Protein AF-0000000071471216 (afdb_homodimer)

Organism: Pichia kudriavzevii (NCBI:txid4909)

Nearest PDB structures (foldseek):
  6pwy-assembly1_D  TM=2.253E-01  e=2.260E+00  Caenorhabditis elegans
  6on1-assembly3_E  TM=2.630E-01  e=2.925E+00  Streptomyces sclerotialus
  6on1-assembly3_E  TM=2.630E-01  e=2.996E+00  Streptomyces sclerotialus

InterPro domains:
  IPR013943 Mitochondrial protein Pet127 [PF08634] (141-480)
  IPR013943 Mitochondrial protein Pet127 [PTHR31014] (69-656)

Radius of gyration: 37.35 Å; Cα contacts (8 Å, |Δi|>4): 2336; chains: 2; bounding box: 82×127×77 Å

Structure (mmCIF, N/CA/C/O backbone):
data_AF-0000000071471216-model_v1
#
loop_
_entity.id
_entity.type
_entity.pdbx_description
1 polymer 'Uncharacterized protein'
#
loop_
_atom_site.group_PDB
_atom_site.id
_atom_site.type_symbol
_atom_site.label_atom_id
_atom_site.label_alt_id
_atom_site.label_comp_id
_atom_site.label_asym_id
_atom_site.label_entity_id
_atom_site.label_seq_id
_atom_site.pdbx_PDB_ins_code
_atom_site.Cartn_x
_atom_site.Cartn_y
_atom_site.Cartn_z
_atom_site.occupancy
_atom_site.B_iso_or_equiv
_atom_site.auth_seq_id
_atom_site.auth_comp_id
_atom_site.auth_asym_id
_atom_site.auth_atom_id
_atom_site.pdbx_PDB_model_num
ATOM 1 N N . MET A 1 1 ? 30.922 65.312 15.117 1 24.11 1 MET A N 1
ATOM 2 C CA . MET A 1 1 ? 31.625 64.688 13.977 1 24.11 1 MET A CA 1
ATOM 3 C C . MET A 1 1 ? 31.75 63.188 14.141 1 24.11 1 MET A C 1
ATOM 5 O O . MET A 1 1 ? 31.688 62.438 13.164 1 24.11 1 MET A O 1
ATOM 9 N N . LEU A 1 2 ? 32.062 62.719 15.438 1 26.58 2 LEU A N 1
ATOM 10 C CA . LEU A 1 2 ? 32.219 61.312 15.781 1 26.58 2 LEU A CA 1
ATOM 11 C C . LEU A 1 2 ? 30.906 60.562 15.672 1 26.58 2 LEU A C 1
ATOM 13 O O . LEU A 1 2 ? 30.875 59.406 15.281 1 26.58 2 LEU A O 1
ATOM 17 N N . ALA A 1 3 ? 29.734 61.125 16.172 1 30.94 3 ALA A N 1
ATOM 18 C CA . ALA A 1 3 ? 28.406 60.531 16.125 1 30.94 3 ALA A CA 1
ATOM 19 C C . ALA A 1 3 ? 27.953 60.312 14.695 1 30.94 3 ALA A C 1
ATOM 21 O O . ALA A 1 3 ? 27.266 59.312 14.398 1 30.94 3 ALA A O 1
ATOM 22 N N . ILE A 1 4 ? 28.25 61.25 13.781 1 33.34 4 ILE A N 1
ATOM 23 C CA . ILE A 1 4 ? 27.859 61.156 12.383 1 33.34 4 ILE A CA 1
ATOM 24 C C . ILE A 1 4 ? 28.609 60 11.727 1 33.34 4 ILE A C 1
ATOM 26 O O . ILE A 1 4 ? 28.078 59.312 10.844 1 33.34 4 ILE A O 1
ATOM 30 N N . HIS A 1 5 ? 29.922 59.781 12.094 1 30.05 5 HIS A N 1
ATOM 31 C CA . HIS A 1 5 ? 30.719 58.719 11.492 1 30.05 5 HIS A CA 1
ATOM 32 C C . HIS A 1 5 ? 30.219 57.344 11.914 1 30.05 5 HIS A C 1
ATOM 34 O O . HIS A 1 5 ? 30.438 56.344 11.211 1 30.05 5 HIS A O 1
ATOM 40 N N . LYS A 1 6 ? 29.688 57.156 13.18 1 32.84 6 LYS A N 1
ATOM 41 C CA . LYS A 1 6 ? 29.172 55.875 13.664 1 32.84 6 LYS A CA 1
ATOM 42 C C . LYS A 1 6 ? 27.906 55.5 12.922 1 32.84 6 LYS A C 1
ATOM 44 O O . LYS A 1 6 ? 27.656 54.312 12.688 1 32.84 6 LYS A O 1
ATOM 49 N N . ARG A 1 7 ? 27.062 56.469 12.547 1 35.72 7 ARG A N 1
ATOM 50 C CA . ARG A 1 7 ? 25.828 56.188 11.82 1 35.72 7 ARG A CA 1
ATOM 51 C C . ARG A 1 7 ? 26.141 55.719 10.398 1 35.72 7 ARG A C 1
ATOM 53 O O . ARG A 1 7 ? 25.438 54.844 9.875 1 35.72 7 ARG A O 1
ATOM 60 N N . ARG A 1 8 ? 27.219 56.281 9.82 1 35.5 8 ARG A N 1
ATOM 61 C CA . ARG A 1 8 ? 27.547 55.875 8.445 1 35.5 8 ARG A CA 1
ATOM 62 C C . ARG A 1 8 ? 28.094 54.469 8.391 1 35.5 8 ARG A C 1
ATOM 64 O O . ARG A 1 8 ? 27.828 53.75 7.43 1 35.5 8 ARG A O 1
ATOM 71 N N . THR A 1 9 ? 28.875 54.125 9.414 1 33.41 9 THR A N 1
ATOM 72 C CA . THR A 1 9 ? 29.453 52.781 9.422 1 33.41 9 THR A CA 1
ATOM 73 C C . THR A 1 9 ? 28.391 51.719 9.688 1 33.41 9 THR A C 1
ATOM 75 O O . THR A 1 9 ? 28.422 50.625 9.117 1 33.41 9 THR A O 1
ATOM 78 N N . LEU A 1 10 ? 27.453 52.062 10.594 1 31.95 10 LEU A N 1
ATOM 79 C CA . LEU A 1 10 ? 26.375 51.125 10.836 1 31.95 10 LEU A CA 1
ATOM 80 C C . LEU A 1 10 ? 25.469 51 9.617 1 31.95 10 LEU A C 1
ATOM 82 O O . LEU A 1 10 ? 25 49.906 9.281 1 31.95 10 LEU A O 1
ATOM 86 N N . ASP A 1 11 ? 25.234 52.156 8.938 1 34.19 11 ASP A N 1
ATOM 87 C CA . ASP A 1 11 ? 24.469 52.094 7.699 1 34.19 11 ASP A CA 1
ATOM 88 C C . ASP A 1 11 ? 25.188 51.281 6.633 1 34.19 11 ASP A C 1
ATOM 90 O O . ASP A 1 11 ? 24.547 50.531 5.887 1 34.19 11 ASP A O 1
ATOM 94 N N . PHE A 1 12 ? 26.531 51.438 6.523 1 36.16 12 PHE A N 1
ATOM 95 C CA . PHE A 1 12 ? 27.312 50.656 5.555 1 36.16 12 PHE A CA 1
ATOM 96 C C . PHE A 1 12 ? 27.297 49.188 5.918 1 36.16 12 PHE A C 1
ATOM 98 O O . PHE A 1 12 ? 27.219 48.312 5.039 1 36.16 12 PHE A O 1
ATOM 105 N N . TYR A 1 13 ? 27.328 48.844 7.211 1 36.16 13 TYR A N 1
ATOM 106 C CA . TYR A 1 13 ? 27.281 47.469 7.66 1 36.16 13 TYR A CA 1
ATOM 107 C C . TYR A 1 13 ? 25.969 46.812 7.27 1 36.16 13 TYR A C 1
ATOM 109 O O . TYR A 1 13 ? 25.953 45.688 6.754 1 36.16 13 TYR A O 1
ATOM 117 N N . TYR A 1 14 ? 24.953 47.438 7.59 1 35.12 14 TYR A N 1
ATOM 118 C CA . TYR A 1 14 ? 23.641 46.875 7.316 1 35.12 14 TYR A CA 1
ATOM 119 C C . TYR A 1 14 ? 23.359 46.844 5.82 1 35.12 14 TYR A C 1
ATOM 121 O O . TYR A 1 14 ? 22.797 45.875 5.305 1 35.12 14 TYR A O 1
ATOM 129 N N . LYS A 1 15 ? 23.891 47.875 5.145 1 39.41 15 LYS A N 1
ATOM 130 C CA . LYS A 1 15 ? 23.719 47.844 3.697 1 39.41 15 LYS A CA 1
ATOM 131 C C . LYS A 1 15 ? 24.578 46.781 3.059 1 39.41 15 LYS A C 1
ATOM 133 O O . LYS A 1 15 ? 24.156 46.094 2.109 1 39.41 15 LYS A O 1
ATOM 138 N N . SER A 1 16 ? 25.719 46.562 3.615 1 39.12 16 SER A N 1
ATOM 139 C CA . SER A 1 16 ? 26.609 45.562 3.057 1 39.12 16 SER A CA 1
ATOM 140 C C . SER A 1 16 ? 26.109 44.156 3.365 1 39.12 16 SER A C 1
ATOM 142 O O . SER A 1 16 ? 26.172 43.25 2.514 1 39.12 16 SER A O 1
ATOM 144 N N . ARG A 1 17 ? 25.625 43.906 4.57 1 39.09 17 ARG A N 1
ATOM 145 C CA . ARG A 1 17 ? 25.031 42.625 4.852 1 39.09 17 ARG A CA 1
ATOM 146 C C . ARG A 1 17 ? 23.797 42.375 3.994 1 39.09 17 ARG A C 1
ATOM 148 O O . ARG A 1 17 ? 23.578 41.25 3.514 1 39.09 17 ARG A O 1
ATOM 155 N N . TYR A 1 18 ? 23 43.375 3.766 1 38.22 18 TYR A N 1
ATOM 156 C CA . TYR A 1 18 ? 21.859 43.281 2.855 1 38.22 18 TYR A CA 1
ATOM 157 C C . TYR A 1 18 ? 22.328 43 1.432 1 38.22 18 TYR A C 1
ATOM 159 O O . TYR A 1 18 ? 21.734 42.188 0.732 1 38.22 18 TYR A O 1
ATOM 167 N N . VAL A 1 19 ? 23.422 43.719 0.993 1 42.16 19 VAL A N 1
ATOM 168 C CA . VAL A 1 19 ? 23.922 43.5 -0.355 1 42.16 19 VAL A CA 1
ATOM 169 C C . VAL A 1 19 ? 24.516 42.094 -0.448 1 42.16 19 VAL A C 1
ATOM 171 O O . VAL A 1 19 ? 24.297 41.375 -1.436 1 42.16 19 VAL A O 1
ATOM 174 N N . ILE A 1 20 ? 25.094 41.594 0.606 1 42.56 20 ILE A N 1
ATOM 175 C CA . ILE A 1 20 ? 25.656 40.25 0.588 1 42.56 20 ILE A CA 1
ATOM 176 C C . ILE A 1 20 ? 24.516 39.219 0.557 1 42.56 20 ILE A C 1
ATOM 178 O O . ILE A 1 20 ? 24.547 38.281 -0.232 1 42.56 20 ILE A O 1
ATOM 182 N N . GLU A 1 21 ? 23.609 39.406 1.407 1 41.25 21 GLU A N 1
ATOM 183 C CA . GLU A 1 21 ? 22.484 38.5 1.414 1 41.25 21 GLU A CA 1
ATOM 184 C C . GLU A 1 21 ? 21.656 38.625 0.143 1 41.25 21 GLU A C 1
ATOM 186 O O . GLU A 1 21 ? 21.188 37.625 -0.408 1 41.25 21 GLU A O 1
ATOM 191 N N . TYR A 1 22 ? 21.469 39.844 -0.326 1 40.66 22 TYR A N 1
ATOM 192 C CA . TYR A 1 22 ? 20.828 40.062 -1.614 1 40.66 22 TYR A CA 1
ATOM 193 C C . TYR A 1 22 ? 21.641 39.469 -2.746 1 40.66 22 TYR A C 1
ATOM 195 O O . TYR A 1 22 ? 21.078 38.781 -3.625 1 40.66 22 TYR A O 1
ATOM 203 N N . VAL A 1 23 ? 22.938 39.688 -2.787 1 43.25 23 VAL A N 1
ATOM 204 C CA . VAL A 1 23 ? 23.797 39.094 -3.814 1 43.25 23 VAL A CA 1
ATOM 205 C C . VAL A 1 23 ? 23.844 37.562 -3.639 1 43.25 23 VAL A C 1
ATOM 207 O O . VAL A 1 23 ? 23.812 36.844 -4.621 1 43.25 23 VAL A O 1
ATOM 210 N N . ARG A 1 24 ? 23.828 37.156 -2.404 1 41.66 24 ARG A N 1
ATOM 211 C CA . ARG A 1 24 ? 23.75 35.719 -2.168 1 41.66 24 ARG A CA 1
ATOM 212 C C . ARG A 1 24 ? 22.406 35.156 -2.656 1 41.66 24 ARG A C 1
ATOM 214 O O . ARG A 1 24 ? 22.359 34.094 -3.248 1 41.66 24 ARG A O 1
ATOM 221 N N . PHE A 1 25 ? 21.359 35.844 -2.316 1 38.31 25 PHE A N 1
ATOM 222 C CA . PHE A 1 25 ? 20.047 35.438 -2.799 1 38.31 25 PHE A CA 1
ATOM 223 C C . PHE A 1 25 ? 19.969 35.562 -4.316 1 38.31 25 PHE A C 1
ATOM 225 O O . PHE A 1 25 ? 19.422 34.688 -4.984 1 38.31 25 PHE A O 1
ATOM 232 N N . GLN A 1 26 ? 20.5 36.656 -4.918 1 37.69 26 GLN A N 1
ATOM 233 C CA . GLN A 1 26 ? 20.547 36.781 -6.371 1 37.69 26 GLN A CA 1
ATOM 234 C C . GLN A 1 26 ? 21.484 35.719 -6.973 1 37.69 26 GLN A C 1
ATOM 236 O O . GLN A 1 26 ? 21.312 35.344 -8.125 1 37.69 26 GLN A O 1
ATOM 241 N N . SER A 1 27 ? 22.531 35.5 -6.305 1 37.75 27 SER A N 1
ATOM 242 C CA . SER A 1 27 ? 23.484 34.531 -6.828 1 37.75 27 SER A CA 1
ATOM 243 C C . SER A 1 27 ? 22.891 33.125 -6.836 1 37.75 27 SER A C 1
ATOM 245 O O . SER A 1 27 ? 23.359 32.25 -7.555 1 37.75 27 SER A O 1
ATOM 247 N N . THR A 1 28 ? 22.031 32.906 -5.918 1 36.06 28 THR A N 1
ATOM 248 C CA . THR A 1 28 ? 21.422 31.578 -6.023 1 36.06 28 THR A CA 1
ATOM 249 C C . THR A 1 28 ? 20.594 31.469 -7.293 1 36.06 28 THR A C 1
ATOM 251 O O . THR A 1 28 ? 20.312 30.359 -7.77 1 36.06 28 THR A O 1
ATOM 254 N N . GLU A 1 29 ? 20.062 32.562 -7.77 1 34.09 29 GLU A N 1
ATOM 255 C CA . GLU A 1 29 ? 19.297 32.5 -9.016 1 34.09 29 GLU A CA 1
ATOM 256 C C . GLU A 1 29 ? 20.203 32.75 -10.219 1 34.09 29 GLU A C 1
ATOM 258 O O . GLU A 1 29 ? 19.75 32.656 -11.367 1 34.09 29 GLU A O 1
ATOM 263 N N . CYS A 1 30 ? 21.391 33.469 -10.031 1 32.12 30 CYS A N 1
ATOM 264 C CA . CYS A 1 30 ? 22.141 33.875 -11.219 1 32.12 30 CYS A CA 1
ATOM 265 C C . CYS A 1 30 ? 23.062 32.75 -11.68 1 32.12 30 CYS A C 1
ATOM 267 O O . CYS A 1 30 ? 23.844 32.219 -10.883 1 32.12 30 CYS A O 1
ATOM 269 N N . SER A 1 31 ? 22.703 32.031 -12.742 1 35.16 31 SER A N 1
ATOM 270 C CA . SER A 1 31 ? 23.531 31.078 -13.461 1 35.16 31 SER A CA 1
ATOM 271 C C . SER A 1 31 ? 24.875 31.703 -13.844 1 35.16 31 SER A C 1
ATOM 273 O O . SER A 1 31 ? 25.75 31 -14.375 1 35.16 31 SER A O 1
ATOM 275 N N . ASP A 1 32 ? 25.047 33.062 -13.969 1 32.47 32 ASP A N 1
ATOM 276 C CA . ASP A 1 32 ? 26.281 33.562 -14.539 1 32.47 32 ASP A CA 1
ATOM 277 C C . ASP A 1 32 ? 27.422 33.531 -13.508 1 32.47 32 ASP A C 1
ATOM 279 O O . ASP A 1 32 ? 27.281 34.094 -12.422 1 32.47 32 ASP A O 1
ATOM 283 N N . THR A 1 33 ? 28.422 32.625 -13.648 1 39.44 33 THR A N 1
ATOM 284 C CA . THR A 1 33 ? 29.641 32.375 -12.891 1 39.44 33 THR A CA 1
ATOM 285 C C . THR A 1 33 ? 30.344 33.656 -12.555 1 39.44 33 THR A C 1
ATOM 287 O O . THR A 1 33 ? 30.891 33.812 -11.461 1 39.44 33 THR A O 1
ATOM 290 N N . ALA A 1 34 ? 30.438 34.594 -13.57 1 42.12 34 ALA A N 1
ATOM 291 C CA . ALA A 1 34 ? 31.203 35.812 -13.375 1 42.12 34 ALA A CA 1
ATOM 292 C C . ALA A 1 34 ? 30.547 36.719 -12.305 1 42.12 34 ALA A C 1
ATOM 294 O O . ALA A 1 34 ? 31.25 37.312 -11.484 1 42.12 34 ALA A O 1
ATOM 295 N N . GLN A 1 35 ? 29.25 36.781 -12.359 1 41 35 GLN A N 1
ATOM 296 C CA . GLN A 1 35 ? 28.547 37.562 -11.359 1 41 35 GLN A CA 1
ATOM 297 C C . GLN A 1 35 ? 28.578 36.875 -9.992 1 41 35 GLN A C 1
ATOM 299 O O . GLN A 1 35 ? 28.625 37.562 -8.961 1 41 35 GLN A O 1
ATOM 304 N N . LEU A 1 36 ? 28.703 35.594 -9.93 1 42.41 36 LEU A N 1
ATOM 305 C CA . LEU A 1 36 ? 28.875 34.844 -8.688 1 42.41 36 LEU A CA 1
ATOM 306 C C . LEU A 1 36 ? 30.234 35.125 -8.07 1 42.41 36 LEU A C 1
ATOM 308 O O . LEU A 1 36 ? 30.344 35.312 -6.852 1 42.41 36 LEU A O 1
ATOM 312 N N . ASP A 1 37 ? 31.266 35.125 -8.891 1 47.28 37 ASP A N 1
ATOM 313 C CA . ASP A 1 37 ? 32.625 35.438 -8.445 1 47.28 37 ASP A CA 1
ATOM 314 C C . ASP A 1 37 ? 32.688 36.875 -7.941 1 47.28 37 ASP A C 1
ATOM 316 O O . ASP A 1 37 ? 33.312 37.156 -6.914 1 47.28 37 ASP A O 1
ATOM 320 N N . ALA A 1 38 ? 32.094 37.75 -8.688 1 47.62 38 ALA A N 1
ATOM 321 C CA . ALA A 1 38 ? 32.125 39.156 -8.273 1 47.62 38 ALA A CA 1
ATOM 322 C C . ALA A 1 38 ? 31.312 39.375 -6.988 1 47.62 38 ALA A C 1
ATOM 324 O O . ALA A 1 38 ? 31.719 40.125 -6.105 1 47.62 38 ALA A O 1
ATOM 325 N N . ASN A 1 39 ? 30.219 38.594 -6.949 1 45.06 39 ASN A N 1
ATOM 326 C CA . ASN A 1 39 ? 29.438 38.625 -5.723 1 45.06 39 ASN A CA 1
ATOM 327 C C . ASN A 1 39 ? 30.172 37.969 -4.562 1 45.06 39 ASN A C 1
ATOM 329 O O . ASN A 1 39 ? 30.094 38.438 -3.422 1 45.06 39 ASN A O 1
ATOM 333 N N . GLY A 1 40 ? 30.938 36.938 -4.82 1 47.81 40 GLY A N 1
ATOM 334 C CA . GLY A 1 40 ? 31.797 36.344 -3.816 1 47.81 40 GLY A CA 1
ATOM 335 C C . GLY A 1 40 ? 32.844 37.281 -3.287 1 47.81 40 GLY A C 1
ATOM 336 O O . GLY A 1 40 ? 33.094 37.344 -2.082 1 47.81 40 GLY A O 1
ATOM 337 N N . ALA A 1 41 ? 33.531 37.938 -4.188 1 50.62 41 ALA A N 1
ATOM 338 C CA . ALA A 1 41 ? 34.594 38.875 -3.795 1 50.62 41 ALA A CA 1
ATOM 339 C C . ALA A 1 41 ? 34 40 -2.941 1 50.62 41 ALA A C 1
ATOM 341 O O . ALA A 1 41 ? 34.625 40.438 -1.967 1 50.62 41 ALA A O 1
ATOM 342 N N . VAL A 1 42 ? 32.812 40.469 -3.301 1 46.03 42 VAL A N 1
ATOM 343 C CA . VAL A 1 42 ? 32.156 41.5 -2.51 1 46.03 42 VAL A CA 1
ATOM 344 C C . VAL A 1 42 ? 31.719 40.938 -1.162 1 46.03 42 VAL A C 1
ATOM 346 O O . VAL A 1 42 ? 31.906 41.562 -0.122 1 46.03 42 VAL A O 1
ATOM 349 N N . ILE A 1 43 ? 31.297 39.656 -1.132 1 46.69 43 ILE A N 1
ATOM 350 C CA . ILE A 1 43 ? 30.938 38.969 0.113 1 46.69 43 ILE A CA 1
ATOM 351 C C . ILE A 1 43 ? 32.188 38.781 0.978 1 46.69 43 ILE A C 1
ATOM 353 O O . ILE A 1 43 ? 32.156 39.031 2.182 1 46.69 43 ILE A O 1
ATOM 357 N N . SER A 1 44 ? 33.219 38.281 0.378 1 49.38 44 SER A N 1
ATOM 358 C CA . SER A 1 44 ? 34.469 38.094 1.122 1 49.38 44 SER A CA 1
ATOM 359 C C . SER A 1 44 ? 35 39.438 1.633 1 49.38 44 SER A C 1
ATOM 361 O O . SER A 1 44 ? 35.469 39.531 2.771 1 49.38 44 SER A O 1
ATOM 363 N N . HIS A 1 45 ? 35 40.469 0.861 1 46.69 45 HIS A N 1
ATOM 364 C CA . HIS A 1 45 ? 35.469 41.781 1.266 1 46.69 45 HIS A CA 1
ATOM 365 C C . HIS A 1 45 ? 34.562 42.375 2.352 1 46.69 45 HIS A C 1
ATOM 367 O O . HIS A 1 45 ? 35.062 42.969 3.311 1 46.69 45 HIS A O 1
ATOM 373 N N . LEU A 1 46 ? 33.281 42.125 2.166 1 42.81 46 LEU A N 1
ATOM 374 C CA . LEU A 1 46 ? 32.344 42.625 3.184 1 42.81 46 LEU A CA 1
ATOM 375 C C . LEU A 1 46 ? 32.438 41.812 4.457 1 42.81 46 LEU A C 1
ATOM 377 O O . LEU A 1 46 ? 32.406 42.344 5.562 1 42.81 46 LEU A O 1
ATOM 381 N N . ALA A 1 47 ? 32.656 40.531 4.367 1 43.72 47 ALA A N 1
ATOM 382 C CA . ALA A 1 47 ? 32.906 39.656 5.527 1 43.72 47 ALA A CA 1
ATOM 383 C C . ALA A 1 47 ? 34.188 40.062 6.254 1 43.72 47 ALA A C 1
ATOM 385 O O . ALA A 1 47 ? 34.219 40.094 7.484 1 43.72 47 ALA A O 1
ATOM 386 N N . GLU A 1 48 ? 35.25 40.312 5.605 1 45.59 48 GLU A N 1
ATOM 387 C CA . GLU A 1 48 ? 36.5 40.75 6.207 1 45.59 48 GLU A CA 1
ATOM 388 C C . GLU A 1 48 ? 36.344 42.094 6.918 1 45.59 48 GLU A C 1
ATOM 390 O O . GLU A 1 48 ? 36.875 42.312 8.008 1 45.59 48 GLU A O 1
ATOM 395 N N . LYS A 1 49 ? 35.625 43.031 6.34 1 42.38 49 LYS A N 1
ATOM 396 C CA . LYS A 1 49 ? 35.406 44.312 6.977 1 42.38 49 LYS A CA 1
ATOM 397 C C . LYS A 1 49 ? 34.5 44.188 8.195 1 42.38 49 LYS A C 1
ATOM 399 O O . LYS A 1 49 ? 34.656 44.906 9.188 1 42.38 49 LYS A O 1
ATOM 404 N N . LEU A 1 50 ? 33.469 43.25 8.125 1 39.19 50 LEU A N 1
ATOM 405 C CA . LEU A 1 50 ? 32.625 42.969 9.281 1 39.19 50 LEU A CA 1
ATOM 406 C C . LEU A 1 50 ? 33.469 42.406 10.422 1 39.19 50 LEU A C 1
ATOM 408 O O . LEU A 1 50 ? 33.219 42.719 11.586 1 39.19 50 LEU A O 1
ATOM 412 N N . ASN A 1 51 ? 34.375 41.531 10.203 1 39.72 51 ASN A N 1
ATOM 413 C CA . ASN A 1 51 ? 35.25 41 11.25 1 39.72 51 ASN A CA 1
ATOM 414 C C . ASN A 1 51 ? 36.031 42.125 11.938 1 39.72 51 ASN A C 1
ATOM 416 O O . ASN A 1 51 ? 36.375 42 13.117 1 39.72 51 ASN A O 1
ATOM 420 N N . ASN A 1 52 ? 36.562 43 11.219 1 36.28 52 ASN A N 1
ATOM 421 C CA . ASN A 1 52 ? 37.406 44 11.875 1 36.28 52 ASN A CA 1
ATOM 422 C C . ASN A 1 52 ? 36.594 44.875 12.805 1 36.28 52 ASN A C 1
ATOM 424 O O . ASN A 1 52 ? 37.125 45.562 13.68 1 36.28 52 ASN A O 1
ATOM 428 N N . GLU A 1 53 ? 35.438 45.375 12.367 1 33.97 53 GLU A N 1
ATOM 429 C CA . GLU A 1 53 ? 34.75 46.344 13.227 1 33.97 53 GLU A CA 1
ATOM 430 C C . GLU A 1 53 ? 34.062 45.656 14.391 1 33.97 53 GLU A C 1
ATOM 432 O O . GLU A 1 53 ? 33.281 46.281 15.133 1 33.97 53 GLU A O 1
ATOM 437 N N . THR A 1 54 ? 34.031 44.406 14.57 1 34.97 54 THR A N 1
ATOM 438 C CA . THR A 1 54 ? 33.375 43.75 15.703 1 34.97 54 THR A CA 1
ATOM 439 C C . THR A 1 54 ? 34.031 44.219 17.016 1 34.97 54 THR A C 1
ATOM 441 O O . THR A 1 54 ? 33.719 43.656 18.078 1 34.97 54 THR A O 1
ATOM 444 N N . THR A 1 55 ? 35 44.938 17 1 30.88 55 THR A N 1
ATOM 445 C CA . THR A 1 55 ? 35.531 45.156 18.344 1 30.88 55 THR A CA 1
ATOM 446 C C . THR A 1 55 ? 34.5 45.812 19.25 1 30.88 55 THR A C 1
ATOM 448 O O . THR A 1 55 ? 34.75 46.031 20.438 1 30.88 55 THR A O 1
ATOM 451 N N . GLU A 1 56 ? 33.719 46.844 18.766 1 33.53 56 GLU A N 1
ATOM 452 C CA . GLU A 1 56 ? 33.281 47.781 19.766 1 33.53 56 GLU A CA 1
ATOM 453 C C . GLU A 1 56 ? 32.281 47.125 20.734 1 33.53 56 GLU A C 1
ATOM 455 O O . GLU A 1 56 ? 32.531 47.062 21.938 1 33.53 56 GLU A O 1
ATOM 460 N N . ARG A 1 57 ? 30.922 47.906 21.109 1 38.06 57 ARG A N 1
ATOM 461 C CA . ARG A 1 57 ? 30.109 48 22.328 1 38.06 57 ARG A CA 1
ATOM 462 C C . ARG A 1 57 ? 29.344 46.688 22.547 1 38.06 57 ARG A C 1
ATOM 464 O O . ARG A 1 57 ? 28.781 46.125 21.609 1 38.06 57 ARG A O 1
ATOM 471 N N . ALA A 1 58 ? 29.438 45.938 23.656 1 41.47 58 ALA A N 1
ATOM 472 C CA . ALA A 1 58 ? 29 44.75 24.359 1 41.47 58 ALA A CA 1
ATOM 473 C C . ALA A 1 58 ? 27.469 44.719 24.484 1 41.47 58 ALA A C 1
ATOM 475 O O . ALA A 1 58 ? 26.922 45.031 25.547 1 41.47 58 ALA A O 1
ATOM 476 N N . ILE A 1 59 ? 26.578 45.469 23.859 1 40.69 59 ILE A N 1
ATOM 477 C CA . ILE A 1 59 ? 25.156 45.312 24.156 1 40.69 59 ILE A CA 1
ATOM 478 C C . ILE A 1 59 ? 24.734 43.875 23.938 1 40.69 59 ILE A C 1
ATOM 480 O O . ILE A 1 59 ? 25.078 43.25 22.922 1 40.69 59 ILE A O 1
ATOM 484 N N . ASN A 1 60 ? 24.297 43.312 24.984 1 60.5 60 ASN A N 1
ATOM 485 C CA . ASN A 1 60 ? 23.703 41.969 24.875 1 60.5 60 ASN A CA 1
ATOM 486 C C . ASN A 1 60 ? 22.688 41.906 23.734 1 60.5 60 ASN A C 1
ATOM 488 O O . ASN A 1 60 ? 21.75 42.719 23.688 1 60.5 60 ASN A O 1
ATOM 492 N N . PRO A 1 61 ? 22.844 41.125 22.797 1 78.81 61 PRO A N 1
ATOM 493 C CA . PRO A 1 61 ? 22.016 41.094 21.594 1 78.81 61 PRO A CA 1
ATOM 494 C C . PRO A 1 61 ? 20.531 40.844 21.906 1 78.81 61 PRO A C 1
ATOM 496 O O . PRO A 1 61 ? 19.656 41.344 21.188 1 78.81 61 PRO A O 1
ATOM 499 N N . VAL A 1 62 ? 20.266 40.219 23.141 1 86.31 62 VAL A N 1
ATOM 500 C CA . VAL A 1 62 ? 18.891 39.938 23.484 1 86.31 62 VAL A CA 1
ATOM 501 C C . VAL A 1 62 ? 18.688 40.125 24.984 1 86.31 62 VAL A C 1
ATOM 503 O O . VAL A 1 62 ? 19.641 40.031 25.766 1 86.31 62 VAL A O 1
ATOM 506 N N . THR A 1 63 ? 17.562 40.469 25.453 1 92.06 63 THR A N 1
ATOM 507 C CA . THR A 1 63 ? 17.172 40.625 26.844 1 92.06 63 THR A CA 1
ATOM 508 C C . THR A 1 63 ? 15.984 39.688 27.172 1 92.06 63 THR A C 1
ATOM 510 O O . THR A 1 63 ? 14.93 39.812 26.547 1 92.06 63 THR A O 1
ATOM 513 N N . PRO A 1 64 ? 16.203 38.781 28.125 1 94.25 64 PRO A N 1
ATOM 514 C CA . PRO A 1 64 ? 15.078 37.938 28.516 1 94.25 64 PRO A CA 1
ATOM 515 C C . PRO A 1 64 ? 13.922 38.75 29.125 1 94.25 64 PRO A C 1
ATOM 517 O O . PRO A 1 64 ? 14.141 39.594 29.984 1 94.25 64 PRO A O 1
ATOM 520 N N . VAL A 1 65 ? 12.836 38.531 28.656 1 96 65 VAL A N 1
ATOM 521 C CA . VAL A 1 65 ? 11.68 39.281 29.125 1 96 65 VAL A CA 1
ATOM 522 C C . VAL A 1 65 ? 10.664 38.344 29.766 1 96 65 VAL A C 1
ATOM 524 O O . VAL A 1 65 ? 9.836 38.75 30.562 1 96 65 VAL A O 1
ATOM 527 N N . SER A 1 66 ? 10.625 37.062 29.438 1 95.5 66 SER A N 1
ATOM 528 C CA . SER A 1 66 ? 9.773 36.031 30.031 1 95.5 66 SER A CA 1
ATOM 529 C C . SER A 1 66 ? 10.492 34.688 30.062 1 95.5 66 SER A C 1
ATOM 531 O O . SER A 1 66 ? 11.039 34.25 29.062 1 95.5 66 SER A O 1
ATOM 533 N N . THR A 1 67 ? 10.57 34.156 31.203 1 95.5 67 THR A N 1
ATOM 534 C CA . THR A 1 67 ? 11.164 32.844 31.391 1 95.5 67 THR A CA 1
ATOM 535 C C . THR A 1 67 ? 10.289 31.953 32.281 1 95.5 67 THR A C 1
ATOM 537 O O . THR A 1 67 ? 9.531 32.469 33.094 1 95.5 67 THR A O 1
ATOM 540 N N . GLY A 1 68 ? 10.32 30.672 32.031 1 95.25 68 GLY A N 1
ATOM 541 C CA . GLY A 1 68 ? 9.547 29.781 32.875 1 95.25 68 GLY A CA 1
ATOM 542 C C . GLY A 1 68 ? 9.57 28.344 32.375 1 95.25 68 GLY A C 1
ATOM 543 O O . GLY A 1 68 ? 10.414 27.969 31.562 1 95.25 68 GLY A O 1
ATOM 544 N N . VAL A 1 69 ? 8.797 27.594 33.125 1 96.06 69 VAL A N 1
ATOM 545 C CA . VAL A 1 69 ? 8.617 26.188 32.781 1 96.06 69 VAL A CA 1
ATOM 546 C C . VAL A 1 69 ? 7.156 25.906 32.438 1 96.06 69 VAL A C 1
ATOM 548 O O . VAL A 1 69 ? 6.266 26.203 33.25 1 96.06 69 VAL A O 1
ATOM 551 N N . VAL A 1 70 ? 6.957 25.484 31.234 1 96.62 70 VAL A N 1
ATOM 552 C CA . VAL A 1 70 ? 5.637 24.984 30.875 1 96.62 70 VAL A CA 1
ATOM 553 C C . VAL A 1 70 ? 5.523 23.516 31.266 1 96.62 70 VAL A C 1
ATOM 555 O O . VAL A 1 70 ? 6.109 22.641 30.609 1 96.62 70 VAL A O 1
ATOM 558 N N . ARG A 1 71 ? 4.703 23.266 32.25 1 95.31 71 ARG A N 1
ATOM 559 C CA . ARG A 1 71 ? 4.578 21.906 32.781 1 95.31 71 ARG A CA 1
ATOM 560 C C . ARG A 1 71 ? 3.535 21.109 31.984 1 95.31 71 ARG A C 1
ATOM 562 O O . ARG A 1 71 ? 2.412 21.578 31.797 1 95.31 71 ARG A O 1
ATOM 569 N N . GLY A 1 72 ? 3.916 19.922 31.625 1 94.12 72 GLY A N 1
ATOM 570 C CA . GLY A 1 72 ? 3.025 19.062 30.875 1 94.12 72 GLY A CA 1
ATOM 571 C C . GLY A 1 72 ? 1.794 18.641 31.656 1 94.12 72 GLY A C 1
ATOM 572 O O . GLY A 1 72 ? 0.742 18.375 31.062 1 94.12 72 GLY A O 1
ATOM 573 N N . SER A 1 73 ? 1.827 18.656 32.969 1 91.25 73 SER A N 1
ATOM 574 C CA . SER A 1 73 ? 0.747 18.188 33.812 1 91.25 73 SER A CA 1
ATOM 575 C C . SER A 1 73 ? -0.337 19.25 33.969 1 91.25 73 SER A C 1
ATOM 577 O O . SER A 1 73 ? -1.468 18.938 34.344 1 91.25 73 SER A O 1
ATOM 579 N N . ILE A 1 74 ? -0.011 20.5 33.656 1 92.62 74 ILE A N 1
ATOM 580 C CA . ILE A 1 74 ? -0.99 21.562 33.875 1 92.62 74 ILE A CA 1
ATOM 581 C C . ILE A 1 74 ? -1.167 22.359 32.594 1 92.62 74 ILE A C 1
ATOM 583 O O . ILE A 1 74 ? -1.379 23.578 32.625 1 92.62 74 ILE A O 1
ATOM 587 N N . LEU A 1 75 ? -1.067 21.75 31.5 1 93.69 75 LEU A N 1
ATOM 588 C CA . LEU A 1 75 ? -1.295 22.422 30.219 1 93.69 75 LEU A CA 1
ATOM 589 C C . LEU A 1 75 ? -2.768 22.781 30.047 1 93.69 75 LEU A C 1
ATOM 591 O O . LEU A 1 75 ? -3.643 22.094 30.609 1 93.69 75 LEU A O 1
ATOM 595 N N . PRO A 1 76 ? -2.967 23.922 29.297 1 93.94 76 PRO A N 1
ATOM 596 C CA . PRO A 1 76 ? -4.367 24.172 28.953 1 93.94 76 PRO A CA 1
ATOM 597 C C . PRO A 1 76 ? -5.023 23.016 28.219 1 93.94 76 PRO A C 1
ATOM 599 O O . PRO A 1 76 ? -4.418 22.438 27.312 1 93.94 76 PRO A O 1
ATOM 602 N N . GLN A 1 77 ? -6.188 22.688 28.594 1 93.75 77 GLN A N 1
ATOM 603 C CA . GLN A 1 77 ? -6.902 21.578 27.969 1 93.75 77 GLN A CA 1
ATOM 604 C C . GLN A 1 77 ? -7.68 22.047 26.75 1 93.75 77 GLN A C 1
ATOM 606 O O . GLN A 1 77 ? -8.062 23.203 26.656 1 93.75 77 GLN A O 1
ATOM 611 N N . TYR A 1 78 ? -7.805 21.156 25.828 1 94.81 78 TYR A N 1
ATOM 612 C CA . TYR A 1 78 ? -8.734 21.359 24.734 1 94.81 78 TYR A CA 1
ATOM 613 C C . TYR A 1 78 ? -10.172 21.156 25.188 1 94.81 78 TYR A C 1
ATOM 615 O O . TYR A 1 78 ? -10.547 20.078 25.641 1 94.81 78 TYR A O 1
ATOM 623 N N . VAL A 1 79 ? -10.992 22.172 25.078 1 95.25 79 VAL A N 1
ATOM 624 C CA . VAL A 1 79 ? -12.375 22.094 25.531 1 95.25 79 VAL A CA 1
ATOM 625 C C . VAL A 1 79 ? -13.32 22.375 24.359 1 95.25 79 VAL A C 1
ATOM 627 O O . VAL A 1 79 ? -13.336 23.484 23.828 1 95.25 79 VAL A O 1
ATOM 630 N N . SER A 1 80 ? -14.031 21.406 23.953 1 94.81 80 SER A N 1
ATOM 631 C CA . SER A 1 80 ? -15.109 21.609 23 1 94.81 80 SER A CA 1
ATOM 632 C C . SER A 1 80 ? -16.281 22.375 23.641 1 94.81 80 SER A C 1
ATOM 634 O O . SER A 1 80 ? -16.828 21.938 24.656 1 94.81 80 SER A O 1
ATOM 636 N N . LEU A 1 81 ? -16.688 23.484 23.078 1 94.75 81 LEU A N 1
ATOM 637 C CA . LEU A 1 81 ? -17.781 24.266 23.609 1 94.75 81 LEU A CA 1
ATOM 638 C C . LEU A 1 81 ? -19.109 23.828 23.016 1 94.75 81 LEU A C 1
ATOM 640 O O . LEU A 1 81 ? -19.688 24.531 22.188 1 94.75 81 LEU A O 1
ATOM 644 N N . LYS A 1 82 ? -19.609 22.781 23.516 1 93.44 82 LYS A N 1
ATOM 645 C CA . LYS A 1 82 ? -20.766 22.078 22.984 1 93.44 82 LYS A CA 1
ATOM 646 C C . LYS A 1 82 ? -21.969 23 22.875 1 93.44 82 LYS A C 1
ATOM 648 O O . LYS A 1 82 ? -22.766 22.891 21.938 1 93.44 82 LYS A O 1
ATOM 653 N N . LYS A 1 83 ? -22.062 23.922 23.812 1 92.56 83 LYS A N 1
ATOM 654 C CA . LYS A 1 83 ? -23.203 24.828 23.875 1 92.56 83 LYS A CA 1
ATOM 655 C C . LYS A 1 83 ? -23.297 25.703 22.625 1 92.56 83 LYS A C 1
ATOM 657 O O . LYS A 1 83 ? -24.375 26.078 22.203 1 92.56 83 LYS A O 1
ATOM 662 N N . TYR A 1 84 ? -22.172 25.969 22.062 1 94.31 84 TYR A N 1
ATOM 663 C CA . TYR A 1 84 ? -22.141 26.953 20.984 1 94.31 84 TYR A CA 1
ATOM 664 C C . TYR A 1 84 ? -22.031 26.266 19.625 1 94.31 84 TYR A C 1
ATOM 666 O O . TYR A 1 84 ? -22.203 26.906 18.594 1 94.31 84 TYR A O 1
ATOM 674 N N . ASN A 1 85 ? -21.797 24.953 19.594 1 93.38 85 ASN A N 1
ATOM 675 C CA . ASN A 1 85 ? -21.609 24.219 18.344 1 93.38 85 ASN A CA 1
ATOM 676 C C . ASN A 1 85 ? -22.906 24.125 17.547 1 93.38 85 ASN A C 1
ATOM 678 O O . ASN A 1 85 ? -23.984 24 18.141 1 93.38 85 ASN A O 1
ATOM 682 N N . ASP A 1 86 ? -22.734 24.172 16.297 1 91.62 86 ASP A N 1
ATOM 683 C CA . ASP A 1 86 ? -23.906 23.969 15.438 1 91.62 86 ASP A CA 1
ATOM 684 C C . ASP A 1 86 ? -24.359 22.516 15.469 1 91.62 86 ASP A C 1
ATOM 686 O O . ASP A 1 86 ? -23.578 21.609 15.742 1 91.62 86 ASP A O 1
ATOM 690 N N . SER A 1 87 ? -25.656 22.344 15.148 1 90.56 87 SER A N 1
ATOM 691 C CA . SER A 1 87 ? -26.25 21.016 15.18 1 90.56 87 SER A CA 1
ATOM 692 C C . SER A 1 87 ? -25.656 20.125 14.094 1 90.56 87 SER A C 1
ATOM 694 O O . SER A 1 87 ? -25.312 20.594 13.008 1 90.56 87 SER A O 1
ATOM 696 N N . GLN A 1 88 ? -25.641 18.859 14.359 1 90.75 88 GLN A N 1
ATOM 697 C CA . GLN A 1 88 ? -25.125 17.875 13.43 1 90.75 88 GLN A CA 1
ATOM 698 C C . GLN A 1 88 ? -25.953 17.828 12.156 1 90.75 88 GLN A C 1
ATOM 700 O O . GLN A 1 88 ? -25.453 17.484 11.086 1 90.75 88 GLN A O 1
ATOM 705 N N . ASP A 1 89 ? -27.156 18.156 12.234 1 91.5 89 ASP A N 1
ATOM 706 C CA . ASP A 1 89 ? -28.078 18.109 11.102 1 91.5 89 ASP A CA 1
ATOM 707 C C . ASP A 1 89 ? -27.688 19.141 10.039 1 91.5 89 ASP A C 1
ATOM 709 O O . ASP A 1 89 ? -28.078 19.016 8.875 1 91.5 89 ASP A O 1
ATOM 713 N N . LEU A 1 90 ? -26.938 20.125 10.477 1 92.44 90 LEU A N 1
ATOM 714 C CA . LEU A 1 90 ? -26.531 21.188 9.555 1 92.44 90 LEU A CA 1
ATOM 715 C C . LEU A 1 90 ? -25.25 20.812 8.836 1 92.44 90 LEU A C 1
ATOM 717 O O . LEU A 1 90 ? -24.859 21.469 7.855 1 92.44 90 LEU A O 1
ATOM 721 N N . ILE A 1 91 ? -24.609 19.797 9.266 1 95.19 91 ILE A N 1
ATOM 722 C CA . ILE A 1 91 ? -23.344 19.391 8.68 1 95.19 91 ILE A CA 1
ATOM 723 C C . ILE A 1 91 ? -23.594 18.484 7.48 1 95.19 91 ILE A C 1
ATOM 725 O O . ILE A 1 91 ? -24.312 17.484 7.594 1 95.19 91 ILE A O 1
ATOM 729 N N . PRO A 1 92 ? -23 18.75 6.359 1 94.69 92 PRO A N 1
ATOM 730 C CA . PRO A 1 92 ? -23.203 17.938 5.164 1 94.69 92 PRO A CA 1
ATOM 731 C C . PRO A 1 92 ? -22.734 16.484 5.359 1 94.69 92 PRO A C 1
ATOM 733 O O . PRO A 1 92 ? -21.984 16.203 6.297 1 94.69 92 PRO A O 1
ATOM 736 N N . ARG A 1 93 ? -23.25 15.602 4.496 1 96.5 93 ARG A N 1
ATOM 737 C CA . ARG A 1 93 ? -22.828 14.203 4.418 1 96.5 93 ARG A CA 1
ATOM 738 C C . ARG A 1 93 ? -22.312 13.867 3.025 1 96.5 93 ARG A C 1
ATOM 740 O O . ARG A 1 93 ? -22.703 14.5 2.041 1 96.5 93 ARG A O 1
ATOM 747 N N . LEU A 1 94 ? -21.422 12.93 2.945 1 97.88 94 LEU A N 1
ATOM 748 C CA . LEU A 1 94 ? -20.922 12.508 1.64 1 97.88 94 LEU A CA 1
ATOM 749 C C . LEU A 1 94 ? -22.047 11.906 0.801 1 97.88 94 LEU A C 1
ATOM 751 O O . LEU A 1 94 ? -22.922 11.211 1.328 1 97.88 94 LEU A O 1
ATOM 755 N N . SER A 1 95 ? -21.969 12.195 -0.457 1 97.25 95 SER A N 1
ATOM 756 C CA . SER A 1 95 ? -22.891 11.625 -1.431 1 97.25 95 SER A CA 1
ATOM 757 C C . SER A 1 95 ? -22.219 10.562 -2.289 1 97.25 95 SER A C 1
ATOM 759 O O . SER A 1 95 ? -21.062 10.195 -2.041 1 97.25 95 SER A O 1
ATOM 761 N N . HIS A 1 96 ? -22.969 9.82 -3.225 1 97 96 HIS A N 1
ATOM 762 C CA . HIS A 1 96 ? -22.453 8.914 -4.238 1 97 96 HIS A CA 1
ATOM 763 C C . HIS A 1 96 ? -21.906 7.637 -3.609 1 97 96 HIS A C 1
ATOM 765 O O . HIS A 1 96 ? -21 7 -4.164 1 97 96 HIS A O 1
ATOM 771 N N . LYS A 1 97 ? -22.266 7.367 -2.357 1 95.06 97 LYS A N 1
ATOM 772 C CA . LYS A 1 97 ? -21.812 6.195 -1.612 1 95.06 97 LYS A CA 1
ATOM 773 C C . LYS A 1 97 ? -20.328 6.305 -1.256 1 95.06 97 LYS A C 1
ATOM 775 O O . LYS A 1 97 ? -19.656 5.289 -1.073 1 95.06 97 LYS A O 1
ATOM 780 N N . LEU A 1 98 ? -19.891 7.512 -1.194 1 97.94 98 LEU A N 1
ATOM 781 C CA . LEU A 1 98 ? -18.5 7.75 -0.847 1 97.94 98 LEU A CA 1
ATOM 782 C C . LEU A 1 98 ? -18.234 7.422 0.619 1 97.94 98 LEU A C 1
ATOM 784 O O . LEU A 1 98 ? -17.078 7.281 1.034 1 97.94 98 LEU A O 1
ATOM 788 N N . ASP A 1 99 ? -19.312 7.277 1.39 1 96.5 99 ASP A N 1
ATOM 789 C CA . ASP A 1 99 ? -19.172 7.023 2.82 1 96.5 99 ASP A CA 1
ATOM 790 C C . ASP A 1 99 ? -18.5 5.68 3.078 1 96.5 99 ASP A C 1
ATOM 792 O O . ASP A 1 99 ? -17.875 5.484 4.129 1 96.5 99 ASP A O 1
ATOM 796 N N . ARG A 1 100 ? -18.562 4.785 2.137 1 94.31 100 ARG A N 1
ATOM 797 C CA . ARG A 1 100 ? -17.953 3.477 2.342 1 94.31 100 ARG A CA 1
ATOM 798 C C . ARG A 1 100 ? -16.438 3.598 2.445 1 94.31 100 ARG A C 1
ATOM 800 O O . ARG A 1 100 ? -15.781 2.752 3.057 1 94.31 100 ARG A O 1
ATOM 807 N N . THR A 1 101 ? -15.898 4.621 1.848 1 97.12 101 THR A N 1
ATOM 808 C CA . THR A 1 101 ? -14.445 4.812 1.871 1 97.12 101 THR A CA 1
ATOM 809 C C . THR A 1 101 ? -13.977 5.176 3.275 1 97.12 101 THR A C 1
ATOM 811 O O . THR A 1 101 ? -12.789 5.035 3.592 1 97.12 101 THR A O 1
ATOM 814 N N . LEU A 1 102 ? -14.891 5.613 4.16 1 98.19 102 LEU A N 1
ATOM 815 C CA . LEU A 1 102 ? -14.555 6.055 5.508 1 98.19 102 LEU A CA 1
ATOM 816 C C . LEU A 1 102 ? -14.141 4.875 6.379 1 98.19 102 LEU A C 1
ATOM 818 O O . LEU A 1 102 ? -13.453 5.051 7.387 1 98.19 102 LEU A O 1
ATOM 822 N N . PHE A 1 103 ? -14.555 3.656 5.961 1 97.25 103 PHE A N 1
ATOM 823 C CA . PHE A 1 103 ? -14.43 2.516 6.863 1 97.25 103 PHE A CA 1
ATOM 824 C C . PHE A 1 103 ? -13.578 1.419 6.227 1 97.25 103 PHE A C 1
ATOM 826 O O . PHE A 1 103 ? -13.547 0.29 6.719 1 97.25 103 PHE A O 1
ATOM 833 N N . SER A 1 104 ? -12.969 1.641 5.152 1 94.94 104 SER A N 1
ATOM 834 C CA . SER A 1 104 ? -12.055 0.726 4.48 1 94.94 104 SER A CA 1
ATOM 835 C C . SER A 1 104 ? -10.719 1.4 4.188 1 94.94 104 SER A C 1
ATOM 837 O O . SER A 1 104 ? -10.555 2.041 3.146 1 94.94 104 SER A O 1
ATOM 839 N N . PRO A 1 105 ? -9.742 1.11 5.004 1 95.69 105 PRO A N 1
ATOM 840 C CA . PRO A 1 105 ? -8.445 1.783 4.859 1 95.69 105 PRO A CA 1
ATOM 841 C C . PRO A 1 105 ? -7.82 1.569 3.486 1 95.69 105 PRO A C 1
ATOM 843 O O . PRO A 1 105 ? -7.91 0.475 2.924 1 95.69 105 PRO A O 1
ATOM 846 N N . GLY A 1 106 ? -7.152 2.703 2.969 1 94.81 106 GLY A N 1
ATOM 847 C CA . GLY A 1 106 ? -6.484 2.633 1.679 1 94.81 106 GLY A CA 1
ATOM 848 C C . GLY A 1 106 ? -7.164 3.467 0.609 1 94.81 106 GLY A C 1
ATOM 849 O O . GLY A 1 106 ? -8.109 4.203 0.897 1 94.81 106 GLY A O 1
ATOM 850 N N . VAL A 1 107 ? -6.676 3.371 -0.615 1 97.12 107 VAL A N 1
ATOM 851 C CA . VAL A 1 107 ? -7.184 4.184 -1.716 1 97.12 107 VAL A CA 1
ATOM 852 C C . VAL A 1 107 ? -8.336 3.463 -2.404 1 97.12 107 VAL A C 1
ATOM 854 O O . VAL A 1 107 ? -8.359 2.23 -2.473 1 97.12 107 VAL A O 1
ATOM 857 N N . HIS A 1 108 ? -9.281 4.199 -2.832 1 97.88 108 HIS A N 1
ATOM 858 C CA . HIS A 1 108 ? -10.422 3.715 -3.605 1 97.88 108 HIS A CA 1
ATOM 859 C C . HIS A 1 108 ? -10.492 4.398 -4.969 1 97.88 108 HIS A C 1
ATOM 861 O O . HIS A 1 108 ? -10.586 5.625 -5.047 1 97.88 108 HIS A O 1
ATOM 867 N N . TYR A 1 109 ? -10.516 3.637 -6 1 97.56 109 TYR A N 1
ATOM 868 C CA . TYR A 1 109 ? -10.508 4.16 -7.359 1 97.56 109 TYR A CA 1
ATOM 869 C C . TYR A 1 109 ? -11.906 4.574 -7.793 1 97.56 109 TYR A C 1
ATOM 871 O O . TYR A 1 109 ? -12.875 3.836 -7.586 1 97.56 109 TYR A O 1
ATOM 879 N N . LEU A 1 110 ? -11.992 5.758 -8.312 1 98.12 110 LEU A N 1
ATOM 880 C CA . LEU A 1 110 ? -13.266 6.102 -8.93 1 98.12 110 LEU A CA 1
ATOM 881 C C . LEU A 1 110 ? -13.562 5.184 -10.109 1 98.12 110 LEU A C 1
ATOM 883 O O . LEU A 1 110 ? -14.688 4.707 -10.266 1 98.12 110 LEU A O 1
ATOM 887 N N . GLN A 1 111 ? -12.547 4.996 -10.891 1 96.25 111 GLN A N 1
ATOM 888 C CA . GLN A 1 111 ? -12.625 4.109 -12.047 1 96.25 111 GLN A CA 1
ATOM 889 C C . GLN A 1 111 ? -11.422 3.176 -12.109 1 96.25 111 GLN A C 1
ATOM 891 O O . GLN A 1 111 ? -10.281 3.615 -11.945 1 96.25 111 GLN A O 1
ATOM 896 N N . ASP A 1 112 ? -11.703 1.9 -12.32 1 96.19 112 ASP A N 1
ATOM 897 C CA . ASP A 1 112 ? -10.633 0.93 -12.492 1 96.19 112 ASP A CA 1
ATOM 898 C C . ASP A 1 112 ? -9.844 1.21 -13.773 1 96.19 112 ASP A C 1
ATOM 900 O O . ASP A 1 112 ? -10.406 1.196 -14.867 1 96.19 112 ASP A O 1
ATOM 904 N N . PRO A 1 113 ? -8.586 1.449 -13.641 1 93.19 113 PRO A N 1
ATOM 905 C CA . PRO A 1 113 ? -7.801 1.786 -14.836 1 93.19 113 PRO A CA 1
ATOM 906 C C . PRO A 1 113 ? -7.738 0.642 -15.844 1 93.19 113 PRO A C 1
ATOM 908 O O . PRO A 1 113 ? -7.605 0.881 -17.047 1 93.19 113 PRO A O 1
ATOM 911 N N . ARG A 1 114 ? -7.844 -0.559 -15.422 1 93.5 114 ARG A N 1
ATOM 912 C CA . ARG A 1 114 ? -7.688 -1.724 -16.281 1 93.5 114 ARG A CA 1
ATOM 913 C C . ARG A 1 114 ? -8.984 -2.02 -17.047 1 93.5 114 ARG A C 1
ATOM 915 O O . ARG A 1 114 ? -8.969 -2.168 -18.266 1 93.5 114 ARG A O 1
ATOM 922 N N . THR A 1 115 ? -10.125 -2.025 -16.344 1 94.62 115 THR A N 1
ATOM 923 C CA . THR A 1 115 ? -11.391 -2.445 -16.922 1 94.62 115 THR A CA 1
ATOM 924 C C . THR A 1 115 ? -12.25 -1.235 -17.281 1 94.62 115 THR A C 1
ATOM 926 O O . THR A 1 115 ? -13.234 -1.36 -18.016 1 94.62 115 THR A O 1
ATOM 929 N N . HIS A 1 116 ? -12.008 -0.06 -16.609 1 93.12 116 HIS A N 1
ATOM 930 C CA . HIS A 1 116 ? -12.758 1.184 -16.766 1 93.12 116 HIS A CA 1
ATOM 931 C C . HIS A 1 116 ? -14.125 1.094 -16.109 1 93.12 116 HIS A C 1
ATOM 933 O O . HIS A 1 116 ? -15.016 1.89 -16.406 1 93.12 116 HIS A O 1
ATOM 939 N N . PHE A 1 117 ? -14.219 0.052 -15.289 1 96.06 117 PHE A N 1
ATOM 940 C CA . PHE A 1 117 ? -15.422 -0.048 -14.477 1 96.06 117 PHE A CA 1
ATOM 941 C C . PHE A 1 117 ? -15.508 1.111 -13.492 1 96.06 117 PHE A C 1
ATOM 943 O O . PHE A 1 117 ? -14.516 1.45 -12.836 1 96.06 117 PHE A O 1
ATOM 950 N N . THR A 1 118 ? -16.656 1.785 -13.375 1 96.75 118 THR A N 1
ATOM 951 C CA . THR A 1 118 ? -16.844 2.908 -12.469 1 96.75 118 THR A CA 1
ATOM 952 C C . THR A 1 118 ? -17.375 2.426 -11.117 1 96.75 118 THR A C 1
ATOM 954 O O . THR A 1 118 ? -18.469 1.873 -11.031 1 96.75 118 THR A O 1
ATOM 957 N N . ASN A 1 119 ? -16.672 2.695 -10.031 1 96.88 119 ASN A N 1
ATOM 958 C CA . ASN A 1 119 ? -16.969 2.148 -8.711 1 96.88 119 ASN A CA 1
ATOM 959 C C . ASN A 1 119 ? -17.969 3.018 -7.953 1 96.88 119 ASN A C 1
ATOM 961 O O . ASN A 1 119 ? -18.594 2.557 -7.004 1 96.88 119 ASN A O 1
ATOM 965 N N . PHE A 1 120 ? -18.078 4.293 -8.367 1 97 120 PHE A N 1
ATOM 966 C CA . PHE A 1 120 ? -18.984 5.246 -7.73 1 97 120 PHE A CA 1
ATOM 967 C C . PHE A 1 120 ? -19.859 5.926 -8.766 1 97 120 PHE A C 1
ATOM 969 O O . PHE A 1 120 ? -20.156 5.34 -9.812 1 97 120 PHE A O 1
ATOM 976 N N . ASP A 1 121 ? -20.375 7.109 -8.43 1 96.75 121 ASP A N 1
ATOM 977 C CA . ASP A 1 121 ? -21.281 7.785 -9.359 1 96.75 121 ASP A CA 1
ATOM 978 C C . ASP A 1 121 ? -20.516 8.352 -10.547 1 96.75 121 ASP A C 1
ATOM 980 O O . ASP A 1 121 ? -19.516 9.031 -10.383 1 96.75 121 ASP A O 1
ATOM 984 N N . ALA A 1 122 ? -21 8.109 -11.719 1 96.19 122 ALA A N 1
ATOM 985 C CA . ALA A 1 122 ? -20.328 8.5 -12.961 1 96.19 122 ALA A CA 1
ATOM 986 C C . ALA A 1 122 ? -20.266 10.016 -13.102 1 96.19 122 ALA A C 1
ATOM 988 O O . ALA A 1 122 ? -19.453 10.547 -13.859 1 96.19 122 ALA A O 1
ATOM 989 N N . SER A 1 123 ? -21.109 10.719 -12.367 1 96.31 123 SER A N 1
ATOM 990 C CA . SER A 1 123 ? -21.094 12.18 -12.438 1 96.31 123 SER A CA 1
ATOM 991 C C . SER A 1 123 ? -19.766 12.742 -11.945 1 96.31 123 SER A C 1
ATOM 993 O O . SER A 1 123 ? -19.391 13.867 -12.297 1 96.31 123 SER A O 1
ATOM 995 N N . LEU A 1 124 ? -19 12 -11.148 1 97.75 124 LEU A N 1
ATOM 996 C CA . LEU A 1 124 ? -17.734 12.453 -10.578 1 97.75 124 LEU A CA 1
ATOM 997 C C . LEU A 1 124 ? -16.609 12.375 -11.617 1 97.75 124 LEU A C 1
ATOM 999 O O . LEU A 1 124 ? -15.508 12.867 -11.383 1 97.75 124 LEU A O 1
ATOM 1003 N N . LEU A 1 125 ? -16.922 11.797 -12.828 1 96.69 125 LEU A N 1
ATOM 1004 C CA . LEU A 1 125 ? -15.969 11.688 -13.922 1 96.69 125 LEU A CA 1
ATOM 1005 C C . LEU A 1 125 ? -15.93 12.969 -14.742 1 96.69 125 LEU A C 1
ATOM 1007 O O . LEU A 1 125 ? -15.117 13.102 -15.664 1 96.69 125 LEU A O 1
ATOM 1011 N N . SER A 1 126 ? -16.734 13.883 -14.336 1 95.31 126 SER A N 1
ATOM 1012 C CA . SER A 1 126 ? -16.781 15.141 -15.078 1 95.31 126 SER A CA 1
ATOM 1013 C C . SER A 1 126 ? -16.953 16.328 -14.133 1 95.31 126 SER A C 1
ATOM 1015 O O . SER A 1 126 ? -18.062 16.625 -13.695 1 95.31 126 SER A O 1
ATOM 1017 N N . ILE A 1 127 ? -15.922 17.031 -13.945 1 93.19 127 ILE A N 1
ATOM 1018 C CA . ILE A 1 127 ? -15.953 18.25 -13.156 1 93.19 127 ILE A CA 1
ATOM 1019 C C . ILE A 1 127 ? -16.219 19.453 -14.07 1 93.19 127 ILE A C 1
ATOM 1021 O O . ILE A 1 127 ? -15.523 19.656 -15.062 1 93.19 127 ILE A O 1
ATOM 1025 N N . PRO A 1 128 ? -17.25 20.188 -13.773 1 90.38 128 PRO A N 1
ATOM 1026 C CA . PRO A 1 128 ? -17.5 21.375 -14.609 1 90.38 128 PRO A CA 1
ATOM 1027 C C . PRO A 1 128 ? -16.344 22.359 -14.578 1 90.38 128 PRO A C 1
ATOM 1029 O O . PRO A 1 128 ? -15.688 22.531 -13.539 1 90.38 128 PRO A O 1
ATOM 1032 N N . HIS A 1 129 ? -16.203 22.938 -15.688 1 83.31 129 HIS A N 1
ATOM 1033 C CA . HIS A 1 129 ? -15.195 23.984 -15.75 1 83.31 129 HIS A CA 1
ATOM 1034 C C . HIS A 1 129 ? -15.57 25.156 -14.852 1 83.31 129 HIS A C 1
ATOM 1036 O O . HIS A 1 129 ? -16.75 25.406 -14.617 1 83.31 129 HIS A O 1
ATOM 1042 N N . LEU A 1 130 ? -14.586 25.875 -14.406 1 76.25 130 LEU A N 1
ATOM 1043 C CA . LEU A 1 130 ? -14.781 27.016 -13.508 1 76.25 130 LEU A CA 1
ATOM 1044 C C . LEU A 1 130 ? -15.758 28.016 -14.102 1 76.25 130 LEU A C 1
ATOM 1046 O O . LEU A 1 130 ? -16.531 28.656 -13.375 1 76.25 130 LEU A O 1
ATOM 1050 N N . ASN A 1 131 ? -15.75 28.031 -15.406 1 74.12 131 ASN A N 1
ATOM 1051 C CA . ASN A 1 131 ? -16.594 29 -16.109 1 74.12 131 ASN A CA 1
ATOM 1052 C C . ASN A 1 131 ? -18.062 28.594 -16.094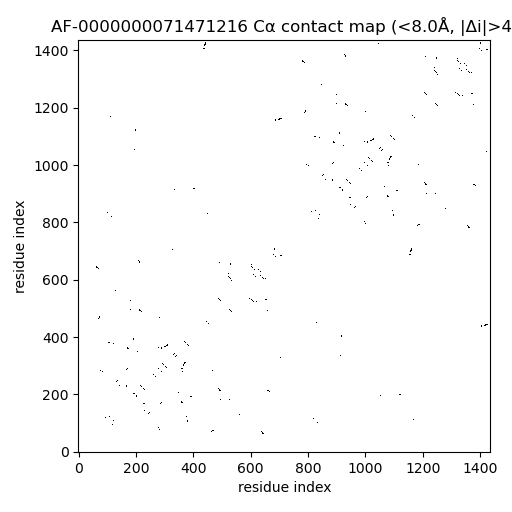 1 74.12 131 ASN A C 1
ATOM 1054 O O . ASN A 1 131 ? -18.938 29.406 -16.344 1 74.12 131 ASN A O 1
ATOM 1058 N N . GLU A 1 132 ? -18.188 27.469 -15.781 1 85.88 132 GLU A N 1
ATOM 1059 C CA . GLU A 1 132 ? -19.547 26.953 -15.773 1 85.88 132 GLU A CA 1
ATOM 1060 C C . GLU A 1 132 ? -20.172 27.078 -14.383 1 85.88 132 GLU A C 1
ATOM 1062 O O . GLU A 1 132 ? -21.391 26.953 -14.227 1 85.88 132 GLU A O 1
ATOM 1067 N N . LEU A 1 133 ? -19.375 27.375 -13.445 1 84.44 133 LEU A N 1
ATOM 1068 C CA . LEU A 1 133 ? -19.828 27.438 -12.055 1 84.44 133 LEU A CA 1
ATOM 1069 C C . LEU A 1 133 ? -20.312 28.844 -11.703 1 84.44 133 LEU A C 1
ATOM 1071 O O . LEU A 1 133 ? -19.734 29.828 -12.133 1 84.44 133 LEU A O 1
ATOM 1075 N N . ASN A 1 134 ? -21.438 28.844 -11 1 84.81 134 ASN A N 1
ATOM 1076 C CA . ASN A 1 134 ? -21.906 30.109 -10.438 1 84.81 134 ASN A CA 1
ATOM 1077 C C . ASN A 1 134 ? -21.25 30.391 -9.086 1 84.81 134 ASN A C 1
ATOM 1079 O O . ASN A 1 134 ? -21.828 30.062 -8.039 1 84.81 134 ASN A O 1
ATOM 1083 N N . MET A 1 135 ? -20.219 31.109 -9.07 1 74.81 135 MET A N 1
ATOM 1084 C CA . MET A 1 135 ? -19.375 31.312 -7.891 1 74.81 135 MET A CA 1
ATOM 1085 C C . MET A 1 135 ? -20.109 32.156 -6.852 1 74.81 135 MET A C 1
ATOM 1087 O O . MET A 1 135 ? -19.812 32.062 -5.656 1 74.81 135 MET A O 1
ATOM 1091 N N . ASP A 1 136 ? -21.031 32.875 -7.301 1 74.31 136 ASP A N 1
ATOM 1092 C CA . ASP A 1 136 ? -21.766 33.75 -6.387 1 74.31 136 ASP A CA 1
ATOM 1093 C C . ASP A 1 136 ? -22.656 32.938 -5.453 1 74.31 136 ASP A C 1
ATOM 1095 O O . ASP A 1 136 ? -23.031 33.406 -4.371 1 74.31 136 ASP A O 1
ATOM 1099 N N . LYS A 1 137 ? -22.969 31.875 -5.957 1 79.75 137 LYS A N 1
ATOM 1100 C CA . LYS A 1 137 ? -23.859 31.031 -5.172 1 79.75 137 LYS A CA 1
ATOM 1101 C C . LYS A 1 137 ? -23.078 30.141 -4.203 1 79.75 137 LYS A C 1
ATOM 1103 O O . LYS A 1 137 ? -23.672 29.516 -3.328 1 79.75 137 LYS A O 1
ATOM 1108 N N . ILE A 1 138 ? -21.859 30.109 -4.352 1 77.56 138 ILE A N 1
ATOM 1109 C CA . ILE A 1 138 ? -21.016 29.266 -3.516 1 77.56 138 ILE A CA 1
ATOM 1110 C C . ILE A 1 138 ? -20.469 30.062 -2.338 1 77.56 138 ILE A C 1
ATOM 1112 O O . ILE A 1 138 ? -19.906 31.141 -2.525 1 77.56 138 ILE A O 1
ATOM 1116 N N . SER A 1 139 ? -20.812 29.578 -1.134 1 68 139 SER A N 1
ATOM 1117 C CA . SER A 1 139 ? -20.422 30.297 0.082 1 68 139 SER A CA 1
ATOM 1118 C C . SER A 1 139 ? -18.906 30.438 0.175 1 68 139 SER A C 1
ATOM 1120 O O . SER A 1 139 ? -18.172 29.531 -0.234 1 68 139 SER A O 1
ATOM 1122 N N . ASN A 1 140 ? -18.484 31.625 0.616 1 65.5 140 ASN A N 1
ATOM 1123 C CA . ASN A 1 140 ? -17.062 31.891 0.763 1 65.5 140 ASN A CA 1
ATOM 1124 C C . ASN A 1 140 ? -16.625 31.828 2.225 1 65.5 140 ASN A C 1
ATOM 1126 O O . ASN A 1 140 ? -17.469 31.906 3.127 1 65.5 140 ASN A O 1
ATOM 1130 N N . PHE A 1 141 ? -15.398 31.688 2.381 1 62.12 141 PHE A N 1
ATOM 1131 C CA . PHE A 1 141 ? -14.766 31.688 3.697 1 62.12 141 PHE A CA 1
ATOM 1132 C C . PHE A 1 141 ? -15 33.031 4.398 1 62.12 141 PHE A C 1
ATOM 1134 O O . PHE A 1 141 ? -14.945 34.094 3.77 1 62.12 141 PHE A O 1
ATOM 1141 N N . ILE A 1 142 ? -15.422 32.906 5.742 1 67.75 142 ILE A N 1
ATOM 1142 C CA . ILE A 1 142 ? -15.57 34.094 6.562 1 67.75 142 ILE A CA 1
ATOM 1143 C C . ILE A 1 142 ? -14.422 34.188 7.559 1 67.75 142 ILE A C 1
ATOM 1145 O O . ILE A 1 142 ? -14.281 33.344 8.438 1 67.75 142 ILE A O 1
ATOM 1149 N N . PRO A 1 143 ? -13.609 35.25 7.457 1 70.75 143 PRO A N 1
ATOM 1150 C CA . PRO A 1 143 ? -12.547 35.406 8.453 1 70.75 143 PRO A CA 1
ATOM 1151 C C . PRO A 1 143 ? -13.094 35.594 9.867 1 70.75 143 PRO A C 1
ATOM 1153 O O . PRO A 1 143 ? -14.219 36.062 10.047 1 70.75 143 PRO A O 1
ATOM 1156 N N . SER A 1 144 ? -12.328 35.219 10.859 1 77.44 144 SER A N 1
ATOM 1157 C CA . SER A 1 144 ? -12.75 35.25 12.258 1 77.44 144 SER A CA 1
ATOM 1158 C C . SER A 1 144 ? -13.07 36.656 12.703 1 77.44 144 SER A C 1
ATOM 1160 O O . SER A 1 144 ? -13.992 36.875 13.492 1 77.44 144 SER A O 1
ATOM 1162 N N . SER A 1 145 ? -12.312 37.594 12.211 1 74.81 145 SER A N 1
ATOM 1163 C CA . SER A 1 145 ? -12.477 38.969 12.625 1 74.81 145 SER A CA 1
ATOM 1164 C C . SER A 1 145 ? -13.844 39.5 12.227 1 74.81 145 SER A C 1
ATOM 1166 O O . SER A 1 145 ? -14.344 40.469 12.828 1 74.81 145 SER A O 1
ATOM 1168 N N . ARG A 1 146 ? -14.445 38.906 11.312 1 73.81 146 ARG A N 1
ATOM 1169 C CA . ARG A 1 146 ? -15.734 39.375 10.82 1 73.81 146 ARG A CA 1
ATOM 1170 C C . ARG A 1 146 ? -16.875 38.531 11.367 1 73.81 146 ARG A C 1
ATOM 1172 O O . ARG A 1 146 ? -18.047 38.781 11.07 1 73.81 146 ARG A O 1
ATOM 1179 N N . ASP A 1 147 ? -16.5 37.625 12.109 1 80.62 147 ASP A N 1
ATOM 1180 C CA . ASP A 1 147 ? -17.516 36.75 12.688 1 80.62 147 ASP A CA 1
ATOM 1181 C C . ASP A 1 147 ? -18.031 37.312 14.016 1 80.62 147 ASP A C 1
ATOM 1183 O O . ASP A 1 147 ? -17.375 37.156 15.047 1 80.62 147 ASP A O 1
ATOM 1187 N N . THR A 1 148 ? -19.141 37.75 14.086 1 83.31 148 THR A N 1
ATOM 1188 C CA . THR A 1 148 ? -19.703 38.375 15.273 1 83.31 148 THR A CA 1
ATOM 1189 C C . THR A 1 148 ? -20.031 37.344 16.328 1 83.31 148 THR A C 1
ATOM 1191 O O . THR A 1 148 ? -20.047 37.625 17.531 1 83.31 148 THR A O 1
ATOM 1194 N N . LYS A 1 149 ? -20.234 36.188 15.844 1 88.56 149 LYS A N 1
ATOM 1195 C CA . LYS A 1 149 ? -20.562 35.125 16.797 1 88.56 149 LYS A CA 1
ATOM 1196 C C . LYS A 1 149 ? -19.391 34.812 17.703 1 88.56 149 LYS A C 1
ATOM 1198 O O . LYS A 1 149 ? -19.562 34.531 18.891 1 88.56 149 LYS A O 1
ATOM 1203 N N . LEU A 1 150 ? -18.234 34.875 17.188 1 90.62 150 LEU A N 1
ATOM 1204 C CA . LEU A 1 150 ? -17.031 34.625 17.984 1 90.62 150 LEU A CA 1
ATOM 1205 C C . LEU A 1 150 ? -16.891 35.625 19.094 1 90.62 150 LEU A C 1
ATOM 1207 O O . LEU A 1 150 ? -16.516 35.281 20.219 1 90.62 150 LEU A O 1
ATOM 1211 N N . LEU A 1 151 ? -17.125 36.844 18.781 1 88.56 151 LEU A N 1
ATOM 1212 C CA . LEU A 1 151 ? -17.062 37.906 19.781 1 88.56 151 LEU A CA 1
ATOM 1213 C C . LEU A 1 151 ? -18.125 37.719 20.875 1 88.56 151 LEU A C 1
ATOM 1215 O O . LEU A 1 151 ? -17.844 37.906 22.062 1 88.56 151 LEU A O 1
ATOM 1219 N N . ASP A 1 152 ? -19.25 37.281 20.438 1 91.25 152 ASP A N 1
ATOM 1220 C CA . ASP A 1 152 ? -20.328 37.031 21.391 1 91.25 152 ASP A CA 1
ATOM 1221 C C . ASP A 1 152 ? -19.969 35.906 22.344 1 91.25 152 ASP A C 1
ATOM 1223 O O . ASP A 1 152 ? -20.25 35.969 23.531 1 91.25 152 ASP A O 1
ATOM 1227 N N . ILE A 1 153 ? -19.438 34.844 21.797 1 92.56 153 ILE A N 1
ATOM 1228 C CA . ILE A 1 153 ? -19.031 33.688 22.609 1 92.56 153 ILE A CA 1
ATOM 1229 C C . ILE A 1 153 ? -17.953 34.125 23.609 1 92.56 153 ILE A C 1
ATOM 1231 O O . ILE A 1 153 ? -18 33.719 24.781 1 92.56 153 ILE A O 1
ATOM 1235 N N . SER A 1 154 ? -16.984 34.875 23.125 1 91.25 154 SER A N 1
ATOM 1236 C CA . SER A 1 154 ? -15.922 35.375 24 1 91.25 154 SER A CA 1
ATOM 1237 C C . SER A 1 154 ? -16.469 36.156 25.172 1 91.25 154 SER A C 1
ATOM 1239 O O . SER A 1 154 ? -16.016 36 26.297 1 91.25 154 SER A O 1
ATOM 1241 N N . LYS A 1 155 ? -17.453 37.031 24.906 1 88.69 155 LYS A N 1
ATOM 1242 C CA . LYS A 1 155 ? -18.062 37.844 25.938 1 88.69 155 LYS A CA 1
ATOM 1243 C C . LYS A 1 155 ? -18.812 36.969 26.953 1 88.69 155 LYS A C 1
ATOM 1245 O O . LYS A 1 155 ? -18.734 37.188 28.156 1 88.69 155 LYS A O 1
ATOM 1250 N N . ASP A 1 156 ? -19.469 36.062 26.391 1 90.69 156 ASP A N 1
ATOM 1251 C CA . ASP A 1 156 ? -20.219 35.156 27.25 1 90.69 156 ASP A CA 1
ATOM 1252 C C . ASP A 1 156 ? -19.297 34.375 28.188 1 90.69 156 ASP A C 1
ATOM 1254 O O . ASP A 1 156 ? -19.578 34.219 29.375 1 90.69 156 ASP A O 1
ATOM 1258 N N . LEU A 1 157 ? -18.203 33.844 27.656 1 90 157 LEU A N 1
ATOM 1259 C CA . LEU A 1 157 ? -17.25 33.094 28.438 1 90 157 LEU A CA 1
ATOM 1260 C C . LEU A 1 157 ? -16.562 33.969 29.484 1 90 157 LEU A C 1
ATOM 1262 O O . LEU A 1 157 ? -16.266 33.5 30.594 1 90 157 LEU A O 1
ATOM 1266 N N . ASN A 1 158 ? -16.297 35.188 29.156 1 89.06 158 ASN A N 1
ATOM 1267 C CA . ASN A 1 158 ? -15.57 36.094 30.047 1 89.06 158 ASN A CA 1
ATOM 1268 C C . ASN A 1 158 ? -16.484 36.688 31.109 1 89.06 158 ASN A C 1
ATOM 1270 O O . ASN A 1 158 ? -16 37.156 32.125 1 89.06 158 ASN A O 1
ATOM 1274 N N . SER A 1 159 ? -17.797 36.781 30.922 1 84 159 SER A N 1
ATOM 1275 C CA . SER A 1 159 ? -18.734 37.281 31.922 1 84 159 SER A CA 1
ATOM 1276 C C . SER A 1 159 ? -18.922 36.281 33.062 1 84 159 SER A C 1
ATOM 1278 O O . SER A 1 159 ? -19.125 36.688 34.219 1 84 159 SER A O 1
ATOM 1280 N N . ASN A 1 160 ? -19.094 35.031 32.812 1 67.31 160 ASN A N 1
ATOM 1281 C CA . ASN A 1 160 ? -19.359 34 33.781 1 67.31 160 ASN A CA 1
ATOM 1282 C C . ASN A 1 160 ? -18.094 33.625 34.562 1 67.31 160 ASN A C 1
ATOM 1284 O O . ASN A 1 160 ? -18.156 32.938 35.594 1 67.31 160 ASN A O 1
ATOM 1288 N N . LYS A 1 161 ? -17.016 33.719 34.062 1 60.69 161 LYS A N 1
ATOM 1289 C CA . LYS A 1 161 ? -15.844 33.125 34.656 1 60.69 161 LYS A CA 1
ATOM 1290 C C . LYS A 1 161 ? -14.859 34.188 35.125 1 60.69 161 LYS A C 1
ATOM 1292 O O . LYS A 1 161 ? -14.781 35.281 34.562 1 60.69 161 LYS A O 1
ATOM 1297 N N . THR A 1 162 ? -14.484 34.156 36.344 1 48.84 162 THR A N 1
ATOM 1298 C CA . THR A 1 162 ? -13.398 34.906 37 1 48.84 162 THR A CA 1
ATOM 1299 C C . THR A 1 162 ? -12.062 34.531 36.375 1 48.84 162 THR A C 1
ATOM 1301 O O . THR A 1 162 ? -11.891 33.438 35.812 1 48.84 162 THR A O 1
ATOM 1304 N N . GLY A 1 163 ? -10.898 35.312 36.469 1 52.66 163 GLY A N 1
ATOM 1305 C CA . GLY A 1 163 ? -9.492 35.594 36.188 1 52.66 163 GLY A CA 1
ATOM 1306 C C . GLY A 1 163 ? -8.844 34.5 35.312 1 52.66 163 GLY A C 1
ATOM 1307 O O . GLY A 1 163 ? -8.352 34.812 34.219 1 52.66 163 GLY A O 1
ATOM 1308 N N . LYS A 1 164 ? -8.758 33.188 35.688 1 55.34 164 LYS A N 1
ATOM 1309 C CA . LYS A 1 164 ? -7.816 32.188 35.156 1 55.34 164 LYS A CA 1
ATOM 1310 C C . LYS A 1 164 ? -8.375 31.516 33.906 1 55.34 164 LYS A C 1
ATOM 1312 O O . LYS A 1 164 ? -7.637 30.891 33.156 1 55.34 164 LYS A O 1
ATOM 1317 N N . HIS A 1 165 ? -9.695 31.828 33.469 1 67.5 165 HIS A N 1
ATOM 1318 C CA . HIS A 1 165 ? -10.305 31.094 32.375 1 67.5 165 HIS A CA 1
ATOM 1319 C C . HIS A 1 165 ? -10.852 32.031 31.297 1 67.5 165 HIS A C 1
ATOM 1321 O O . HIS A 1 165 ? -11.711 31.672 30.5 1 67.5 165 HIS A O 1
ATOM 1327 N N . SER A 1 166 ? -10.273 33.156 31.234 1 84.81 166 SER A N 1
ATOM 1328 C CA . SER A 1 166 ? -10.766 34.156 30.297 1 84.81 166 SER A CA 1
ATOM 1329 C C . SER A 1 166 ? -10.25 33.875 28.891 1 84.81 166 SER A C 1
ATOM 1331 O O . SER A 1 166 ? -9.195 33.281 28.719 1 84.81 166 SER A O 1
ATOM 1333 N N . VAL A 1 167 ? -11.07 34.25 27.938 1 92 167 VAL A N 1
ATOM 1334 C CA . VAL A 1 167 ? -10.695 34.219 26.531 1 92 167 VAL A CA 1
ATOM 1335 C C . VAL A 1 167 ? -10.227 35.594 26.078 1 92 167 VAL A C 1
ATOM 1337 O O . VAL A 1 167 ? -10.969 36.562 26.188 1 92 167 VAL A O 1
ATOM 1340 N N . ASN A 1 168 ? -8.992 35.625 25.641 1 93.56 168 ASN A N 1
ATOM 1341 C CA . ASN A 1 168 ? -8.43 36.906 25.203 1 93.56 168 ASN A CA 1
ATOM 1342 C C . ASN A 1 168 ? -8.273 36.969 23.688 1 93.56 168 ASN A C 1
ATOM 1344 O O . ASN A 1 168 ? -8.203 38.062 23.109 1 93.56 168 ASN A O 1
ATOM 1348 N N . PHE A 1 169 ? -8.227 35.812 23.141 1 95.5 169 PHE A N 1
ATOM 1349 C CA . PHE A 1 169 ? -7.973 35.75 21.703 1 95.5 169 PHE A CA 1
ATOM 1350 C C . PHE A 1 169 ? -8.984 34.844 21.016 1 95.5 169 PHE A C 1
ATOM 1352 O O . PHE A 1 169 ? -9.344 33.781 21.547 1 95.5 169 PHE A O 1
ATOM 1359 N N . PHE A 1 170 ? -9.516 35.219 19.938 1 94.56 170 PHE A N 1
ATOM 1360 C CA . PHE A 1 170 ? -10.281 34.281 19.141 1 94.56 170 PHE A CA 1
ATOM 1361 C C . PHE A 1 170 ? -9.773 34.281 17.703 1 94.56 170 PHE A C 1
ATOM 1363 O O . PHE A 1 170 ? -9.258 35.281 17.203 1 94.56 170 PHE A O 1
ATOM 1370 N N . SER A 1 171 ? -9.781 33.156 17.078 1 94.94 171 SER A N 1
ATOM 1371 C CA . SER A 1 171 ? -9.242 32.906 15.734 1 94.94 171 SER A CA 1
ATOM 1372 C C . SER A 1 171 ? -9.961 31.781 15.031 1 94.94 171 SER A C 1
ATOM 1374 O O . SER A 1 171 ? -10.977 31.281 15.531 1 94.94 171 SER A O 1
ATOM 1376 N N . SER A 1 172 ? -9.555 31.516 13.836 1 92.62 172 SER A N 1
ATOM 1377 C CA . SER A 1 172 ? -10.031 30.375 13.055 1 92.62 172 SER A CA 1
ATOM 1378 C C . SER A 1 172 ? -8.938 29.328 12.875 1 92.62 172 SER A C 1
ATOM 1380 O O . SER A 1 172 ? -7.75 29.641 12.992 1 92.62 172 SER A O 1
ATOM 1382 N N . THR A 1 173 ? -9.336 28.078 12.617 1 91.88 173 THR A N 1
ATOM 1383 C CA . THR A 1 173 ? -8.391 26.984 12.391 1 91.88 173 THR A CA 1
ATOM 1384 C C . THR A 1 173 ? -7.457 27.328 11.234 1 91.88 173 THR A C 1
ATOM 1386 O O . THR A 1 173 ? -6.25 27.078 11.312 1 91.88 173 THR A O 1
ATOM 1389 N N . SER A 1 174 ? -7.98 27.891 10.18 1 86.62 174 SER A N 1
ATOM 1390 C CA . SER A 1 174 ? -7.184 28.156 8.992 1 86.62 174 SER A CA 1
ATOM 1391 C C . SER A 1 174 ? -6.098 29.188 9.281 1 86.62 174 SER A C 1
ATOM 1393 O O . SER A 1 174 ? -5.035 29.172 8.664 1 86.62 174 SER A O 1
ATOM 1395 N N . SER A 1 175 ? -6.32 30.125 10.219 1 90.44 175 SER A N 1
ATOM 1396 C CA . SER A 1 175 ? -5.367 31.172 10.523 1 90.44 175 SER A CA 1
ATOM 1397 C C . SER A 1 175 ? -4.246 30.672 11.422 1 90.44 175 SER A C 1
ATOM 1399 O O . SER A 1 175 ? -3.111 31.141 11.336 1 90.44 175 SER A O 1
ATOM 1401 N N . MET A 1 176 ? -4.598 29.703 12.188 1 94.38 176 MET A N 1
ATOM 1402 C CA . MET A 1 176 ? -3.68 29.312 13.25 1 94.38 176 MET A CA 1
ATOM 1403 C C . MET A 1 176 ? -2.713 28.234 12.758 1 94.38 176 MET A C 1
ATOM 1405 O O . MET A 1 176 ? -1.644 28.047 13.344 1 94.38 176 MET A O 1
ATOM 1409 N N . THR A 1 177 ? -2.988 27.5 11.695 1 95.12 177 THR A N 1
ATOM 1410 C CA . THR A 1 177 ? -2.234 26.312 11.305 1 95.12 177 THR A CA 1
ATOM 1411 C C . THR A 1 177 ? -0.821 26.688 10.867 1 95.12 177 THR A C 1
ATOM 1413 O O . THR A 1 177 ? 0.123 25.938 11.086 1 95.12 177 THR A O 1
ATOM 1416 N N . GLY A 1 178 ? -0.669 27.859 10.242 1 94.06 178 GLY A N 1
ATOM 1417 C CA . GLY A 1 178 ? 0.663 28.266 9.82 1 94.06 178 GLY A CA 1
ATOM 1418 C C . GLY A 1 178 ? 1.636 28.391 10.977 1 94.06 178 GLY A C 1
ATOM 1419 O O . GLY A 1 178 ? 2.748 27.875 10.922 1 94.06 178 GLY A O 1
ATOM 1420 N N . VAL A 1 179 ? 1.216 29.125 11.961 1 96.56 179 VAL A N 1
ATOM 1421 C CA . VAL A 1 179 ? 2.08 29.359 13.117 1 96.56 179 VAL A CA 1
ATOM 1422 C C . VAL A 1 179 ? 2.283 28.062 13.883 1 96.56 179 VAL A C 1
ATOM 1424 O O . VAL A 1 179 ? 3.383 27.781 14.359 1 96.56 179 VAL A O 1
ATOM 1427 N N . LEU A 1 180 ? 1.275 27.25 13.977 1 97.88 180 LEU A N 1
ATOM 1428 C CA . LEU A 1 180 ? 1.377 25.984 14.695 1 97.88 180 LEU A CA 1
ATOM 1429 C C . LEU A 1 180 ? 2.326 25.031 13.984 1 97.88 180 LEU A C 1
ATOM 1431 O O . LEU A 1 180 ? 3 24.219 14.625 1 97.88 180 LEU A O 1
ATOM 1435 N N . THR A 1 181 ? 2.371 25.094 12.695 1 97.19 181 THR A N 1
ATOM 1436 C CA . THR A 1 181 ? 3.342 24.297 11.945 1 97.19 181 THR A CA 1
ATOM 1437 C C . THR A 1 181 ? 4.766 24.719 12.297 1 97.19 181 THR A C 1
ATOM 1439 O O . THR A 1 181 ? 5.656 23.875 12.414 1 97.19 181 THR A O 1
ATOM 1442 N N . LYS A 1 182 ? 4.988 26.062 12.461 1 96.31 182 LYS A N 1
ATOM 1443 C CA . LYS A 1 182 ? 6.301 26.547 12.891 1 96.31 182 LYS A CA 1
ATOM 1444 C C . LYS A 1 182 ? 6.645 26.016 14.281 1 96.31 182 LYS A C 1
ATOM 1446 O O . LYS A 1 182 ? 7.789 25.625 14.539 1 96.31 182 LYS A O 1
ATOM 1451 N N . PHE A 1 183 ? 5.664 26.016 15.117 1 97.69 183 PHE A N 1
ATOM 1452 C CA . PHE A 1 183 ? 5.891 25.5 16.469 1 97.69 183 PHE A CA 1
ATOM 1453 C C . PHE A 1 183 ? 6.219 24 16.422 1 97.69 183 PHE A C 1
ATOM 1455 O O . PHE A 1 183 ? 7.023 23.516 17.219 1 97.69 183 PHE A O 1
ATOM 1462 N N . HIS A 1 184 ? 5.59 23.25 15.539 1 97.62 184 HIS A N 1
ATOM 1463 C CA . HIS A 1 184 ? 5.926 21.844 15.398 1 97.62 184 HIS A CA 1
ATOM 1464 C C . HIS A 1 184 ? 7.395 21.656 15.031 1 97.62 184 HIS A C 1
ATOM 1466 O O . HIS A 1 184 ? 8.102 20.859 15.656 1 97.62 184 HIS A O 1
ATOM 1472 N N . LYS A 1 185 ? 7.762 22.391 13.984 1 95.75 185 LYS A N 1
ATOM 1473 C CA . LYS A 1 185 ? 9.156 22.281 13.562 1 95.75 185 LYS A CA 1
ATOM 1474 C C . LYS A 1 185 ? 10.102 22.688 14.695 1 95.75 185 LYS A C 1
ATOM 1476 O O . LYS A 1 185 ? 11.156 22.078 14.875 1 95.75 185 LYS A O 1
ATOM 1481 N N . PHE A 1 186 ? 9.672 23.672 15.453 1 96.12 186 PHE A N 1
ATOM 1482 C CA . PHE A 1 186 ? 10.453 24.219 16.562 1 96.12 186 PHE A CA 1
ATOM 1483 C C . PHE A 1 186 ? 10.531 23.219 17.719 1 96.12 186 PHE A C 1
ATOM 1485 O O . PHE A 1 186 ? 11.617 22.891 18.188 1 96.12 186 PHE A O 1
ATOM 1492 N N . LEU A 1 187 ? 9.461 22.641 18.062 1 97.06 187 LEU A N 1
ATOM 1493 C CA . LEU A 1 187 ? 9.375 21.766 19.234 1 97.06 187 LEU A CA 1
ATOM 1494 C C . LEU A 1 187 ? 9.93 20.375 18.922 1 97.06 187 LEU A C 1
ATOM 1496 O O . LEU A 1 187 ? 10.492 19.719 19.797 1 97.06 187 LEU A O 1
ATOM 1500 N N . SER A 1 188 ? 9.805 19.969 17.703 1 95.88 188 SER A N 1
ATOM 1501 C CA . SER A 1 188 ? 10.211 18.609 17.328 1 95.88 188 SER A CA 1
ATOM 1502 C C . SER A 1 188 ? 11.664 18.578 16.891 1 95.88 188 SER A C 1
ATOM 1504 O O . SER A 1 188 ? 12.211 17.5 16.625 1 95.88 188 SER A O 1
ATOM 1506 N N . GLY A 1 189 ? 12.32 19.688 16.719 1 93.31 189 GLY A N 1
ATOM 1507 C CA . GLY A 1 189 ? 13.672 19.734 16.188 1 93.31 189 GLY A CA 1
ATOM 1508 C C . GLY A 1 189 ? 13.75 19.359 14.719 1 93.31 189 GLY A C 1
ATOM 1509 O O . GLY A 1 189 ? 14.68 18.656 14.297 1 93.31 189 GLY A O 1
ATOM 1510 N N . ASN A 1 190 ? 12.727 19.766 13.992 1 93.25 190 ASN A N 1
ATOM 1511 C CA . ASN A 1 190 ? 12.641 19.422 12.578 1 93.25 190 ASN A CA 1
ATOM 1512 C C . ASN A 1 190 ? 12.609 17.922 12.359 1 93.25 190 ASN A C 1
ATOM 1514 O O . ASN A 1 190 ? 13.289 17.391 11.477 1 93.25 190 ASN A O 1
ATOM 1518 N N . ARG A 1 191 ? 11.922 17.266 13.203 1 94.12 191 ARG A N 1
ATOM 1519 C CA . ARG A 1 191 ? 11.797 15.812 13.062 1 94.12 191 ARG A CA 1
ATOM 1520 C C . ARG A 1 191 ? 11.375 15.43 11.648 1 94.12 191 ARG A C 1
ATOM 1522 O O . ARG A 1 191 ? 10.477 16.047 11.078 1 94.12 191 ARG A O 1
ATOM 1529 N N . PRO A 1 192 ? 11.984 14.383 11.078 1 93.94 192 PRO A N 1
ATOM 1530 C CA . PRO A 1 192 ? 11.609 13.945 9.734 1 93.94 192 PRO A CA 1
ATOM 1531 C C . PRO A 1 192 ? 10.227 13.297 9.695 1 93.94 192 PRO A C 1
ATOM 1533 O O . PRO A 1 192 ? 9.68 12.922 10.734 1 93.94 192 PRO A O 1
ATOM 1536 N N . ILE A 1 193 ? 9.688 13.234 8.508 1 95.56 193 ILE A N 1
ATOM 1537 C CA . ILE A 1 193 ? 8.391 12.617 8.234 1 95.56 193 ILE A CA 1
ATOM 1538 C C . ILE A 1 193 ? 8.57 11.117 8.031 1 95.56 193 ILE A C 1
ATOM 1540 O O . ILE A 1 193 ? 9.461 10.68 7.301 1 95.56 193 ILE A O 1
ATOM 1544 N N . ASN A 1 194 ? 7.734 10.344 8.711 1 94.19 194 ASN A N 1
ATOM 1545 C CA . ASN A 1 194 ? 7.77 8.891 8.586 1 94.19 194 ASN A CA 1
ATOM 1546 C C . ASN A 1 194 ? 7.117 8.43 7.281 1 94.19 194 ASN A C 1
ATOM 1548 O O . ASN A 1 194 ? 5.898 8.523 7.125 1 94.19 194 ASN A O 1
ATOM 1552 N N . THR A 1 195 ? 7.918 7.891 6.328 1 92.44 195 THR A N 1
ATOM 1553 C CA . THR A 1 195 ? 7.402 7.391 5.059 1 92.44 195 THR A CA 1
ATOM 1554 C C . THR A 1 195 ? 7.738 5.914 4.883 1 92.44 195 THR A C 1
ATOM 1556 O O . THR A 1 195 ? 7.949 5.449 3.76 1 92.44 195 THR A O 1
ATOM 1559 N N . GLY A 1 196 ? 7.793 5.211 5.938 1 90.06 196 GLY A N 1
ATOM 1560 C CA . GLY A 1 196 ? 8.164 3.805 5.941 1 90.06 196 GLY A CA 1
ATOM 1561 C C . GLY A 1 196 ? 7.148 2.92 5.242 1 90.06 196 GLY A C 1
ATOM 1562 O O . GLY A 1 196 ? 7.488 1.833 4.766 1 90.06 196 GLY A O 1
ATOM 1563 N N . ASN A 1 197 ? 5.938 3.312 5.137 1 92.06 197 ASN A N 1
ATOM 1564 C CA . ASN A 1 197 ? 4.883 2.504 4.539 1 92.06 197 ASN A CA 1
ATOM 1565 C C . ASN A 1 197 ? 4.805 2.715 3.027 1 92.06 197 ASN A C 1
ATOM 1567 O O . ASN A 1 197 ? 4.031 2.045 2.342 1 92.06 197 ASN A O 1
ATOM 1571 N N . PHE A 1 198 ? 5.621 3.654 2.445 1 91.88 198 PHE A N 1
ATOM 1572 C CA . PHE A 1 198 ? 5.648 3.879 1.006 1 91.88 198 PHE A CA 1
ATOM 1573 C C . PHE A 1 198 ? 6.535 2.85 0.314 1 91.88 198 PHE A C 1
ATOM 1575 O O . PHE A 1 198 ? 7.395 2.234 0.951 1 91.88 198 PHE A O 1
ATOM 1582 N N . SER A 1 199 ? 6.273 2.633 -0.925 1 91.75 199 SER A N 1
ATOM 1583 C CA . SER A 1 199 ? 7.043 1.651 -1.683 1 91.75 199 SER A CA 1
ATOM 1584 C C . SER A 1 199 ? 8.516 2.041 -1.759 1 91.75 199 SER A C 1
ATOM 1586 O O . SER A 1 199 ? 8.906 3.115 -1.294 1 91.75 199 SER A O 1
ATOM 1588 N N . LYS A 1 200 ? 9.359 1.256 -2.408 1 88.75 200 LYS A N 1
ATOM 1589 C CA . LYS A 1 200 ? 10.82 1.381 -2.389 1 88.75 200 LYS A CA 1
ATOM 1590 C C . LYS A 1 200 ? 11.281 2.541 -3.266 1 88.75 200 LYS A C 1
ATOM 1592 O O . LYS A 1 200 ? 12.414 3.008 -3.137 1 88.75 200 LYS A O 1
ATOM 1597 N N . VAL A 1 201 ? 10.453 3.049 -4.074 1 87.31 201 VAL A N 1
ATOM 1598 C CA . VAL A 1 201 ? 10.852 4.148 -4.949 1 87.31 201 VAL A CA 1
ATOM 1599 C C . VAL A 1 201 ? 10.953 5.441 -4.137 1 87.31 201 VAL A C 1
ATOM 1601 O O . VAL A 1 201 ? 11.578 6.406 -4.578 1 87.31 201 VAL A O 1
ATOM 1604 N N . PHE A 1 202 ? 10.336 5.473 -2.957 1 89.5 202 PHE A N 1
ATOM 1605 C CA . PHE A 1 202 ? 10.406 6.609 -2.047 1 89.5 202 PHE A CA 1
ATOM 1606 C C . PHE A 1 202 ? 11.344 6.316 -0.884 1 89.5 202 PHE A C 1
ATOM 1608 O O . PHE A 1 202 ? 11.555 5.156 -0.523 1 89.5 202 PHE A O 1
ATOM 1615 N N . PRO A 1 203 ? 11.891 7.336 -0.304 1 86.69 203 PRO A N 1
ATOM 1616 C CA . PRO A 1 203 ? 12.742 7.105 0.865 1 86.69 203 PRO A CA 1
ATOM 1617 C C . PRO A 1 203 ? 11.953 6.68 2.098 1 86.69 203 PRO A C 1
ATOM 1619 O O . PRO A 1 203 ? 10.734 6.859 2.146 1 86.69 203 PRO A O 1
ATOM 1622 N N . SER A 1 204 ? 12.586 6.078 3.092 1 85.31 204 SER A N 1
ATOM 1623 C CA . SER A 1 204 ? 11.922 5.621 4.312 1 85.31 204 SER A CA 1
ATOM 1624 C C . SER A 1 204 ? 11.578 6.793 5.227 1 85.31 204 SER A C 1
ATOM 1626 O O . SER A 1 204 ? 10.766 6.652 6.141 1 85.31 204 SER A O 1
ATOM 1628 N N . GLN A 1 205 ? 12.258 7.875 5.059 1 88.62 205 GLN A N 1
ATOM 1629 C CA . GLN A 1 205 ? 11.945 9.125 5.738 1 88.62 205 GLN A CA 1
ATOM 1630 C C . GLN A 1 205 ? 12.203 10.328 4.836 1 88.62 205 GLN A C 1
ATOM 1632 O O . GLN A 1 205 ? 12.992 10.242 3.891 1 88.62 205 GLN A O 1
ATOM 1637 N N . THR A 1 206 ? 11.5 11.359 5.102 1 90.56 206 THR A N 1
ATOM 1638 C CA . THR A 1 206 ? 11.672 12.586 4.324 1 90.56 206 THR A CA 1
ATOM 1639 C C . THR A 1 206 ? 11.43 13.812 5.195 1 90.56 206 THR A C 1
ATOM 1641 O O . THR A 1 206 ? 11.312 13.703 6.414 1 90.56 206 THR A O 1
ATOM 1644 N N . THR A 1 207 ? 11.562 14.984 4.598 1 92.25 207 THR A N 1
ATOM 1645 C CA . THR A 1 207 ? 11.359 16.234 5.312 1 92.25 207 THR A CA 1
ATOM 1646 C C . THR A 1 207 ? 10.312 17.094 4.621 1 92.25 207 THR A C 1
ATOM 1648 O O . THR A 1 207 ? 9.906 16.812 3.492 1 92.25 207 THR A O 1
ATOM 1651 N N . PHE A 1 208 ? 9.891 18.094 5.355 1 93.56 208 PHE A N 1
ATOM 1652 C CA . PHE A 1 208 ? 9.016 19.078 4.75 1 93.56 208 PHE A CA 1
ATOM 1653 C C . PHE A 1 208 ? 9.711 19.766 3.578 1 93.56 208 PHE A C 1
ATOM 1655 O O . PHE A 1 208 ? 10.945 19.812 3.516 1 93.56 208 PHE A O 1
ATOM 1662 N N . THR A 1 209 ? 8.914 20.234 2.656 1 88.38 209 THR A N 1
ATOM 1663 C CA . THR A 1 209 ? 9.484 21.078 1.609 1 88.38 209 THR A CA 1
ATOM 1664 C C . THR A 1 209 ? 9.953 22.422 2.184 1 88.38 209 THR A C 1
ATOM 1666 O O . THR A 1 209 ? 9.57 22.781 3.293 1 88.38 209 THR A O 1
ATOM 1669 N N . SER A 1 210 ? 10.68 23.172 1.435 1 85.75 210 SER A N 1
ATOM 1670 C CA . SER A 1 210 ? 11.25 24.422 1.887 1 85.75 210 SER A CA 1
ATOM 1671 C C . SER A 1 210 ? 10.18 25.5 2.025 1 85.75 210 SER A C 1
ATOM 1673 O O . SER A 1 210 ? 10.375 26.5 2.729 1 85.75 210 SER A O 1
ATOM 1675 N N . THR A 1 211 ? 9.125 25.297 1.412 1 84.12 211 THR A N 1
ATOM 1676 C CA . THR A 1 211 ? 8.047 26.281 1.491 1 84.12 211 THR A CA 1
ATOM 1677 C C . THR A 1 211 ? 7.527 26.406 2.92 1 84.12 211 THR A C 1
ATOM 1679 O O . THR A 1 211 ? 7.02 27.453 3.316 1 84.12 211 THR A O 1
ATOM 1682 N N . ILE A 1 212 ? 7.707 25.391 3.652 1 89 212 ILE A N 1
ATOM 1683 C CA . ILE A 1 212 ? 7.203 25.375 5.023 1 89 212 ILE A CA 1
ATOM 1684 C C . ILE A 1 212 ? 8.062 26.281 5.895 1 89 212 ILE A C 1
ATOM 1686 O O . ILE A 1 212 ? 7.617 26.734 6.953 1 89 212 ILE A O 1
ATOM 1690 N N . ASP A 1 213 ? 9.211 26.594 5.391 1 89.94 213 ASP A N 1
ATOM 1691 C CA . ASP A 1 213 ? 10.148 27.406 6.168 1 89.94 213 ASP A CA 1
ATOM 1692 C C . ASP A 1 213 ? 9.945 28.891 5.895 1 89.94 213 ASP A C 1
ATOM 1694 O O . ASP A 1 213 ? 10.586 29.734 6.527 1 89.94 213 ASP A O 1
ATOM 1698 N N . VAL A 1 214 ? 9.094 29.203 4.984 1 92.19 214 VAL A N 1
ATOM 1699 C CA . VAL A 1 214 ? 8.75 30.594 4.754 1 92.19 214 VAL A CA 1
ATOM 1700 C C . VAL A 1 214 ? 8.062 31.172 5.988 1 92.19 214 VAL A C 1
ATOM 1702 O O . VAL A 1 214 ? 7.238 30.5 6.617 1 92.19 214 VAL A O 1
ATOM 1705 N N . PRO A 1 215 ? 8.422 32.406 6.336 1 94.94 215 PRO A N 1
ATOM 1706 C CA . PRO A 1 215 ? 7.805 33 7.527 1 94.94 215 PRO A CA 1
ATOM 1707 C C . PRO A 1 215 ? 6.281 33.094 7.418 1 94.94 215 PRO A C 1
ATOM 1709 O O . PRO A 1 215 ? 5.75 33.25 6.316 1 94.94 215 PRO A O 1
ATOM 1712 N N . THR A 1 216 ? 5.637 32.969 8.555 1 94.62 216 THR A N 1
ATOM 1713 C CA . THR A 1 216 ? 4.184 33.062 8.641 1 94.62 216 THR A CA 1
ATOM 1714 C C . THR A 1 216 ? 3.785 34.344 9.367 1 94.62 216 THR A C 1
ATOM 1716 O O . THR A 1 216 ? 4.379 34.719 10.383 1 94.62 216 THR A O 1
ATOM 1719 N N . SER A 1 217 ? 2.783 35.031 8.812 1 94.19 217 SER A N 1
ATOM 1720 C CA . SER A 1 217 ? 2.377 36.312 9.367 1 94.19 217 SER A CA 1
ATOM 1721 C C . SER A 1 217 ? 0.936 36.281 9.859 1 94.19 217 SER A C 1
ATOM 1723 O O . SER A 1 217 ? 0.063 35.688 9.203 1 94.19 217 SER A O 1
ATOM 1725 N N . LEU A 1 218 ? 0.673 36.812 11.016 1 95.19 218 LEU A N 1
ATOM 1726 C CA . LEU A 1 218 ? -0.644 36.969 11.625 1 95.19 218 LEU A CA 1
ATOM 1727 C C . LEU A 1 218 ? -0.917 38.406 11.953 1 95.19 218 LEU A C 1
ATOM 1729 O O . LEU A 1 218 ? 0.013 39.188 12.203 1 95.19 218 LEU A O 1
ATOM 1733 N N . VAL A 1 219 ? -2.17 38.781 11.922 1 94.81 219 VAL A N 1
ATOM 1734 C CA . VAL A 1 219 ? -2.605 40.125 12.297 1 94.81 219 VAL A CA 1
ATOM 1735 C C . VAL A 1 219 ? -3.535 40.031 13.508 1 94.81 219 VAL A C 1
ATOM 1737 O O . VAL A 1 219 ? -4.5 39.25 13.508 1 94.81 219 VAL A O 1
ATOM 1740 N N . VAL A 1 220 ? -3.205 40.781 14.477 1 95.44 220 VAL A N 1
ATOM 1741 C CA . VAL A 1 220 ? -3.982 40.812 15.711 1 95.44 220 VAL A CA 1
ATOM 1742 C C . VAL A 1 220 ? -4.684 42.156 15.844 1 95.44 220 VAL A C 1
ATOM 1744 O O . VAL A 1 220 ? -4.043 43.188 15.773 1 95.44 220 VAL A O 1
ATOM 1747 N N . THR A 1 221 ? -6.016 42.125 16.078 1 93.44 221 THR A N 1
ATOM 1748 C CA . THR A 1 221 ? -6.82 43.312 16.141 1 93.44 221 THR A CA 1
ATOM 1749 C C . THR A 1 221 ? -7.691 43.344 17.391 1 93.44 221 THR A C 1
ATOM 1751 O O . THR A 1 221 ? -8.383 42.344 17.672 1 93.44 221 THR A O 1
ATOM 1754 N N . PRO A 1 222 ? -7.652 44.438 18.109 1 92.88 222 PRO A N 1
ATOM 1755 C CA . PRO A 1 222 ? -8.578 44.531 19.25 1 92.88 222 PRO A CA 1
ATOM 1756 C C . PRO A 1 222 ? -10.039 44.625 18.812 1 92.88 222 PRO A C 1
ATOM 1758 O O . PRO A 1 222 ? -10.352 45.281 17.812 1 92.88 222 PRO A O 1
ATOM 1761 N N . LYS A 1 223 ? -10.93 43.969 19.453 1 88.88 223 LYS A N 1
ATOM 1762 C CA . LYS A 1 223 ? -12.32 43.906 19.031 1 88.88 223 LYS A CA 1
ATOM 1763 C C . LYS A 1 223 ? -13.25 44.531 20.062 1 88.88 223 LYS A C 1
ATOM 1765 O O . LYS A 1 223 ? -14.43 44.75 19.797 1 88.88 223 LYS A O 1
ATOM 1770 N N . ASP A 1 224 ? -12.781 44.719 21.203 1 80.88 224 ASP A N 1
ATOM 1771 C CA . ASP A 1 224 ? -13.602 45.406 22.203 1 80.88 224 ASP A CA 1
ATOM 1772 C C . ASP A 1 224 ? -12.969 46.719 22.625 1 80.88 224 ASP A C 1
ATOM 1774 O O . ASP A 1 224 ? -11.789 46.969 22.359 1 80.88 224 ASP A O 1
ATOM 1778 N N . GLU A 1 225 ? -13.742 47.562 23.234 1 75.25 225 GLU A N 1
ATOM 1779 C CA . GLU A 1 225 ? -13.312 48.906 23.609 1 75.25 225 GLU A CA 1
ATOM 1780 C C . GLU A 1 225 ? -12.219 48.844 24.672 1 75.25 225 GLU A C 1
ATOM 1782 O O . GLU A 1 225 ? -11.328 49.719 24.688 1 75.25 225 GLU A O 1
ATOM 1787 N N . ASP A 1 226 ? -12.273 47.875 25.469 1 73.88 226 ASP A N 1
ATOM 1788 C CA . ASP A 1 226 ? -11.312 47.812 26.562 1 73.88 226 ASP A CA 1
ATOM 1789 C C . ASP A 1 226 ? -10.055 47.031 26.141 1 73.88 226 ASP A C 1
ATOM 1791 O O . ASP A 1 226 ? -9.133 46.844 26.938 1 73.88 226 ASP A O 1
ATOM 1795 N N . ALA A 1 227 ? -10.016 46.688 24.891 1 75 227 ALA A N 1
ATOM 1796 C CA . ALA A 1 227 ? -8.859 46 24.344 1 75 227 ALA A CA 1
ATOM 1797 C C . ALA A 1 227 ? -8.508 44.781 25.219 1 75 227 ALA A C 1
ATOM 1799 O O . ALA A 1 227 ? -7.352 44.625 25.609 1 75 227 ALA A O 1
ATOM 1800 N N . THR A 1 228 ? -9.469 44.031 25.516 1 84 228 THR A N 1
ATOM 1801 C CA . THR A 1 228 ? -9.25 42.812 26.281 1 84 228 THR A CA 1
ATOM 1802 C C . THR A 1 228 ? -9.398 41.562 25.391 1 84 228 THR A C 1
ATOM 1804 O O . THR A 1 228 ? -8.898 40.5 25.719 1 84 228 THR A O 1
ATOM 1807 N N . THR A 1 229 ? -10.102 41.781 24.344 1 91.56 229 THR A N 1
ATOM 1808 C CA . THR A 1 229 ? -10.312 40.688 23.406 1 91.56 229 THR A CA 1
ATOM 1809 C C . THR A 1 229 ? -9.758 41.031 22.031 1 91.56 229 THR A C 1
ATOM 1811 O O . THR A 1 229 ? -10.008 42.125 21.516 1 91.56 229 THR A O 1
ATOM 1814 N N . PHE A 1 230 ? -9.023 40.094 21.438 1 94.62 230 PHE A N 1
ATOM 1815 C CA . PHE A 1 230 ? -8.359 40.312 20.172 1 94.62 230 PHE A CA 1
ATOM 1816 C C . PHE A 1 230 ? -8.711 39.219 19.156 1 94.62 230 PHE A C 1
ATOM 1818 O O . PHE A 1 230 ? -8.883 38.062 19.531 1 94.62 230 PHE A O 1
ATOM 1825 N N . SER A 1 231 ? -8.883 39.625 17.953 1 93.81 231 SER A N 1
ATOM 1826 C CA . SER A 1 231 ? -8.961 38.625 16.875 1 93.81 231 SER A CA 1
ATOM 1827 C C . SER A 1 231 ? -7.586 38.375 16.266 1 93.81 231 SER A C 1
ATOM 1829 O O . SER A 1 231 ? -6.77 39.281 16.141 1 93.81 231 SER A O 1
ATOM 1831 N N . ILE A 1 232 ? -7.301 37.156 15.961 1 94.94 232 ILE A N 1
ATOM 1832 C CA . ILE A 1 232 ? -6.074 36.75 15.273 1 94.94 232 ILE A CA 1
ATOM 1833 C C . ILE A 1 232 ? -6.41 36.219 13.891 1 94.94 232 ILE A C 1
ATOM 1835 O O . ILE A 1 232 ? -7.062 35.188 13.766 1 94.94 232 ILE A O 1
ATOM 1839 N N . ASP A 1 233 ? -5.945 36.875 12.898 1 91.94 233 ASP A N 1
ATOM 1840 C CA . ASP A 1 233 ? -6.211 36.469 11.523 1 91.94 233 ASP A CA 1
ATOM 1841 C C . ASP A 1 233 ? -4.91 36.25 10.75 1 91.94 233 ASP A C 1
ATOM 1843 O O . ASP A 1 233 ? -3.912 36.906 11.008 1 91.94 233 ASP A O 1
ATOM 1847 N N . ALA A 1 234 ? -5.016 35.281 9.852 1 89.19 234 ALA A N 1
ATOM 1848 C CA . ALA A 1 234 ? -3.889 35.125 8.938 1 89.19 234 ALA A CA 1
ATOM 1849 C C . ALA A 1 234 ? -3.721 36.344 8.047 1 89.19 234 ALA A C 1
ATOM 1851 O O . ALA A 1 234 ? -4.707 36.938 7.602 1 89.19 234 ALA A O 1
ATOM 1852 N N . ASP A 1 235 ? -2.438 36.75 7.891 1 87.12 235 ASP A N 1
ATOM 1853 C CA . ASP A 1 235 ? -2.102 37.781 6.914 1 87.12 235 ASP A CA 1
ATOM 1854 C C . ASP A 1 235 ? -2.309 37.281 5.488 1 87.12 235 ASP A C 1
ATOM 1856 O O . ASP A 1 235 ? -1.573 36.406 5.023 1 87.12 235 ASP A O 1
ATOM 1860 N N . ARG A 1 236 ? -3.262 37.688 4.816 1 75.81 236 ARG A N 1
ATOM 1861 C CA . ARG A 1 236 ? -3.596 37.125 3.502 1 75.81 236 ARG A CA 1
ATOM 1862 C C . ARG A 1 236 ? -3.1 38.062 2.391 1 75.81 236 ARG A C 1
ATOM 1864 O O . ARG A 1 236 ? -3.598 38 1.264 1 75.81 236 ARG A O 1
ATOM 1871 N N . SER A 1 237 ? -2.164 38.906 2.734 1 77.12 237 SER A N 1
ATOM 1872 C CA . SER A 1 237 ? -1.65 39.875 1.767 1 77.12 237 SER A CA 1
ATOM 1873 C C . SER A 1 237 ? -0.94 39.156 0.613 1 77.12 237 SER A C 1
ATOM 1875 O O . SER A 1 237 ? -0.767 39.75 -0.46 1 77.12 237 SER A O 1
ATOM 1877 N N . THR A 1 238 ? -0.5 37.906 0.879 1 71.62 238 THR A N 1
ATOM 1878 C CA . THR A 1 238 ? 0.245 37.219 -0.171 1 71.62 238 THR A CA 1
ATOM 1879 C C . THR A 1 238 ? -0.551 36.062 -0.716 1 71.62 238 THR A C 1
ATOM 1881 O O . THR A 1 238 ? -0.026 35.25 -1.487 1 71.62 238 THR A O 1
ATOM 1884 N N . ASP A 1 239 ? -1.726 35.938 -0.392 1 68.12 239 ASP A N 1
ATOM 1885 C CA . ASP A 1 239 ? -2.521 34.812 -0.865 1 68.12 239 ASP A CA 1
ATOM 1886 C C . ASP A 1 239 ? -2.76 34.906 -2.371 1 68.12 239 ASP A C 1
ATOM 1888 O O . ASP A 1 239 ? -3.057 35.969 -2.896 1 68.12 239 ASP A O 1
ATOM 1892 N N . SER A 1 240 ? -2.113 34 -3.209 1 54.34 240 SER A N 1
ATOM 1893 C CA . SER A 1 240 ? -2.277 34.031 -4.66 1 54.34 240 SER A CA 1
ATOM 1894 C C . SER A 1 240 ? -3.338 33.031 -5.105 1 54.34 240 SER A C 1
ATOM 1896 O O . SER A 1 240 ? -3.92 33.156 -6.184 1 54.34 240 SER A O 1
ATOM 1898 N N . GLU A 1 241 ? -3.439 31.766 -4.602 1 53.69 241 GLU A N 1
ATOM 1899 C CA . GLU A 1 241 ? -3.898 30.516 -5.195 1 53.69 241 GLU A CA 1
ATOM 1900 C C . GLU A 1 241 ? -5.422 30.469 -5.281 1 53.69 241 GLU A C 1
ATOM 1902 O O . GLU A 1 241 ? -6.043 29.5 -4.84 1 53.69 241 GLU A O 1
ATOM 1907 N N . ILE A 1 242 ? -6.086 31.5 -5.957 1 54.66 242 ILE A N 1
ATOM 1908 C CA . ILE A 1 242 ? -7.523 31.719 -5.848 1 54.66 242 ILE A CA 1
ATOM 1909 C C . ILE A 1 242 ? -8.273 30.688 -6.695 1 54.66 242 ILE A C 1
ATOM 1911 O O . ILE A 1 242 ? -9.281 30.141 -6.258 1 54.66 242 ILE A O 1
ATOM 1915 N N . THR A 1 243 ? -7.645 30.281 -7.758 1 61 243 THR A N 1
ATOM 1916 C CA . THR A 1 243 ? -8.414 29.422 -8.656 1 61 243 THR A CA 1
ATOM 1917 C C . THR A 1 243 ? -8.633 28.047 -8.039 1 61 243 THR A C 1
ATOM 1919 O O . THR A 1 243 ? -9.742 27.516 -8.055 1 61 243 THR A O 1
ATOM 1922 N N . LEU A 1 244 ? -7.629 27.5 -7.445 1 67.12 244 LEU A N 1
ATOM 1923 C CA . LEU A 1 244 ? -7.754 26.172 -6.879 1 67.12 244 LEU A CA 1
ATOM 1924 C C . LEU A 1 244 ? -8.602 26.188 -5.609 1 67.12 244 LEU A C 1
ATOM 1926 O O . LEU A 1 244 ? -9.312 25.234 -5.316 1 67.12 244 LEU A O 1
ATOM 1930 N N . SER A 1 245 ? -8.578 27.328 -4.984 1 69.12 245 SER A N 1
ATOM 1931 C CA . SER A 1 245 ? -9.383 27.438 -3.768 1 69.12 245 SER A CA 1
ATOM 1932 C C . SER A 1 245 ? -10.867 27.484 -4.09 1 69.12 245 SER A C 1
ATOM 1934 O O . SER A 1 245 ? -11.68 26.828 -3.43 1 69.12 245 SER A O 1
ATOM 1936 N N . VAL A 1 246 ? -11.141 28.25 -5.094 1 69.94 246 VAL A N 1
ATOM 1937 C CA . VAL A 1 246 ? -12.531 28.359 -5.512 1 69.94 246 VAL A CA 1
ATOM 1938 C C . VAL A 1 246 ? -13.016 27.016 -6.039 1 69.94 246 VAL A C 1
ATOM 1940 O O . VAL A 1 246 ? -14.141 26.594 -5.754 1 69.94 246 VAL A O 1
ATOM 1943 N N . LEU A 1 247 ? -12.195 26.484 -6.754 1 79.75 247 LEU A N 1
ATOM 1944 C CA . LEU A 1 247 ? -12.539 25.156 -7.266 1 79.75 247 LEU A CA 1
ATOM 1945 C C . LEU A 1 247 ? -12.727 24.172 -6.121 1 79.75 247 LEU A C 1
ATOM 1947 O O . LEU A 1 247 ? -13.609 23.312 -6.184 1 79.75 247 LEU A O 1
ATOM 1951 N N . GLY A 1 248 ? -11.969 24.328 -5.094 1 86.19 248 GLY A N 1
ATOM 1952 C CA . GLY A 1 248 ? -12.078 23.438 -3.941 1 86.19 248 GLY A CA 1
ATOM 1953 C C . GLY A 1 248 ? -13.445 23.484 -3.293 1 86.19 248 GLY A C 1
ATOM 1954 O O . GLY A 1 248 ? -13.984 22.438 -2.91 1 86.19 248 GLY A O 1
ATOM 1955 N N . ASN A 1 249 ? -14 24.641 -3.23 1 84.88 249 ASN A N 1
ATOM 1956 C CA . ASN A 1 249 ? -15.328 24.781 -2.645 1 84.88 249 ASN A CA 1
ATOM 1957 C C . ASN A 1 249 ? -16.391 24.109 -3.514 1 84.88 249 ASN A C 1
ATOM 1959 O O . ASN A 1 249 ? -17.312 23.469 -2.996 1 84.88 249 ASN A O 1
ATOM 1963 N N . ALA A 1 250 ? -16.234 24.344 -4.766 1 88.75 250 ALA A N 1
ATOM 1964 C CA . ALA A 1 250 ? -17.172 23.719 -5.691 1 88.75 250 ALA A CA 1
ATOM 1965 C C . ALA A 1 250 ? -17.078 22.203 -5.645 1 88.75 250 ALA A C 1
ATOM 1967 O O . ALA A 1 250 ? -18.094 21.5 -5.695 1 88.75 250 ALA A O 1
ATOM 1968 N N . LEU A 1 251 ? -15.883 21.703 -5.594 1 94.12 251 LEU A N 1
ATOM 1969 C CA . LEU A 1 251 ? -15.672 20.266 -5.574 1 94.12 251 LEU A CA 1
ATOM 1970 C C . LEU A 1 251 ? -16.203 19.656 -4.281 1 94.12 251 LEU A C 1
ATOM 1972 O O . LEU A 1 251 ? -16.719 18.547 -4.277 1 94.12 251 LEU A O 1
ATOM 1976 N N . GLU A 1 252 ? -16.078 20.375 -3.209 1 93.19 252 GLU A N 1
ATOM 1977 C CA . GLU A 1 252 ? -16.656 19.922 -1.946 1 93.19 252 GLU A CA 1
ATOM 1978 C C . GLU A 1 252 ? -18.172 19.75 -2.053 1 93.19 252 GLU A C 1
ATOM 1980 O O . GLU A 1 252 ? -18.719 18.781 -1.552 1 93.19 252 GLU A O 1
ATOM 1985 N N . LEU A 1 253 ? -18.797 20.703 -2.707 1 92.75 253 LEU A N 1
ATOM 1986 C CA . LEU A 1 253 ? -20.234 20.625 -2.928 1 92.75 253 LEU A CA 1
ATOM 1987 C C . LEU A 1 253 ? -20.594 19.422 -3.801 1 92.75 253 LEU A C 1
ATOM 1989 O O . LEU A 1 253 ? -21.594 18.75 -3.555 1 92.75 253 LEU A O 1
ATOM 1993 N N . MET A 1 254 ? -19.734 19.203 -4.754 1 95.5 254 MET A N 1
ATOM 1994 C CA . MET A 1 254 ? -19.969 18.078 -5.656 1 95.5 254 MET A CA 1
ATOM 1995 C C . MET A 1 254 ? -19.906 16.766 -4.898 1 95.5 254 MET A C 1
ATOM 1997 O O . MET A 1 254 ? -20.609 15.805 -5.254 1 95.5 254 MET A O 1
ATOM 2001 N N . LEU A 1 255 ? -19.125 16.625 -3.852 1 97.94 255 LEU A N 1
ATOM 2002 C CA . LEU A 1 255 ? -18.922 15.391 -3.1 1 97.94 255 LEU A CA 1
ATOM 2003 C C . LEU A 1 255 ? -20.016 15.195 -2.059 1 97.94 255 LEU A C 1
ATOM 2005 O O . LEU A 1 255 ? -20.219 14.086 -1.561 1 97.94 255 LEU A O 1
ATOM 2009 N N . THR A 1 256 ? -20.781 16.234 -1.707 1 96.19 256 THR A N 1
ATOM 2010 C CA . THR A 1 256 ? -21.719 16.156 -0.592 1 96.19 256 THR A CA 1
ATOM 2011 C C . THR A 1 256 ? -23.141 16.359 -1.073 1 96.19 256 THR A C 1
ATOM 2013 O O . THR A 1 256 ? -24.094 16.188 -0.303 1 96.19 256 THR A O 1
ATOM 2016 N N . LYS A 1 257 ? -23.312 16.75 -2.338 1 94.69 257 LYS A N 1
ATOM 2017 C CA . LYS A 1 257 ? -24.641 16.953 -2.889 1 94.69 257 LYS A CA 1
ATOM 2018 C C . LYS A 1 257 ? -24.922 15.969 -4.023 1 94.69 257 LYS A C 1
ATOM 2020 O O . LYS A 1 257 ? -24.016 15.594 -4.762 1 94.69 257 LYS A O 1
ATOM 2025 N N . LYS A 1 258 ? -26.141 15.578 -4.164 1 95.06 258 LYS A N 1
ATOM 2026 C CA . LYS A 1 258 ? -26.547 14.789 -5.324 1 95.06 258 LYS A CA 1
ATOM 2027 C C . LYS A 1 258 ? -26.422 15.594 -6.613 1 95.06 258 LYS A C 1
ATOM 2029 O O . LYS A 1 258 ? -26.469 16.828 -6.582 1 95.06 258 LYS A O 1
ATOM 2034 N N . PRO A 1 259 ? -26.281 14.914 -7.691 1 94.31 259 PRO A N 1
ATOM 2035 C CA . PRO A 1 259 ? -26.078 15.602 -8.969 1 94.31 259 PRO A CA 1
ATOM 2036 C C . PRO A 1 259 ? -27.172 16.641 -9.258 1 94.31 259 PRO A C 1
ATOM 2038 O O . PRO A 1 259 ? -26.859 17.75 -9.719 1 94.31 259 PRO A O 1
ATOM 2041 N N . LYS A 1 260 ? -28.391 16.344 -8.938 1 93.44 260 LYS A N 1
ATOM 2042 C CA . LYS A 1 260 ? -29.484 17.281 -9.188 1 93.44 260 LYS A CA 1
ATOM 2043 C C . LYS A 1 260 ? -29.328 18.547 -8.359 1 93.44 260 LYS A C 1
ATOM 2045 O O . LYS A 1 260 ? -29.609 19.656 -8.852 1 93.44 260 LYS A O 1
ATOM 2050 N N . GLU A 1 261 ? -28.953 18.391 -7.145 1 93.06 261 GLU A N 1
ATOM 2051 C CA . GLU A 1 261 ? -28.75 19.547 -6.266 1 93.06 261 GLU A CA 1
ATOM 2052 C C . GLU A 1 261 ? -27.516 20.344 -6.684 1 93.06 261 GLU A C 1
ATOM 2054 O O . GLU A 1 261 ? -27.531 21.578 -6.629 1 93.06 261 GLU A O 1
ATOM 2059 N N . PHE A 1 262 ? -26.469 19.734 -7.082 1 93.31 262 PHE A N 1
ATOM 2060 C CA . PHE A 1 262 ? -25.25 20.391 -7.5 1 93.31 262 PHE A CA 1
ATOM 2061 C C . PHE A 1 262 ? -25.484 21.219 -8.766 1 93.31 262 PHE A C 1
ATOM 2063 O O . PHE A 1 262 ? -24.891 22.297 -8.93 1 93.31 262 PHE A O 1
ATOM 2070 N N . ASN A 1 263 ? -26.297 20.719 -9.602 1 93.19 263 ASN A N 1
ATOM 2071 C CA . ASN A 1 263 ? -26.562 21.391 -10.875 1 93.19 263 ASN A CA 1
ATOM 2072 C C . ASN A 1 263 ? -27.156 22.781 -10.656 1 93.19 263 ASN A C 1
ATOM 2074 O O . ASN A 1 263 ? -27.062 23.641 -11.539 1 93.19 263 ASN A O 1
ATOM 2078 N N . LYS A 1 264 ? -27.703 23 -9.516 1 93.44 264 LYS A N 1
ATOM 2079 C CA . LYS A 1 264 ? -28.266 24.297 -9.203 1 93.44 264 LYS A CA 1
ATOM 2080 C C . LYS A 1 264 ? -27.188 25.359 -9.086 1 93.44 264 LYS A C 1
ATOM 2082 O O . LYS A 1 264 ? -27.469 26.562 -9.125 1 93.44 264 LYS A O 1
ATOM 2087 N N . TYR A 1 265 ? -26 24.938 -8.867 1 90.88 265 TYR A N 1
ATOM 2088 C CA . TYR A 1 265 ? -24.891 25.875 -8.695 1 90.88 265 TYR A CA 1
ATOM 2089 C C . TYR A 1 265 ? -24.234 26.188 -10.031 1 90.88 265 TYR A C 1
ATOM 2091 O O . TYR A 1 265 ? -23.25 26.938 -10.086 1 90.88 265 TYR A O 1
ATOM 2099 N N . LEU A 1 266 ? -24.734 25.641 -11.078 1 92 266 LEU A N 1
ATOM 2100 C CA . LEU A 1 266 ? -24.219 25.938 -12.414 1 92 266 LEU A CA 1
ATOM 2101 C C . LEU A 1 266 ? -24.891 27.188 -12.992 1 92 266 LEU A C 1
ATOM 2103 O O . LEU A 1 266 ? -26.047 27.469 -12.664 1 92 266 LEU A O 1
ATOM 2107 N N . LYS A 1 267 ? -24.234 27.891 -13.859 1 89.56 267 LYS A N 1
ATOM 2108 C CA . LYS A 1 267 ? -24.766 29.094 -14.492 1 89.56 267 LYS A CA 1
ATOM 2109 C C . LYS A 1 267 ? -25.969 28.75 -15.375 1 89.56 267 LYS A C 1
ATOM 2111 O O . LYS A 1 267 ? -26.875 29.562 -15.516 1 89.56 267 LYS A O 1
ATOM 2116 N N . SER A 1 268 ? -25.906 27.578 -15.891 1 90.25 268 SER A N 1
ATOM 2117 C CA . SER A 1 268 ? -26.938 27.172 -16.828 1 90.25 268 SER A CA 1
ATOM 2118 C C . SER A 1 268 ? -28.25 26.859 -16.094 1 90.25 268 SER A C 1
ATOM 2120 O O . SER A 1 268 ? -29.312 26.812 -16.719 1 90.25 268 SER A O 1
ATOM 2122 N N . SER A 1 269 ? -28.094 26.734 -14.812 1 90.88 269 SER A N 1
ATOM 2123 C CA . SER A 1 269 ? -29.281 26.344 -14.062 1 90.88 269 SER A CA 1
ATOM 2124 C C . SER A 1 269 ? -30.172 27.547 -13.75 1 90.88 269 SER A C 1
ATOM 2126 O O . SER A 1 269 ? -29.672 28.625 -13.445 1 90.88 269 SER A O 1
ATOM 2128 N N . LYS A 1 270 ? -31.516 27.375 -13.789 1 87.56 270 LYS A N 1
ATOM 2129 C CA . LYS A 1 270 ? -32.469 28.406 -13.453 1 87.56 270 LYS A CA 1
ATOM 2130 C C . LYS A 1 270 ? -32.969 28.266 -12.008 1 87.56 270 LYS A C 1
ATOM 2132 O O . LYS A 1 270 ? -33.625 29.172 -11.477 1 87.56 270 LYS A O 1
ATOM 2137 N N . LEU A 1 271 ? -32.531 27.234 -11.422 1 89.56 271 LEU A N 1
ATOM 2138 C CA . LEU A 1 271 ? -32.969 26.969 -10.055 1 89.56 271 LEU A CA 1
ATOM 2139 C C . LEU A 1 271 ? -31.969 27.516 -9.047 1 89.56 271 LEU A C 1
ATOM 2141 O O . LEU A 1 271 ? -30.766 27.531 -9.305 1 89.56 271 LEU A O 1
ATOM 2145 N N . GLU A 1 272 ? -32.469 27.969 -7.91 1 86.44 272 GLU A N 1
ATOM 2146 C CA . GLU A 1 272 ? -31.641 28.484 -6.84 1 86.44 272 GLU A CA 1
ATOM 2147 C C . GLU A 1 272 ? -31.344 27.406 -5.801 1 86.44 272 GLU A C 1
ATOM 2149 O O . GLU A 1 272 ? -32.25 26.688 -5.359 1 86.44 272 GLU A O 1
ATOM 2154 N N . PRO A 1 273 ? -30.031 27.312 -5.559 1 86.69 273 PRO A N 1
ATOM 2155 C CA . PRO A 1 273 ? -29.719 26.344 -4.5 1 86.69 273 PRO A CA 1
ATOM 2156 C C . PRO A 1 273 ? -30.188 26.812 -3.123 1 86.69 273 PRO A C 1
ATOM 2158 O O . PRO A 1 273 ? -30.391 28 -2.904 1 86.69 273 PRO A O 1
ATOM 2161 N N . GLU A 1 274 ? -30.5 25.781 -2.33 1 78.56 274 GLU A N 1
ATOM 2162 C CA . GLU A 1 274 ? -30.828 26.125 -0.95 1 78.56 274 GLU A CA 1
ATOM 2163 C C . GLU A 1 274 ? -29.641 26.797 -0.25 1 78.56 274 GLU A C 1
ATOM 2165 O O . GLU A 1 274 ? -28.484 26.484 -0.547 1 78.56 274 GLU A O 1
ATOM 2170 N N . ALA A 1 275 ? -30.031 27.75 0.549 1 69.06 275 ALA A N 1
ATOM 2171 C CA . ALA A 1 275 ? -28.984 28.469 1.269 1 69.06 275 ALA A CA 1
ATOM 2172 C C . ALA A 1 275 ? -28.062 27.5 2.002 1 69.06 275 ALA A C 1
ATOM 2174 O O . ALA A 1 275 ? -28.531 26.625 2.738 1 69.06 275 ALA A O 1
ATOM 2175 N N . ASP A 1 276 ? -26.844 27.5 1.559 1 68.69 276 ASP A N 1
ATOM 2176 C CA . ASP A 1 276 ? -25.844 26.641 2.188 1 68.69 276 ASP A CA 1
ATOM 2177 C C . ASP A 1 276 ? -25.25 27.297 3.43 1 68.69 276 ASP A C 1
ATOM 2179 O O . ASP A 1 276 ? -24.531 28.297 3.33 1 68.69 276 ASP A O 1
ATOM 2183 N N . LYS A 1 277 ? -25.812 26.922 4.566 1 74.5 277 LYS A N 1
ATOM 2184 C CA . LYS A 1 277 ? -25.25 27.453 5.809 1 74.5 277 LYS A CA 1
ATOM 2185 C C . LYS A 1 277 ? -24.109 26.594 6.312 1 74.5 277 LYS A C 1
ATOM 2187 O O . LYS A 1 277 ? -24.219 25.359 6.363 1 74.5 277 LYS A O 1
ATOM 2192 N N . SER A 1 278 ? -23.016 27.188 6.52 1 85.06 278 SER A N 1
ATOM 2193 C CA . SER A 1 278 ? -21.859 26.5 7.074 1 85.06 278 SER A CA 1
ATOM 2194 C C . SER A 1 278 ? -22.062 26.156 8.547 1 85.06 278 SER A C 1
ATOM 2196 O O . SER A 1 278 ? -22.703 26.922 9.281 1 85.06 278 SER A O 1
ATOM 2198 N N . ALA A 1 279 ? -21.719 24.984 8.891 1 91.62 279 ALA A N 1
ATOM 2199 C CA . ALA A 1 279 ? -21.719 24.562 10.289 1 91.62 279 ALA A CA 1
ATOM 2200 C C . ALA A 1 279 ? -20.328 24.734 10.906 1 91.62 279 ALA A C 1
ATOM 2202 O O . ALA A 1 279 ? -19.312 24.516 10.25 1 91.62 279 ALA A O 1
ATOM 2203 N N . TYR A 1 280 ? -20.344 25.172 12.211 1 93.44 280 TYR A N 1
ATOM 2204 C CA . TYR A 1 280 ? -19.062 25.469 12.859 1 93.44 280 TYR A CA 1
ATOM 2205 C C . TYR A 1 280 ? -18.953 24.766 14.203 1 93.44 280 TYR A C 1
ATOM 2207 O O . TYR A 1 280 ? -19.969 24.438 14.828 1 93.44 280 TYR A O 1
ATOM 2215 N N . HIS A 1 281 ? -17.766 24.422 14.562 1 95.62 281 HIS A N 1
ATOM 2216 C CA . HIS A 1 281 ? -17.359 23.953 15.875 1 95.62 281 HIS A CA 1
ATOM 2217 C C . HIS A 1 281 ? -16.516 25 16.609 1 95.62 281 HIS A C 1
ATOM 2219 O O . HIS A 1 281 ? -15.688 25.656 15.984 1 95.62 281 HIS A O 1
ATOM 2225 N N . TYR A 1 282 ? -16.781 25.188 17.891 1 95.94 282 TYR A N 1
ATOM 2226 C CA . TYR A 1 282 ? -16.047 26.156 18.703 1 95.94 282 TYR A CA 1
ATOM 2227 C C . TYR A 1 282 ? -15.344 25.453 19.859 1 95.94 282 TYR A C 1
ATOM 2229 O O . TYR A 1 282 ? -15.93 24.609 20.547 1 95.94 282 TYR A O 1
ATOM 2237 N N . ALA A 1 283 ? -14.094 25.75 19.969 1 96.06 283 ALA A N 1
ATOM 2238 C CA . ALA A 1 283 ? -13.305 25.156 21.031 1 96.06 283 ALA A CA 1
ATOM 2239 C C . ALA A 1 283 ? -12.414 26.203 21.703 1 96.06 283 ALA A C 1
ATOM 2241 O O . ALA A 1 283 ? -12.125 27.25 21.125 1 96.06 283 ALA A O 1
ATOM 2242 N N . LYS A 1 284 ? -12.062 25.891 22.906 1 95.81 284 LYS A N 1
ATOM 2243 C CA . LYS A 1 284 ? -11.18 26.766 23.672 1 95.81 284 LYS A CA 1
ATOM 2244 C C . LYS A 1 284 ? -9.93 26.016 24.125 1 95.81 284 LYS A C 1
ATOM 2246 O O . LYS A 1 284 ? -10 24.844 24.531 1 95.81 284 LYS A O 1
ATOM 2251 N N . ILE A 1 285 ? -8.789 26.594 23.984 1 96.31 285 ILE A N 1
ATOM 2252 C CA . ILE A 1 285 ? -7.52 26.125 24.516 1 96.31 285 ILE A CA 1
ATOM 2253 C C . ILE A 1 285 ? -6.793 27.266 25.219 1 96.31 285 ILE A C 1
ATOM 2255 O O . ILE A 1 285 ? -6.254 28.156 24.562 1 96.31 285 ILE A O 1
ATOM 2259 N N . GLY A 1 286 ? -6.691 27.188 26.5 1 94.38 286 GLY A N 1
ATOM 2260 C CA . GLY A 1 286 ? -6.16 28.344 27.219 1 94.38 286 GLY A CA 1
ATOM 2261 C C . GLY A 1 286 ? -6.957 29.609 27 1 94.38 286 GLY A C 1
ATOM 2262 O O . GLY A 1 286 ? -8.172 29.625 27.172 1 94.38 286 GLY A O 1
ATOM 2263 N N . LYS A 1 287 ? -6.238 30.625 26.516 1 94.75 287 LYS A N 1
ATOM 2264 C CA . LYS A 1 287 ? -6.887 31.922 26.297 1 94.75 287 LYS A CA 1
ATOM 2265 C C . LYS A 1 287 ? -7.418 32.031 24.875 1 94.75 287 LYS A C 1
ATOM 2267 O O . LYS A 1 287 ? -7.926 33.094 24.484 1 94.75 287 LYS A O 1
ATOM 2272 N N . PHE A 1 288 ? -7.336 30.953 24.125 1 96.38 288 PHE A N 1
ATOM 2273 C CA . PHE A 1 288 ? -7.676 31.016 22.703 1 96.38 288 PHE A CA 1
ATOM 2274 C C . PHE A 1 288 ? -9.031 30.375 22.438 1 96.38 288 PHE A C 1
ATOM 2276 O O . PHE A 1 288 ? -9.289 29.25 22.891 1 96.38 288 PHE A O 1
ATOM 2283 N N . LEU A 1 289 ? -9.906 31.094 21.797 1 96.44 289 LEU A N 1
ATOM 2284 C CA . LEU A 1 289 ? -11.148 30.578 21.219 1 96.44 289 LEU A CA 1
ATOM 2285 C C . LEU A 1 289 ? -11.008 30.344 19.719 1 96.44 289 LEU A C 1
ATOM 2287 O O . LEU A 1 289 ? -10.648 31.266 18.984 1 96.44 289 LEU A O 1
ATOM 2291 N N . ILE A 1 290 ? -11.266 29.109 19.312 1 96.38 290 ILE A N 1
ATOM 2292 C CA . ILE A 1 290 ? -11.016 28.75 17.922 1 96.38 290 ILE A CA 1
ATOM 2293 C C . ILE A 1 290 ? -12.305 28.266 17.266 1 96.38 290 ILE A C 1
ATOM 2295 O O . ILE A 1 290 ? -13.008 27.422 17.828 1 96.38 290 ILE A O 1
ATOM 2299 N N . ARG A 1 291 ? -12.602 28.797 16.125 1 96 291 ARG A N 1
ATOM 2300 C CA . ARG A 1 291 ? -13.734 28.359 15.312 1 96 291 ARG A CA 1
ATOM 2301 C C . ARG A 1 291 ? -13.266 27.453 14.172 1 96 291 ARG A C 1
ATOM 2303 O O . ARG A 1 291 ? -12.234 27.719 13.547 1 96 291 ARG A O 1
ATOM 2310 N N . SER A 1 292 ? -13.93 26.344 13.938 1 94.69 292 SER A N 1
ATOM 2311 C CA . SER A 1 292 ? -13.617 25.438 12.844 1 94.69 292 SER A CA 1
ATOM 2312 C C . SER A 1 292 ? -14.852 25.141 12 1 94.69 292 SER A C 1
ATOM 2314 O O . SER A 1 292 ? -15.906 24.766 12.523 1 94.69 292 SER A O 1
ATOM 2316 N N . GLN A 1 293 ? -14.703 25.375 10.711 1 92.38 293 GLN A N 1
ATOM 2317 C CA . GLN A 1 293 ? -15.773 25 9.789 1 92.38 293 GLN A CA 1
ATOM 2318 C C . GLN A 1 293 ? -15.859 23.484 9.625 1 92.38 293 GLN A C 1
ATOM 2320 O O . GLN A 1 293 ? -14.828 22.812 9.547 1 92.38 293 GLN A O 1
ATOM 2325 N N . LEU A 1 294 ? -17.094 22.969 9.602 1 94.44 294 LEU A N 1
ATOM 2326 C CA . LEU A 1 294 ? -17.297 21.531 9.469 1 94.44 294 LEU A CA 1
ATOM 2327 C C . LEU A 1 294 ? -17.766 21.172 8.062 1 94.44 294 LEU A C 1
ATOM 2329 O O . LEU A 1 294 ? -18.812 21.625 7.617 1 94.44 294 LEU A O 1
ATOM 2333 N N . ASP A 1 295 ? -17.047 20.281 7.375 1 94.44 295 ASP A N 1
ATOM 2334 C CA . ASP A 1 295 ? -17.328 19.953 5.984 1 94.44 295 ASP A CA 1
ATOM 2335 C C . ASP A 1 295 ? -18.281 18.766 5.887 1 94.44 295 ASP A C 1
ATOM 2337 O O . ASP A 1 295 ? -19.062 18.656 4.938 1 94.44 295 ASP A O 1
ATOM 2341 N N . ALA A 1 296 ? -18.078 17.75 6.836 1 97.62 296 ALA A N 1
ATOM 2342 C CA . ALA A 1 296 ? -18.891 16.547 6.684 1 97.62 296 ALA A CA 1
ATOM 2343 C C . ALA A 1 296 ? -19.031 15.797 8.008 1 97.62 296 ALA A C 1
ATOM 2345 O O . ALA A 1 296 ? -18.25 16.031 8.938 1 97.62 296 ALA A O 1
ATOM 2346 N N . PHE A 1 297 ? -20.078 14.938 8.031 1 97.81 297 PHE A N 1
ATOM 2347 C CA . PHE A 1 297 ? -20.422 14.164 9.211 1 97.81 297 PHE A CA 1
ATOM 2348 C C . PHE A 1 297 ? -20.859 12.758 8.828 1 97.81 297 PHE A C 1
ATOM 2350 O O . PHE A 1 297 ? -21.469 12.555 7.766 1 97.81 297 PHE A O 1
ATOM 2357 N N . HIS A 1 298 ? -20.453 11.75 9.555 1 98 298 HIS A N 1
ATOM 2358 C CA . HIS A 1 298 ? -20.984 10.398 9.5 1 98 298 HIS A CA 1
ATOM 2359 C C . HIS A 1 298 ? -21.203 9.836 10.898 1 98 298 HIS A C 1
ATOM 2361 O O . HIS A 1 298 ? -20.312 9.883 11.742 1 98 298 HIS A O 1
ATOM 2367 N N . GLN A 1 299 ? -22.234 9.234 11.172 1 96.38 299 GLN A N 1
ATOM 2368 C CA . GLN A 1 299 ? -22.672 8.836 12.508 1 96.38 299 GLN A CA 1
ATOM 2369 C C . GLN A 1 299 ? -21.812 7.711 13.055 1 96.38 299 GLN A C 1
ATOM 2371 O O . GLN A 1 299 ? -21.656 7.578 14.273 1 96.38 299 GLN A O 1
ATOM 2376 N N . ASN A 1 300 ? -21.188 6.926 12.203 1 96.44 300 ASN A N 1
ATOM 2377 C CA . ASN A 1 300 ? -20.469 5.75 12.672 1 96.44 300 ASN A CA 1
ATOM 2378 C C . ASN A 1 300 ? -18.984 6.055 12.875 1 96.44 300 ASN A C 1
ATOM 2380 O O . ASN A 1 300 ? -18.203 5.18 13.273 1 96.44 300 ASN A O 1
ATOM 2384 N N . LEU A 1 301 ? -18.562 7.246 12.578 1 97.12 301 LEU A N 1
ATOM 2385 C CA . LEU A 1 301 ? -17.188 7.633 12.875 1 97.12 301 LEU A CA 1
ATOM 2386 C C . LEU A 1 301 ? -17.016 7.938 14.352 1 97.12 301 LEU A C 1
ATOM 2388 O O . LEU A 1 301 ? -17.938 8.406 15.016 1 97.12 301 LEU A O 1
ATOM 2392 N N . PRO A 1 302 ? -15.883 7.703 14.93 1 94.38 302 PRO A N 1
ATOM 2393 C CA . PRO A 1 302 ? -15.633 7.977 16.344 1 94.38 302 PRO A CA 1
ATOM 2394 C C . PRO A 1 302 ? -15.766 9.461 16.703 1 94.38 302 PRO A C 1
ATOM 2396 O O . PRO A 1 302 ? -15.695 10.312 15.812 1 94.38 302 PRO A O 1
ATOM 2399 N N . GLY A 1 303 ? -15.93 9.734 17.984 1 92.94 303 GLY A N 1
ATOM 2400 C CA . GLY A 1 303 ? -16.031 11.117 18.438 1 92.94 303 GLY A CA 1
ATOM 2401 C C . GLY A 1 303 ? -17.328 11.789 18.016 1 92.94 303 GLY A C 1
ATOM 2402 O O . GLY A 1 303 ? -18.422 11.25 18.234 1 92.94 303 GLY A O 1
ATOM 2403 N N . ARG A 1 304 ? -17.188 12.953 17.344 1 93.5 304 ARG A N 1
ATOM 2404 C CA . ARG A 1 304 ? -18.359 13.711 16.922 1 93.5 304 ARG A CA 1
ATOM 2405 C C . ARG A 1 304 ? -18.828 13.273 15.539 1 93.5 304 ARG A C 1
ATOM 2407 O O . ARG A 1 304 ? -19.844 13.75 15.055 1 93.5 304 ARG A O 1
ATOM 2414 N N . GLY A 1 305 ? -18.016 12.406 14.969 1 96.88 305 GLY A N 1
ATOM 2415 C CA . GLY A 1 305 ? -18.391 11.898 13.656 1 96.88 305 GLY A CA 1
ATOM 2416 C C . GLY A 1 305 ? -18.062 12.859 12.531 1 96.88 305 GLY A C 1
ATOM 2417 O O . GLY A 1 305 ? -18.406 12.609 11.375 1 96.88 305 GLY A O 1
ATOM 2418 N N . THR A 1 306 ? -17.422 14.016 12.891 1 98 306 THR A N 1
ATOM 2419 C CA . THR A 1 306 ? -17.141 15.023 11.883 1 98 306 THR A CA 1
ATOM 2420 C C . THR A 1 306 ? -15.75 14.797 11.281 1 98 306 THR A C 1
ATOM 2422 O O . THR A 1 306 ? -14.875 14.211 11.922 1 98 306 THR A O 1
ATOM 2425 N N . PHE A 1 307 ? -15.562 15.117 10.031 1 98.31 307 PHE A N 1
ATOM 2426 C CA . PHE A 1 307 ? -14.289 15.047 9.328 1 98.31 307 PHE A CA 1
ATOM 2427 C C . PHE A 1 307 ? -14.195 16.125 8.258 1 98.31 307 PHE A C 1
ATOM 2429 O O . PHE A 1 307 ? -15.203 16.75 7.906 1 98.31 307 PHE A O 1
ATOM 2436 N N . ASP A 1 308 ? -13.008 16.469 7.867 1 97.56 308 ASP A N 1
ATOM 2437 C CA . ASP A 1 308 ? -12.75 17.469 6.848 1 97.56 308 ASP A CA 1
ATOM 2438 C C . ASP A 1 308 ? -12.648 16.844 5.461 1 97.56 308 ASP A C 1
ATOM 2440 O O . ASP A 1 308 ? -12.289 15.672 5.328 1 97.56 308 ASP A O 1
ATOM 2444 N N . ILE A 1 309 ? -13.086 17.531 4.426 1 97.75 309 ILE A N 1
ATOM 2445 C CA . ILE A 1 309 ? -12.938 17.141 3.033 1 97.75 309 ILE A CA 1
ATOM 2446 C C . ILE A 1 309 ? -11.867 17.984 2.359 1 97.75 309 ILE A C 1
ATOM 2448 O O . ILE A 1 309 ? -11.93 19.219 2.404 1 97.75 309 ILE A O 1
ATOM 2452 N N . LYS A 1 310 ? -10.891 17.375 1.87 1 96.88 310 LYS A N 1
ATOM 2453 C CA . LYS A 1 310 ? -9.852 18.062 1.115 1 96.88 310 LYS A CA 1
ATOM 2454 C C . LYS A 1 310 ? -9.773 17.531 -0.315 1 96.88 310 LYS A C 1
ATOM 2456 O O . LYS A 1 310 ? -9.57 16.344 -0.532 1 96.88 310 LYS A O 1
ATOM 2461 N N . THR A 1 311 ? -9.992 18.359 -1.248 1 96.12 311 THR A N 1
ATOM 2462 C CA . THR A 1 311 ? -9.758 18.031 -2.65 1 96.12 311 THR A CA 1
ATOM 2463 C C . THR A 1 311 ? -8.336 18.391 -3.061 1 96.12 311 THR A C 1
ATOM 2465 O O . THR A 1 311 ? -7.844 19.469 -2.768 1 96.12 311 THR A O 1
ATOM 2468 N N . ARG A 1 312 ? -7.668 17.453 -3.625 1 94.88 312 ARG A N 1
ATOM 2469 C CA . ARG A 1 312 ? -6.254 17.641 -3.938 1 94.88 312 ARG A CA 1
ATOM 2470 C C . ARG A 1 312 ? -5.992 17.438 -5.426 1 94.88 312 ARG A C 1
ATOM 2472 O O . ARG A 1 312 ? -6.262 16.359 -5.969 1 94.88 312 ARG A O 1
ATOM 2479 N N . ALA A 1 313 ? -5.488 18.484 -6.043 1 94.12 313 ALA A N 1
ATOM 2480 C CA . ALA A 1 313 ? -5.082 18.375 -7.441 1 94.12 313 ALA A CA 1
ATOM 2481 C C . ALA A 1 313 ? -3.83 17.5 -7.582 1 94.12 313 ALA A C 1
ATOM 2483 O O . ALA A 1 313 ? -2.979 17.484 -6.688 1 94.12 313 ALA A O 1
ATOM 2484 N N . VAL A 1 314 ? -3.682 16.859 -8.648 1 95.75 314 VAL A N 1
ATOM 2485 C CA . VAL A 1 314 ? -2.531 16 -8.914 1 95.75 314 VAL A CA 1
ATOM 2486 C C . VAL A 1 314 ? -1.271 16.859 -9.039 1 95.75 314 VAL A C 1
ATOM 2488 O O . VAL A 1 314 ? -1.352 18.078 -9.234 1 95.75 314 VAL A O 1
ATOM 2491 N N . CYS A 1 315 ? -0.164 16.234 -8.953 1 93.19 315 CYS A N 1
ATOM 2492 C CA . CYS A 1 315 ? 1.125 16.922 -8.906 1 93.19 315 CYS A CA 1
ATOM 2493 C C . CYS A 1 315 ? 1.363 17.703 -10.188 1 93.19 315 CYS A C 1
ATOM 2495 O O . CYS A 1 315 ? 2.004 18.766 -10.156 1 93.19 315 CYS A O 1
ATOM 2497 N N . ALA A 1 316 ? 0.812 17.25 -11.344 1 92 316 ALA A N 1
ATOM 2498 C CA . ALA A 1 316 ? 0.987 17.938 -12.617 1 92 316 ALA A CA 1
ATOM 2499 C C . ALA A 1 316 ? 0.367 19.328 -12.578 1 92 316 ALA A C 1
ATOM 2501 O O . ALA A 1 316 ? 0.811 20.234 -13.297 1 92 316 ALA A O 1
ATOM 2502 N N . ILE A 1 317 ? -0.581 19.5 -11.742 1 89.38 317 ILE A N 1
ATOM 2503 C CA . ILE A 1 317 ? -1.223 20.797 -11.586 1 89.38 317 ILE A CA 1
ATOM 2504 C C . ILE A 1 317 ? -0.494 21.609 -10.516 1 89.38 317 ILE A C 1
ATOM 2506 O O . ILE A 1 317 ? -0.159 22.781 -10.734 1 89.38 317 ILE A O 1
ATOM 2510 N N . ARG A 1 318 ? -0.183 21.047 -9.414 1 85.88 318 ARG A N 1
ATOM 2511 C CA . ARG A 1 318 ? 0.403 21.734 -8.273 1 85.88 318 ARG A CA 1
ATOM 2512 C C . ARG A 1 318 ? 1.767 22.328 -8.625 1 85.88 318 ARG A C 1
ATOM 2514 O O . ARG A 1 318 ? 2.125 23.406 -8.164 1 85.88 318 ARG A O 1
ATOM 2521 N N . PHE A 1 319 ? 2.447 21.594 -9.477 1 81.06 319 PHE A N 1
ATOM 2522 C CA . PHE A 1 319 ? 3.811 22.031 -9.766 1 81.06 319 PHE A CA 1
ATOM 2523 C C . PHE A 1 319 ? 3.855 22.875 -11.039 1 81.06 319 PHE A C 1
ATOM 2525 O O . PHE A 1 319 ? 4.898 23.422 -11.383 1 81.06 319 PHE A O 1
ATOM 2532 N N . ASP A 1 320 ? 2.781 22.953 -11.703 1 80.94 320 ASP A N 1
ATOM 2533 C CA . ASP A 1 320 ? 2.75 23.672 -12.969 1 80.94 320 ASP A CA 1
ATOM 2534 C C . ASP A 1 320 ? 1.447 24.453 -13.117 1 80.94 320 ASP A C 1
ATOM 2536 O O . ASP A 1 320 ? 0.782 24.375 -14.148 1 80.94 320 ASP A O 1
ATOM 2540 N N . LEU A 1 321 ? 1.105 25.109 -12.133 1 74.06 321 LEU A N 1
ATOM 2541 C CA . LEU A 1 321 ? -0.186 25.781 -12.062 1 74.06 321 LEU A CA 1
ATOM 2542 C C . LEU A 1 321 ? -0.34 26.781 -13.195 1 74.06 321 LEU A C 1
ATOM 2544 O O . LEU A 1 321 ? -1.391 26.844 -13.844 1 74.06 321 LEU A O 1
ATOM 2548 N N . ALA A 1 322 ? 0.688 27.547 -13.477 1 67.44 322 ALA A N 1
ATOM 2549 C CA . ALA A 1 322 ? 0.623 28.578 -14.508 1 67.44 322 ALA A CA 1
ATOM 2550 C C . ALA A 1 322 ? 0.329 27.969 -15.875 1 67.44 322 ALA A C 1
ATOM 2552 O O . ALA A 1 322 ? -0.452 28.531 -16.656 1 67.44 322 ALA A O 1
ATOM 2553 N N . HIS A 1 323 ? 0.931 26.859 -16.109 1 71.69 323 HIS A N 1
ATOM 2554 C CA . HIS A 1 323 ? 0.742 26.188 -17.391 1 71.69 323 HIS A CA 1
ATOM 2555 C C . HIS A 1 323 ? -0.634 25.547 -17.484 1 71.69 323 HIS A C 1
ATOM 2557 O O . HIS A 1 323 ? -1.298 25.609 -18.516 1 71.69 323 HIS A O 1
ATOM 2563 N N . THR A 1 324 ? -1.063 24.969 -16.453 1 72.25 324 THR A N 1
ATOM 2564 C CA . THR A 1 324 ? -2.285 24.172 -16.453 1 72.25 324 THR A CA 1
ATOM 2565 C C . THR A 1 324 ? -3.518 25.078 -16.469 1 72.25 324 THR A C 1
ATOM 2567 O O . THR A 1 324 ? -4.609 24.625 -16.828 1 72.25 324 THR A O 1
ATOM 2570 N N . ASP A 1 325 ? -3.314 26.219 -16.016 1 65.5 325 ASP A N 1
ATOM 2571 C CA . ASP A 1 325 ? -4.41 27.172 -16.078 1 65.5 325 ASP A CA 1
ATOM 2572 C C . ASP A 1 325 ? -4.832 27.438 -17.531 1 65.5 325 ASP A C 1
ATOM 2574 O O . ASP A 1 325 ? -6.004 27.688 -17.797 1 65.5 325 ASP A O 1
ATOM 2578 N N . TYR A 1 326 ? -3.832 27.312 -18.391 1 64.62 326 TYR A N 1
ATOM 2579 C CA . TYR A 1 326 ? -4.102 27.609 -19.797 1 64.62 326 TYR A CA 1
ATOM 2580 C C . TYR A 1 326 ? -4.219 26.328 -20.609 1 64.62 326 TYR A C 1
ATOM 2582 O O . TYR A 1 326 ? -4.93 26.281 -21.625 1 64.62 326 TYR A O 1
ATOM 2590 N N . TYR A 1 327 ? -3.477 25.469 -20.109 1 70.5 327 TYR A N 1
ATOM 2591 C CA . TYR A 1 327 ? -3.51 24.156 -20.75 1 70.5 327 TYR A CA 1
ATOM 2592 C C . TYR A 1 327 ? -3.857 23.062 -19.75 1 70.5 327 TYR A C 1
ATOM 2594 O O . TYR A 1 327 ? -2.967 22.469 -19.141 1 70.5 327 TYR A O 1
ATOM 2602 N N . PRO A 1 328 ? -5.055 22.844 -19.656 1 77.06 328 PRO A N 1
ATOM 2603 C CA . PRO A 1 328 ? -5.434 21.828 -18.672 1 77.06 328 PRO A CA 1
ATOM 2604 C C . PRO A 1 328 ? -4.727 20.5 -18.891 1 77.06 328 PRO A C 1
ATOM 2606 O O . PRO A 1 328 ? -4.668 20.016 -20.031 1 77.06 328 PRO A O 1
ATOM 2609 N N . THR A 1 329 ? -4.188 19.984 -17.906 1 87.69 329 THR A N 1
ATOM 2610 C CA . THR A 1 329 ? -3.428 18.75 -17.984 1 87.69 329 THR A CA 1
ATOM 2611 C C . THR A 1 329 ? -4.359 17.547 -18.156 1 87.69 329 THR A C 1
ATOM 2613 O O . THR A 1 329 ? -5.523 17.594 -17.75 1 87.69 329 THR A O 1
ATOM 2616 N N . ASN A 1 330 ? -3.814 16.531 -18.781 1 91.31 330 ASN A N 1
ATOM 2617 C CA . ASN A 1 330 ? -4.512 15.25 -18.906 1 91.31 330 ASN A CA 1
ATOM 2618 C C . ASN A 1 330 ? -3.896 14.188 -18 1 91.31 330 ASN A C 1
ATOM 2620 O O . ASN A 1 330 ? -4.25 13.008 -18.094 1 91.31 330 ASN A O 1
ATOM 2624 N N . TYR A 1 331 ? -3.008 14.688 -17.125 1 93.56 331 TYR A N 1
ATOM 2625 C CA . TYR A 1 331 ? -2.359 13.781 -16.188 1 93.56 331 TYR A CA 1
ATOM 2626 C C . TYR A 1 331 ? -3.393 12.984 -15.398 1 93.56 331 TYR A C 1
ATOM 2628 O O . TYR A 1 331 ? -4.391 13.539 -14.93 1 93.56 331 TYR A O 1
ATOM 2636 N N . GLU A 1 332 ? -3.15 11.633 -15.25 1 94.44 332 GLU A N 1
ATOM 2637 C CA . GLU A 1 332 ? -4.066 10.766 -14.516 1 94.44 332 GLU A CA 1
ATOM 2638 C C . GLU A 1 332 ? -3.318 9.914 -13.492 1 94.44 332 GLU A C 1
ATOM 2640 O O . GLU A 1 332 ? -2.09 9.828 -13.523 1 94.44 332 GLU A O 1
ATOM 2645 N N . ILE A 1 333 ? -4.07 9.477 -12.555 1 96.56 333 ILE A N 1
ATOM 2646 C CA . ILE A 1 333 ? -3.572 8.445 -11.648 1 96.56 333 ILE A CA 1
ATOM 2647 C C . ILE A 1 333 ? -4.086 7.078 -12.086 1 96.56 333 ILE A C 1
ATOM 2649 O O . ILE A 1 333 ? -5.297 6.848 -12.125 1 96.56 333 ILE A O 1
ATOM 2653 N N . VAL A 1 334 ? -3.188 6.164 -12.383 1 95 334 VAL A N 1
ATOM 2654 C CA . VAL A 1 334 ? -3.627 4.883 -12.93 1 95 334 VAL A CA 1
ATOM 2655 C C . VAL A 1 334 ? -3.055 3.74 -12.094 1 95 334 VAL A C 1
ATOM 2657 O O . VAL A 1 334 ? -3.24 2.568 -12.422 1 95 334 VAL A O 1
ATOM 2660 N N . ARG A 1 335 ? -2.385 4.043 -11.023 1 95.44 335 ARG A N 1
ATOM 2661 C CA . ARG A 1 335 ? -1.798 2.992 -10.195 1 95.44 335 ARG A CA 1
ATOM 2662 C C . ARG A 1 335 ? -1.708 3.428 -8.734 1 95.44 335 ARG A C 1
ATOM 2664 O O . ARG A 1 335 ? -1.797 4.617 -8.43 1 95.44 335 ARG A O 1
ATOM 2671 N N . THR A 1 336 ? -1.545 2.484 -7.828 1 96.12 336 THR A N 1
ATOM 2672 C CA . THR A 1 336 ? -1.458 2.744 -6.395 1 96.12 336 THR A CA 1
ATOM 2673 C C . THR A 1 336 ? -0.042 3.162 -6.004 1 96.12 336 THR A C 1
ATOM 2675 O O . THR A 1 336 ? 0.142 4.102 -5.227 1 96.12 336 THR A O 1
ATOM 2678 N N . HIS A 1 337 ? 0.925 2.447 -6.621 1 93.38 337 HIS A N 1
ATOM 2679 C CA . HIS A 1 337 ? 2.324 2.67 -6.273 1 93.38 337 HIS A CA 1
ATOM 2680 C C . HIS A 1 337 ? 3.113 3.188 -7.473 1 93.38 337 HIS A C 1
ATOM 2682 O O . HIS A 1 337 ? 2.848 2.799 -8.609 1 93.38 337 HIS A O 1
ATOM 2688 N N . GLY A 1 338 ? 4.051 4.043 -7.215 1 91.31 338 GLY A N 1
ATOM 2689 C CA . GLY A 1 338 ? 4.934 4.531 -8.258 1 91.31 338 GLY A CA 1
ATOM 2690 C C . GLY A 1 338 ? 5.277 6 -8.117 1 91.31 338 GLY A C 1
ATOM 2691 O O . GLY A 1 338 ? 4.598 6.734 -7.395 1 91.31 338 GLY A O 1
ATOM 2692 N N . LEU A 1 339 ? 6.219 6.422 -8.836 1 91.06 339 LEU A N 1
ATOM 2693 C CA . LEU A 1 339 ? 6.723 7.785 -8.727 1 91.06 339 LEU A CA 1
ATOM 2694 C C . LEU A 1 339 ? 5.766 8.773 -9.383 1 91.06 339 LEU A C 1
ATOM 2696 O O . LEU A 1 339 ? 5.668 9.922 -8.953 1 91.06 339 LEU A O 1
ATOM 2700 N N . PHE A 1 340 ? 5.105 8.312 -10.484 1 93.12 340 PHE A N 1
ATOM 2701 C CA . PHE A 1 340 ? 4.137 9.156 -11.164 1 93.12 340 PHE A CA 1
ATOM 2702 C C . PHE A 1 340 ? 2.861 8.383 -11.477 1 93.12 340 PHE A C 1
ATOM 2704 O O . PHE A 1 340 ? 2.842 7.156 -11.406 1 93.12 340 PHE A O 1
ATOM 2711 N N . GLU A 1 341 ? 1.81 9.125 -11.711 1 95.56 341 GLU A N 1
ATOM 2712 C CA . GLU A 1 341 ? 0.501 8.555 -12.031 1 95.56 341 GLU A CA 1
ATOM 2713 C C . GLU A 1 341 ? 0.031 7.609 -10.93 1 95.56 341 GLU A C 1
ATOM 2715 O O . GLU A 1 341 ? -0.556 6.562 -11.219 1 95.56 341 GLU A O 1
ATOM 2720 N N . SER A 1 342 ? 0.411 7.922 -9.688 1 96.5 342 SER A N 1
ATOM 2721 C CA . SER A 1 342 ? 0.086 7.023 -8.578 1 96.5 342 SER A CA 1
ATOM 2722 C C . SER A 1 342 ? -0.512 7.789 -7.406 1 96.5 342 SER A C 1
ATOM 2724 O O . SER A 1 342 ? -0.221 8.977 -7.215 1 96.5 342 SER A O 1
ATOM 2726 N N . PHE A 1 343 ? -1.357 7.137 -6.648 1 97.75 343 PHE A N 1
ATOM 2727 C CA . PHE A 1 343 ? -1.881 7.719 -5.418 1 97.75 343 PHE A CA 1
ATOM 2728 C C . PHE A 1 343 ? -0.767 7.918 -4.398 1 97.75 343 PHE A C 1
ATOM 2730 O O . PHE A 1 343 ? -0.787 8.883 -3.629 1 97.75 343 PHE A O 1
ATOM 2737 N N . GLU A 1 344 ? 0.182 7.043 -4.461 1 96.06 344 GLU A N 1
ATOM 2738 C CA . GLU A 1 344 ? 1.312 7.109 -3.541 1 96.06 344 GLU A CA 1
ATOM 2739 C C . GLU A 1 344 ? 2.1 8.406 -3.727 1 96.06 344 GLU A C 1
ATOM 2741 O O . GLU A 1 344 ? 2.537 9.016 -2.75 1 96.06 344 GLU A O 1
ATOM 2746 N N . ARG A 1 345 ? 2.281 8.836 -4.949 1 95.5 345 ARG A N 1
ATOM 2747 C CA . ARG A 1 345 ? 2.973 10.086 -5.238 1 95.5 345 ARG A CA 1
ATOM 2748 C C . ARG A 1 345 ? 2.234 11.273 -4.633 1 95.5 345 ARG A C 1
ATOM 2750 O O . ARG A 1 345 ? 2.85 12.141 -4.012 1 95.5 345 ARG A O 1
ATOM 2757 N N . GLU A 1 346 ? 0.97 11.258 -4.828 1 97.25 346 GLU A N 1
ATOM 2758 C CA . GLU A 1 346 ? 0.159 12.359 -4.32 1 97.25 346 GLU A CA 1
ATOM 2759 C C . GLU A 1 346 ? 0.194 12.406 -2.795 1 97.25 346 GLU A C 1
ATOM 2761 O O . GLU A 1 346 ? 0.26 13.484 -2.205 1 97.25 346 GLU A O 1
ATOM 2766 N N . LEU A 1 347 ? 0.125 11.25 -2.197 1 97.56 347 LEU A N 1
ATOM 2767 C CA . LEU A 1 347 ? 0.156 11.188 -0.741 1 97.56 347 LEU A CA 1
ATOM 2768 C C . LEU A 1 347 ? 1.523 11.594 -0.207 1 97.56 347 LEU A C 1
ATOM 2770 O O . LEU A 1 347 ? 1.616 12.25 0.836 1 97.56 347 LEU A O 1
ATOM 2774 N N . PHE A 1 348 ? 2.555 11.133 -0.857 1 96.12 348 PHE A N 1
ATOM 2775 C CA . PHE A 1 348 ? 3.912 11.492 -0.462 1 96.12 348 PHE A CA 1
ATOM 2776 C C . PHE A 1 348 ? 4.102 13.008 -0.493 1 96.12 348 PHE A C 1
ATOM 2778 O O . PHE A 1 348 ? 4.637 13.586 0.453 1 96.12 348 PHE A O 1
ATOM 2785 N N . ASP A 1 349 ? 3.658 13.602 -1.585 1 95.19 349 ASP A N 1
ATOM 2786 C CA . ASP A 1 349 ? 3.729 15.055 -1.703 1 95.19 349 ASP A CA 1
ATOM 2787 C C . ASP A 1 349 ? 2.885 15.742 -0.628 1 95.19 349 ASP A C 1
ATOM 2789 O O . ASP A 1 349 ? 3.299 16.75 -0.055 1 95.19 349 ASP A O 1
ATOM 2793 N N . ALA A 1 350 ? 1.759 15.203 -0.402 1 97 350 ALA A N 1
ATOM 2794 C CA . ALA A 1 350 ? 0.892 15.789 0.615 1 97 350 ALA A CA 1
ATOM 2795 C C . ALA A 1 350 ? 1.558 15.766 1.987 1 97 350 ALA A C 1
ATOM 2797 O O . ALA A 1 350 ? 1.467 16.734 2.75 1 97 350 ALA A O 1
ATOM 2798 N N . ALA A 1 351 ? 2.207 14.68 2.305 1 96.94 351 ALA A N 1
ATOM 2799 C CA . ALA A 1 351 ? 2.889 14.555 3.59 1 96.94 351 ALA A CA 1
ATOM 2800 C C . ALA A 1 351 ? 3.955 15.633 3.756 1 96.94 351 ALA A C 1
ATOM 2802 O O . ALA A 1 351 ? 4.168 16.141 4.859 1 96.94 351 ALA A O 1
ATOM 2803 N N . ARG A 1 352 ? 4.539 16.031 2.691 1 95.38 352 ARG A N 1
ATOM 2804 C CA . ARG A 1 352 ? 5.66 16.969 2.754 1 95.38 352 ARG A CA 1
ATOM 2805 C C . ARG A 1 352 ? 5.176 18.406 2.727 1 95.38 352 ARG A C 1
ATOM 2807 O O . ARG A 1 352 ? 5.891 19.312 3.152 1 95.38 352 ARG A O 1
ATOM 2814 N N . ILE A 1 353 ? 3.963 18.547 2.244 1 93.06 353 ILE A N 1
ATOM 2815 C CA . ILE A 1 353 ? 3.596 19.922 1.89 1 93.06 353 ILE A CA 1
ATOM 2816 C C . ILE A 1 353 ? 2.416 20.375 2.744 1 93.06 353 ILE A C 1
ATOM 2818 O O . ILE A 1 353 ? 2.471 21.438 3.373 1 93.06 353 ILE A O 1
ATOM 2822 N N . VAL A 1 354 ? 1.356 19.547 2.816 1 95.12 354 VAL A N 1
ATOM 2823 C CA . VAL A 1 354 ? 0.132 20.172 3.299 1 95.12 354 VAL A CA 1
ATOM 2824 C C . VAL A 1 354 ? -0.528 19.281 4.348 1 95.12 354 VAL A C 1
ATOM 2826 O O . VAL A 1 354 ? -1.36 19.75 5.133 1 95.12 354 VAL A O 1
ATOM 2829 N N . MET A 1 355 ? -0.223 18.016 4.441 1 97.69 355 MET A N 1
ATOM 2830 C CA . MET A 1 355 ? -0.974 17.047 5.242 1 97.69 355 MET A CA 1
ATOM 2831 C C . MET A 1 355 ? -0.898 17.406 6.723 1 97.69 355 MET A C 1
ATOM 2833 O O . MET A 1 355 ? -1.861 17.203 7.465 1 97.69 355 MET A O 1
ATOM 2837 N N . PHE A 1 356 ? 0.204 17.906 7.195 1 97.81 356 PHE A N 1
ATOM 2838 C CA . PHE A 1 356 ? 0.288 18.312 8.586 1 97.81 356 PHE A CA 1
ATOM 2839 C C . PHE A 1 356 ? -0.744 19.391 8.898 1 97.81 356 PHE A C 1
ATOM 2841 O O . PHE A 1 356 ? -1.39 19.359 9.945 1 97.81 356 PHE A O 1
ATOM 2848 N N . LYS A 1 357 ? -0.834 20.344 8.008 1 96.94 357 LYS A N 1
ATOM 2849 C CA . LYS A 1 357 ? -1.86 21.375 8.148 1 96.94 357 LYS A CA 1
ATOM 2850 C C . LYS A 1 357 ? -3.252 20.766 8.25 1 96.94 357 LYS A C 1
ATOM 2852 O O . LYS A 1 357 ? -4.059 21.172 9.086 1 96.94 357 LYS A O 1
ATOM 2857 N N . TYR A 1 358 ? -3.547 19.766 7.387 1 97.81 358 TYR A N 1
ATOM 2858 C CA . TYR A 1 358 ? -4.82 19.047 7.445 1 97.81 358 TYR A CA 1
ATOM 2859 C C . TYR A 1 358 ? -5.039 18.438 8.82 1 97.81 358 TYR A C 1
ATOM 2861 O O . TYR A 1 358 ? -6.129 18.531 9.391 1 97.81 358 TYR A O 1
ATOM 2869 N N . GLY A 1 359 ? -4 17.828 9.312 1 98.06 359 GLY A N 1
ATOM 2870 C CA . GLY A 1 359 ? -4.082 17.219 10.633 1 98.06 359 GLY A CA 1
ATOM 2871 C C . GLY A 1 359 ? -4.383 18.219 11.734 1 98.06 359 GLY A C 1
ATOM 2872 O O . GLY A 1 359 ? -5.176 17.938 12.633 1 98.06 359 GLY A O 1
ATOM 2873 N N . LEU A 1 360 ? -3.764 19.391 11.68 1 98.19 360 LEU A N 1
ATOM 2874 C CA . LEU A 1 360 ? -3.992 20.438 12.664 1 98.19 360 LEU A CA 1
ATOM 2875 C C . LEU A 1 360 ? -5.43 20.938 12.594 1 98.19 360 LEU A C 1
ATOM 2877 O O . LEU A 1 360 ? -6.047 21.219 13.625 1 98.19 360 LEU A O 1
ATOM 2881 N N . GLN A 1 361 ? -5.91 21.047 11.391 1 97.25 361 GLN A N 1
ATOM 2882 C CA . GLN A 1 361 ? -7.285 21.516 11.219 1 97.25 361 GLN A CA 1
ATOM 2883 C C . GLN A 1 361 ? -8.273 20.516 11.812 1 97.25 361 GLN A C 1
ATOM 2885 O O . GLN A 1 361 ? -9.227 20.906 12.492 1 97.25 361 GLN A O 1
ATOM 2890 N N . ALA A 1 362 ? -8.008 19.312 11.555 1 97.88 362 ALA A N 1
ATOM 2891 C CA . ALA A 1 362 ? -8.875 18.281 12.117 1 97.88 362 ALA A CA 1
ATOM 2892 C C . ALA A 1 362 ? -8.789 18.266 13.641 1 97.88 362 ALA A C 1
ATOM 2894 O O . ALA A 1 362 ? -9.805 18.125 14.328 1 97.88 362 ALA A O 1
ATOM 2895 N N . ARG A 1 363 ? -7.602 18.422 14.172 1 97.81 363 ARG A N 1
ATOM 2896 C CA . ARG A 1 363 ? -7.379 18.391 15.609 1 97.81 363 ARG A CA 1
ATOM 2897 C C . ARG A 1 363 ? -8.039 19.578 16.297 1 97.81 363 ARG A C 1
ATOM 2899 O O . ARG A 1 363 ? -8.727 19.406 17.312 1 97.81 363 ARG A O 1
ATOM 2906 N N . LEU A 1 364 ? -7.891 20.75 15.75 1 97.56 364 LEU A N 1
ATOM 2907 C CA . LEU A 1 364 ? -8.484 21.969 16.312 1 97.56 364 LEU A CA 1
ATOM 2908 C C . LEU A 1 364 ? -10.008 21.922 16.203 1 97.56 364 LEU A C 1
ATOM 2910 O O . LEU A 1 364 ? -10.703 22.469 17.062 1 97.56 364 LEU A O 1
ATOM 2914 N N . GLY A 1 365 ? -10.469 21.234 15.18 1 96.81 365 GLY A N 1
ATOM 2915 C CA . GLY A 1 365 ? -11.906 21.156 14.969 1 96.81 365 GLY A CA 1
ATOM 2916 C C . GLY A 1 365 ? -12.539 19.938 15.625 1 96.81 365 GLY A C 1
ATOM 2917 O O . GLY A 1 365 ? -13.727 19.672 15.43 1 96.81 365 GLY A O 1
ATOM 2918 N N . ASN A 1 366 ? -11.766 19.188 16.375 1 97.12 366 ASN A N 1
ATOM 2919 C CA . ASN A 1 366 ? -12.258 17.969 17.016 1 97.12 366 ASN A CA 1
ATOM 2920 C C . ASN A 1 366 ? -12.844 17 16 1 97.12 366 ASN A C 1
ATOM 2922 O O . ASN A 1 366 ? -13.961 16.5 16.188 1 97.12 366 ASN A O 1
ATOM 2926 N N . MET A 1 367 ? -12.172 16.891 14.914 1 97.81 367 MET A N 1
ATOM 2927 C CA . MET A 1 367 ? -12.617 16.016 13.836 1 97.81 367 MET A CA 1
ATOM 2928 C C . MET A 1 367 ? -11.906 14.664 13.898 1 97.81 367 MET A C 1
ATOM 2930 O O . MET A 1 367 ? -10.844 14.547 14.508 1 97.81 367 MET A O 1
ATOM 2934 N N . ASP A 1 368 ? -12.531 13.656 13.25 1 98 368 ASP A N 1
ATOM 2935 C CA . ASP A 1 368 ? -11.984 12.297 13.258 1 98 368 ASP A CA 1
ATOM 2936 C C . ASP A 1 368 ? -10.82 12.164 12.273 1 98 368 ASP A C 1
ATOM 2938 O O . ASP A 1 368 ? -9.898 11.383 12.508 1 98 368 ASP A O 1
ATOM 2942 N N . GLY A 1 369 ? -10.969 12.781 11.18 1 98.25 369 GLY A N 1
ATOM 2943 C CA . GLY A 1 369 ? -9.93 12.656 10.172 1 98.25 369 GLY A CA 1
ATOM 2944 C C . GLY A 1 369 ? -10.195 13.484 8.93 1 98.25 369 GLY A C 1
ATOM 2945 O O . GLY A 1 369 ? -10.875 14.516 9 1 98.25 369 GLY A O 1
ATOM 2946 N N . ILE A 1 370 ? -9.531 13.102 7.82 1 98.69 370 ILE A N 1
ATOM 2947 C CA . ILE A 1 370 ? -9.578 13.852 6.566 1 98.69 370 ILE A CA 1
ATOM 2948 C C . ILE A 1 370 ? -10.008 12.922 5.43 1 98.69 370 ILE A C 1
ATOM 2950 O O . ILE A 1 370 ? -9.414 11.859 5.23 1 98.69 370 ILE A O 1
ATOM 2954 N N . PHE A 1 371 ? -11.07 13.328 4.734 1 98.56 371 PHE A N 1
ATOM 2955 C CA . PHE A 1 371 ? -11.445 12.68 3.48 1 98.56 371 PHE A CA 1
ATOM 2956 C C . PHE A 1 371 ? -10.734 13.336 2.303 1 98.56 371 PHE A C 1
ATOM 2958 O O . PHE A 1 371 ? -11.023 14.484 1.957 1 98.56 371 PHE A O 1
ATOM 2965 N N . MET A 1 372 ? -9.859 12.648 1.646 1 98.44 372 MET A N 1
ATOM 2966 C CA . MET A 1 372 ? -9.094 13.164 0.517 1 98.44 372 MET A CA 1
ATOM 2967 C C . MET A 1 372 ? -9.727 12.75 -0.807 1 98.44 372 MET A C 1
ATOM 2969 O O . MET A 1 372 ? -9.977 11.562 -1.032 1 98.44 372 MET A O 1
ATOM 2973 N N . ALA A 1 373 ? -9.945 13.68 -1.633 1 98.5 373 ALA A N 1
ATOM 2974 C CA . ALA A 1 373 ? -10.422 13.445 -2.994 1 98.5 373 ALA A CA 1
ATOM 2975 C C . ALA A 1 373 ? -9.414 13.945 -4.023 1 98.5 373 ALA A C 1
ATOM 2977 O O . ALA A 1 373 ? -9.133 15.141 -4.09 1 98.5 373 ALA A O 1
ATOM 2978 N N . PHE A 1 374 ? -8.891 13.086 -4.832 1 98.12 374 PHE A N 1
ATOM 2979 C CA . PHE A 1 374 ? -7.863 13.422 -5.812 1 98.12 374 PHE A CA 1
ATOM 2980 C C . PHE A 1 374 ? -8.492 13.719 -7.172 1 98.12 374 PHE A C 1
ATOM 2982 O O . PHE A 1 374 ? -9.391 13.008 -7.613 1 98.12 374 PHE A O 1
ATOM 2989 N N . HIS A 1 375 ? -8.008 14.766 -7.809 1 96.44 375 HIS A N 1
ATOM 2990 C CA . HIS A 1 375 ? -8.602 15.141 -9.086 1 96.44 375 HIS A CA 1
ATOM 2991 C C . HIS A 1 375 ? -7.578 15.805 -10 1 96.44 375 HIS A C 1
ATOM 2993 O O . HIS A 1 375 ? -6.508 16.219 -9.539 1 96.44 375 HIS A O 1
ATOM 2999 N N . ASN A 1 376 ? -7.859 15.859 -11.281 1 93.69 376 ASN A N 1
ATOM 3000 C CA . ASN A 1 376 ? -7.023 16.578 -12.242 1 93.69 376 ASN A CA 1
ATOM 3001 C C . ASN A 1 376 ? -7.766 17.75 -12.875 1 93.69 376 ASN A C 1
ATOM 3003 O O . ASN A 1 376 ? -7.574 18.047 -14.055 1 93.69 376 ASN A O 1
ATOM 3007 N N . ILE A 1 377 ? -8.766 18.297 -12.086 1 89.75 377 ILE A N 1
ATOM 3008 C CA . ILE A 1 377 ? -9.586 19.453 -12.43 1 89.75 377 ILE A CA 1
ATOM 3009 C C . ILE A 1 377 ? -10.68 19.031 -13.414 1 89.75 377 ILE A C 1
ATOM 3011 O O . ILE A 1 377 ? -11.773 19.594 -13.398 1 89.75 377 ILE A O 1
ATOM 3015 N N . LYS A 1 378 ? -10.438 17.984 -14.211 1 91.44 378 LYS A N 1
ATOM 3016 C CA . LYS A 1 378 ? -11.43 17.516 -15.172 1 91.44 378 LYS A CA 1
ATOM 3017 C C . LYS A 1 378 ? -12.328 16.453 -14.562 1 91.44 378 LYS A C 1
ATOM 3019 O O . LYS A 1 378 ? -13.516 16.359 -14.898 1 91.44 378 LYS A O 1
ATOM 3024 N N . LYS A 1 379 ? -11.742 15.672 -13.75 1 95.75 379 LYS A N 1
ATOM 3025 C CA . LYS A 1 379 ? -12.484 14.586 -13.117 1 95.75 379 LYS A CA 1
ATOM 3026 C C . LYS A 1 379 ? -11.82 14.156 -11.812 1 95.75 379 LYS A C 1
ATOM 3028 O O . LYS A 1 379 ? -10.648 14.461 -11.578 1 95.75 379 LYS A O 1
ATOM 3033 N 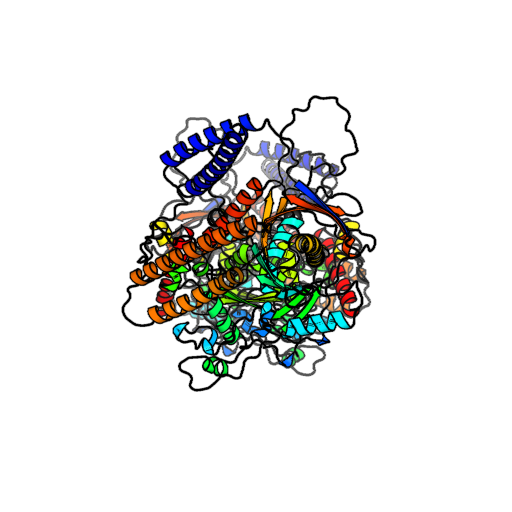N . PHE A 1 380 ? -12.609 13.555 -10.945 1 97.81 380 PHE A N 1
ATOM 3034 C CA . PHE A 1 380 ? -12.031 12.883 -9.781 1 97.81 380 PHE A CA 1
ATOM 3035 C C . PHE A 1 380 ? -11.359 11.578 -10.188 1 97.81 380 PHE A C 1
ATOM 3037 O O . PHE A 1 380 ? -11.758 10.945 -11.172 1 97.81 380 PHE A O 1
ATOM 3044 N N . LEU A 1 381 ? -10.367 11.219 -9.484 1 98.12 381 LEU A N 1
ATOM 3045 C CA . LEU A 1 381 ? -9.594 10.039 -9.836 1 98.12 381 LEU A CA 1
ATOM 3046 C C . LEU A 1 381 ? -9.703 8.969 -8.758 1 98.12 381 LEU A C 1
ATOM 3048 O O . LEU A 1 381 ? -9.664 7.77 -9.055 1 98.12 381 LEU A O 1
ATOM 3052 N N . GLY A 1 382 ? -9.797 9.352 -7.488 1 98.31 382 GLY A N 1
ATOM 3053 C CA . GLY A 1 382 ? -9.914 8.414 -6.383 1 98.31 382 GLY A CA 1
ATOM 3054 C C . GLY A 1 382 ? -10.008 9.094 -5.027 1 98.31 382 GLY A C 1
ATOM 3055 O O . GLY A 1 382 ? -9.938 10.32 -4.938 1 98.31 382 GLY A O 1
ATOM 3056 N N . PHE A 1 383 ? -10.211 8.297 -3.988 1 98.44 383 PHE A N 1
ATOM 3057 C CA . PHE A 1 383 ? -10.523 8.805 -2.656 1 98.44 383 PHE A CA 1
ATOM 3058 C C . PHE A 1 383 ? -9.781 8 -1.59 1 98.44 383 PHE A C 1
ATOM 3060 O O . PHE A 1 383 ? -9.453 6.832 -1.802 1 98.44 383 PHE A O 1
ATOM 3067 N N . GLN A 1 384 ? -9.531 8.602 -0.506 1 98.31 384 GLN A N 1
ATOM 3068 C CA . GLN A 1 384 ? -8.961 7.926 0.654 1 98.31 384 GLN A CA 1
ATOM 3069 C C . GLN A 1 384 ? -9.328 8.648 1.947 1 98.31 384 GLN A C 1
ATOM 3071 O O . GLN A 1 384 ? -9.328 9.883 1.995 1 98.31 384 GLN A O 1
ATOM 3076 N N . TYR A 1 385 ? -9.766 7.926 2.947 1 98.38 385 TYR A N 1
ATOM 3077 C CA . TYR A 1 385 ? -9.984 8.492 4.273 1 98.38 385 TYR A CA 1
ATOM 3078 C C . TYR A 1 385 ? -8.766 8.297 5.16 1 98.38 385 TYR A C 1
ATOM 3080 O O . TYR A 1 385 ? -8.242 7.184 5.266 1 98.38 385 TYR A O 1
ATOM 3088 N N . LEU A 1 386 ? -8.281 9.328 5.746 1 98.31 386 LEU A N 1
ATOM 3089 C CA . LEU A 1 386 ? -7.152 9.305 6.668 1 98.31 386 LEU A CA 1
ATOM 3090 C C . LEU A 1 386 ? -7.59 9.688 8.078 1 98.31 386 LEU A C 1
ATOM 3092 O O . LEU A 1 386 ? -7.699 10.875 8.398 1 98.31 386 LEU A O 1
ATOM 3096 N N . PRO A 1 387 ? -7.738 8.711 8.922 1 97.88 387 PRO A N 1
ATOM 3097 C CA . PRO A 1 387 ? -7.957 9.078 10.32 1 97.88 387 PRO A CA 1
ATOM 3098 C C . PRO A 1 387 ? -6.824 9.93 10.891 1 97.88 387 PRO A C 1
ATOM 3100 O O . PRO A 1 387 ? -5.66 9.75 10.516 1 97.88 387 PRO A O 1
ATOM 3103 N N . LEU A 1 388 ? -7.156 10.805 11.805 1 98.19 388 LEU A N 1
ATOM 3104 C CA . LEU A 1 388 ? -6.16 11.695 12.391 1 98.19 388 LEU A CA 1
ATOM 3105 C C . LEU A 1 388 ? -5.016 10.898 13.008 1 98.19 388 LEU A C 1
ATOM 3107 O O . LEU A 1 388 ? -3.861 11.328 12.977 1 98.19 388 LEU A O 1
ATOM 3111 N N . SER A 1 389 ? -5.32 9.742 13.555 1 96.81 389 SER A N 1
ATOM 3112 C CA . SER A 1 389 ? -4.297 8.898 14.164 1 96.81 389 SER A CA 1
ATOM 3113 C C . SER A 1 389 ? -3.266 8.445 13.141 1 96.81 389 SER A C 1
ATOM 3115 O O . SER A 1 389 ? -2.086 8.289 13.461 1 96.81 389 SER A O 1
ATOM 3117 N N . GLU A 1 390 ? -3.713 8.203 11.953 1 96.38 390 GLU A N 1
ATOM 3118 C CA . GLU A 1 390 ? -2.775 7.832 10.898 1 96.38 390 GLU A CA 1
ATOM 3119 C C . GLU A 1 390 ? -1.885 9.008 10.508 1 96.38 390 GLU A C 1
ATOM 3121 O O . GLU A 1 390 ? -0.69 8.836 10.258 1 96.38 390 GLU A O 1
ATOM 3126 N N . ILE A 1 391 ? -2.479 10.156 10.398 1 98.31 391 ILE A N 1
ATOM 3127 C CA . ILE A 1 391 ? -1.715 11.359 10.109 1 98.31 391 ILE A CA 1
ATOM 3128 C C . ILE A 1 391 ? -0.691 11.609 11.211 1 98.31 391 ILE A C 1
ATOM 3130 O O . ILE A 1 391 ? 0.459 11.953 10.938 1 98.31 391 ILE A O 1
ATOM 3134 N N . ASP A 1 392 ? -1.081 11.398 12.461 1 98.19 392 ASP A N 1
ATOM 3135 C CA . ASP A 1 392 ? -0.169 11.547 13.594 1 98.19 392 ASP A CA 1
ATOM 3136 C C . ASP A 1 392 ? 1.042 10.625 13.445 1 98.19 392 ASP A C 1
ATOM 3138 O O . ASP A 1 392 ? 2.168 11.023 13.75 1 98.19 392 ASP A O 1
ATOM 3142 N N . ASN A 1 393 ? 0.772 9.469 13 1 96.06 393 ASN A N 1
ATOM 3143 C CA . ASN A 1 393 ? 1.866 8.516 12.883 1 96.06 393 ASN A CA 1
ATOM 3144 C C . ASN A 1 393 ? 2.826 8.898 11.758 1 96.06 393 ASN A C 1
ATOM 3146 O O . ASN A 1 393 ? 3.992 8.5 11.766 1 96.06 393 ASN A O 1
ATOM 3150 N N . ILE A 1 394 ? 2.389 9.578 10.805 1 97.12 394 ILE A N 1
ATOM 3151 C CA . ILE A 1 394 ? 3.238 10.055 9.719 1 97.12 394 ILE A CA 1
ATOM 3152 C C . ILE A 1 394 ? 4.23 11.086 10.25 1 97.12 394 ILE A C 1
ATOM 3154 O O . ILE A 1 394 ? 5.41 11.07 9.891 1 97.12 394 ILE A O 1
ATOM 3158 N N . TYR A 1 395 ? 3.82 11.922 11.203 1 97.81 395 TYR A N 1
ATOM 3159 C CA . TYR A 1 395 ? 4.66 13.039 11.617 1 97.81 395 TYR A CA 1
ATOM 3160 C C . TYR A 1 395 ? 5.332 12.758 12.953 1 97.81 395 TYR A C 1
ATOM 3162 O O . TYR A 1 395 ? 6.387 13.32 13.258 1 97.81 395 TYR A O 1
ATOM 3170 N N . PHE A 1 396 ? 4.707 11.93 13.766 1 97.31 396 PHE A N 1
ATOM 3171 C CA . PHE A 1 396 ? 5.227 11.672 15.102 1 97.31 396 PHE A CA 1
ATOM 3172 C C . PHE A 1 396 ? 5.609 10.203 15.258 1 97.31 396 PHE A C 1
ATOM 3174 O O . PHE A 1 396 ? 5.91 9.75 16.359 1 97.31 396 PHE A O 1
ATOM 3181 N N . GLY A 1 397 ? 5.539 9.453 14.133 1 92.69 397 GLY A N 1
ATOM 3182 C CA . GLY A 1 397 ? 5.82 8.031 14.18 1 92.69 397 GLY A CA 1
ATOM 3183 C C . GLY A 1 397 ? 7.301 7.723 14.328 1 92.69 397 GLY A C 1
ATOM 3184 O O . GLY A 1 397 ? 8.125 8.633 14.422 1 92.69 397 GLY A O 1
ATOM 3185 N N . ASP A 1 398 ? 7.566 6.418 14.398 1 84.69 398 ASP A N 1
ATOM 3186 C CA . ASP A 1 398 ? 8.93 5.938 14.602 1 84.69 398 ASP A CA 1
ATOM 3187 C C . ASP A 1 398 ? 9.719 5.969 13.289 1 84.69 398 ASP A C 1
ATOM 3189 O O . ASP A 1 398 ? 9.32 5.348 12.305 1 84.69 398 ASP A O 1
ATOM 3193 N N . ILE A 1 399 ? 10.812 6.66 13.258 1 78.94 399 ILE A N 1
ATOM 3194 C CA . ILE A 1 399 ? 11.609 6.797 12.047 1 78.94 399 ILE A CA 1
ATOM 3195 C C . ILE A 1 399 ? 12.859 5.926 12.156 1 78.94 399 ILE A C 1
ATOM 3197 O O . ILE A 1 399 ? 13.695 5.91 11.25 1 78.94 399 ILE A O 1
ATOM 3201 N N . SER A 1 400 ? 12.867 5.16 13.219 1 74.62 400 SER A N 1
ATOM 3202 C CA . SER A 1 400 ? 14.055 4.34 13.414 1 74.62 400 SER A CA 1
ATOM 3203 C C . SER A 1 400 ? 14.094 3.178 12.422 1 74.62 400 SER A C 1
ATOM 3205 O O . SER A 1 400 ? 13.055 2.717 11.961 1 74.62 400 SER A O 1
ATOM 3207 N N . ASP A 1 401 ? 15.219 2.85 11.977 1 67.56 401 ASP A N 1
ATOM 3208 C CA . ASP A 1 401 ? 15.414 1.734 11.055 1 67.56 401 ASP A CA 1
ATOM 3209 C C . ASP A 1 401 ? 15.359 0.397 11.789 1 67.56 401 ASP A C 1
ATOM 3211 O O . ASP A 1 401 ? 15.609 -0.654 11.195 1 67.56 401 ASP A O 1
ATOM 3215 N N . GLU A 1 402 ? 15.078 0.469 12.969 1 60.78 402 GLU A N 1
ATOM 3216 C CA . GLU A 1 402 ? 15.102 -0.75 13.773 1 60.78 402 GLU A CA 1
ATOM 3217 C C . GLU A 1 402 ? 14.062 -1.756 13.273 1 60.78 402 GLU A C 1
ATOM 3219 O O . GLU A 1 402 ? 14.336 -2.957 13.219 1 60.78 402 GLU A O 1
ATOM 3224 N N . PHE A 1 403 ? 13.039 -1.241 12.844 1 60.72 403 PHE A N 1
ATOM 3225 C CA . PHE A 1 403 ? 11.977 -2.131 12.391 1 60.72 403 PHE A CA 1
ATOM 3226 C C . PHE A 1 403 ? 12.359 -2.812 11.086 1 60.72 403 PHE A C 1
ATOM 3228 O O . PHE A 1 403 ? 12.039 -3.984 10.875 1 60.72 403 PHE A O 1
ATOM 3235 N N . THR A 1 404 ? 12.969 -2.057 10.336 1 59.5 404 THR A N 1
ATOM 3236 C CA . THR A 1 404 ? 13.414 -2.623 9.062 1 59.5 404 THR A CA 1
ATOM 3237 C C . THR A 1 404 ? 14.414 -3.756 9.297 1 59.5 404 THR A C 1
ATOM 3239 O O . THR A 1 404 ? 14.336 -4.801 8.648 1 59.5 404 THR A O 1
ATOM 3242 N N . ARG A 1 405 ? 15.203 -3.619 10.227 1 58.66 405 ARG A N 1
ATOM 3243 C CA . ARG A 1 405 ? 16.219 -4.625 10.547 1 58.66 405 ARG A CA 1
ATOM 3244 C C . ARG A 1 405 ? 15.578 -5.867 11.148 1 58.66 405 ARG A C 1
ATOM 3246 O O . ARG A 1 405 ? 15.977 -6.992 10.836 1 58.66 405 ARG A O 1
ATOM 3253 N N . TYR A 1 406 ? 14.656 -5.602 12.023 1 56.53 406 TYR A N 1
ATOM 3254 C CA . TYR A 1 406 ? 13.914 -6.691 12.648 1 56.53 406 TYR A CA 1
ATOM 3255 C C . TYR A 1 406 ? 13.195 -7.535 11.602 1 56.53 406 TYR A C 1
ATOM 3257 O O . TYR A 1 406 ? 13.227 -8.766 11.656 1 56.53 406 TYR A O 1
ATOM 3265 N N . GLY A 1 407 ? 12.641 -6.875 10.742 1 57.84 407 GLY A N 1
ATOM 3266 C CA . GLY A 1 407 ? 11.93 -7.57 9.672 1 57.84 407 GLY A CA 1
ATOM 3267 C C . GLY A 1 407 ? 12.828 -8.469 8.844 1 57.84 407 GLY A C 1
ATOM 3268 O O . GLY A 1 407 ? 12.469 -9.602 8.531 1 57.84 407 GLY A O 1
ATOM 3269 N N . GLU A 1 408 ? 13.93 -7.996 8.648 1 59.06 408 GLU A N 1
ATOM 3270 C CA . GLU A 1 408 ? 14.906 -8.766 7.883 1 59.06 408 GLU A CA 1
ATOM 3271 C C . GLU A 1 408 ? 15.328 -10.023 8.625 1 59.06 408 GLU A C 1
ATOM 3273 O O . GLU A 1 408 ? 15.5 -11.086 8.016 1 59.06 408 GLU A O 1
ATOM 3278 N N . ASN A 1 409 ? 15.344 -9.883 9.883 1 59.12 409 ASN A N 1
ATOM 3279 C CA . ASN A 1 409 ? 15.805 -11.008 10.688 1 59.12 409 ASN A CA 1
ATOM 3280 C C . ASN A 1 409 ? 14.727 -12.086 10.812 1 59.12 409 ASN A C 1
ATOM 3282 O O . ASN A 1 409 ? 15.023 -13.281 10.758 1 59.12 409 ASN A O 1
ATOM 3286 N N . VAL A 1 410 ? 13.555 -11.641 10.938 1 62.5 410 VAL A N 1
ATOM 3287 C CA . VAL A 1 410 ? 12.445 -12.562 11.148 1 62.5 410 VAL A CA 1
ATOM 3288 C C . VAL A 1 410 ? 12.117 -13.281 9.836 1 62.5 410 VAL A C 1
ATOM 3290 O O . VAL A 1 410 ? 11.766 -14.461 9.844 1 62.5 410 VAL A O 1
ATOM 3293 N N . LEU A 1 411 ? 12.32 -12.578 8.773 1 58.66 411 LEU A N 1
ATOM 3294 C CA . LEU A 1 411 ? 11.969 -13.141 7.477 1 58.66 411 LEU A CA 1
ATOM 3295 C C . LEU A 1 411 ? 13.023 -14.133 7.012 1 58.66 411 LEU A C 1
ATOM 3297 O O . LEU A 1 411 ? 12.711 -15.102 6.316 1 58.66 411 LEU A O 1
ATOM 3301 N N . VAL A 1 412 ? 14.352 -13.875 7.273 1 45.94 412 VAL A N 1
ATOM 3302 C CA . VAL A 1 412 ? 15.438 -14.758 6.859 1 45.94 412 VAL A CA 1
ATOM 3303 C C . VAL A 1 412 ? 15.344 -16.078 7.602 1 45.94 412 VAL A C 1
ATOM 3305 O O . VAL A 1 412 ? 15.617 -17.141 7.031 1 45.94 412 VAL A O 1
ATOM 3308 N N . LYS A 1 413 ? 15.086 -16.031 8.898 1 44.84 413 LYS A N 1
ATOM 3309 C CA . LYS A 1 413 ? 15.047 -17.281 9.664 1 44.84 413 LYS A CA 1
ATOM 3310 C C . LYS A 1 413 ? 13.891 -18.172 9.211 1 44.84 413 LYS A C 1
ATOM 3312 O O . LYS A 1 413 ? 13.875 -19.375 9.5 1 44.84 413 LYS A O 1
ATOM 3317 N N . THR A 1 414 ? 13.016 -17.578 8.664 1 40.66 414 THR A N 1
ATOM 3318 C CA . THR A 1 414 ? 11.93 -18.438 8.203 1 40.66 414 THR A CA 1
ATOM 3319 C C . THR A 1 414 ? 12.344 -19.188 6.941 1 40.66 414 THR A C 1
ATOM 3321 O O . THR A 1 414 ? 11.641 -20.109 6.508 1 40.66 414 THR A O 1
ATOM 3324 N N . GLY A 1 415 ? 13.547 -18.688 6.172 1 35.81 415 GLY A N 1
ATOM 3325 C CA . GLY A 1 415 ? 14.117 -19.531 5.129 1 35.81 415 GLY A CA 1
ATOM 3326 C C . GLY A 1 415 ? 15.102 -20.562 5.66 1 35.81 415 GLY A C 1
ATOM 3327 O O . GLY A 1 415 ? 15.641 -20.406 6.754 1 35.81 415 GLY A O 1
ATOM 3328 N N . SER A 1 416 ? 15.18 -21.812 5.254 1 33.84 416 SER A N 1
ATOM 3329 C CA . SER A 1 416 ? 16.109 -22.891 5.602 1 33.84 416 SER A CA 1
ATOM 3330 C C . SER A 1 416 ? 17.562 -22.406 5.551 1 33.84 416 SER A C 1
ATOM 3332 O O . SER A 1 416 ? 18.484 -23.219 5.676 1 33.84 416 SER A O 1
ATOM 3334 N N . ASP A 1 417 ? 17.859 -21.156 5.191 1 33.47 417 ASP A N 1
ATOM 3335 C CA . ASP A 1 417 ? 19.281 -20.859 5.051 1 33.47 417 ASP A CA 1
ATOM 3336 C C . ASP A 1 417 ? 19.953 -20.75 6.414 1 33.47 417 ASP A C 1
ATOM 3338 O O . ASP A 1 417 ? 20.984 -20.078 6.551 1 33.47 417 ASP A O 1
ATOM 3342 N N . TYR A 1 418 ? 19.453 -21.203 7.387 1 30.22 418 TYR A N 1
ATOM 3343 C CA . TYR A 1 418 ? 20.203 -21.188 8.641 1 30.22 418 TYR A CA 1
ATOM 3344 C C . TYR A 1 418 ? 21.547 -21.875 8.484 1 30.22 418 TYR A C 1
ATOM 3346 O O . TYR A 1 418 ? 22.453 -21.688 9.305 1 30.22 418 TYR A O 1
ATOM 3354 N N . ASN A 1 419 ? 21.75 -23 7.605 1 28.66 419 ASN A N 1
ATOM 3355 C CA . ASN A 1 419 ? 22.938 -23.797 7.859 1 28.66 419 ASN A CA 1
ATOM 3356 C C . ASN A 1 419 ? 24.188 -23.172 7.25 1 28.66 419 ASN A C 1
ATOM 3358 O O . ASN A 1 419 ? 25.297 -23.672 7.43 1 28.66 419 ASN A O 1
ATOM 3362 N N . LYS A 1 420 ? 24.328 -22.609 6.086 1 27.73 420 LYS A N 1
ATOM 3363 C CA . LYS A 1 420 ? 25.672 -22.547 5.539 1 27.73 420 LYS A CA 1
ATOM 3364 C C . LYS A 1 420 ? 26.438 -21.359 6.105 1 27.73 420 LYS A C 1
ATOM 3366 O O . LYS A 1 420 ? 27.531 -21.031 5.637 1 27.73 420 LYS A O 1
ATOM 3371 N N . LYS A 1 421 ? 26.078 -20.281 6.332 1 27.8 421 LYS A N 1
ATOM 3372 C CA . LYS A 1 421 ? 27.266 -19.469 6.656 1 27.8 421 LYS A CA 1
ATOM 3373 C C . LYS A 1 421 ? 28.094 -20.125 7.75 1 27.8 421 LYS A C 1
ATOM 3375 O O . LYS A 1 421 ? 27.547 -20.625 8.742 1 27.8 421 LYS A O 1
ATOM 3380 N N . GLY A 1 422 ? 29.531 -20.547 7.516 1 25.38 422 GLY A N 1
ATOM 3381 C CA . GLY A 1 422 ? 30.734 -20.656 8.32 1 25.38 422 GLY A CA 1
ATOM 3382 C C . GLY A 1 422 ? 30.672 -19.875 9.609 1 25.38 422 GLY A C 1
ATOM 3383 O O . GLY A 1 422 ? 29.75 -19.078 9.805 1 25.38 422 GLY A O 1
ATOM 3384 N N . GLY A 1 423 ? 31.969 -19.859 10.305 1 27.03 423 GLY A N 1
ATOM 3385 C CA . GLY A 1 423 ? 32.781 -19.375 11.414 1 27.03 423 GLY A CA 1
ATOM 3386 C C . GLY A 1 423 ? 32.781 -17.859 11.523 1 27.03 423 GLY A C 1
ATOM 3387 O O . GLY A 1 423 ? 33.688 -17.281 12.164 1 27.03 423 GLY A O 1
ATOM 3388 N N . THR A 1 424 ? 32.562 -16.969 10.672 1 26.02 424 THR A N 1
ATOM 3389 C CA . THR A 1 424 ? 33.094 -15.844 11.453 1 26.02 424 THR A CA 1
ATOM 3390 C C . THR A 1 424 ? 32.562 -15.906 12.891 1 26.02 424 THR A C 1
ATOM 3392 O O . THR A 1 424 ? 31.391 -16.156 13.125 1 26.02 424 THR A O 1
ATOM 3395 N N . ASN A 1 425 ? 33.5 -16.234 13.836 1 26.45 425 ASN A N 1
ATOM 3396 C CA . ASN A 1 425 ? 33.781 -15.922 15.227 1 26.45 425 ASN A CA 1
ATOM 3397 C C . ASN A 1 425 ? 33.188 -14.578 15.648 1 26.45 425 ASN A C 1
ATOM 3399 O O . ASN A 1 425 ? 33.719 -13.93 16.562 1 26.45 425 ASN A O 1
ATOM 3403 N N . THR A 1 426 ? 32.688 -13.703 14.812 1 27.61 426 THR A N 1
ATOM 3404 C CA . THR A 1 426 ? 32.5 -12.688 15.852 1 27.61 426 THR A CA 1
ATOM 3405 C C . THR A 1 426 ? 31.781 -13.266 17.062 1 27.61 426 THR A C 1
ATOM 3407 O O . THR A 1 426 ? 30.703 -13.844 16.922 1 27.61 426 THR A O 1
ATOM 3410 N N . ASP A 1 427 ? 32.344 -13.75 18.125 1 28.5 427 ASP A N 1
ATOM 3411 C CA . ASP A 1 427 ? 32.281 -13.68 19.578 1 28.5 427 ASP A CA 1
ATOM 3412 C C . ASP A 1 427 ? 31.281 -12.609 20.016 1 28.5 427 ASP A C 1
ATOM 3414 O O . ASP A 1 427 ? 31.25 -12.234 21.203 1 28.5 427 ASP A O 1
ATOM 3418 N N . ASP A 1 428 ? 31 -11.602 19.172 1 28.06 428 ASP A N 1
ATOM 3419 C CA . ASP A 1 428 ? 30.234 -10.68 20 1 28.06 428 ASP A CA 1
ATOM 3420 C C . ASP A 1 428 ? 28.906 -11.289 20.422 1 28.06 428 ASP A C 1
ATOM 3422 O O . ASP A 1 428 ? 28.047 -11.57 19.578 1 28.06 428 ASP A O 1
ATOM 3426 N N . LYS A 1 429 ? 28.656 -12.07 21.516 1 31.02 429 LYS A N 1
ATOM 3427 C CA . LYS A 1 429 ? 27.672 -12.328 22.547 1 31.02 429 LYS A CA 1
ATOM 3428 C C . LYS A 1 429 ? 26.547 -11.289 22.516 1 31.02 429 LYS A C 1
ATOM 3430 O O . LYS A 1 429 ? 25.609 -11.352 23.297 1 31.02 429 LYS A O 1
ATOM 3435 N N . SER A 1 430 ? 26.781 -10.172 22.016 1 28.98 430 SER A N 1
ATOM 3436 C CA . SER A 1 430 ? 25.828 -9.086 22.234 1 28.98 430 SER A CA 1
ATOM 3437 C C . SER A 1 430 ? 24.578 -9.25 21.375 1 28.98 430 SER A C 1
ATOM 3439 O O . SER A 1 430 ? 23.547 -8.648 21.656 1 28.98 430 SER A O 1
ATOM 3441 N N . ASN A 1 431 ? 24.641 -9.602 20.031 1 33.81 431 ASN A N 1
ATOM 3442 C CA . ASN A 1 431 ? 23.359 -9.414 19.359 1 33.81 431 ASN A CA 1
ATOM 3443 C C . ASN A 1 431 ? 22.391 -10.555 19.688 1 33.81 431 ASN A C 1
ATOM 3445 O O . ASN A 1 431 ? 22.109 -11.398 18.844 1 33.81 431 ASN A O 1
ATOM 3449 N N . LYS A 1 432 ? 22.297 -11.352 20.672 1 34.91 432 LYS A N 1
ATOM 3450 C CA . LYS A 1 432 ? 21.281 -12.109 21.406 1 34.91 432 LYS A CA 1
ATOM 3451 C C . LYS A 1 432 ? 19.922 -11.445 21.312 1 34.91 432 LYS A C 1
ATOM 3453 O O . LYS A 1 432 ? 19.016 -11.742 22.094 1 34.91 432 LYS A O 1
ATOM 3458 N N . ALA A 1 433 ? 19.797 -10.375 20.703 1 37.34 433 ALA A N 1
ATOM 3459 C CA . ALA A 1 433 ? 18.438 -9.852 20.641 1 37.34 433 ALA A CA 1
ATOM 3460 C C . ALA A 1 433 ? 17.5 -10.836 19.953 1 37.34 433 ALA A C 1
ATOM 3462 O O . ALA A 1 433 ? 16.312 -10.555 19.797 1 37.34 433 ALA A O 1
ATOM 3463 N N . GLY A 1 434 ? 17.859 -11.727 19 1 43.41 434 GLY A N 1
ATOM 3464 C CA . GLY A 1 434 ? 16.953 -12.469 18.141 1 43.41 434 GLY A CA 1
ATOM 3465 C C . GLY A 1 434 ? 16.203 -13.578 18.875 1 43.41 434 GLY A C 1
ATOM 3466 O O . GLY A 1 434 ? 15.445 -14.328 18.266 1 43.41 434 GLY A O 1
ATOM 3467 N N . VAL A 1 435 ? 16.719 -14.125 19.938 1 52.22 435 VAL A N 1
ATOM 3468 C CA . VAL A 1 435 ? 16.031 -15.266 20.531 1 52.22 435 VAL A CA 1
ATOM 3469 C C . VAL A 1 435 ? 14.766 -14.805 21.25 1 52.22 435 VAL A C 1
ATOM 3471 O O . VAL A 1 435 ? 14.828 -13.961 22.156 1 52.22 435 VAL A O 1
ATOM 3474 N N . SER A 1 436 ? 13.594 -15.031 20.531 1 64.5 436 SER A N 1
ATOM 3475 C CA . SER A 1 436 ? 12.32 -14.805 21.203 1 64.5 436 SER A CA 1
ATOM 3476 C C . SER A 1 436 ? 12.328 -15.398 22.609 1 64.5 436 SER A C 1
ATOM 3478 O O . SER A 1 436 ? 12.617 -16.594 22.781 1 64.5 436 SER A O 1
ATOM 3480 N N . ASN A 1 437 ? 12.617 -14.578 23.656 1 81.44 437 ASN A N 1
ATOM 3481 C CA . ASN A 1 437 ? 12.445 -15 25.047 1 81.44 437 ASN A CA 1
ATOM 3482 C C . ASN A 1 437 ? 11.062 -14.617 25.578 1 81.44 437 ASN A C 1
ATOM 3484 O O . ASN A 1 437 ? 10.227 -14.117 24.828 1 81.44 437 ASN A O 1
ATOM 3488 N N . GLN A 1 438 ? 10.898 -15.055 26.797 1 86.19 438 GLN A N 1
ATOM 3489 C CA . GLN A 1 438 ? 9.586 -14.859 27.406 1 86.19 438 GLN A CA 1
ATOM 3490 C C . GLN A 1 438 ? 9.219 -13.375 27.453 1 86.19 438 GLN A C 1
ATOM 3492 O O . GLN A 1 438 ? 8.062 -13.008 27.219 1 86.19 438 GLN A O 1
ATOM 3497 N N . GLU A 1 439 ? 10.156 -12.594 27.719 1 87.25 439 GLU A N 1
ATOM 3498 C CA . GLU A 1 439 ? 9.914 -11.156 27.781 1 87.25 439 GLU A CA 1
ATOM 3499 C C . GLU A 1 439 ? 9.516 -10.602 26.422 1 87.25 439 GLU A C 1
ATOM 3501 O O . GLU A 1 439 ? 8.625 -9.75 26.328 1 87.25 439 GLU A O 1
ATOM 3506 N N . PHE A 1 440 ? 10.172 -11.109 25.438 1 87.81 440 PHE A N 1
ATOM 3507 C CA . PHE A 1 440 ? 9.875 -10.68 24.062 1 87.81 440 PHE A CA 1
ATOM 3508 C C . PHE A 1 440 ? 8.438 -11.016 23.703 1 87.81 440 PHE A C 1
ATOM 3510 O O . PHE A 1 440 ? 7.719 -10.18 23.141 1 87.81 440 PHE A O 1
ATOM 3517 N N . LEU A 1 441 ? 8.039 -12.164 24.047 1 89.75 441 LEU A N 1
ATOM 3518 C CA . LEU A 1 441 ? 6.676 -12.594 23.75 1 89.75 441 LEU A CA 1
ATOM 3519 C C . LEU A 1 441 ? 5.664 -11.773 24.547 1 89.75 441 LEU A C 1
ATOM 3521 O O . LEU A 1 441 ? 4.617 -11.391 24.016 1 89.75 441 LEU A O 1
ATOM 3525 N N . SER A 1 442 ? 6.02 -11.531 25.75 1 90.44 442 SER A N 1
ATOM 3526 C CA . SER A 1 442 ? 5.152 -10.719 26.594 1 90.44 442 SER A CA 1
ATOM 3527 C C . SER A 1 442 ? 5.004 -9.312 26.031 1 90.44 442 SER A C 1
ATOM 3529 O O . SER A 1 442 ? 3.941 -8.695 26.156 1 90.44 442 SER A O 1
ATOM 3531 N N . ASN A 1 443 ? 6.059 -8.82 25.5 1 90.38 443 ASN A N 1
ATOM 3532 C CA . ASN A 1 443 ? 6.023 -7.488 24.906 1 90.38 443 ASN A CA 1
ATOM 3533 C C . ASN A 1 443 ? 5.102 -7.441 23.688 1 90.38 443 ASN A C 1
ATOM 3535 O O . ASN A 1 443 ? 4.438 -6.434 23.438 1 90.38 443 ASN A O 1
ATOM 3539 N N . ILE A 1 444 ? 5.074 -8.523 22.969 1 91.44 444 ILE A N 1
ATOM 3540 C CA . ILE A 1 444 ? 4.168 -8.602 21.828 1 91.44 444 ILE A CA 1
ATOM 3541 C C . ILE A 1 444 ? 2.721 -8.57 22.312 1 91.44 444 ILE A C 1
ATOM 3543 O O . ILE A 1 444 ? 1.906 -7.793 21.797 1 91.44 444 ILE A O 1
ATOM 3547 N N . VAL A 1 445 ? 2.447 -9.312 23.266 1 92.19 445 VAL A N 1
ATOM 3548 C CA . VAL A 1 445 ? 1.088 -9.469 23.781 1 92.19 445 VAL A CA 1
ATOM 3549 C C . VAL A 1 445 ? 0.593 -8.148 24.359 1 92.19 445 VAL A C 1
ATOM 3551 O O . VAL A 1 445 ? -0.578 -7.797 24.203 1 92.19 445 VAL A O 1
ATOM 3554 N N . ASN A 1 446 ? 1.533 -7.422 24.938 1 91.19 446 ASN A N 1
ATOM 3555 C CA . ASN A 1 446 ? 1.134 -6.238 25.688 1 91.19 446 ASN A CA 1
ATOM 3556 C C . ASN A 1 446 ? 1.265 -4.969 24.859 1 91.19 446 ASN A C 1
ATOM 3558 O O . ASN A 1 446 ? 0.935 -3.877 25.312 1 91.19 446 ASN A O 1
ATOM 3562 N N . ASP A 1 447 ? 1.688 -5.09 23.656 1 92.12 447 ASP A N 1
ATOM 3563 C CA . ASP A 1 447 ? 1.889 -3.922 22.797 1 92.12 447 ASP A CA 1
ATOM 3564 C C . ASP A 1 447 ? 0.565 -3.436 22.219 1 92.12 447 ASP A C 1
ATOM 3566 O O . ASP A 1 447 ? 0.365 -3.48 21 1 92.12 447 ASP A O 1
ATOM 3570 N N . ILE A 1 448 ? -0.29 -2.951 23.094 1 92.12 448 ILE A N 1
ATOM 3571 C CA . ILE A 1 448 ? -1.602 -2.445 22.719 1 92.12 448 ILE A CA 1
ATOM 3572 C C . ILE A 1 448 ? -1.779 -1.02 23.234 1 92.12 448 ILE A C 1
ATOM 3574 O O . ILE A 1 448 ? -1.806 -0.789 24.438 1 92.12 448 ILE A O 1
ATOM 3578 N N . GLY A 1 449 ? -1.771 -0.098 22.312 1 91 449 GLY A N 1
ATOM 3579 C CA . GLY A 1 449 ? -2.162 1.255 22.672 1 91 449 GLY A CA 1
ATOM 3580 C C . GLY A 1 449 ? -3.666 1.45 22.719 1 91 449 GLY A C 1
ATOM 3581 O O . GLY A 1 449 ? -4.285 1.303 23.781 1 91 449 GLY A O 1
ATOM 3582 N N . ASN A 1 450 ? -4.242 1.674 21.562 1 86.38 450 ASN A N 1
ATOM 3583 C CA . ASN A 1 450 ? -5.672 1.45 21.375 1 86.38 450 ASN A CA 1
ATOM 3584 C C . ASN A 1 450 ? -5.945 0.103 20.703 1 86.38 450 ASN A C 1
ATOM 3586 O O . ASN A 1 450 ? -5.012 -0.597 20.312 1 86.38 450 ASN A O 1
ATOM 3590 N N . HIS A 1 451 ? -7.133 -0.286 20.672 1 84.62 451 HIS A N 1
ATOM 3591 C CA . HIS A 1 451 ? -7.469 -1.631 20.219 1 84.62 451 HIS A CA 1
ATOM 3592 C C . HIS A 1 451 ? -6.984 -1.868 18.797 1 84.62 451 HIS A C 1
ATOM 3594 O O . HIS A 1 451 ? -6.875 -3.016 18.359 1 84.62 451 HIS A O 1
ATOM 3600 N N . PHE A 1 452 ? -6.621 -0.831 18.078 1 87.69 452 PHE A N 1
ATOM 3601 C CA . PHE A 1 452 ? -6.188 -1.024 16.703 1 87.69 452 PHE A CA 1
ATOM 3602 C C . PHE A 1 452 ? -4.766 -0.507 16.5 1 87.69 452 PHE A C 1
ATOM 3604 O O . PHE A 1 452 ? -4.227 -0.575 15.398 1 87.69 452 PHE A O 1
ATOM 3611 N N . GLN A 1 453 ? -4.133 0.01 17.531 1 91.25 453 GLN A N 1
ATOM 3612 C CA . GLN A 1 453 ? -2.803 0.604 17.438 1 91.25 453 GLN A CA 1
ATOM 3613 C C . GLN A 1 453 ? -1.837 -0.062 18.406 1 91.25 453 GLN A C 1
ATOM 3615 O O . GLN A 1 453 ? -2.25 -0.555 19.469 1 91.25 453 GLN A O 1
ATOM 3620 N N . THR A 1 454 ? -0.591 -0.038 18.047 1 92.75 454 THR A N 1
ATOM 3621 C CA . THR A 1 454 ? 0.464 -0.368 19 1 92.75 454 THR A CA 1
ATOM 3622 C C . THR A 1 454 ? 0.67 0.771 20 1 92.75 454 THR A C 1
ATOM 3624 O O . THR A 1 454 ? 0.126 1.862 19.812 1 92.75 454 THR A O 1
ATOM 3627 N N . LYS A 1 455 ? 1.443 0.501 21 1 94.12 455 LYS A N 1
ATOM 3628 C CA . LYS A 1 455 ? 1.772 1.542 21.969 1 94.12 455 LYS A CA 1
ATOM 3629 C C . LYS A 1 455 ? 2.531 2.689 21.312 1 94.12 455 LYS A C 1
ATOM 3631 O O . LYS A 1 455 ? 2.283 3.859 21.609 1 94.12 455 LYS A O 1
ATOM 3636 N N . ARG A 1 456 ? 3.383 2.359 20.406 1 93.56 456 ARG A N 1
ATOM 3637 C CA . ARG A 1 456 ? 4.176 3.391 19.75 1 93.56 456 ARG A CA 1
ATOM 3638 C C . ARG A 1 456 ? 3.303 4.27 18.859 1 93.56 456 ARG A C 1
ATOM 3640 O O . ARG A 1 456 ? 3.518 5.48 18.766 1 93.56 456 ARG A O 1
ATOM 3647 N N . GLU A 1 457 ? 2.361 3.652 18.172 1 94 457 GLU A N 1
ATOM 3648 C CA . GLU A 1 457 ? 1.422 4.41 17.359 1 94 457 GLU A CA 1
ATOM 3649 C C . GLU A 1 457 ? 0.53 5.301 18.219 1 94 457 GLU A C 1
ATOM 3651 O O . GLU A 1 457 ? 0.247 6.441 17.859 1 94 457 GLU A O 1
ATOM 3656 N N . ALA A 1 458 ? 0.088 4.777 19.281 1 96.12 458 ALA A N 1
ATOM 3657 C CA . ALA A 1 458 ? -0.724 5.559 20.203 1 96.12 458 ALA A CA 1
ATOM 3658 C C . ALA A 1 458 ? 0.062 6.742 20.766 1 96.12 458 ALA A C 1
ATOM 3660 O O . ALA A 1 458 ? -0.504 7.809 21.016 1 96.12 458 ALA A O 1
ATOM 3661 N N . LEU A 1 459 ? 1.359 6.52 20.984 1 97.06 459 LEU A N 1
ATOM 3662 C CA . LEU A 1 459 ? 2.225 7.602 21.453 1 97.06 459 LEU A CA 1
ATOM 3663 C C . LEU A 1 459 ? 2.229 8.758 20.469 1 97.06 459 LEU A C 1
ATOM 3665 O O . LEU A 1 459 ? 2.297 9.922 20.859 1 97.06 459 LEU A O 1
ATOM 3669 N N . SER A 1 460 ? 2.152 8.461 19.188 1 97.31 460 SER A N 1
ATOM 3670 C CA . SER A 1 460 ? 2.127 9.5 18.172 1 97.31 460 SER A CA 1
ATOM 3671 C C . SER A 1 460 ? 0.95 10.453 18.375 1 97.31 460 SER A C 1
ATOM 3673 O O . SER A 1 460 ? 1.109 11.672 18.312 1 97.31 460 SER A O 1
ATOM 3675 N N . THR A 1 461 ? -0.188 9.898 18.594 1 97.62 461 THR A N 1
ATOM 3676 C CA . THR A 1 461 ? -1.385 10.703 18.812 1 97.62 461 THR A CA 1
ATOM 3677 C C . THR A 1 461 ? -1.286 11.477 20.125 1 97.62 461 THR A C 1
ATOM 3679 O O . THR A 1 461 ? -1.668 12.648 20.188 1 97.62 461 THR A O 1
ATOM 3682 N N . TYR A 1 462 ? -0.783 10.805 21.125 1 97.19 462 TYR A N 1
ATOM 3683 C CA . TYR A 1 462 ? -0.603 11.445 22.422 1 97.19 462 TYR A CA 1
ATOM 3684 C C . TYR A 1 462 ? 0.299 12.672 22.312 1 97.19 462 TYR A C 1
ATOM 3686 O O . TYR A 1 462 ? -0.031 13.742 22.812 1 97.19 462 TYR A O 1
ATOM 3694 N N . VAL A 1 463 ? 1.401 12.477 21.641 1 97.94 463 VAL A N 1
ATOM 3695 C CA . VAL A 1 463 ? 2.383 13.547 21.5 1 97.94 463 VAL A CA 1
ATOM 3696 C C . VAL A 1 463 ? 1.812 14.664 20.625 1 97.94 463 VAL A C 1
ATOM 3698 O O . VAL A 1 463 ? 2.035 15.844 20.891 1 97.94 463 VAL A O 1
ATOM 3701 N N . ALA A 1 464 ? 1.12 14.305 19.594 1 98.38 464 ALA A N 1
ATOM 3702 C CA . ALA A 1 464 ? 0.498 15.312 18.734 1 98.38 464 ALA A CA 1
ATOM 3703 C C . ALA A 1 464 ? -0.448 16.203 19.531 1 98.38 464 ALA A C 1
ATOM 3705 O O . ALA A 1 464 ? -0.43 17.422 19.375 1 98.38 464 ALA A O 1
ATOM 3706 N N . ASN A 1 465 ? -1.238 15.641 20.344 1 97.69 465 ASN A N 1
ATOM 3707 C CA . ASN A 1 465 ? -2.172 16.391 21.172 1 97.69 465 ASN A CA 1
ATOM 3708 C C . ASN A 1 465 ? -1.441 17.281 22.188 1 97.69 465 ASN A C 1
ATOM 3710 O O . ASN A 1 465 ? -1.804 18.438 22.375 1 97.69 465 ASN A O 1
ATOM 3714 N N . LYS A 1 466 ? -0.479 16.75 22.781 1 97.5 466 LYS A N 1
ATOM 3715 C CA . LYS A 1 466 ? 0.258 17.484 23.812 1 97.5 466 LYS A CA 1
ATOM 3716 C C . LYS A 1 466 ? 1.071 18.625 23.188 1 97.5 466 LYS A C 1
ATOM 3718 O O . LYS A 1 466 ? 1.19 19.703 23.766 1 97.5 466 LYS A O 1
ATOM 3723 N N . GLU A 1 467 ? 1.669 18.328 22.062 1 97.75 467 GLU A N 1
ATOM 3724 C CA . GLU A 1 467 ? 2.436 19.359 21.375 1 97.75 467 GLU A CA 1
ATOM 3725 C C . GLU A 1 467 ? 1.558 20.562 21.016 1 97.75 467 GLU A C 1
ATOM 3727 O O . GLU A 1 467 ? 1.999 21.703 21.109 1 97.75 467 GLU A O 1
ATOM 3732 N N . LEU A 1 468 ? 0.361 20.297 20.578 1 98 468 LEU A N 1
ATOM 3733 C CA . LEU A 1 468 ? -0.567 21.375 20.312 1 98 468 LEU A CA 1
ATOM 3734 C C . LEU A 1 468 ? -0.768 22.25 21.562 1 98 468 LEU A C 1
ATOM 3736 O O . LEU A 1 468 ? -0.736 23.469 21.484 1 98 468 LEU A O 1
ATOM 3740 N N . ARG A 1 469 ? -0.932 21.641 22.656 1 98 469 ARG A N 1
ATOM 3741 C CA . ARG A 1 469 ? -1.182 22.359 23.891 1 98 469 ARG A CA 1
ATOM 3742 C C . ARG A 1 469 ? 0.063 23.109 24.359 1 98 469 ARG A C 1
ATOM 3744 O O . ARG A 1 469 ? -0.034 24.234 24.859 1 98 469 ARG A O 1
ATOM 3751 N N . PHE A 1 470 ? 1.221 22.484 24.219 1 98.25 470 PHE A N 1
ATOM 3752 C CA . PHE A 1 470 ? 2.471 23.188 24.484 1 98.25 470 PHE A CA 1
ATOM 3753 C C . PHE A 1 470 ? 2.598 24.422 23.594 1 98.25 470 PHE A C 1
ATOM 3755 O O . PHE A 1 470 ? 2.975 25.484 24.062 1 98.25 470 PHE A O 1
ATOM 3762 N N . SER A 1 471 ? 2.291 24.25 22.328 1 98.06 471 SER A N 1
ATOM 3763 C CA . SER A 1 471 ? 2.381 25.344 21.375 1 98.06 471 SER A CA 1
ATOM 3764 C C . SER A 1 471 ? 1.475 26.5 21.766 1 98.06 471 SER A C 1
ATOM 3766 O O . SER A 1 471 ? 1.895 27.656 21.734 1 98.06 471 SER A O 1
ATOM 3768 N N . MET A 1 472 ? 0.281 26.141 22.125 1 97.38 472 MET A N 1
ATOM 3769 C CA . MET A 1 472 ? -0.7 27.172 22.484 1 97.38 472 MET A CA 1
ATOM 3770 C C . MET A 1 472 ? -0.289 27.906 23.75 1 97.38 472 MET A C 1
ATOM 3772 O O . MET A 1 472 ? -0.483 29.109 23.875 1 97.38 472 MET A O 1
ATOM 3776 N N . LYS A 1 473 ? 0.27 27.188 24.688 1 97.44 473 LYS A N 1
ATOM 3777 C CA . LYS A 1 473 ? 0.712 27.812 25.922 1 97.44 473 LYS A CA 1
ATOM 3778 C C . LYS A 1 473 ? 1.902 28.734 25.672 1 97.44 473 LYS A C 1
ATOM 3780 O O . LYS A 1 473 ? 1.973 29.844 26.234 1 97.44 473 LYS A O 1
ATOM 3785 N N . LEU A 1 474 ? 2.822 28.281 24.891 1 97.62 474 LEU A N 1
ATOM 3786 C CA . LEU A 1 474 ? 3.973 29.109 24.547 1 97.62 474 LEU A CA 1
ATOM 3787 C C . LEU A 1 474 ? 3.537 30.359 23.781 1 97.62 474 LEU A C 1
ATOM 3789 O O . LEU A 1 474 ? 4.066 31.453 24.016 1 97.62 474 LEU A O 1
ATOM 3793 N N . LEU A 1 475 ? 2.635 30.172 22.875 1 97.5 475 LEU A N 1
ATOM 3794 C CA . LEU A 1 475 ? 2.094 31.297 22.141 1 97.5 475 LEU A CA 1
ATOM 3795 C C . LEU A 1 475 ? 1.392 32.281 23.062 1 97.5 475 LEU A C 1
ATOM 3797 O O . LEU A 1 475 ? 1.517 33.5 22.906 1 97.5 475 LEU A O 1
ATOM 3801 N N . GLU A 1 476 ? 0.633 31.75 24 1 96.12 476 GLU A N 1
ATOM 3802 C CA . GLU A 1 476 ? -0.034 32.562 25 1 96.12 476 GLU A CA 1
ATOM 3803 C C . GLU A 1 476 ? 0.97 33.438 25.766 1 96.12 476 GLU A C 1
ATOM 3805 O O . GLU A 1 476 ? 0.763 34.625 25.938 1 96.12 476 GLU A O 1
ATOM 3810 N N . ASN A 1 477 ? 2.045 32.812 26.219 1 96.75 477 ASN A N 1
ATOM 3811 C CA . ASN A 1 477 ? 3.084 33.531 26.953 1 96.75 477 ASN A CA 1
ATOM 3812 C C . ASN A 1 477 ? 3.719 34.625 26.094 1 96.75 477 ASN A C 1
ATOM 3814 O O . ASN A 1 477 ? 4.016 35.719 26.594 1 96.75 477 ASN A O 1
ATOM 3818 N N . LEU A 1 478 ? 3.938 34.312 24.891 1 97.31 478 LEU A N 1
ATOM 3819 C CA . LEU A 1 478 ? 4.504 35.281 23.953 1 97.31 478 LEU A CA 1
ATOM 3820 C C . LEU A 1 478 ? 3.541 36.438 23.734 1 97.31 478 LEU A C 1
ATOM 3822 O O . LEU A 1 478 ? 3.953 37.625 23.734 1 97.31 478 LEU A O 1
ATOM 3826 N N . MET A 1 479 ? 2.273 36.125 23.547 1 96.81 479 MET A N 1
ATOM 3827 C CA . MET A 1 479 ? 1.255 37.156 23.281 1 96.81 479 MET A CA 1
ATOM 3828 C C . MET A 1 479 ? 1.129 38.094 24.469 1 96.81 479 MET A C 1
ATOM 3830 O O . MET A 1 479 ? 0.904 39.312 24.281 1 96.81 479 MET A O 1
ATOM 3834 N N . ASP A 1 480 ? 1.29 37.594 25.641 1 95.19 480 ASP A N 1
ATOM 3835 C CA . ASP A 1 480 ? 1.247 38.438 26.828 1 95.19 480 ASP A CA 1
ATOM 3836 C C . ASP A 1 480 ? 2.357 39.5 26.797 1 95.19 480 ASP A C 1
ATOM 3838 O O . ASP A 1 480 ? 2.131 40.656 27.141 1 95.19 480 ASP A O 1
ATOM 3842 N N . VAL A 1 481 ? 3.512 39.062 26.391 1 97.06 481 VAL A N 1
ATOM 3843 C CA . VAL A 1 481 ? 4.656 39.969 26.297 1 97.06 481 VAL A CA 1
ATOM 3844 C C . VAL A 1 481 ? 4.414 41 25.203 1 97.06 481 VAL A C 1
ATOM 3846 O O . VAL A 1 481 ? 4.652 42.188 25.391 1 97.06 481 VAL A O 1
ATOM 3849 N N . ILE A 1 482 ? 3.93 40.594 24.109 1 97.25 482 ILE A N 1
ATOM 3850 C CA . ILE A 1 482 ? 3.732 41.438 22.953 1 97.25 482 ILE A CA 1
ATOM 3851 C C . ILE A 1 482 ? 2.646 42.469 23.25 1 97.25 482 ILE A C 1
ATOM 3853 O O . ILE A 1 482 ? 2.766 43.656 22.875 1 97.25 482 ILE A O 1
ATOM 3857 N N . LEU A 1 483 ? 1.622 42.062 23.906 1 95.81 483 LEU A N 1
ATOM 3858 C CA . LEU A 1 483 ? 0.529 42.969 24.25 1 95.81 483 LEU A CA 1
ATOM 3859 C C . LEU A 1 483 ? 1.002 44.062 25.188 1 95.81 483 LEU A C 1
ATOM 3861 O O . LEU A 1 483 ? 0.554 45.219 25.094 1 95.81 483 LEU A O 1
ATOM 3865 N N . LYS A 1 484 ? 1.843 43.75 26.062 1 94.75 484 LYS A N 1
ATOM 3866 C CA . LYS A 1 484 ? 2.416 44.75 26.969 1 94.75 484 LYS A CA 1
ATOM 3867 C C . LYS A 1 484 ? 3.227 45.781 26.188 1 94.75 484 LYS A C 1
ATOM 3869 O O . LYS A 1 484 ? 3.131 46.969 26.469 1 94.75 484 LYS A O 1
ATOM 3874 N N . ASP A 1 485 ? 3.959 45.312 25.281 1 95.62 485 ASP A N 1
ATOM 3875 C CA . ASP A 1 485 ? 4.84 46.188 24.516 1 95.62 485 ASP A CA 1
ATOM 3876 C C . ASP A 1 485 ? 4.043 47.031 23.531 1 95.62 485 ASP A C 1
ATOM 3878 O O . ASP A 1 485 ? 4.363 48.219 23.312 1 95.62 485 ASP A O 1
ATOM 3882 N N . THR A 1 486 ? 3.025 46.5 22.922 1 95.19 486 THR A N 1
ATOM 3883 C CA . THR A 1 486 ? 2.291 47.188 21.859 1 95.19 486 THR A CA 1
ATOM 3884 C C . THR A 1 486 ? 1.195 48.094 22.453 1 95.19 486 THR A C 1
ATOM 3886 O O . THR A 1 486 ? 0.655 48.938 21.766 1 95.19 486 THR A O 1
ATOM 3889 N N . GLY A 1 487 ? 0.841 47.875 23.672 1 91.62 487 GLY A N 1
ATOM 3890 C CA . GLY A 1 487 ? -0.225 48.625 24.312 1 91.62 487 GLY A CA 1
ATOM 3891 C C . GLY A 1 487 ? -1.606 48.25 23.812 1 91.62 487 GLY A C 1
ATOM 3892 O O . GLY A 1 487 ? -2.555 49.031 23.938 1 91.62 487 GLY A O 1
ATOM 3893 N N . GLY A 1 488 ? -1.719 47.188 23.125 1 90 488 GLY A N 1
ATOM 3894 C CA . GLY A 1 488 ? -3.012 46.656 22.719 1 90 488 GLY A CA 1
ATOM 3895 C C . GLY A 1 488 ? -3.508 47.219 21.406 1 90 488 GLY A C 1
ATOM 3896 O O . GLY A 1 488 ? -4.645 46.969 21 1 90 488 GLY A O 1
ATOM 3897 N N . VAL A 1 489 ? -2.73 48.031 20.672 1 93.31 489 VAL A N 1
ATOM 3898 C CA . VAL A 1 489 ? -3.094 48.5 19.344 1 93.31 489 VAL A CA 1
ATOM 3899 C C . VAL A 1 489 ? -2.926 47.375 18.328 1 93.31 489 VAL A C 1
ATOM 3901 O O . VAL A 1 489 ? -2.256 46.375 18.594 1 93.31 489 VAL A O 1
ATOM 3904 N N . PRO A 1 490 ? -3.594 47.5 17.172 1 94.31 490 PRO A N 1
ATOM 3905 C CA . PRO A 1 490 ? -3.439 46.438 16.172 1 94.31 490 PRO A CA 1
ATOM 3906 C C . PRO A 1 490 ? -1.983 46.219 15.766 1 94.31 490 PRO A C 1
ATOM 3908 O O . PRO A 1 490 ? -1.221 47.188 15.641 1 94.31 490 PRO A O 1
ATOM 3911 N N . PHE A 1 491 ? -1.634 45 15.562 1 96.5 491 PHE A N 1
ATOM 3912 C CA . PHE A 1 491 ? -0.249 44.75 15.195 1 96.5 491 PHE A CA 1
ATOM 3913 C C . PHE A 1 491 ? -0.15 43.469 14.359 1 96.5 491 PHE A C 1
ATOM 3915 O O . PHE A 1 491 ? -1.086 42.688 14.32 1 96.5 491 PHE A O 1
ATOM 3922 N N . ARG A 1 492 ? 0.929 43.375 13.625 1 96.94 492 ARG A N 1
ATOM 3923 C CA . ARG A 1 492 ? 1.292 42.219 12.805 1 96.94 492 ARG A CA 1
ATOM 3924 C C . ARG A 1 492 ? 2.445 41.438 13.43 1 96.94 492 ARG A C 1
ATOM 3926 O O . ARG A 1 492 ? 3.379 42.031 13.977 1 96.94 492 ARG A O 1
ATOM 3933 N N . MET A 1 493 ? 2.348 40.156 13.484 1 97.44 493 MET A N 1
ATOM 3934 C CA . MET A 1 493 ? 3.414 39.25 13.945 1 97.44 493 MET A CA 1
ATOM 3935 C C . MET A 1 493 ? 3.91 38.375 12.812 1 97.44 493 MET A C 1
ATOM 3937 O O . MET A 1 493 ? 3.113 37.688 12.148 1 97.44 493 MET A O 1
ATOM 3941 N N . ILE A 1 494 ? 5.172 38.312 12.547 1 97.62 494 ILE A N 1
ATOM 3942 C CA . ILE A 1 494 ? 5.781 37.438 11.547 1 97.62 494 ILE A CA 1
ATOM 3943 C C . ILE A 1 494 ? 6.688 36.406 12.227 1 97.62 494 ILE A C 1
ATOM 3945 O O . ILE A 1 494 ? 7.676 36.781 12.867 1 97.62 494 ILE A O 1
ATOM 3949 N N . PHE A 1 495 ? 6.363 35.094 12.07 1 97.44 495 PHE A N 1
ATOM 3950 C CA . PHE A 1 495 ? 7.055 34 12.742 1 97.44 495 PHE A CA 1
ATOM 3951 C C . PHE A 1 495 ? 7.996 33.312 11.781 1 97.44 495 PHE A C 1
ATOM 3953 O O . PHE A 1 495 ? 7.648 33.062 10.617 1 97.44 495 PHE A O 1
ATOM 3960 N N . LYS A 1 496 ? 9.148 32.938 12.258 1 96 496 LYS A N 1
ATOM 3961 C CA . LYS A 1 496 ? 10.055 32.062 11.508 1 96 496 LYS A CA 1
ATOM 3962 C C . LYS A 1 496 ? 10.961 31.281 12.453 1 96 496 LYS A C 1
ATOM 3964 O O . LYS A 1 496 ? 11.516 31.828 13.398 1 96 496 LYS A O 1
ATOM 3969 N N . LYS A 1 497 ? 10.992 30.031 12.211 1 94.69 497 LYS A N 1
ATOM 3970 C CA . LYS A 1 497 ? 11.969 29.203 12.922 1 94.69 497 LYS A CA 1
ATOM 3971 C C . LYS A 1 497 ? 13.359 29.359 12.312 1 94.69 497 LYS A C 1
ATOM 3973 O O . LYS A 1 497 ? 13.531 29.188 11.102 1 94.69 497 LYS A O 1
ATOM 3978 N N . MET A 1 498 ? 14.281 29.656 13.07 1 91.38 498 MET A N 1
ATOM 3979 C CA . MET A 1 498 ? 15.656 29.859 12.609 1 91.38 498 MET A CA 1
ATOM 3980 C C . MET A 1 498 ? 16.625 28.938 13.344 1 91.38 498 MET A C 1
ATOM 3982 O O . MET A 1 498 ? 16.281 28.406 14.406 1 91.38 498 MET A O 1
ATOM 3986 N N . LYS A 1 499 ? 17.812 28.688 12.703 1 83.5 499 LYS A N 1
ATOM 3987 C CA . LYS A 1 499 ? 18.859 27.891 13.336 1 83.5 499 LYS A CA 1
ATOM 3988 C C . LYS A 1 499 ? 19.422 28.609 14.562 1 83.5 499 LYS A C 1
ATOM 3990 O O . LYS A 1 499 ? 19.375 29.828 14.656 1 83.5 499 LYS A O 1
ATOM 3995 N N . GLY A 1 500 ? 19.875 27.766 15.492 1 71.06 500 GLY A N 1
ATOM 3996 C CA . GLY A 1 500 ? 20.484 28.312 16.703 1 71.06 500 GLY A CA 1
ATOM 3997 C C . GLY A 1 500 ? 21.75 29.109 16.438 1 71.06 500 GLY A C 1
ATOM 3998 O O . GLY A 1 500 ? 22.422 28.891 15.422 1 71.06 500 GLY A O 1
ATOM 3999 N N . LYS A 1 501 ? 22.047 30.219 17.062 1 58.06 501 LYS A N 1
ATOM 4000 C CA . LYS A 1 501 ? 23.25 31.031 16.938 1 58.06 501 LYS A CA 1
ATOM 4001 C C . LYS A 1 501 ? 24.469 30.281 17.438 1 58.06 501 LYS A C 1
ATOM 4003 O O . LYS A 1 501 ? 24.422 29.641 18.5 1 58.06 501 LYS A O 1
ATOM 4008 N N . LYS A 1 502 ? 25.391 29.75 16.516 1 45.44 502 LYS A N 1
ATOM 4009 C CA . LYS A 1 502 ? 26.656 29.172 16.938 1 45.44 502 LYS A CA 1
ATOM 4010 C C . LYS A 1 502 ? 27.391 30.094 17.906 1 45.44 502 LYS A C 1
ATOM 4012 O O . LYS A 1 502 ? 27.406 31.312 17.719 1 45.44 502 LYS A O 1
ATOM 4017 N N . ALA A 1 503 ? 27.719 29.703 19.156 1 36.62 503 ALA A N 1
ATOM 4018 C CA . ALA A 1 503 ? 28.672 30.422 20 1 36.62 503 ALA A CA 1
ATOM 4019 C C . ALA A 1 503 ? 29.922 30.797 19.234 1 36.62 503 ALA A C 1
ATOM 4021 O O . ALA A 1 503 ? 30.469 29.984 18.469 1 36.62 503 ALA A O 1
ATOM 4022 N N . ALA A 1 504 ? 30.312 31.969 19.031 1 32.16 504 ALA A N 1
ATOM 4023 C CA . ALA A 1 504 ? 31.641 32.344 18.547 1 32.16 504 ALA A CA 1
ATOM 4024 C C . ALA A 1 504 ? 32.719 31.531 19.25 1 32.16 504 ALA A C 1
ATOM 4026 O O . ALA A 1 504 ? 32.625 31.234 20.438 1 32.16 504 ALA A O 1
ATOM 4027 N N . GLY A 1 505 ? 33.656 30.797 18.641 1 29.27 505 GLY A N 1
ATOM 4028 C CA . GLY A 1 505 ? 34.875 30.141 19.109 1 29.27 505 GLY A CA 1
ATOM 4029 C C . GLY A 1 505 ? 35.656 30.984 20.094 1 29.27 505 GLY A C 1
ATOM 4030 O O . GLY A 1 505 ? 36.281 31.984 19.703 1 29.27 505 GLY A O 1
ATOM 4031 N N . ILE A 1 506 ? 35.375 31.359 21.328 1 26.92 506 ILE A N 1
ATOM 4032 C CA . ILE A 1 506 ? 36.531 31.5 22.219 1 26.92 506 ILE A CA 1
ATOM 4033 C C . ILE A 1 506 ? 37.375 30.219 22.188 1 26.92 506 ILE A C 1
ATOM 4035 O O . ILE A 1 506 ? 36.844 29.125 22.328 1 26.92 506 ILE A O 1
ATOM 4039 N N . GLU A 1 507 ? 38.594 30.266 21.641 1 27.77 507 GLU A N 1
ATOM 4040 C CA . GLU A 1 507 ? 39.656 29.297 21.891 1 27.77 507 GLU A CA 1
ATOM 4041 C C . GLU A 1 507 ? 39.688 28.844 23.344 1 27.77 507 GLU A C 1
ATOM 4043 O O . GLU A 1 507 ? 39.531 29.672 24.25 1 27.77 507 GLU A O 1
ATOM 4048 N N . SER A 1 508 ? 39.375 27.641 23.641 1 25.97 508 SER A N 1
ATOM 4049 C CA . SER A 1 508 ? 39.656 26.969 24.906 1 25.97 508 SER A CA 1
ATOM 4050 C C . SER A 1 508 ? 41 27.375 25.469 1 25.97 508 SER A C 1
ATOM 4052 O O . SER A 1 508 ? 42.031 26.984 24.922 1 25.97 508 SER A O 1
ATOM 4054 N N . ARG A 1 509 ? 41.344 28.594 25.891 1 26.91 509 ARG A N 1
ATOM 4055 C CA . ARG A 1 509 ? 42.312 28.422 26.953 1 26.91 509 ARG A CA 1
ATOM 4056 C C . ARG A 1 509 ? 41.812 27.453 28.016 1 26.91 509 ARG A C 1
ATOM 4058 O O . ARG A 1 509 ? 40.625 27.359 28.25 1 26.91 509 ARG A O 1
ATOM 4065 N N . GLU A 1 510 ? 42.656 26.359 28.469 1 26.14 510 GLU A N 1
ATOM 4066 C CA . GLU A 1 510 ? 42.438 25.203 29.344 1 26.14 510 GLU A CA 1
ATOM 4067 C C . GLU A 1 510 ? 41.5 25.578 30.5 1 26.14 510 GLU A C 1
ATOM 4069 O O . GLU A 1 510 ? 40.562 24.844 30.812 1 26.14 510 GLU A O 1
ATOM 4074 N N . ASP A 1 511 ? 42.094 26.172 31.531 1 25 511 ASP A N 1
ATOM 4075 C CA . ASP A 1 511 ? 41.969 25.953 32.969 1 25 511 ASP A CA 1
ATOM 4076 C C . ASP A 1 511 ? 40.719 26.688 33.5 1 25 511 ASP A C 1
ATOM 4078 O O . ASP A 1 511 ? 40.406 26.578 34.688 1 25 511 ASP A O 1
ATOM 4082 N N . GLU A 1 512 ? 40.438 27.906 33 1 23.75 512 GLU A N 1
ATOM 4083 C CA . GLU A 1 512 ? 39.781 28.641 34.062 1 23.75 512 GLU A CA 1
ATOM 4084 C C . GLU A 1 512 ? 38.375 28.062 34.344 1 23.75 512 GLU A C 1
ATOM 4086 O O . GLU A 1 512 ? 37.781 27.453 33.469 1 23.75 512 GLU A O 1
ATOM 4091 N N . ILE A 1 513 ? 37.938 28.156 35.688 1 24.95 513 ILE A N 1
ATOM 4092 C CA . ILE A 1 513 ? 36.875 27.719 36.594 1 24.95 513 ILE A CA 1
ATOM 4093 C C . ILE A 1 513 ? 35.5 27.984 35.938 1 24.95 513 ILE A C 1
ATOM 4095 O O . ILE A 1 513 ? 35.25 29.078 35.469 1 24.95 513 ILE A O 1
ATOM 4099 N N . PHE A 1 514 ? 34.812 26.922 35.469 1 24.58 514 PHE A N 1
ATOM 4100 C CA . PHE A 1 514 ? 33.406 26.703 35.156 1 24.58 514 PHE A CA 1
ATOM 4101 C C . PHE A 1 514 ? 32.5 27.484 36.094 1 24.58 514 PHE A C 1
ATOM 4103 O O . PHE A 1 514 ? 32.344 27.109 37.281 1 24.58 514 PHE A O 1
ATOM 4110 N N . ASP A 1 515 ? 32.688 28.828 36.094 1 23.91 515 ASP A N 1
ATOM 4111 C CA . ASP A 1 515 ? 31.703 29.422 37 1 23.91 515 ASP A CA 1
ATOM 4112 C C . ASP A 1 515 ? 30.281 28.969 36.625 1 23.91 515 ASP A C 1
ATOM 4114 O O . ASP A 1 515 ? 29.891 29.031 35.469 1 23.91 515 ASP A O 1
ATOM 4118 N N . ASP A 1 516 ? 29.609 28.031 37.406 1 26.59 516 ASP A N 1
ATOM 4119 C CA . ASP A 1 516 ? 28.359 27.312 37.594 1 26.59 516 ASP A CA 1
ATOM 4120 C C . ASP A 1 516 ? 27.156 28.203 37.312 1 26.59 516 ASP A C 1
ATOM 4122 O O . ASP A 1 516 ? 26.016 27.75 37.375 1 26.59 516 ASP A O 1
ATOM 4126 N N . SER A 1 517 ? 27.266 29.5 37.5 1 25.95 517 SER A N 1
ATOM 4127 C CA . SER A 1 517 ? 26.016 30.172 37.781 1 25.95 517 SER A CA 1
ATOM 4128 C C . SER A 1 517 ? 25.188 30.359 36.531 1 25.95 517 SER A C 1
ATOM 4130 O O . SER A 1 517 ? 24.062 30.859 36.562 1 25.95 517 SER A O 1
ATOM 4132 N N . SER A 1 518 ? 25.875 30.672 35.375 1 29.02 518 SER A N 1
ATOM 4133 C CA . SER A 1 518 ? 24.891 31.031 34.375 1 29.02 518 SER A CA 1
ATOM 4134 C C . SER A 1 518 ? 24.172 29.797 33.812 1 29.02 518 SER A C 1
ATOM 4136 O O . SER A 1 518 ? 24.812 28.844 33.375 1 29.02 518 SER A O 1
ATOM 4138 N N . PRO A 1 519 ? 22.891 29.547 34.25 1 31.55 519 PRO A N 1
ATOM 4139 C CA . PRO A 1 519 ? 22.109 28.312 34.156 1 31.55 519 PRO A CA 1
ATOM 4140 C C . PRO A 1 519 ? 22.125 27.719 32.75 1 31.55 519 PRO A C 1
ATOM 4142 O O . PRO A 1 519 ? 21.922 26.516 32.562 1 31.55 519 PRO A O 1
ATOM 4145 N N . PHE A 1 520 ? 21.609 28.469 31.703 1 32 520 PHE A N 1
ATOM 4146 C CA . PHE A 1 520 ? 21.328 27.766 30.469 1 32 520 PHE A CA 1
ATOM 4147 C C . PHE A 1 520 ? 22.625 27.438 29.719 1 32 520 PHE A C 1
ATOM 4149 O O . PHE A 1 520 ? 23.375 28.344 29.359 1 32 520 PHE A O 1
ATOM 4156 N N . ASN A 1 521 ? 23.484 26.594 30.078 1 33.12 521 ASN A N 1
ATOM 4157 C CA . ASN A 1 521 ? 24.5 26.047 29.188 1 33.12 521 ASN A CA 1
ATOM 4158 C C . ASN A 1 521 ? 23.938 25.812 27.781 1 33.12 521 ASN A C 1
ATOM 4160 O O . ASN A 1 521 ? 22.969 25.078 27.625 1 33.12 521 ASN A O 1
ATOM 4164 N N . GLU A 1 522 ? 23.984 26.719 26.859 1 32.94 522 GLU A N 1
ATOM 4165 C CA . GLU A 1 522 ? 23.516 26.844 25.484 1 32.94 522 GLU A CA 1
ATOM 4166 C C . GLU A 1 522 ? 23.891 25.609 24.656 1 32.94 522 GLU A C 1
ATOM 4168 O O . GLU A 1 522 ? 24.297 25.734 23.5 1 32.94 522 GLU A O 1
ATOM 4173 N N . LYS A 1 523 ? 24.312 24.562 25.109 1 36.84 523 LYS A N 1
ATOM 4174 C CA . LYS A 1 523 ? 24.234 23.5 24.109 1 36.84 523 LYS A CA 1
ATOM 4175 C C . LYS A 1 523 ? 22.812 23.344 23.578 1 36.84 523 LYS A C 1
ATOM 4177 O O . LYS A 1 523 ? 22.109 22.406 23.953 1 36.84 523 LYS A O 1
ATOM 4182 N N . SER A 1 524 ? 22.016 24.359 23.875 1 37.09 524 SER A N 1
ATOM 4183 C CA . SER A 1 524 ? 20.625 24.297 23.469 1 37.09 524 SER A CA 1
ATOM 4184 C C . SER A 1 524 ? 20.469 23.641 22.109 1 37.09 524 SER A C 1
ATOM 4186 O O . SER A 1 524 ? 21.375 23.703 21.281 1 37.09 524 SER A O 1
ATOM 4188 N N . SER A 1 525 ? 19.453 22.891 21.875 1 47.22 525 SER A N 1
ATOM 4189 C CA . SER A 1 525 ? 18.766 22.391 20.688 1 47.22 525 SER A CA 1
ATOM 4190 C C . SER A 1 525 ? 18.875 23.375 19.516 1 47.22 525 SER A C 1
ATOM 4192 O O . SER A 1 525 ? 18.984 24.578 19.734 1 47.22 525 SER A O 1
ATOM 4194 N N . ASP A 1 526 ? 19.031 22.922 18.203 1 58.53 526 ASP A N 1
ATOM 4195 C CA . ASP A 1 526 ? 19.281 23.234 16.797 1 58.53 526 ASP A CA 1
ATOM 4196 C C . ASP A 1 526 ? 18.281 24.25 16.266 1 58.53 526 ASP A C 1
ATOM 4198 O O . ASP A 1 526 ? 18.375 24.656 15.102 1 58.53 526 ASP A O 1
ATOM 4202 N N . GLY A 1 527 ? 17.359 24.891 17.234 1 82.5 527 GLY A N 1
ATOM 4203 C CA . GLY A 1 527 ? 16.594 25.859 16.484 1 82.5 527 GLY A CA 1
ATOM 4204 C C . GLY A 1 527 ? 15.883 26.875 17.359 1 82.5 527 GLY A C 1
ATOM 4205 O O . GLY A 1 527 ? 15.781 26.688 18.578 1 82.5 527 GLY A O 1
ATOM 4206 N N . ARG A 1 528 ? 15.727 28.172 17.078 1 91.75 528 ARG A N 1
ATOM 4207 C CA . ARG A 1 528 ? 14.969 29.219 17.766 1 91.75 528 ARG A CA 1
ATOM 4208 C C . ARG A 1 528 ? 13.812 29.719 16.906 1 91.75 528 ARG A C 1
ATOM 4210 O O . ARG A 1 528 ? 13.859 29.594 15.672 1 91.75 528 ARG A O 1
ATOM 4217 N N . MET A 1 529 ? 12.789 30.172 17.656 1 95.81 529 MET A N 1
ATOM 4218 C CA . MET A 1 529 ? 11.672 30.844 16.984 1 95.81 529 MET A CA 1
ATOM 4219 C C . MET A 1 529 ? 11.828 32.344 17.047 1 95.81 529 MET A C 1
ATOM 4221 O O . MET A 1 529 ? 12.047 32.906 18.125 1 95.81 529 MET A O 1
ATOM 4225 N N . VAL A 1 530 ? 11.844 33 15.93 1 96.69 530 VAL A N 1
ATOM 4226 C CA . VAL A 1 530 ? 11.953 34.469 15.875 1 96.69 530 VAL A CA 1
ATOM 4227 C C . VAL A 1 530 ? 10.617 35.062 15.453 1 96.69 530 VAL A C 1
ATOM 4229 O O . VAL A 1 530 ? 9.953 34.562 14.555 1 96.69 530 VAL A O 1
ATOM 4232 N N . VAL A 1 531 ? 10.211 36.094 16.156 1 98.12 531 VAL A N 1
ATOM 4233 C CA . VAL A 1 531 ? 8.961 36.781 15.859 1 98.12 531 VAL A CA 1
ATOM 4234 C C . VAL A 1 531 ? 9.219 38.281 15.727 1 98.12 531 VAL A C 1
ATOM 4236 O O . VAL A 1 531 ? 9.789 38.906 16.641 1 98.12 531 VAL A O 1
ATOM 4239 N N . ILE A 1 532 ? 8.875 38.875 14.617 1 98 532 ILE A N 1
ATOM 4240 C CA . ILE A 1 532 ? 8.945 40.312 14.406 1 98 532 ILE A CA 1
ATOM 4241 C C . ILE A 1 532 ? 7.547 40.906 14.523 1 98 532 ILE A C 1
ATOM 4243 O O . ILE A 1 532 ? 6.586 40.406 13.945 1 98 532 ILE A O 1
ATOM 4247 N N . VAL A 1 533 ? 7.422 42 15.25 1 98.06 533 VAL A N 1
ATOM 4248 C CA . VAL A 1 533 ? 6.121 42.625 15.531 1 98.06 533 VAL A CA 1
ATOM 4249 C C . VAL A 1 533 ? 6.109 44.062 15.055 1 98.06 533 VAL A C 1
ATOM 4251 O O . VAL A 1 533 ? 7.016 44.844 15.367 1 98.06 533 VAL A O 1
ATOM 4254 N N . ASN A 1 534 ? 5.121 44.406 14.281 1 97.56 534 ASN A N 1
ATOM 4255 C CA . ASN A 1 534 ? 4.859 45.781 13.844 1 97.56 534 ASN A CA 1
ATOM 4256 C C . ASN A 1 534 ? 3.467 46.25 14.258 1 97.56 534 ASN A C 1
ATOM 4258 O O . ASN A 1 534 ? 2.465 45.625 13.906 1 97.56 534 ASN A O 1
ATOM 4262 N N . THR A 1 535 ? 3.422 47.281 14.992 1 97.38 535 THR A N 1
ATOM 4263 C CA . THR A 1 535 ? 2.109 47.906 15.188 1 97.38 535 THR A CA 1
ATOM 4264 C C . THR A 1 535 ? 1.576 48.469 13.875 1 97.38 535 THR A C 1
ATOM 4266 O O . THR A 1 535 ? 2.354 48.844 12.984 1 97.38 535 THR A O 1
ATOM 4269 N N . LEU A 1 536 ? 0.293 48.469 13.719 1 96 536 LEU A N 1
ATOM 4270 C CA . LEU A 1 536 ? -0.329 48.875 12.461 1 96 536 LEU A CA 1
ATOM 4271 C C . LEU A 1 536 ? -1.273 50.062 12.68 1 96 536 LEU A C 1
ATOM 4273 O O . LEU A 1 536 ? -2.018 50.094 13.664 1 96 536 LEU A O 1
ATOM 4277 N N . THR A 1 537 ? -1.249 51.031 11.758 1 93.75 537 THR A N 1
ATOM 4278 C CA . THR A 1 537 ? -2.277 52.062 11.703 1 93.75 537 THR A CA 1
ATOM 4279 C C . THR A 1 537 ? -3.564 51.5 11.094 1 93.75 537 THR A C 1
ATOM 4281 O O . THR A 1 537 ? -3.551 50.469 10.445 1 93.75 537 THR A O 1
ATOM 4284 N N . PRO A 1 538 ? -4.672 52.156 11.336 1 89 538 PRO A N 1
ATOM 4285 C CA . PRO A 1 538 ? -5.926 51.719 10.727 1 89 538 PRO A CA 1
ATOM 4286 C C . PRO A 1 538 ? -5.84 51.625 9.203 1 89 538 PRO A C 1
ATOM 4288 O O . PRO A 1 538 ? -6.426 50.719 8.609 1 89 538 PRO A O 1
ATOM 4291 N N . GLU A 1 539 ? -5.125 52.5 8.602 1 89.69 539 GLU A N 1
ATOM 4292 C CA . GLU A 1 539 ? -4.961 52.5 7.156 1 89.69 539 GLU A CA 1
ATOM 4293 C C . GLU A 1 539 ? -4.148 51.281 6.703 1 89.69 539 GLU A C 1
ATOM 4295 O O . GLU A 1 539 ? -4.5 50.625 5.727 1 89.69 539 GLU A O 1
ATOM 4300 N N . GLU A 1 540 ? -3.084 51.062 7.418 1 91.25 540 GLU A N 1
ATOM 4301 C CA . GLU A 1 540 ? -2.23 49.906 7.098 1 91.25 540 GLU A CA 1
ATOM 4302 C C . GLU A 1 540 ? -2.975 48.594 7.281 1 91.25 540 GLU A C 1
ATOM 4304 O O . GLU A 1 540 ? -2.809 47.656 6.488 1 91.25 540 GLU A O 1
ATOM 4309 N N . LEU A 1 541 ? -3.713 48.531 8.305 1 88.69 541 LEU A N 1
ATOM 4310 C CA . LEU A 1 541 ? -4.516 47.344 8.578 1 88.69 541 LEU A CA 1
ATOM 4311 C C . LEU A 1 541 ? -5.492 47.062 7.438 1 88.69 541 LEU A C 1
ATOM 4313 O O . LEU A 1 541 ? -5.613 45.938 6.973 1 88.69 541 LEU A O 1
ATOM 4317 N N . THR A 1 542 ? -6.145 48.062 7.012 1 84.94 542 THR A N 1
ATOM 4318 C CA . THR A 1 542 ? -7.098 47.938 5.914 1 84.94 542 THR A CA 1
ATOM 4319 C C . THR A 1 542 ? -6.395 47.531 4.625 1 84.94 542 THR A C 1
ATOM 4321 O O . THR A 1 542 ? -6.898 46.719 3.875 1 84.94 542 THR A O 1
ATOM 4324 N N . GLU A 1 543 ? -5.258 48.094 4.398 1 85 543 GLU A N 1
ATOM 4325 C CA . GLU A 1 543 ? -4.508 47.812 3.184 1 85 543 GLU A CA 1
ATOM 4326 C C . GLU A 1 543 ? -4.008 46.375 3.182 1 85 543 GLU A C 1
ATOM 4328 O O . GLU A 1 543 ? -3.984 45.719 2.139 1 85 543 GLU A O 1
ATOM 4333 N N . LEU A 1 544 ? -3.57 45.969 4.27 1 84.5 544 LEU A N 1
ATOM 4334 C CA . LEU A 1 544 ? -3.104 44.594 4.391 1 84.5 544 LEU A CA 1
ATOM 4335 C C . LEU A 1 544 ? -4.23 43.594 4.094 1 84.5 544 LEU A C 1
ATOM 4337 O O . LEU A 1 544 ? -4.004 42.562 3.465 1 84.5 544 LEU A O 1
ATOM 4341 N N . GLN A 1 545 ? -5.363 43.938 4.527 1 74.88 545 GLN A N 1
ATOM 4342 C CA . GLN A 1 545 ? -6.523 43.062 4.336 1 74.88 545 GLN A CA 1
ATOM 4343 C C . GLN A 1 545 ? -7.039 43.125 2.902 1 74.88 545 GLN A C 1
ATOM 4345 O O . GLN A 1 545 ? -7.539 42.156 2.365 1 74.88 545 GLN A O 1
ATOM 4350 N N . MET A 1 546 ? -6.953 44.25 2.354 1 68.81 546 MET A N 1
ATOM 4351 C CA . MET A 1 546 ? -7.504 44.5 1.027 1 68.81 546 MET A CA 1
ATOM 4352 C C . MET A 1 546 ? -6.621 43.906 -0.056 1 68.81 546 MET A C 1
ATOM 4354 O O . MET A 1 546 ? -7.102 43.562 -1.146 1 68.81 546 MET A O 1
ATOM 4358 N N . LEU A 1 547 ? -5.406 43.844 0.174 1 67.31 547 LEU A N 1
ATOM 4359 C CA . LEU A 1 547 ? -4.516 43.281 -0.84 1 67.31 547 LEU A CA 1
ATOM 4360 C C . LEU A 1 547 ? -4.996 41.906 -1.296 1 67.31 547 LEU A C 1
ATOM 4362 O O . LEU A 1 547 ? -4.949 41.594 -2.486 1 67.31 547 LEU A O 1
ATOM 4366 N N . SER A 1 548 ? -5.48 41.219 -0.404 1 62.78 548 SER A N 1
ATOM 4367 C CA . SER A 1 548 ? -5.98 39.875 -0.739 1 62.78 548 SER A CA 1
ATOM 4368 C C . SER A 1 548 ? -7.25 39.969 -1.58 1 62.78 548 SER A C 1
ATOM 4370 O O . SER A 1 548 ? -7.387 39.25 -2.576 1 62.78 548 SER A O 1
ATOM 4372 N N . ASN A 1 549 ? -8.141 40.875 -1.167 1 61.44 549 ASN A N 1
ATOM 4373 C CA . ASN A 1 549 ? -9.422 41 -1.862 1 61.44 549 ASN A CA 1
ATOM 4374 C C . ASN A 1 549 ? -9.227 41.562 -3.275 1 61.44 549 ASN A C 1
ATOM 4376 O O . ASN A 1 549 ? -9.906 41.125 -4.207 1 61.44 549 ASN A O 1
ATOM 4380 N N . GLU A 1 550 ? -8.398 42.5 -3.35 1 62.28 550 GLU A N 1
ATOM 4381 C CA . GLU A 1 550 ? -8.125 43.062 -4.66 1 62.28 550 GLU A CA 1
ATOM 4382 C C . GLU A 1 550 ? -7.57 42.031 -5.625 1 62.28 550 GLU A C 1
ATOM 4384 O O . GLU A 1 550 ? -7.926 42.031 -6.809 1 62.28 550 GLU A O 1
ATOM 4389 N N . LYS A 1 551 ? -6.746 41.25 -5.125 1 63.28 551 LYS A N 1
ATOM 4390 C CA . LYS A 1 551 ? -6.168 40.188 -5.961 1 63.28 551 LYS A CA 1
ATOM 4391 C C . LYS A 1 551 ? -7.234 39.219 -6.426 1 63.28 551 LYS A C 1
ATOM 4393 O O . LYS A 1 551 ? -7.246 38.812 -7.59 1 63.28 551 LYS A O 1
ATOM 4398 N N . ILE A 1 552 ? -8.125 38.938 -5.496 1 60.72 552 ILE A N 1
ATOM 4399 C CA . ILE A 1 552 ? -9.203 38 -5.82 1 60.72 552 ILE A CA 1
ATOM 4400 C C . ILE A 1 552 ? -10.102 38.625 -6.895 1 60.72 552 ILE A C 1
ATOM 4402 O O . ILE A 1 552 ? -10.469 37.938 -7.859 1 60.72 552 ILE A O 1
ATOM 4406 N N . GLU A 1 553 ? -10.422 39.875 -6.621 1 61.41 553 GLU A N 1
ATOM 4407 C CA . GLU A 1 553 ? -11.32 40.531 -7.559 1 61.41 553 GLU A CA 1
ATOM 4408 C C . GLU A 1 553 ? -10.672 40.688 -8.938 1 61.41 553 GLU A C 1
ATOM 4410 O O . GLU A 1 553 ? -11.344 40.5 -9.961 1 61.41 553 GLU A O 1
ATOM 4415 N N . LYS A 1 554 ? -9.445 40.938 -8.93 1 61.81 554 LYS A N 1
ATOM 4416 C CA . LYS A 1 554 ? -8.75 41.062 -10.211 1 61.81 554 LYS A CA 1
ATOM 4417 C C . LYS A 1 554 ? -8.602 39.688 -10.891 1 61.81 554 LYS A C 1
ATOM 4419 O O . LYS A 1 554 ? -8.703 39.594 -12.117 1 61.81 554 LYS A O 1
ATOM 4424 N N . SER A 1 555 ? -8.32 38.75 -10.055 1 58.88 555 SER A N 1
ATOM 4425 C CA . SER A 1 555 ? -8.242 37.406 -10.594 1 58.88 555 SER A CA 1
ATOM 4426 C C . SER A 1 555 ? -9.562 36.969 -11.227 1 58.88 555 SER A C 1
ATOM 4428 O O . SER A 1 555 ? -9.578 36.312 -12.273 1 58.88 555 SER A O 1
ATOM 4430 N N . LYS A 1 556 ? -10.617 37.344 -10.531 1 58.56 556 LYS A N 1
ATOM 4431 C CA . LYS A 1 556 ? -11.945 37.062 -11.086 1 58.56 556 LYS A CA 1
ATOM 4432 C C . LYS A 1 556 ? -12.133 37.781 -12.43 1 58.56 556 LYS A C 1
ATOM 4434 O O . LYS A 1 556 ? -12.688 37.188 -13.359 1 58.56 556 LYS A O 1
ATOM 4439 N N . ILE A 1 557 ? -11.734 38.969 -12.391 1 59.59 557 ILE A N 1
ATOM 4440 C CA . ILE A 1 557 ? -11.859 39.75 -13.617 1 59.59 557 ILE A CA 1
ATOM 4441 C C . ILE A 1 557 ? -11.023 39.125 -14.727 1 59.59 557 ILE A C 1
ATOM 4443 O O . ILE A 1 557 ? -11.477 39.031 -15.867 1 59.59 557 ILE A O 1
ATOM 4447 N N . LEU A 1 558 ? -9.914 38.688 -14.344 1 58.97 558 LEU A N 1
ATOM 4448 C CA . LEU A 1 558 ? -9.023 38.062 -15.32 1 58.97 558 LEU A CA 1
ATOM 4449 C C . LEU A 1 558 ? -9.633 36.75 -15.844 1 58.97 558 LEU A C 1
ATOM 4451 O O . LEU A 1 558 ? -9.531 36.469 -17.031 1 58.97 558 LEU A O 1
ATOM 4455 N N . LEU A 1 559 ? -10.094 36.031 -14.898 1 57.22 559 LEU A N 1
ATOM 4456 C CA . LEU A 1 559 ? -10.75 34.812 -15.289 1 57.22 559 LEU A CA 1
ATOM 4457 C C . LEU A 1 559 ? -11.93 35.062 -16.219 1 57.22 559 LEU A C 1
ATOM 4459 O O . LEU A 1 559 ? -12.141 34.344 -17.188 1 57.22 559 LEU A O 1
ATOM 4463 N N . LYS A 1 560 ? -12.648 36.094 -15.773 1 56.81 560 LYS A N 1
ATOM 4464 C CA . LYS A 1 560 ? -13.773 36.5 -16.594 1 56.81 560 LYS A CA 1
ATOM 4465 C C . LYS A 1 560 ? -13.305 36.969 -17.969 1 56.81 560 LYS A C 1
ATOM 4467 O O . LYS A 1 560 ? -13.898 36.625 -19 1 56.81 560 LYS A O 1
ATOM 4472 N N . ASN A 1 561 ? -12.336 37.812 -17.938 1 54.97 561 ASN A N 1
ATOM 4473 C CA . ASN A 1 561 ? -11.828 38.375 -19.188 1 54.97 561 ASN A CA 1
ATOM 4474 C C . ASN A 1 561 ? -11.203 37.281 -20.062 1 54.97 561 ASN A C 1
ATOM 4476 O O . ASN A 1 561 ? -11.195 37.375 -21.281 1 54.97 561 ASN A O 1
ATOM 4480 N N . SER A 1 562 ? -10.5 36.344 -19.422 1 50.81 562 SER A N 1
ATOM 4481 C CA . SER A 1 562 ? -9.938 35.219 -20.172 1 50.81 562 SER A CA 1
ATOM 4482 C C . SER A 1 562 ? -11.031 34.406 -20.875 1 50.81 562 SER A C 1
ATOM 4484 O O . SER A 1 562 ? -10.773 33.75 -21.891 1 50.81 562 SER A O 1
ATOM 4486 N N . GLN A 1 563 ? -12.117 34.281 -20.219 1 47 563 GLN A N 1
ATOM 4487 C CA . GLN A 1 563 ? -13.266 33.562 -20.781 1 47 563 GLN A CA 1
ATOM 4488 C C . GLN A 1 563 ? -13.875 34.344 -21.953 1 47 563 GLN A C 1
ATOM 4490 O O . GLN A 1 563 ? -14.398 33.75 -22.891 1 47 563 GLN A O 1
ATOM 4495 N N . ASP A 1 564 ? -13.945 35.656 -21.578 1 47.88 564 ASP A N 1
ATOM 4496 C CA . ASP A 1 564 ? -14.477 36.438 -22.703 1 47.88 564 ASP A CA 1
ATOM 4497 C C . ASP A 1 564 ? -13.547 36.344 -23.906 1 47.88 564 ASP A C 1
ATOM 4499 O O . ASP A 1 564 ? -12.359 36.062 -23.766 1 47.88 564 ASP A O 1
ATOM 4503 N N . GLU A 1 565 ? -13.562 37.125 -24.969 1 44.84 565 GLU A N 1
ATOM 4504 C CA . GLU A 1 565 ? -13.117 36.875 -26.344 1 44.84 565 GLU A CA 1
ATOM 4505 C C . GLU A 1 565 ? -11.625 36.562 -26.391 1 44.84 565 GLU A C 1
ATOM 4507 O O . GLU A 1 565 ? -11.188 35.625 -27.031 1 44.84 565 GLU A O 1
ATOM 4512 N N . LYS A 1 566 ? -10.523 37.344 -27.109 1 48 566 LYS A N 1
ATOM 4513 C CA . LYS A 1 566 ? -9.523 37.281 -28.172 1 48 566 LYS A CA 1
ATOM 4514 C C . LYS A 1 566 ? -8.109 37.312 -27.609 1 48 566 LYS A C 1
ATOM 4516 O O . LYS A 1 566 ? -7.18 37.781 -28.266 1 48 566 LYS A O 1
ATOM 4521 N N . MET A 1 567 ? -7.988 36.969 -26.078 1 50.94 567 MET A N 1
ATOM 4522 C CA . MET A 1 567 ? -6.551 37.125 -25.875 1 50.94 567 MET A CA 1
ATOM 4523 C C . MET A 1 567 ? -5.828 35.812 -26.109 1 50.94 567 MET A C 1
ATOM 4525 O O . MET A 1 567 ? -6.328 34.75 -25.75 1 50.94 567 MET A O 1
ATOM 4529 N N . SER A 1 568 ? -4.879 35.875 -26.875 1 52.81 568 SER A N 1
ATOM 4530 C CA . SER A 1 568 ? -3.99 34.719 -27.094 1 52.81 568 SER A CA 1
ATOM 4531 C C . SER A 1 568 ? -3.391 34.25 -25.766 1 52.81 568 SER A C 1
ATOM 4533 O O . SER A 1 568 ? -3.371 34.969 -24.781 1 52.81 568 SER A O 1
ATOM 4535 N N . THR A 1 569 ? -3.209 32.969 -25.484 1 51.06 569 THR A N 1
ATOM 4536 C CA . THR A 1 569 ? -2.543 32.375 -24.328 1 51.06 569 THR A CA 1
ATOM 4537 C C . THR A 1 569 ? -1.354 33.219 -23.891 1 51.06 569 THR A C 1
ATOM 4539 O O . THR A 1 569 ? -1.146 33.438 -22.703 1 51.06 569 THR A O 1
ATOM 4542 N N . THR A 1 570 ? -0.725 33.625 -24.859 1 53.97 570 THR A N 1
ATOM 4543 C CA . THR A 1 570 ? 0.455 34.438 -24.578 1 53.97 570 THR A CA 1
ATOM 4544 C C . THR A 1 570 ? 0.062 35.75 -23.906 1 53.97 570 THR A C 1
ATOM 4546 O O . THR A 1 570 ? 0.726 36.188 -22.969 1 53.97 570 THR A O 1
ATOM 4549 N N . ALA A 1 571 ? -1.024 36.312 -24.422 1 56.91 571 ALA A N 1
ATOM 4550 C CA . ALA A 1 571 ? -1.481 37.594 -23.875 1 56.91 571 ALA A CA 1
ATOM 4551 C C . ALA A 1 571 ? -1.963 37.406 -22.438 1 56.91 571 ALA A C 1
ATOM 4553 O O . ALA A 1 571 ? -1.736 38.281 -21.594 1 56.91 571 ALA A O 1
ATOM 4554 N N . ARG A 1 572 ? -2.447 36.344 -22.125 1 60.06 572 ARG A N 1
ATOM 4555 C CA . ARG A 1 572 ? -2.943 36.062 -20.797 1 60.06 572 ARG A CA 1
ATOM 4556 C C . ARG A 1 572 ? -1.792 35.875 -19.812 1 60.06 572 ARG A C 1
ATOM 4558 O O . ARG A 1 572 ? -1.838 36.375 -18.688 1 60.06 572 ARG A O 1
ATOM 4565 N N . ILE A 1 573 ? -0.854 35.188 -20.234 1 58.66 573 ILE A N 1
ATOM 4566 C CA . ILE A 1 573 ? 0.314 34.969 -19.391 1 58.66 573 ILE A CA 1
ATOM 4567 C C . ILE A 1 573 ? 0.993 36.281 -19.062 1 58.66 573 ILE A C 1
ATOM 4569 O O . ILE A 1 573 ? 1.392 36.531 -17.922 1 58.66 573 ILE A O 1
ATOM 4573 N N . LYS A 1 574 ? 1.027 37.031 -20.125 1 59.5 574 LYS A N 1
ATOM 4574 C CA . LYS A 1 574 ? 1.643 38.344 -19.938 1 59.5 574 LYS A CA 1
ATOM 4575 C C . LYS A 1 574 ? 0.834 39.188 -18.953 1 59.5 574 LYS A C 1
ATOM 4577 O O . LYS A 1 574 ? 1.402 39.906 -18.141 1 59.5 574 LYS A O 1
ATOM 4582 N N . PHE A 1 575 ? -0.387 39.094 -19.125 1 61.47 575 PHE A N 1
ATOM 4583 C CA . PHE A 1 575 ? -1.267 39.844 -18.25 1 61.47 575 PHE A CA 1
ATOM 4584 C C . PHE A 1 575 ? -1.112 39.406 -16.812 1 61.47 575 PHE A C 1
ATOM 4586 O O . PHE A 1 575 ? -1.006 40.219 -15.898 1 61.47 575 PHE A O 1
ATOM 4593 N N . PHE A 1 576 ? -1.002 38.188 -16.516 1 62.75 576 PHE A N 1
ATOM 4594 C CA . PHE A 1 576 ? -0.856 37.656 -15.172 1 62.75 576 PHE A CA 1
ATOM 4595 C C . PHE A 1 576 ? 0.505 38 -14.594 1 62.75 576 PHE A C 1
ATOM 4597 O O . PHE A 1 576 ? 0.622 38.281 -13.398 1 62.75 576 PHE A O 1
ATOM 4604 N N . SER A 1 577 ? 1.411 37.906 -15.453 1 63 577 SER A N 1
ATOM 4605 C CA . SER A 1 577 ? 2.748 38.281 -15 1 63 577 SER A CA 1
ATOM 4606 C C . SER A 1 577 ? 2.809 39.75 -14.586 1 63 577 SER A C 1
ATOM 4608 O O . SER A 1 577 ? 3.459 40.094 -13.594 1 63 577 SER A O 1
ATOM 4610 N N . LYS A 1 578 ? 2.164 40.562 -15.414 1 65.44 578 LYS A N 1
ATOM 4611 C CA . LYS A 1 578 ? 2.129 41.969 -15.094 1 65.44 578 LYS A CA 1
ATOM 4612 C C . LYS A 1 578 ? 1.378 42.219 -13.789 1 65.44 578 LYS A C 1
ATOM 4614 O O . LYS A 1 578 ? 1.806 43.031 -12.961 1 65.44 578 LYS A O 1
ATOM 4619 N N . TYR A 1 579 ? 0.35 41.562 -13.703 1 66.69 579 TYR A N 1
ATOM 4620 C CA . TYR A 1 579 ? -0.458 41.719 -12.492 1 66.69 579 TYR A CA 1
ATOM 4621 C C . TYR A 1 579 ? 0.305 41.219 -11.266 1 66.69 579 TYR A C 1
ATOM 4623 O O . TYR A 1 579 ? 0.277 41.875 -10.219 1 66.69 579 TYR A O 1
ATOM 4631 N N . ALA A 1 580 ? 0.972 40.125 -11.367 1 69.06 580 ALA A N 1
ATOM 4632 C CA . ALA A 1 580 ? 1.768 39.594 -10.258 1 69.06 580 ALA A CA 1
ATOM 4633 C C . ALA A 1 580 ? 2.869 40.562 -9.859 1 69.06 580 ALA A C 1
ATOM 4635 O O . ALA A 1 580 ? 3.164 40.75 -8.672 1 69.06 580 ALA A O 1
ATOM 4636 N N . SER A 1 581 ? 3.387 41.25 -10.875 1 73.19 581 SER A N 1
ATOM 4637 C CA . SER A 1 581 ? 4.445 42.219 -10.625 1 73.19 581 SER A CA 1
ATOM 4638 C C . SER A 1 581 ? 3.906 43.438 -9.898 1 73.19 581 SER A C 1
ATOM 4640 O O . SER A 1 581 ? 4.57 44 -9.023 1 73.19 581 SER A O 1
ATOM 4642 N N . GLU A 1 582 ? 2.77 43.844 -10.297 1 77.19 582 GLU A N 1
ATOM 4643 C CA . GLU A 1 582 ? 2.148 45 -9.641 1 77.19 582 GLU A CA 1
ATOM 4644 C C . GLU A 1 582 ? 1.834 44.688 -8.18 1 77.19 582 GLU A C 1
ATOM 4646 O O . GLU A 1 582 ? 2.055 45.531 -7.309 1 77.19 582 GLU A O 1
ATOM 4651 N N . PHE A 1 583 ? 1.31 43.594 -7.945 1 78.5 583 PHE A N 1
ATOM 4652 C CA . PHE A 1 583 ? 0.973 43.219 -6.578 1 78.5 583 PHE A CA 1
ATOM 4653 C C . PHE A 1 583 ? 2.232 43.031 -5.734 1 78.5 583 PHE A C 1
ATOM 4655 O O . PHE A 1 583 ? 2.236 43.375 -4.547 1 78.5 583 PHE A O 1
ATOM 4662 N N . LYS A 1 584 ? 3.207 42.469 -6.348 1 81.94 584 LYS A N 1
ATOM 4663 C CA . LYS A 1 584 ? 4.496 42.375 -5.668 1 81.94 584 LYS A CA 1
ATOM 4664 C C . LYS A 1 584 ? 5.008 43.75 -5.262 1 81.94 584 LYS A C 1
ATOM 4666 O O . LYS A 1 584 ? 5.469 43.938 -4.133 1 81.94 584 LYS A O 1
ATOM 4671 N N . GLY A 1 585 ? 4.883 44.656 -6.18 1 83.56 585 GLY A N 1
ATOM 4672 C CA . GLY A 1 585 ? 5.297 46.031 -5.875 1 83.56 585 GLY A CA 1
ATOM 4673 C C . GLY A 1 585 ? 4.492 46.656 -4.754 1 83.56 585 GLY A C 1
ATOM 4674 O O . GLY A 1 585 ? 5.047 47.312 -3.881 1 83.56 585 GLY A O 1
ATOM 4675 N N . LYS A 1 586 ? 3.234 46.438 -4.816 1 85.44 586 LYS A N 1
ATOM 4676 C CA . LYS A 1 586 ? 2.365 46.969 -3.771 1 85.44 586 LYS A CA 1
ATOM 4677 C C . LYS A 1 586 ? 2.691 46.344 -2.414 1 85.44 586 LYS A C 1
ATOM 4679 O O . LYS A 1 586 ? 2.652 47.031 -1.389 1 85.44 586 LYS A O 1
ATOM 4684 N N . PHE A 1 587 ? 2.93 45.125 -2.402 1 88.88 587 PHE A N 1
ATOM 4685 C CA . PHE A 1 587 ? 3.27 44.375 -1.181 1 88.88 587 PHE A CA 1
ATOM 4686 C C . PHE A 1 587 ? 4.527 44.969 -0.543 1 88.88 587 PHE A C 1
ATOM 4688 O O . PHE A 1 587 ? 4.551 45.25 0.659 1 88.88 587 PHE A O 1
ATOM 4695 N N . PHE A 1 588 ? 5.543 45.219 -1.33 1 90.25 588 PHE A N 1
ATOM 4696 C CA . PHE A 1 588 ? 6.809 45.719 -0.793 1 90.25 588 PHE A CA 1
ATOM 4697 C C . PHE A 1 588 ? 6.688 47.188 -0.367 1 90.25 588 PHE A C 1
ATOM 4699 O O . PHE A 1 588 ? 7.281 47.594 0.632 1 90.25 588 PHE A O 1
ATOM 4706 N N . ARG A 1 589 ? 5.895 47.938 -1.09 1 91.25 589 ARG A N 1
ATOM 4707 C CA . ARG A 1 589 ? 5.676 49.312 -0.71 1 91.25 589 ARG A CA 1
ATOM 4708 C C . ARG A 1 589 ? 4.941 49.406 0.623 1 91.25 589 ARG A C 1
ATOM 4710 O O . ARG A 1 589 ? 5.301 50.219 1.48 1 91.25 589 ARG A O 1
ATOM 4717 N N . LEU A 1 590 ? 3.967 48.625 0.689 1 91.94 590 LEU A N 1
ATOM 4718 C CA . LEU A 1 590 ? 3.201 48.594 1.931 1 91.94 590 LEU A CA 1
ATOM 4719 C C . LEU A 1 590 ? 4.082 48.188 3.109 1 91.94 590 LEU A C 1
ATOM 4721 O O . LEU A 1 590 ? 3.992 48.781 4.188 1 91.94 590 LEU A O 1
ATOM 4725 N N . ASN A 1 591 ? 4.891 47.188 2.971 1 94.5 591 ASN A N 1
ATOM 4726 C CA . ASN A 1 591 ? 5.742 46.719 4.059 1 94.5 591 ASN A CA 1
ATOM 4727 C C . ASN A 1 591 ? 6.82 47.75 4.41 1 94.5 591 ASN A C 1
ATOM 4729 O O . ASN A 1 591 ? 7.215 47.875 5.57 1 94.5 591 ASN A O 1
ATOM 4733 N N . LYS A 1 592 ? 7.285 48.5 3.416 1 94.19 592 LYS A N 1
ATOM 4734 C CA . LYS A 1 592 ? 8.203 49.594 3.697 1 94.19 592 LYS A CA 1
ATOM 4735 C C . LYS A 1 592 ? 7.531 50.688 4.551 1 94.19 592 LYS A C 1
ATOM 4737 O O . LYS A 1 592 ? 8.148 51.219 5.469 1 94.19 592 LYS A O 1
ATOM 4742 N N . GLN A 1 593 ? 6.363 50.938 4.195 1 94.81 593 GLN A N 1
ATOM 4743 C CA . GLN A 1 593 ? 5.586 51.906 4.953 1 94.81 593 GLN A CA 1
ATOM 4744 C C . GLN A 1 593 ? 5.336 51.438 6.375 1 94.81 593 GLN A C 1
ATOM 4746 O O . GLN A 1 593 ? 5.469 52.188 7.332 1 94.81 593 GLN A O 1
ATOM 4751 N N . ILE A 1 594 ? 4.957 50.188 6.516 1 96.12 594 ILE A N 1
ATOM 4752 C CA . ILE A 1 594 ? 4.699 49.594 7.828 1 96.12 594 ILE A CA 1
ATOM 4753 C C . ILE A 1 594 ? 5.961 49.688 8.688 1 96.12 594 ILE A C 1
ATOM 4755 O O . ILE A 1 594 ? 5.895 50.031 9.867 1 96.12 594 ILE A O 1
ATOM 4759 N N . LEU A 1 595 ? 7.086 49.312 8.078 1 96.12 595 LEU A N 1
ATOM 4760 C CA . LEU A 1 595 ? 8.352 49.375 8.805 1 96.12 595 LEU A CA 1
ATOM 4761 C C . LEU A 1 595 ? 8.648 50.812 9.25 1 96.12 595 LEU A C 1
ATOM 4763 O O . LEU A 1 595 ? 9.008 51.062 10.406 1 96.12 595 LEU A O 1
ATOM 4767 N N . LYS A 1 596 ? 8.5 51.75 8.406 1 95.25 596 LYS A N 1
ATOM 4768 C CA . LYS A 1 596 ? 8.781 53.156 8.703 1 95.25 596 LYS A CA 1
ATOM 4769 C C . LYS A 1 596 ? 7.879 53.688 9.82 1 95.25 596 LYS A C 1
ATOM 4771 O O . LYS A 1 596 ? 8.359 54.281 10.781 1 95.25 596 LYS A O 1
ATOM 4776 N N . ASN A 1 597 ? 6.648 53.438 9.711 1 95.94 597 ASN A N 1
ATOM 4777 C CA . ASN A 1 597 ? 5.676 53.938 10.672 1 95.94 597 ASN A CA 1
ATOM 4778 C C . ASN A 1 597 ? 5.828 53.281 12.031 1 95.94 597 ASN A C 1
ATOM 4780 O O . ASN A 1 597 ? 5.723 53.938 13.07 1 95.94 597 ASN A O 1
ATOM 4784 N N . SER A 1 598 ? 6.023 52 12.023 1 96.44 598 SER A N 1
ATOM 4785 C CA . SER A 1 598 ? 6.164 51.281 13.297 1 96.44 598 SER A CA 1
ATOM 4786 C C . SER A 1 598 ? 7.438 51.719 14.023 1 96.44 598 SER A C 1
ATOM 4788 O O . SER A 1 598 ? 7.465 51.781 15.25 1 96.44 598 SER A O 1
ATOM 4790 N N . LYS A 1 599 ? 8.492 51.938 13.312 1 94.38 599 LYS A N 1
ATOM 4791 C CA . LYS A 1 599 ? 9.719 52.438 13.914 1 94.38 599 LYS A CA 1
ATOM 4792 C C . LYS A 1 599 ? 9.508 53.844 14.516 1 94.38 599 LYS A C 1
ATOM 4794 O O . LYS A 1 599 ? 9.953 54.094 15.633 1 94.38 599 LYS A O 1
ATOM 4799 N N . SER A 1 600 ? 8.859 54.688 13.773 1 94.31 600 SER A N 1
ATOM 4800 C CA . SER A 1 600 ? 8.656 56.062 14.18 1 94.31 600 SER A CA 1
ATOM 4801 C C . SER A 1 600 ? 7.758 56.156 15.414 1 94.31 600 SER A C 1
ATOM 4803 O O . SER A 1 600 ? 7.938 57.031 16.266 1 94.31 600 SER A O 1
ATOM 4805 N N . ASN A 1 601 ? 6.879 55.344 15.547 1 93 601 ASN A N 1
ATOM 4806 C CA . ASN A 1 601 ? 5.922 55.406 16.641 1 93 601 ASN A CA 1
ATOM 4807 C C . ASN A 1 601 ? 6.336 54.5 17.797 1 93 601 ASN A C 1
ATOM 4809 O O . ASN A 1 601 ? 5.574 54.312 18.75 1 93 601 ASN A O 1
ATOM 4813 N N . GLY A 1 602 ? 7.43 53.875 17.688 1 92.94 602 GLY A N 1
ATOM 4814 C CA . GLY A 1 602 ? 7.922 53.031 18.766 1 92.94 602 GLY A CA 1
ATOM 4815 C C . GLY A 1 602 ? 7.227 51.656 18.812 1 92.94 602 GLY A C 1
ATOM 4816 O O . GLY A 1 602 ? 7.195 51.031 19.859 1 92.94 602 GLY A O 1
ATOM 4817 N N . GLY A 1 603 ? 6.59 51.281 17.75 1 96.38 603 GLY A N 1
ATOM 4818 C CA . GLY A 1 603 ? 5.824 50.031 17.703 1 96.38 603 GLY A CA 1
ATOM 4819 C C . GLY A 1 603 ? 6.531 48.938 16.938 1 96.38 603 GLY A C 1
ATOM 4820 O O . GLY A 1 603 ? 5.895 48.125 16.234 1 96.38 603 GLY A O 1
ATOM 4821 N N . PHE A 1 604 ? 7.836 48.875 16.844 1 97.19 604 PHE A N 1
ATOM 4822 C CA . PHE A 1 604 ? 8.648 47.875 16.141 1 97.19 604 PHE A CA 1
ATOM 4823 C C . PHE A 1 604 ? 9.453 47.031 17.125 1 97.19 604 PHE A C 1
ATOM 4825 O O . PHE A 1 604 ? 10.328 47.562 17.812 1 97.19 604 PHE A O 1
ATOM 4832 N N . PHE A 1 605 ? 9.07 45.719 17.25 1 97.5 605 PHE A N 1
ATOM 4833 C CA . PHE A 1 605 ? 9.672 44.844 18.234 1 97.5 605 PHE A CA 1
ATOM 4834 C C . PHE A 1 605 ? 10.117 43.531 17.609 1 97.5 605 PHE A C 1
ATOM 4836 O O . PHE A 1 605 ? 9.703 43.219 16.484 1 97.5 605 PHE A O 1
ATOM 4843 N N . GLY A 1 606 ? 10.969 42.844 18.234 1 97.5 606 GLY A N 1
ATOM 4844 C CA . GLY A 1 606 ? 11.398 41.5 17.859 1 97.5 606 GLY A CA 1
ATOM 4845 C C . GLY A 1 606 ? 11.688 40.625 19.062 1 97.5 606 GLY A C 1
ATOM 4846 O O . GLY A 1 606 ? 12.203 41.094 20.078 1 97.5 606 GLY A O 1
ATOM 4847 N N . TYR A 1 607 ? 11.32 39.406 18.953 1 97.62 607 TYR A N 1
ATOM 4848 C CA . TYR A 1 607 ? 11.523 38.469 20.047 1 97.62 607 TYR A CA 1
ATOM 4849 C C . TYR A 1 607 ? 12.117 37.156 19.547 1 97.62 607 TYR A C 1
ATOM 4851 O O . TYR A 1 607 ? 11.891 36.781 18.391 1 97.62 607 TYR A O 1
ATOM 4859 N N . GLU A 1 608 ? 12.852 36.5 20.328 1 95.44 608 GLU A N 1
ATOM 4860 C CA . GLU A 1 608 ? 13.359 35.156 20.125 1 95.44 608 GLU A CA 1
ATOM 4861 C C . GLU A 1 608 ? 12.898 34.219 21.25 1 95.44 608 GLU A C 1
ATOM 4863 O O . GLU A 1 608 ? 13.008 34.562 22.438 1 95.44 608 GLU A O 1
ATOM 4868 N N . ILE A 1 609 ? 12.367 33.125 20.891 1 96.69 609 ILE A N 1
ATOM 4869 C CA . ILE A 1 609 ? 11.953 32.125 21.875 1 96.69 609 ILE A CA 1
ATOM 4870 C C . ILE A 1 609 ? 12.914 30.938 21.844 1 96.69 609 ILE A C 1
ATOM 4872 O O . ILE A 1 609 ? 13.242 30.406 20.766 1 96.69 609 ILE A O 1
ATOM 4876 N N . ASN A 1 610 ? 13.383 30.516 22.938 1 95 610 ASN A N 1
ATOM 4877 C CA . ASN A 1 610 ? 14.188 29.312 23.125 1 95 610 ASN A CA 1
ATOM 4878 C C . ASN A 1 610 ? 13.5 28.328 24.047 1 95 610 ASN A C 1
ATOM 4880 O O . ASN A 1 610 ? 12.766 28.719 24.953 1 95 610 ASN A O 1
ATOM 4884 N N . ILE A 1 611 ? 13.797 27.016 23.75 1 96.06 611 ILE A N 1
ATOM 4885 C CA . ILE A 1 611 ? 13.148 26.016 24.594 1 96.06 611 ILE A CA 1
ATOM 4886 C C . ILE A 1 611 ? 14.125 24.875 24.891 1 96.06 611 ILE A C 1
ATOM 4888 O O . ILE A 1 611 ? 15.141 24.734 24.203 1 96.06 611 ILE A O 1
ATOM 4892 N N . GLN A 1 612 ? 13.797 24.109 25.938 1 95.38 612 GLN A N 1
ATOM 4893 C CA . GLN A 1 612 ? 14.461 22.859 26.281 1 95.38 612 GLN A CA 1
ATOM 4894 C C . GLN A 1 612 ? 13.469 21.844 26.859 1 95.38 612 GLN A C 1
ATOM 4896 O O . GLN A 1 612 ? 12.734 22.156 27.797 1 95.38 612 GLN A O 1
ATOM 4901 N N . HIS A 1 613 ? 13.477 20.656 26.25 1 97.31 613 HIS A N 1
ATOM 4902 C CA . HIS A 1 613 ? 12.586 19.594 26.719 1 97.31 613 HIS A CA 1
ATOM 4903 C C . HIS A 1 613 ? 13.164 18.906 27.953 1 97.31 613 HIS A C 1
ATOM 4905 O O . HIS A 1 613 ? 14.375 18.688 28.047 1 97.31 613 HIS A O 1
ATOM 4911 N N . PHE A 1 614 ? 12.305 18.641 28.859 1 97.19 614 PHE A N 1
ATOM 4912 C CA . PHE A 1 614 ? 12.633 17.844 30.031 1 97.19 614 PHE A CA 1
ATOM 4913 C C . PHE A 1 614 ? 11.703 16.641 30.156 1 97.19 614 PHE A C 1
ATOM 4915 O O . PHE A 1 614 ? 10.484 16.781 30.156 1 97.19 614 PHE A O 1
ATOM 4922 N N . PHE A 1 615 ? 12.266 15.438 30.203 1 97 615 PHE A N 1
ATOM 4923 C CA . PHE A 1 615 ? 11.539 14.211 30.469 1 97 615 PHE A CA 1
ATOM 4924 C C . PHE A 1 615 ? 11.938 13.617 31.812 1 97 615 PHE A C 1
ATOM 4926 O O . PHE A 1 615 ? 13.094 13.25 32.031 1 97 615 PHE A O 1
ATOM 4933 N N . ASN A 1 616 ? 11.023 13.539 32.688 1 95.94 616 ASN A N 1
ATOM 4934 C CA . ASN A 1 616 ? 11.273 13.102 34.062 1 95.94 616 ASN A CA 1
ATOM 4935 C C . ASN A 1 616 ? 12.414 13.891 34.719 1 95.94 616 ASN A C 1
ATOM 4937 O O . ASN A 1 616 ? 13.359 13.305 35.25 1 95.94 616 ASN A O 1
ATOM 4941 N N . ASP A 1 617 ? 12.391 15.125 34.5 1 94.25 617 ASP A N 1
ATOM 4942 C CA . ASP A 1 617 ? 13.25 16.109 35.125 1 94.25 617 ASP A CA 1
ATOM 4943 C C . ASP A 1 617 ? 14.672 16.047 34.562 1 94.25 617 ASP A C 1
ATOM 4945 O O . ASP A 1 617 ? 15.594 16.625 35.156 1 94.25 617 ASP A O 1
ATOM 4949 N N . LYS A 1 618 ? 14.773 15.359 33.469 1 95.38 618 LYS A N 1
ATOM 4950 C CA . LYS A 1 618 ? 16.062 15.312 32.781 1 95.38 618 LYS A CA 1
ATOM 4951 C C . LYS A 1 618 ? 16 16.016 31.422 1 95.38 618 LYS A C 1
ATOM 4953 O O . LYS A 1 618 ? 15.078 15.789 30.656 1 95.38 618 LYS A O 1
ATOM 4958 N N . PRO A 1 619 ? 16.969 16.891 31.203 1 95.19 619 PRO A N 1
ATOM 4959 C CA . PRO A 1 619 ? 16.969 17.547 29.891 1 95.19 619 PRO A CA 1
ATOM 4960 C C . PRO A 1 619 ? 17.188 16.562 28.734 1 95.19 619 PRO A C 1
ATOM 4962 O O . PRO A 1 619 ? 18.016 15.648 28.844 1 95.19 619 PRO A O 1
ATOM 4965 N N . SER A 1 620 ? 16.391 16.734 27.719 1 94.38 620 SER A N 1
ATOM 4966 C CA . SER A 1 620 ? 16.516 15.852 26.562 1 94.38 620 SER A CA 1
ATOM 4967 C C . SER A 1 620 ? 17.766 16.188 25.75 1 94.38 620 SER A C 1
ATOM 4969 O O . SER A 1 620 ? 18.047 17.359 25.5 1 94.38 620 SER A O 1
ATOM 4971 N N . SER A 1 621 ? 18.516 15.156 25.297 1 89.31 621 SER A N 1
ATOM 4972 C CA . SER A 1 621 ? 19.656 15.328 24.406 1 89.31 621 SER A CA 1
ATOM 4973 C C . SER A 1 621 ? 19.375 14.766 23.016 1 89.31 621 SER A C 1
ATOM 4975 O O . SER A 1 621 ? 20.266 14.75 22.156 1 89.31 621 SER A O 1
ATOM 4977 N N . ASP A 1 622 ? 18.141 14.375 22.859 1 88.88 622 ASP A N 1
ATOM 4978 C CA . ASP A 1 622 ? 17.766 13.742 21.594 1 88.88 622 ASP A CA 1
ATOM 4979 C C . ASP A 1 622 ? 17.672 14.781 20.484 1 88.88 622 ASP A C 1
ATOM 4981 O O . ASP A 1 622 ? 17.219 15.906 20.703 1 88.88 622 ASP A O 1
ATOM 4985 N N . LYS A 1 623 ? 18.109 14.391 19.312 1 88.69 623 LYS A N 1
ATOM 4986 C CA . LYS A 1 623 ? 17.984 15.25 18.141 1 88.69 623 LYS A CA 1
ATOM 4987 C C . LYS A 1 623 ? 16.516 15.617 17.891 1 88.69 623 LYS A C 1
ATOM 4989 O O . LYS A 1 623 ? 16.219 16.75 17.484 1 88.69 623 LYS A O 1
ATOM 4994 N N . TYR A 1 624 ? 15.711 14.648 18.109 1 93.94 624 TYR A N 1
ATOM 4995 C CA . TYR A 1 624 ? 14.266 14.828 18 1 93.94 624 TYR A CA 1
ATOM 4996 C C . TYR A 1 624 ? 13.57 14.43 19.297 1 93.94 624 TYR A C 1
ATOM 4998 O O . TYR A 1 624 ? 13.203 13.266 19.484 1 93.94 624 TYR A O 1
ATOM 5006 N N . PRO A 1 625 ? 13.359 15.367 20.141 1 95.38 625 PRO A N 1
ATOM 5007 C CA . PRO A 1 625 ? 12.844 15.039 21.469 1 95.38 625 PRO A CA 1
ATOM 5008 C C . PRO A 1 625 ? 11.5 14.312 21.406 1 95.38 625 PRO A C 1
ATOM 5010 O O . PRO A 1 625 ? 10.57 14.773 20.734 1 95.38 625 PRO A O 1
ATOM 5013 N N . MET A 1 626 ? 11.43 13.156 22.031 1 95.19 626 MET A N 1
ATOM 5014 C CA . MET A 1 626 ? 10.25 12.305 22.141 1 95.19 626 MET A CA 1
ATOM 5015 C C . MET A 1 626 ? 10.211 11.602 23.484 1 95.19 626 MET A C 1
ATOM 5017 O O . MET A 1 626 ? 11.227 11.078 23.953 1 95.19 626 MET A O 1
ATOM 5021 N N . PRO A 1 627 ? 9.07 11.703 24.109 1 96.38 627 PRO A N 1
ATOM 5022 C CA . PRO A 1 627 ? 8.984 10.922 25.344 1 96.38 627 PRO A CA 1
ATOM 5023 C C . PRO A 1 627 ? 8.953 9.414 25.094 1 96.38 627 PRO A C 1
ATOM 5025 O O . PRO A 1 627 ? 8.672 8.977 23.984 1 96.38 627 PRO A O 1
ATOM 5028 N N . SER A 1 628 ? 9.211 8.688 26.125 1 94.31 628 SER A N 1
ATOM 5029 C CA . SER A 1 628 ? 9.109 7.234 26.078 1 94.31 628 SER A CA 1
ATOM 5030 C C . SER A 1 628 ? 7.648 6.789 26.031 1 94.31 628 SER A C 1
ATOM 5032 O O . SER A 1 628 ? 6.758 7.516 26.484 1 94.31 628 SER A O 1
ATOM 5034 N N . VAL A 1 629 ? 7.441 5.547 25.547 1 94.75 629 VAL A N 1
ATOM 5035 C CA . VAL A 1 629 ? 6.102 4.965 25.484 1 94.75 629 VAL A CA 1
ATOM 5036 C C . VAL A 1 629 ? 5.527 4.832 26.891 1 94.75 629 VAL A C 1
ATOM 5038 O O . VAL A 1 629 ? 4.309 4.77 27.062 1 94.75 629 VAL A O 1
ATOM 5041 N N . ASP A 1 630 ? 6.301 4.898 27.906 1 94.38 630 ASP A N 1
ATOM 5042 C CA . ASP A 1 630 ? 5.891 4.762 29.297 1 94.38 630 ASP A CA 1
ATOM 5043 C C . ASP A 1 630 ? 4.953 5.895 29.703 1 94.38 630 ASP A C 1
ATOM 5045 O O . ASP A 1 630 ? 4.191 5.758 30.672 1 94.38 630 ASP A O 1
ATOM 5049 N N . ILE A 1 631 ? 5.043 6.961 28.984 1 96.44 631 ILE A N 1
ATOM 5050 C CA . ILE A 1 631 ? 4.254 8.141 29.344 1 96.44 631 ILE A CA 1
ATOM 5051 C C . ILE A 1 631 ? 2.768 7.82 29.203 1 96.44 631 ILE A C 1
ATOM 5053 O O . ILE A 1 631 ? 1.925 8.484 29.812 1 96.44 631 ILE A O 1
ATOM 5057 N N . LEU A 1 632 ? 2.441 6.805 28.406 1 94.56 632 LEU A N 1
ATOM 5058 C CA . LEU A 1 632 ? 1.05 6.438 28.172 1 94.56 632 LEU A CA 1
ATOM 5059 C C . LEU A 1 632 ? 0.445 5.781 29.406 1 94.56 632 LEU A C 1
ATOM 5061 O O . LEU A 1 632 ? -0.766 5.863 29.625 1 94.56 632 LEU A O 1
ATOM 5065 N N . GLU A 1 633 ? 1.242 5.148 30.219 1 91.62 633 GLU A N 1
ATOM 5066 C CA . GLU A 1 633 ? 0.726 4.352 31.328 1 91.62 633 GLU A CA 1
ATOM 5067 C C . GLU A 1 633 ? 1.169 4.926 32.688 1 91.62 633 GLU A C 1
ATOM 5069 O O . GLU A 1 633 ? 0.463 4.793 33.688 1 91.62 633 GLU A O 1
ATOM 5074 N N . ASP A 1 634 ? 2.375 5.531 32.656 1 90.38 634 ASP A N 1
ATOM 5075 C CA . ASP A 1 634 ? 2.934 6.059 33.906 1 90.38 634 ASP A CA 1
ATOM 5076 C C . ASP A 1 634 ? 2.402 7.461 34.188 1 90.38 634 ASP A C 1
ATOM 5078 O O . ASP A 1 634 ? 2.881 8.445 33.625 1 90.38 634 ASP A O 1
ATOM 5082 N N . LYS A 1 635 ? 1.673 7.566 35.188 1 89.19 635 LYS A N 1
ATOM 5083 C CA . LYS A 1 635 ? 1.079 8.852 35.531 1 89.19 635 LYS A CA 1
ATOM 5084 C C . LYS A 1 635 ? 2.121 9.789 36.156 1 89.19 635 LYS A C 1
ATOM 5086 O O . LYS A 1 635 ? 1.917 11 36.188 1 89.19 635 LYS A O 1
ATOM 5091 N N . LYS A 1 636 ? 3.193 9.172 36.5 1 92 636 LYS A N 1
ATOM 5092 C CA . LYS A 1 636 ? 4.23 9.984 37.125 1 92 636 LYS A CA 1
ATOM 5093 C C . LYS A 1 636 ? 5.219 10.516 36.094 1 92 636 LYS A C 1
ATOM 5095 O O . LYS A 1 636 ? 6.055 11.367 36.406 1 92 636 LYS A O 1
ATOM 5100 N N . TYR A 1 637 ? 5.035 10.016 34.906 1 95.31 637 TYR A N 1
ATOM 5101 C CA . TYR A 1 637 ? 5.938 10.461 33.844 1 95.31 637 TYR A CA 1
ATOM 5102 C C . TYR A 1 637 ? 5.746 11.945 33.562 1 95.31 637 TYR A C 1
ATOM 5104 O O . TYR A 1 637 ? 4.637 12.391 33.25 1 95.31 637 TYR A O 1
ATOM 5112 N N . LYS A 1 638 ? 6.852 12.719 33.656 1 95.81 638 LYS A N 1
ATOM 5113 C CA . LYS A 1 638 ? 6.773 14.164 33.469 1 95.81 638 LYS A CA 1
ATOM 5114 C C . LYS A 1 638 ? 7.363 14.578 32.125 1 95.81 638 LYS A C 1
ATOM 5116 O O . LYS A 1 638 ? 8.406 14.055 31.703 1 95.81 638 LYS A O 1
ATOM 5121 N N . TRP A 1 639 ? 6.676 15.367 31.422 1 98 639 TRP A N 1
ATOM 5122 C CA . TRP A 1 639 ? 7.141 16.047 30.219 1 98 639 TRP A CA 1
ATOM 5123 C C . TRP A 1 639 ? 6.953 17.547 30.312 1 98 639 TRP A C 1
ATOM 5125 O O . TRP A 1 639 ? 5.828 18.047 30.266 1 98 639 TRP A O 1
ATOM 5135 N N . ASP A 1 640 ? 8.047 18.281 30.5 1 97.81 640 ASP A N 1
ATOM 5136 C CA . ASP A 1 640 ? 8.023 19.719 30.688 1 97.81 640 ASP A CA 1
ATOM 5137 C C . ASP A 1 640 ? 8.914 20.422 29.656 1 97.81 640 ASP A C 1
ATOM 5139 O O . ASP A 1 640 ? 9.789 19.797 29.047 1 97.81 640 ASP A O 1
ATOM 5143 N N . ILE A 1 641 ? 8.625 21.641 29.453 1 97.62 641 ILE A N 1
ATOM 5144 C CA . ILE A 1 641 ? 9.438 22.438 28.547 1 97.62 641 ILE A CA 1
ATOM 5145 C C . ILE A 1 641 ? 9.859 23.734 29.25 1 97.62 641 ILE A C 1
ATOM 5147 O O . ILE A 1 641 ? 9.016 24.516 29.688 1 97.62 641 ILE A O 1
ATOM 5151 N N . LYS A 1 642 ? 11.125 23.969 29.344 1 97.25 642 LYS A N 1
ATOM 5152 C CA . LYS A 1 642 ? 11.641 25.266 29.781 1 97.25 642 LYS A CA 1
ATOM 5153 C C . LYS A 1 642 ? 11.773 26.219 28.594 1 97.25 642 LYS A C 1
ATOM 5155 O O . LYS A 1 642 ? 12.211 25.828 27.516 1 97.25 642 LYS A O 1
ATOM 5160 N N . TYR A 1 643 ? 11.289 27.453 28.844 1 96.62 643 TYR A N 1
ATOM 5161 C CA . TYR A 1 643 ? 11.336 28.391 27.734 1 96.62 643 TYR A CA 1
ATOM 5162 C C . TYR A 1 643 ? 11.867 29.75 28.188 1 96.62 643 TYR A C 1
ATOM 5164 O O . TYR A 1 643 ? 11.914 30.031 29.391 1 96.62 643 TYR A O 1
ATOM 5172 N N . SER A 1 644 ? 12.391 30.531 27.25 1 96.25 644 SER A N 1
ATOM 5173 C CA . SER A 1 644 ? 12.758 31.938 27.422 1 96.25 644 SER A CA 1
ATOM 5174 C C . SER A 1 644 ? 12.328 32.781 26.219 1 96.25 644 SER A C 1
ATOM 5176 O O . SER A 1 644 ? 12.547 32.375 25.062 1 96.25 644 SER A O 1
ATOM 5178 N N . VAL A 1 645 ? 11.633 33.812 26.5 1 96.88 645 VAL A N 1
ATOM 5179 C CA . VAL A 1 645 ? 11.352 34.844 25.484 1 96.88 645 VAL A CA 1
ATOM 5180 C C . VAL A 1 645 ? 12.336 36 25.641 1 96.88 645 VAL A C 1
ATOM 5182 O O . VAL A 1 645 ? 12.391 36.625 26.703 1 96.88 645 VAL A O 1
ATOM 5185 N N . ASN A 1 646 ? 13.039 36.219 24.578 1 95.81 646 ASN A N 1
ATOM 5186 C CA . ASN A 1 646 ? 14.078 37.25 24.594 1 95.81 646 ASN A CA 1
ATOM 5187 C C . ASN A 1 646 ? 13.797 38.375 23.594 1 95.81 646 ASN A C 1
ATOM 5189 O O . ASN A 1 646 ? 13.562 38.094 22.406 1 95.81 646 ASN A O 1
ATOM 5193 N N . LYS A 1 647 ? 13.82 39.594 24.047 1 96.31 647 LYS A N 1
ATOM 5194 C CA . LYS A 1 647 ? 13.641 40.75 23.172 1 96.31 647 LYS A CA 1
ATOM 5195 C C . LYS A 1 647 ? 14.938 41.062 22.422 1 96.31 647 LYS A C 1
ATOM 5197 O O . LYS A 1 647 ? 16.016 41.062 23.016 1 96.31 647 LYS A O 1
ATOM 5202 N N . ILE A 1 648 ? 14.805 41.312 21.203 1 93.88 648 ILE A N 1
ATOM 5203 C CA . ILE A 1 648 ? 15.953 41.719 20.391 1 93.88 648 ILE A CA 1
ATOM 5204 C C . ILE A 1 648 ? 16.203 43.188 20.578 1 93.88 648 ILE A C 1
ATOM 5206 O O . ILE A 1 648 ? 15.336 44.031 20.266 1 93.88 648 ILE A O 1
ATOM 5210 N N . ASN A 1 649 ? 17.375 43.562 20.953 1 90.19 649 ASN A N 1
ATOM 5211 C CA . ASN A 1 649 ? 17.641 44.938 21.375 1 90.19 649 ASN A CA 1
ATOM 5212 C C . ASN A 1 649 ? 18.109 45.812 20.203 1 90.19 649 ASN A C 1
ATOM 5214 O O . ASN A 1 649 ? 17.766 47 20.125 1 90.19 649 ASN A O 1
ATOM 5218 N N . GLU A 1 650 ? 18.938 45.219 19.328 1 88.12 650 GLU A N 1
ATOM 5219 C CA . GLU A 1 650 ? 19.531 46 18.25 1 88.12 650 GLU A CA 1
ATOM 5220 C C . GLU A 1 650 ? 18.531 46.219 17.109 1 88.12 650 GLU A C 1
ATOM 5222 O O . GLU A 1 650 ? 18.125 45.281 16.453 1 88.12 650 GLU A O 1
ATOM 5227 N N . GLU A 1 651 ? 18.203 47.438 16.906 1 88.56 651 GLU A N 1
ATOM 5228 C CA . GLU A 1 651 ? 17.234 47.781 15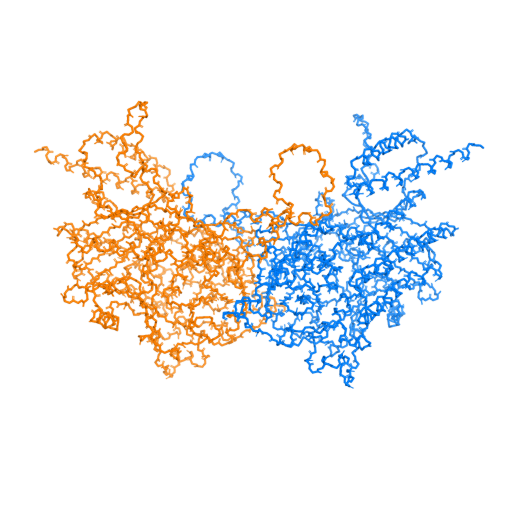.867 1 88.56 651 GLU A CA 1
ATOM 5229 C C . GLU A 1 651 ? 17.734 47.375 14.484 1 88.56 651 GLU A C 1
ATOM 5231 O O . GLU A 1 651 ? 16.938 46.969 13.641 1 88.56 651 GLU A O 1
ATOM 5236 N N . ALA A 1 652 ? 18.984 47.469 14.289 1 85.44 652 ALA A N 1
ATOM 5237 C CA . ALA A 1 652 ? 19.547 47.094 13 1 85.44 652 ALA A CA 1
ATOM 5238 C C . ALA A 1 652 ? 19.297 45.625 12.711 1 85.44 652 ALA A C 1
ATOM 5240 O O . ALA A 1 652 ? 19.031 45.25 11.562 1 85.44 652 ALA A O 1
ATOM 5241 N N . ASP A 1 653 ? 19.438 44.875 13.742 1 89.25 653 ASP A N 1
ATOM 5242 C CA . ASP A 1 653 ? 19.172 43.438 13.602 1 89.25 653 ASP A CA 1
ATOM 5243 C C . ASP A 1 653 ? 17.703 43.188 13.281 1 89.25 653 ASP A C 1
ATOM 5245 O O . ASP A 1 653 ? 17.375 42.312 12.477 1 89.25 653 ASP A O 1
ATOM 5249 N N . LEU A 1 654 ? 16.891 43.938 13.891 1 93.38 654 LEU A N 1
ATOM 5250 C CA . LEU A 1 654 ? 15.453 43.812 13.68 1 93.38 654 LEU A CA 1
ATOM 5251 C C . LEU A 1 654 ? 15.086 44.156 12.242 1 93.38 654 LEU A C 1
ATOM 5253 O O . LEU A 1 654 ? 14.281 43.469 11.609 1 93.38 654 LEU A O 1
ATOM 5257 N N . VAL A 1 655 ? 15.625 45.281 11.828 1 92.19 655 VAL A N 1
ATOM 5258 C CA . VAL A 1 655 ? 15.336 45.719 10.469 1 92.19 655 VAL A CA 1
ATOM 5259 C C . VAL A 1 655 ? 15.812 44.688 9.461 1 92.19 655 VAL A C 1
ATOM 5261 O O . VAL A 1 655 ? 15.125 44.406 8.477 1 92.19 655 VAL A O 1
ATOM 5264 N N . TYR A 1 656 ? 16.922 44.125 9.742 1 91.62 656 TYR A N 1
ATOM 5265 C CA . TYR A 1 656 ? 17.453 43.062 8.875 1 91.62 656 TYR A CA 1
ATOM 5266 C C . TYR A 1 656 ? 16.516 41.875 8.82 1 91.62 656 TYR A C 1
ATOM 5268 O O . TYR A 1 656 ? 16.188 41.375 7.742 1 91.62 656 TYR A O 1
ATOM 5276 N N . LEU A 1 657 ? 16.188 41.438 9.938 1 93.31 657 LEU A N 1
ATOM 5277 C CA . LEU A 1 657 ? 15.32 40.25 10.023 1 93.31 657 LEU A CA 1
ATOM 5278 C C . LEU A 1 657 ? 13.977 40.531 9.359 1 93.31 657 LEU A C 1
ATOM 5280 O O . LEU A 1 657 ? 13.453 39.688 8.633 1 93.31 657 LEU A O 1
ATOM 5284 N N . PHE A 1 658 ? 13.422 41.688 9.648 1 95.62 658 PHE A N 1
ATOM 5285 C CA . PHE A 1 658 ? 12.148 42.094 9.047 1 95.62 658 PHE A CA 1
ATOM 5286 C C . PHE A 1 658 ? 12.234 42.031 7.527 1 95.62 658 PHE A C 1
ATOM 5288 O O . PHE A 1 658 ? 11.375 41.438 6.871 1 95.62 658 PHE A O 1
ATOM 5295 N N . ASN A 1 659 ? 13.227 42.656 7.012 1 93.06 659 ASN A N 1
ATOM 5296 C CA . ASN A 1 659 ? 13.391 42.688 5.562 1 93.06 659 ASN A CA 1
ATOM 5297 C C . ASN A 1 659 ? 13.602 41.281 4.984 1 93.06 659 ASN A C 1
ATOM 5299 O O . ASN A 1 659 ? 13.086 40.969 3.91 1 93.06 659 ASN A O 1
ATOM 5303 N N . LYS A 1 660 ? 14.328 40.531 5.676 1 92.62 660 LYS A N 1
ATOM 5304 C CA . LYS A 1 660 ? 14.547 39.156 5.246 1 92.62 660 LYS A CA 1
ATOM 5305 C C . LYS A 1 660 ? 13.234 38.375 5.238 1 92.62 660 LYS A C 1
ATOM 5307 O O . LYS A 1 660 ? 12.945 37.656 4.285 1 92.62 660 LYS A O 1
ATOM 5312 N N . PHE A 1 661 ? 12.477 38.531 6.285 1 95.62 661 PHE A N 1
ATOM 5313 C CA . PHE A 1 661 ? 11.211 37.812 6.395 1 95.62 661 PHE A CA 1
ATOM 5314 C C . PHE A 1 661 ? 10.242 38.25 5.301 1 95.62 661 PHE A C 1
ATOM 5316 O O . PHE A 1 661 ? 9.641 37.406 4.621 1 95.62 661 PHE A O 1
ATOM 5323 N N . VAL A 1 662 ? 10.117 39.531 5.133 1 93.31 662 VAL A N 1
ATOM 5324 C CA . VAL A 1 662 ? 9.203 40.094 4.152 1 93.31 662 VAL A CA 1
ATOM 5325 C C . VAL A 1 662 ? 9.633 39.656 2.746 1 93.31 662 VAL A C 1
ATOM 5327 O O . VAL A 1 662 ? 8.789 39.344 1.905 1 93.31 662 VAL A O 1
ATOM 5330 N N . SER A 1 663 ? 10.914 39.656 2.533 1 90.56 663 SER A N 1
ATOM 5331 C CA . SER A 1 663 ? 11.43 39.25 1.234 1 90.56 663 SER A CA 1
ATOM 5332 C C . SER A 1 663 ? 11.133 37.781 0.969 1 90.56 663 SER A C 1
ATOM 5334 O O . SER A 1 663 ? 10.773 37.406 -0.151 1 90.56 663 SER A O 1
ATOM 5336 N N . ASN A 1 664 ? 11.359 36.969 1.976 1 89.81 664 ASN A N 1
ATOM 5337 C CA . ASN A 1 664 ? 11.055 35.562 1.844 1 89.81 664 ASN A CA 1
ATOM 5338 C C . ASN A 1 664 ? 9.578 35.312 1.526 1 89.81 664 ASN A C 1
ATOM 5340 O O . ASN A 1 664 ? 9.25 34.5 0.675 1 89.81 664 ASN A O 1
ATOM 5344 N N . ILE A 1 665 ? 8.758 36.031 2.186 1 89.75 665 ILE A N 1
ATOM 5345 C CA . ILE A 1 665 ? 7.32 35.906 1.972 1 89.75 665 ILE A CA 1
ATOM 5346 C C . ILE A 1 665 ? 6.969 36.344 0.556 1 89.75 665 ILE A C 1
ATOM 5348 O O . ILE A 1 665 ? 6.258 35.656 -0.167 1 89.75 665 ILE A O 1
ATOM 5352 N N . GLY A 1 666 ? 7.465 37.5 0.206 1 83.56 666 GLY A N 1
ATOM 5353 C CA . GLY A 1 666 ? 7.168 38.062 -1.099 1 83.56 666 GLY A CA 1
ATOM 5354 C C . GLY A 1 666 ? 7.637 37.188 -2.25 1 83.56 666 GLY A C 1
ATOM 5355 O O . GLY A 1 666 ? 6.887 36.938 -3.197 1 83.56 666 GLY A O 1
ATOM 5356 N N . TYR A 1 667 ? 8.812 36.656 -2.164 1 76.94 667 TYR A N 1
ATOM 5357 C CA . TYR A 1 667 ? 9.391 35.875 -3.26 1 76.94 667 TYR A CA 1
ATOM 5358 C C . TYR A 1 667 ? 8.742 34.5 -3.352 1 76.94 667 TYR A C 1
ATOM 5360 O O . TYR A 1 667 ? 8.633 33.938 -4.441 1 76.94 667 TYR A O 1
ATOM 5368 N N . SER A 1 668 ? 8.383 34.031 -2.285 1 78.06 668 SER A N 1
ATOM 5369 C CA . SER A 1 668 ? 7.691 32.75 -2.303 1 78.06 668 SER A CA 1
ATOM 5370 C C . SER A 1 668 ? 6.289 32.906 -2.891 1 78.06 668 SER A C 1
ATOM 5372 O O . SER A 1 668 ? 5.816 32 -3.59 1 78.06 668 SER A O 1
ATOM 5374 N N . ALA A 1 669 ? 5.695 33.938 -2.572 1 76.56 669 ALA A N 1
ATOM 5375 C CA . ALA A 1 669 ? 4.309 34.125 -2.986 1 76.56 669 ALA A CA 1
ATOM 5376 C C . ALA A 1 669 ? 4.23 34.594 -4.445 1 76.56 669 ALA A C 1
ATOM 5378 O O . ALA A 1 669 ? 3.285 34.219 -5.156 1 76.56 669 ALA A O 1
ATOM 5379 N N . PHE A 1 670 ? 5.191 35.469 -4.809 1 70.06 670 PHE A N 1
ATOM 5380 C CA . PHE A 1 670 ? 5.102 36.094 -6.129 1 70.06 670 PHE A CA 1
ATOM 5381 C C . PHE A 1 670 ? 6.133 35.469 -7.074 1 70.06 670 PHE A C 1
ATOM 5383 O O . PHE A 1 670 ? 6.574 36.125 -8.023 1 70.06 670 PHE A O 1
ATOM 5390 N N . ARG A 1 671 ? 6.645 34.281 -6.867 1 56.97 671 ARG A N 1
ATOM 5391 C CA . ARG A 1 671 ? 7.652 33.656 -7.715 1 56.97 671 ARG A CA 1
ATOM 5392 C C . ARG A 1 671 ? 7.41 33.969 -9.188 1 56.97 671 ARG A C 1
ATOM 5394 O O . ARG A 1 671 ? 6.266 33.938 -9.648 1 56.97 671 ARG A O 1
ATOM 5401 N N . SER A 1 672 ? 8.344 34.875 -9.703 1 47.88 672 SER A N 1
ATOM 5402 C CA . SER A 1 672 ? 8.391 35.344 -11.086 1 47.88 672 SER A CA 1
ATOM 5403 C C . SER A 1 672 ? 8.062 34.25 -12.062 1 47.88 672 SER A C 1
ATOM 5405 O O . SER A 1 672 ? 8.656 33.156 -12.016 1 47.88 672 SER A O 1
ATOM 5407 N N . SER A 1 673 ? 6.914 34.094 -12.367 1 42.69 673 SER A N 1
ATOM 5408 C CA . SER A 1 673 ? 6.672 33.438 -13.648 1 42.69 673 SER A CA 1
ATOM 5409 C C . SER A 1 673 ? 7.664 33.906 -14.703 1 42.69 673 SER A C 1
ATOM 5411 O O . SER A 1 673 ? 7.402 34.875 -15.422 1 42.69 673 SER A O 1
ATOM 5413 N N . GLU A 1 674 ? 8.828 34.344 -14.406 1 40.03 674 GLU A N 1
ATOM 5414 C CA . GLU A 1 674 ? 9.672 34.812 -15.5 1 40.03 674 GLU A CA 1
ATOM 5415 C C . GLU A 1 674 ? 9.555 33.906 -16.719 1 40.03 674 GLU A C 1
ATOM 5417 O O . GLU A 1 674 ? 10.562 33.594 -17.359 1 40.03 674 GLU A O 1
ATOM 5422 N N . SER A 1 675 ? 8.758 33 -16.734 1 39.12 675 SER A N 1
ATOM 5423 C CA . SER A 1 675 ? 8.867 32.062 -17.844 1 39.12 675 SER A CA 1
ATOM 5424 C C . SER A 1 675 ? 8.602 32.75 -19.188 1 39.12 675 SER A C 1
ATOM 5426 O O . SER A 1 675 ? 7.492 33.219 -19.438 1 39.12 675 SER A O 1
ATOM 5428 N N . ASP A 1 676 ? 9.477 33.656 -19.641 1 38.06 676 ASP A N 1
ATOM 5429 C CA . ASP A 1 676 ? 9.367 33.625 -21.094 1 38.06 676 ASP A CA 1
ATOM 5430 C C . ASP A 1 676 ? 9.094 32.219 -21.594 1 38.06 676 ASP A C 1
ATOM 5432 O O . ASP A 1 676 ? 9.914 31.641 -22.312 1 38.06 676 ASP A O 1
ATOM 5436 N N . ALA A 1 677 ? 8.539 31.453 -20.781 1 39.69 677 ALA A N 1
ATOM 5437 C CA . ALA A 1 677 ? 8.266 30.047 -21.094 1 39.69 677 ALA A CA 1
ATOM 5438 C C . ALA A 1 677 ? 7.484 29.922 -22.406 1 39.69 677 ALA A C 1
ATOM 5440 O O . ALA A 1 677 ? 6.496 30.625 -22.609 1 39.69 677 ALA A O 1
ATOM 5441 N N . ASN A 1 678 ? 8.203 29.719 -23.359 1 41.06 678 ASN A N 1
ATOM 5442 C CA . ASN A 1 678 ? 7.496 29.25 -24.562 1 41.06 678 ASN A CA 1
ATOM 5443 C C . ASN A 1 678 ? 6.32 28.344 -24.203 1 41.06 678 ASN A C 1
ATOM 5445 O O . ASN A 1 678 ? 6.516 27.203 -23.812 1 41.06 678 ASN A O 1
ATOM 5449 N N . VAL A 1 679 ? 5.285 28.984 -23.719 1 44.94 679 VAL A N 1
ATOM 5450 C CA . VAL A 1 679 ? 4.02 28.391 -23.297 1 44.94 679 VAL A CA 1
ATOM 5451 C C . VAL A 1 679 ? 3.559 27.359 -24.328 1 44.94 679 VAL A C 1
ATOM 5453 O O . VAL A 1 679 ? 2.631 26.594 -24.078 1 44.94 679 VAL A O 1
ATOM 5456 N N . ASP A 1 680 ? 4.066 27.547 -25.562 1 41.38 680 ASP A N 1
ATOM 5457 C CA . ASP A 1 680 ? 3.439 26.75 -26.609 1 41.38 680 ASP A CA 1
ATOM 5458 C C . ASP A 1 680 ? 3.895 25.297 -26.547 1 41.38 680 ASP A C 1
ATOM 5460 O O . ASP A 1 680 ? 4.051 24.641 -27.578 1 41.38 680 ASP A O 1
ATOM 5464 N N . VAL A 1 681 ? 4.383 24.969 -25.422 1 47.38 681 VAL A N 1
ATOM 5465 C CA . VAL A 1 681 ? 4.777 23.578 -25.547 1 47.38 681 VAL A CA 1
ATOM 5466 C C . VAL A 1 681 ? 3.541 22.672 -25.5 1 47.38 681 VAL A C 1
ATOM 5468 O O . VAL A 1 681 ? 2.949 22.469 -24.438 1 47.38 681 VAL A O 1
ATOM 5471 N N . TYR A 1 682 ? 2.592 23 -26.406 1 48.56 682 TYR A N 1
ATOM 5472 C CA . TYR A 1 682 ? 1.385 22.188 -26.422 1 48.56 682 TYR A CA 1
ATOM 5473 C C . TYR A 1 682 ? 1.68 20.781 -26.938 1 48.56 682 TYR A C 1
ATOM 5475 O O . TYR A 1 682 ? 2.555 20.594 -27.797 1 48.56 682 TYR A O 1
ATOM 5483 N N . THR A 1 683 ? 1.474 19.766 -26.156 1 51.91 683 THR A N 1
ATOM 5484 C CA . THR A 1 683 ? 1.482 18.359 -26.547 1 51.91 683 THR A CA 1
ATOM 5485 C C . THR A 1 683 ? 0.159 17.969 -27.203 1 51.91 683 THR A C 1
ATOM 5487 O O . THR A 1 683 ? -0.844 17.766 -26.516 1 51.91 683 THR A O 1
ATOM 5490 N N . ASP A 1 684 ? -0.205 18.688 -28.422 1 48.97 684 ASP A N 1
ATOM 5491 C CA . ASP A 1 684 ? -1.294 18.078 -29.172 1 48.97 684 ASP A CA 1
ATOM 5492 C C . ASP A 1 684 ? -0.885 16.703 -29.719 1 48.97 684 ASP A C 1
ATOM 5494 O O . ASP A 1 684 ? 0.292 16.469 -30 1 48.97 684 ASP A O 1
ATOM 5498 N N . ASP A 1 685 ? -1.785 15.625 -29.734 1 56.5 685 ASP A N 1
ATOM 5499 C CA . ASP A 1 685 ? -1.818 14.305 -30.359 1 56.5 685 ASP A CA 1
ATOM 5500 C C . ASP A 1 685 ? -0.789 13.375 -29.734 1 56.5 685 ASP A C 1
ATOM 5502 O O . ASP A 1 685 ? -0.218 12.516 -30.422 1 56.5 685 ASP A O 1
ATOM 5506 N N . GLY A 1 686 ? -0.396 13.688 -28.391 1 64.31 686 GLY A N 1
ATOM 5507 C CA . GLY A 1 686 ? 0.482 12.711 -27.766 1 64.31 686 GLY A CA 1
ATOM 5508 C C . GLY A 1 686 ? 1.954 13.039 -27.938 1 64.31 686 GLY A C 1
ATOM 5509 O O . GLY A 1 686 ? 2.801 12.141 -27.906 1 64.31 686 GLY A O 1
ATOM 5510 N N . TYR A 1 687 ? 2.256 14.281 -28.281 1 75.38 687 TYR A N 1
ATOM 5511 C CA . TYR A 1 687 ? 3.646 14.703 -28.406 1 75.38 687 TYR A CA 1
ATOM 5512 C C . TYR A 1 687 ? 3.965 15.828 -27.422 1 75.38 687 TYR A C 1
ATOM 5514 O O . TYR A 1 687 ? 3.084 16.609 -27.062 1 75.38 687 TYR A O 1
ATOM 5522 N N . VAL A 1 688 ? 5.203 15.742 -26.812 1 83.31 688 VAL A N 1
ATOM 5523 C CA . VAL A 1 688 ? 5.629 16.797 -25.891 1 83.31 688 VAL A CA 1
ATOM 5524 C C . VAL A 1 688 ? 6.996 17.328 -26.312 1 83.31 688 VAL A C 1
ATOM 5526 O O . VAL A 1 688 ? 7.859 16.562 -26.75 1 83.31 688 VAL A O 1
ATOM 5529 N N . GLN A 1 689 ? 7.047 18.656 -26.469 1 83.94 689 GLN A N 1
ATOM 5530 C CA . GLN A 1 689 ? 8.328 19.297 -26.734 1 83.94 689 GLN A CA 1
ATOM 5531 C C . GLN A 1 689 ? 8.922 19.891 -25.453 1 83.94 689 GLN A C 1
ATOM 5533 O O . GLN A 1 689 ? 8.195 20.438 -24.625 1 83.94 689 GLN A O 1
ATOM 5538 N N . ILE A 1 690 ? 10.188 19.734 -25.359 1 84.94 690 ILE A N 1
ATOM 5539 C CA . ILE A 1 690 ? 10.875 20.203 -24.172 1 84.94 690 ILE A CA 1
ATOM 5540 C C . ILE A 1 690 ? 10.773 21.719 -24.094 1 84.94 690 ILE A C 1
ATOM 5542 O O . ILE A 1 690 ? 10.961 22.422 -25.094 1 84.94 690 ILE A O 1
ATOM 5546 N N . ASP A 1 691 ? 10.359 22.188 -22.953 1 80.62 691 ASP A N 1
ATOM 5547 C CA . ASP A 1 691 ? 10.391 23.609 -22.625 1 80.62 691 ASP A CA 1
ATOM 5548 C C . ASP A 1 691 ? 11.625 23.953 -21.797 1 80.62 691 ASP A C 1
ATOM 5550 O O . ASP A 1 691 ? 11.719 23.609 -20.625 1 80.62 691 ASP A O 1
ATOM 5554 N N . GLU A 1 692 ? 12.492 24.578 -22.406 1 75.19 692 GLU A N 1
ATOM 5555 C CA . GLU A 1 692 ? 13.773 24.906 -21.781 1 75.19 692 GLU A CA 1
ATOM 5556 C C . GLU A 1 692 ? 13.586 25.875 -20.625 1 75.19 692 GLU A C 1
ATOM 5558 O O . GLU A 1 692 ? 14.469 26 -19.766 1 75.19 692 GLU A O 1
ATOM 5563 N N . ASN A 1 693 ? 12.453 26.516 -20.641 1 70.94 693 ASN A N 1
ATOM 5564 C CA . ASN A 1 693 ? 12.211 27.484 -19.578 1 70.94 693 ASN A CA 1
ATOM 5565 C C . ASN A 1 693 ? 11.477 26.859 -18.391 1 70.94 693 ASN A C 1
ATOM 5567 O O . ASN A 1 693 ? 11.297 27.484 -17.359 1 70.94 693 ASN A O 1
ATOM 5571 N N . ALA A 1 694 ? 11.031 25.688 -18.594 1 76.06 694 ALA A N 1
ATOM 5572 C CA . ALA A 1 694 ? 10.344 24.969 -17.531 1 76.06 694 ALA A CA 1
ATOM 5573 C C . ALA A 1 694 ? 11.32 24.125 -16.703 1 76.06 694 ALA A C 1
ATOM 5575 O O . ALA A 1 694 ? 12.398 23.766 -17.188 1 76.06 694 ALA A O 1
ATOM 5576 N N . SER A 1 695 ? 10.93 23.875 -15.477 1 76.25 695 SER A N 1
ATOM 5577 C CA . SER A 1 695 ? 11.727 22.969 -14.648 1 76.25 695 SER A CA 1
ATOM 5578 C C . SER A 1 695 ? 11.648 21.547 -15.18 1 76.25 695 SER A C 1
ATOM 5580 O O . SER A 1 695 ? 10.781 21.219 -15.992 1 76.25 695 SER A O 1
ATOM 5582 N N . GLU A 1 696 ? 12.555 20.75 -14.734 1 80.88 696 GLU A N 1
ATOM 5583 C CA . GLU A 1 696 ? 12.555 19.344 -15.117 1 80.88 696 GLU A CA 1
ATOM 5584 C C . GLU A 1 696 ? 11.242 18.672 -14.75 1 80.88 696 GLU A C 1
ATOM 5586 O O . GLU A 1 696 ? 10.68 17.906 -15.539 1 80.88 696 GLU A O 1
ATOM 5591 N N . LEU A 1 697 ? 10.758 18.969 -13.609 1 85.19 697 LEU A N 1
ATOM 5592 C CA . LEU A 1 697 ? 9.523 18.344 -13.133 1 85.19 697 LEU A CA 1
ATOM 5593 C C . LEU A 1 697 ? 8.328 18.781 -13.977 1 85.19 697 LEU A C 1
ATOM 5595 O O . LEU A 1 697 ? 7.426 18 -14.242 1 85.19 697 LEU A O 1
ATOM 5599 N N . GLN A 1 698 ? 8.352 20.016 -14.344 1 84.81 698 GLN A N 1
ATOM 5600 C CA . GLN A 1 698 ? 7.285 20.516 -15.211 1 84.81 698 GLN A CA 1
ATOM 5601 C C . GLN A 1 698 ? 7.273 19.781 -16.547 1 84.81 698 GLN A C 1
ATOM 5603 O O . GLN A 1 698 ? 6.219 19.344 -17.016 1 84.81 698 GLN A O 1
ATOM 5608 N N . ASN A 1 699 ? 8.469 19.656 -17.109 1 86.06 699 ASN A N 1
ATOM 5609 C CA . ASN A 1 699 ? 8.578 18.922 -18.359 1 86.06 699 ASN A CA 1
ATOM 5610 C C . ASN A 1 699 ? 8.117 17.484 -18.219 1 86.06 699 ASN A C 1
ATOM 5612 O O . ASN A 1 699 ? 7.438 16.953 -19.094 1 86.06 699 ASN A O 1
ATOM 5616 N N . ILE A 1 700 ? 8.461 16.891 -17.125 1 88.88 700 ILE A N 1
ATOM 5617 C CA . ILE A 1 700 ? 8.117 15.5 -16.875 1 88.88 700 ILE A CA 1
ATOM 5618 C C . ILE A 1 700 ? 6.605 15.352 -16.75 1 88.88 700 ILE A C 1
ATOM 5620 O O . ILE A 1 700 ? 6.004 14.461 -17.344 1 88.88 700 ILE A O 1
ATOM 5624 N N . THR A 1 701 ? 5.977 16.188 -15.977 1 90.88 701 THR A N 1
ATOM 5625 C CA . THR A 1 701 ? 4.539 16.078 -15.75 1 90.88 701 THR A CA 1
ATOM 5626 C C . THR A 1 701 ? 3.768 16.422 -17.031 1 90.88 701 THR A C 1
ATOM 5628 O O . THR A 1 701 ? 2.699 15.852 -17.266 1 90.88 701 THR A O 1
ATOM 5631 N N . ARG A 1 702 ? 4.32 17.312 -17.828 1 88.81 702 ARG A N 1
ATOM 5632 C CA . ARG A 1 702 ? 3.723 17.594 -19.141 1 88.81 702 ARG A CA 1
ATOM 5633 C C . ARG A 1 702 ? 3.814 16.375 -20.047 1 88.81 702 ARG A C 1
ATOM 5635 O O . ARG A 1 702 ? 2.904 16.109 -20.844 1 88.81 702 ARG A O 1
ATOM 5642 N N . ALA A 1 703 ? 4.945 15.703 -19.953 1 91.38 703 ALA A N 1
ATOM 5643 C CA . ALA A 1 703 ? 5.09 14.469 -20.734 1 91.38 703 ALA A CA 1
ATOM 5644 C C . ALA A 1 703 ? 4.062 13.43 -20.297 1 91.38 703 ALA A C 1
ATOM 5646 O O . ALA A 1 703 ? 3.498 12.719 -21.141 1 91.38 703 ALA A O 1
ATOM 5647 N N . TYR A 1 704 ? 3.824 13.297 -19.047 1 93.25 704 TYR A N 1
ATOM 5648 C CA . TYR A 1 704 ? 2.826 12.359 -18.547 1 93.25 704 TYR A CA 1
ATOM 5649 C C . TYR A 1 704 ? 1.425 12.766 -18.984 1 93.25 704 TYR A C 1
ATOM 5651 O O . TYR A 1 704 ? 0.56 11.914 -19.203 1 93.25 704 TYR A O 1
ATOM 5659 N N . SER A 1 705 ? 1.18 14.062 -19.062 1 92.62 705 SER A N 1
ATOM 5660 C CA . SER A 1 705 ? -0.081 14.539 -19.625 1 92.62 705 SER A CA 1
ATOM 5661 C C . SER A 1 705 ? -0.259 14.078 -21.062 1 92.62 705 SER A C 1
ATOM 5663 O O . SER A 1 705 ? -1.34 13.625 -21.453 1 92.62 705 SER A O 1
ATOM 5665 N N . ALA A 1 706 ? 0.816 14.25 -21.828 1 91.62 706 ALA A N 1
ATOM 5666 C CA . ALA A 1 706 ? 0.79 13.797 -23.219 1 91.62 706 ALA A CA 1
ATOM 5667 C C . ALA A 1 706 ? 0.579 12.289 -23.297 1 91.62 706 ALA A C 1
ATOM 5669 O O . ALA A 1 706 ? -0.111 11.805 -24.203 1 91.62 706 ALA A O 1
ATOM 5670 N N . ARG A 1 707 ? 1.174 11.586 -22.438 1 92.62 707 ARG A N 1
ATOM 5671 C CA . ARG A 1 707 ? 1.017 10.133 -22.391 1 92.62 707 ARG A CA 1
ATOM 5672 C C . ARG A 1 707 ? -0.441 9.75 -22.172 1 92.62 707 ARG A C 1
ATOM 5674 O O . ARG A 1 707 ? -0.942 8.805 -22.797 1 92.62 707 ARG A O 1
ATOM 5681 N N . ALA A 1 708 ? -1.092 10.406 -21.281 1 92.12 708 ALA A N 1
ATOM 5682 C CA . ALA A 1 708 ? -2.496 10.133 -20.984 1 92.12 708 ALA A CA 1
ATOM 5683 C C . ALA A 1 708 ? -3.367 10.336 -22.219 1 92.12 708 ALA A C 1
ATOM 5685 O O . ALA A 1 708 ? -4.312 9.578 -22.453 1 92.12 708 ALA A O 1
ATOM 5686 N N . LEU A 1 709 ? -3.061 11.289 -23 1 90.38 709 LEU A N 1
ATOM 5687 C CA . LEU A 1 709 ? -3.801 11.539 -24.219 1 90.38 709 LEU A CA 1
ATOM 5688 C C . LEU A 1 709 ? -3.57 10.422 -25.234 1 90.38 709 LEU A C 1
ATOM 5690 O O . LEU A 1 709 ? -4.508 9.977 -25.906 1 90.38 709 LEU A O 1
ATOM 5694 N N . LYS A 1 710 ? -2.352 10.102 -25.297 1 89.94 710 LYS A N 1
ATOM 5695 C CA . LYS A 1 710 ? -2.031 9.008 -26.203 1 89.94 710 LYS A CA 1
ATOM 5696 C C . LYS A 1 710 ? -2.736 7.719 -25.781 1 89.94 710 LYS A C 1
ATOM 5698 O O . LYS A 1 710 ? -3.213 6.961 -26.641 1 89.94 710 LYS A O 1
ATOM 5703 N N . ARG A 1 711 ? -2.764 7.426 -24.516 1 89.62 711 ARG A N 1
ATOM 5704 C CA . ARG A 1 711 ? -3.443 6.246 -23.984 1 89.62 711 ARG A CA 1
ATOM 5705 C C . ARG A 1 711 ? -4.918 6.246 -24.375 1 89.62 711 ARG A C 1
ATOM 5707 O O . ARG A 1 711 ? -5.484 5.195 -24.688 1 89.62 711 ARG A O 1
ATOM 5714 N N . LYS A 1 712 ? -5.523 7.316 -24.281 1 85.31 712 LYS A N 1
ATOM 5715 C CA . LYS A 1 712 ? -6.941 7.449 -24.609 1 85.31 712 LYS A CA 1
ATOM 5716 C C . LYS A 1 712 ? -7.195 7.148 -26.078 1 85.31 712 LYS A C 1
ATOM 5718 O O . LYS A 1 712 ? -8.242 6.609 -26.438 1 85.31 712 LYS A O 1
ATOM 5723 N N . SER A 1 713 ? -6.262 7.473 -26.844 1 80.62 713 SER A N 1
ATOM 5724 C CA . SER A 1 713 ? -6.41 7.25 -28.281 1 80.62 713 SER A CA 1
ATOM 5725 C C . SER A 1 713 ? -6.277 5.77 -28.625 1 80.62 713 SER A C 1
ATOM 5727 O O . SER A 1 713 ? -6.836 5.305 -29.625 1 80.62 713 SER A O 1
ATOM 5729 N N . LEU A 1 714 ? -5.512 5.078 -27.812 1 74.69 714 LEU A N 1
ATOM 5730 C CA . LEU A 1 714 ? -5.328 3.65 -28.047 1 74.69 714 LEU A CA 1
ATOM 5731 C C . LEU A 1 714 ? -6.547 2.863 -27.578 1 74.69 714 LEU A C 1
ATOM 5733 O O . LEU A 1 714 ? -6.844 1.791 -28.109 1 74.69 714 LEU A O 1
ATOM 5737 N N . LYS A 1 715 ? -7.23 3.271 -26.531 1 62.97 715 LYS A N 1
ATOM 5738 C CA . LYS A 1 715 ? -8.438 2.615 -26.031 1 62.97 715 LYS A CA 1
ATOM 5739 C C . LYS A 1 715 ? -9.523 2.568 -27.109 1 62.97 715 LYS A C 1
ATOM 5741 O O . LYS A 1 715 ? -10.227 1.567 -27.234 1 62.97 715 LYS A O 1
ATOM 5746 N N . VAL A 1 716 ? -9.672 3.668 -27.766 1 45.19 716 VAL A N 1
ATOM 5747 C CA . VAL A 1 716 ? -10.727 3.777 -28.766 1 45.19 716 VAL A CA 1
ATOM 5748 C C . VAL A 1 716 ? -10.414 2.855 -29.938 1 45.19 716 VAL A C 1
ATOM 5750 O O . VAL A 1 716 ? -11.328 2.299 -30.562 1 45.19 716 VAL A O 1
ATOM 5753 N N . LYS A 1 717 ? -9.344 2.422 -30.141 1 40.75 717 LYS A N 1
ATOM 5754 C CA . LYS A 1 717 ? -9.047 1.562 -31.281 1 40.75 717 LYS A CA 1
ATOM 5755 C C . LYS A 1 717 ? -9.195 0.088 -30.922 1 40.75 717 LYS A C 1
ATOM 5757 O O . LYS A 1 717 ? -9.414 -0.757 -31.781 1 40.75 717 LYS A O 1
ATOM 5762 N N . LYS A 1 718 ? -9.117 -0.314 -29.703 1 42.22 718 LYS A N 1
ATOM 5763 C CA . LYS A 1 718 ? -9.242 -1.737 -29.406 1 42.22 718 LYS A CA 1
ATOM 5764 C C . LYS A 1 718 ? -10.656 -2.074 -28.938 1 42.22 718 LYS A C 1
ATOM 5766 O O . LYS A 1 718 ? -11.227 -1.363 -28.109 1 42.22 718 LYS A O 1
ATOM 5771 N N . MET B 1 1 ? 37.25 -62.875 -8.992 1 24.64 1 MET B N 1
ATOM 5772 C CA . MET B 1 1 ? 37.719 -62.219 -7.773 1 24.64 1 MET B CA 1
ATOM 5773 C C . MET B 1 1 ? 37.75 -60.719 -7.961 1 24.64 1 MET B C 1
ATOM 5775 O O . MET B 1 1 ? 37.5 -59.938 -7.023 1 24.64 1 MET B O 1
ATOM 5779 N N . LEU B 1 2 ? 38.281 -60.25 -9.203 1 27.22 2 LEU B N 1
ATOM 5780 C CA . LEU B 1 2 ? 38.406 -58.844 -9.547 1 27.22 2 LEU B CA 1
ATOM 5781 C C . LEU B 1 2 ? 37.031 -58.188 -9.68 1 27.22 2 LEU B C 1
ATOM 5783 O O . LEU B 1 2 ? 36.875 -57.031 -9.32 1 27.22 2 LEU B O 1
ATOM 5787 N N . ALA B 1 3 ? 36 -58.844 -10.336 1 31.47 3 ALA B N 1
ATOM 5788 C CA . ALA B 1 3 ? 34.656 -58.312 -10.531 1 31.47 3 ALA B CA 1
ATOM 5789 C C . ALA B 1 3 ? 33.969 -58.094 -9.195 1 31.47 3 ALA B C 1
ATOM 5791 O O . ALA B 1 3 ? 33.188 -57.156 -9.031 1 31.47 3 ALA B O 1
ATOM 5792 N N . ILE B 1 4 ? 34.156 -59.062 -8.234 1 34.25 4 ILE B N 1
ATOM 5793 C CA . ILE B 1 4 ? 33.531 -58.938 -6.93 1 34.25 4 ILE B CA 1
ATOM 5794 C C . ILE B 1 4 ? 34.094 -57.75 -6.176 1 34.25 4 ILE B C 1
ATOM 5796 O O . ILE B 1 4 ? 33.406 -57.062 -5.434 1 34.25 4 ILE B O 1
ATOM 5800 N N . HIS B 1 5 ? 35.438 -57.469 -6.328 1 30.67 5 HIS B N 1
ATOM 5801 C CA . HIS B 1 5 ? 36.062 -56.344 -5.633 1 30.67 5 HIS B CA 1
ATOM 5802 C C . HIS B 1 5 ? 35.562 -55 -6.16 1 30.67 5 HIS B C 1
ATOM 5804 O O . HIS B 1 5 ? 35.594 -54 -5.445 1 30.67 5 HIS B O 1
ATOM 5810 N N . LYS B 1 6 ? 35.281 -54.906 -7.508 1 33.25 6 LYS B N 1
ATOM 5811 C CA . LYS B 1 6 ? 34.781 -53.656 -8.086 1 33.25 6 LYS B CA 1
ATOM 5812 C C . LYS B 1 6 ? 33.375 -53.344 -7.574 1 33.25 6 LYS B C 1
ATOM 5814 O O . LYS B 1 6 ? 33 -52.188 -7.387 1 33.25 6 LYS B O 1
ATOM 5819 N N . ARG B 1 7 ? 32.531 -54.375 -7.344 1 35.97 7 ARG B N 1
ATOM 5820 C CA . ARG B 1 7 ? 31.188 -54.156 -6.832 1 35.97 7 ARG B CA 1
ATOM 5821 C C . ARG B 1 7 ? 31.219 -53.656 -5.391 1 35.97 7 ARG B C 1
ATOM 5823 O O . ARG B 1 7 ? 30.406 -52.844 -4.992 1 35.97 7 ARG B O 1
ATOM 5830 N N . ARG B 1 8 ? 32.219 -54.156 -4.621 1 36.09 8 ARG B N 1
ATOM 5831 C CA . ARG B 1 8 ? 32.281 -53.75 -3.219 1 36.09 8 ARG B CA 1
ATOM 5832 C C . ARG B 1 8 ? 32.75 -52.312 -3.084 1 36.09 8 ARG B C 1
ATOM 5834 O O . ARG B 1 8 ? 32.25 -51.594 -2.201 1 36.09 8 ARG B O 1
ATOM 5841 N N . THR B 1 9 ? 33.656 -51.938 -3.969 1 34.16 9 THR B N 1
ATOM 5842 C CA . THR B 1 9 ? 34.156 -50.562 -3.893 1 34.16 9 THR B CA 1
ATOM 5843 C C . THR B 1 9 ? 33.094 -49.562 -4.352 1 34.16 9 THR B C 1
ATOM 5845 O O . THR B 1 9 ? 32.969 -48.5 -3.783 1 34.16 9 THR B O 1
ATOM 5848 N N . LEU B 1 10 ? 32.375 -49.969 -5.418 1 32.53 10 LEU B N 1
ATOM 5849 C CA . LEU B 1 10 ? 31.281 -49.094 -5.859 1 32.53 10 LEU B CA 1
ATOM 5850 C C . LEU B 1 10 ? 30.172 -49.031 -4.82 1 32.53 10 LEU B C 1
ATOM 5852 O O . LEU B 1 10 ? 29.578 -47.969 -4.582 1 32.53 10 LEU B O 1
ATOM 5856 N N . ASP B 1 11 ? 29.906 -50.219 -4.18 1 34.38 11 ASP B N 1
ATOM 5857 C CA . ASP B 1 11 ? 28.922 -50.219 -3.098 1 34.38 11 ASP B CA 1
ATOM 5858 C C . ASP B 1 11 ? 29.406 -49.375 -1.927 1 34.38 11 ASP B C 1
ATOM 5860 O O . ASP B 1 11 ? 28.609 -48.656 -1.308 1 34.38 11 ASP B O 1
ATOM 5864 N N . PHE B 1 12 ? 30.734 -49.469 -1.573 1 37.03 12 PHE B N 1
ATOM 5865 C CA . PHE B 1 12 ? 31.281 -48.656 -0.493 1 37.03 12 PHE B CA 1
ATOM 5866 C C . PHE B 1 12 ? 31.25 -47.156 -0.858 1 37.03 12 PHE B C 1
ATOM 5868 O O . PHE B 1 12 ? 30.969 -46.312 -0.009 1 37.03 12 PHE B O 1
ATOM 5875 N N . TYR B 1 13 ? 31.5 -46.844 -2.129 1 36.94 13 TYR B N 1
ATOM 5876 C CA . TYR B 1 13 ? 31.453 -45.438 -2.59 1 36.94 13 TYR B CA 1
ATOM 5877 C C . TYR B 1 13 ? 30.047 -44.875 -2.441 1 36.94 13 TYR B C 1
ATOM 5879 O O . TYR B 1 13 ? 29.875 -43.75 -1.943 1 36.94 13 TYR B O 1
ATOM 5887 N N . TYR B 1 14 ? 29.141 -45.562 -2.943 1 35.59 14 TYR B N 1
ATOM 5888 C CA . TYR B 1 14 ? 27.766 -45.094 -2.912 1 35.59 14 TYR B CA 1
ATOM 5889 C C . TYR B 1 14 ? 27.219 -45.094 -1.488 1 35.59 14 TYR B C 1
ATOM 5891 O O . TYR B 1 14 ? 26.5 -44.156 -1.088 1 35.59 14 TYR B O 1
ATOM 5899 N N . LYS B 1 15 ? 27.688 -46.125 -0.725 1 39.88 15 LYS B N 1
ATOM 5900 C CA . LYS B 1 15 ? 27.266 -46.125 0.673 1 39.88 15 LYS B CA 1
ATOM 5901 C C . LYS B 1 15 ? 27.922 -44.969 1.45 1 39.88 15 LYS B C 1
ATOM 5903 O O . LYS B 1 15 ? 27.297 -44.344 2.307 1 39.88 15 LYS B O 1
ATOM 5908 N N . SER B 1 16 ? 29.141 -44.719 1.108 1 40.06 16 SER B N 1
ATOM 5909 C CA . SER B 1 16 ? 29.844 -43.656 1.81 1 40.06 16 SER B CA 1
ATOM 5910 C C . SER B 1 16 ? 29.312 -42.281 1.413 1 40.06 16 SER B C 1
ATOM 5912 O O . SER B 1 16 ? 29.172 -41.406 2.26 1 40.06 16 SER B O 1
ATOM 5914 N N . ARG B 1 17 ? 29.031 -42.094 0.137 1 39.69 17 ARG B N 1
ATOM 5915 C CA . ARG B 1 17 ? 28.438 -40.812 -0.25 1 39.69 17 ARG B CA 1
ATOM 5916 C C . ARG B 1 17 ? 27.047 -40.656 0.368 1 39.69 17 ARG B C 1
ATOM 5918 O O . ARG B 1 17 ? 26.672 -39.562 0.794 1 39.69 17 ARG B O 1
ATOM 5925 N N . TYR B 1 18 ? 26.297 -41.719 0.447 1 38.81 18 TYR B N 1
ATOM 5926 C CA . TYR B 1 18 ? 25.016 -41.719 1.136 1 38.81 18 TYR B CA 1
ATOM 5927 C C . TYR B 1 18 ? 25.188 -41.438 2.619 1 38.81 18 TYR B C 1
ATOM 5929 O O . TYR B 1 18 ? 24.422 -40.656 3.197 1 38.81 18 TYR B O 1
ATOM 5937 N N . VAL B 1 19 ? 26.219 -42.094 3.238 1 42.66 19 VAL B N 1
ATOM 5938 C CA . VAL B 1 19 ? 26.469 -41.844 4.656 1 42.66 19 VAL B CA 1
ATOM 5939 C C . VAL B 1 19 ? 26.938 -40.406 4.855 1 42.66 19 VAL B C 1
ATOM 5941 O O . VAL B 1 19 ? 26.5 -39.719 5.789 1 42.66 19 VAL B O 1
ATOM 5944 N N . ILE B 1 20 ? 27.656 -39.844 3.914 1 43.12 20 ILE B N 1
ATOM 5945 C CA . ILE B 1 20 ? 28.109 -38.469 4.027 1 43.12 20 ILE B CA 1
ATOM 5946 C C . ILE B 1 20 ? 26.922 -37.531 3.859 1 43.12 20 ILE B C 1
ATOM 5948 O O . ILE B 1 20 ? 26.75 -36.594 4.641 1 43.12 20 ILE B O 1
ATOM 5952 N N . GLU B 1 21 ? 26.203 -37.781 2.859 1 41.66 21 GLU B N 1
ATOM 5953 C CA . GLU B 1 21 ? 25.031 -36.906 2.652 1 41.66 21 GLU B CA 1
ATOM 5954 C C . GLU B 1 21 ? 24 -37.125 3.76 1 41.66 21 GLU B C 1
ATOM 5956 O O . GLU B 1 21 ? 23.391 -36.156 4.223 1 41.66 21 GLU B O 1
ATOM 5961 N N . TYR B 1 22 ? 23.812 -38.375 4.188 1 40.66 22 TYR B N 1
ATOM 5962 C CA . TYR B 1 22 ? 22.969 -38.625 5.34 1 40.66 22 TYR B CA 1
ATOM 5963 C C . TYR B 1 22 ? 23.531 -38 6.598 1 40.66 22 TYR B C 1
ATOM 5965 O O . TYR B 1 22 ? 22.797 -37.375 7.363 1 40.66 22 TYR B O 1
ATOM 5973 N N . VAL B 1 23 ? 24.812 -38.125 6.871 1 43.38 23 VAL B N 1
ATOM 5974 C CA . VAL B 1 23 ? 25.438 -37.5 8.031 1 43.38 23 VAL B CA 1
ATOM 5975 C C . VAL B 1 23 ? 25.422 -36 7.867 1 43.38 23 VAL B C 1
ATOM 5977 O O . VAL B 1 23 ? 25.188 -35.25 8.828 1 43.38 23 VAL B O 1
ATOM 5980 N N . ARG B 1 24 ? 25.609 -35.562 6.641 1 42.22 24 ARG B N 1
ATOM 5981 C CA . ARG B 1 24 ? 25.484 -34.125 6.395 1 42.22 24 ARG B CA 1
ATOM 5982 C C . ARG B 1 24 ? 24.047 -33.656 6.641 1 42.22 24 ARG B C 1
ATOM 5984 O O . ARG B 1 24 ? 23.828 -32.594 7.211 1 42.22 24 ARG B O 1
ATOM 5991 N N . PHE B 1 25 ? 23.125 -34.406 6.133 1 38.84 25 PHE B N 1
ATOM 5992 C CA . PHE B 1 25 ? 21.719 -34.094 6.375 1 38.84 25 PHE B CA 1
ATOM 5993 C C . PHE B 1 25 ? 21.375 -34.219 7.855 1 38.84 25 PHE B C 1
ATOM 5995 O O . PHE B 1 25 ? 20.672 -33.375 8.414 1 38.84 25 PHE B O 1
ATOM 6002 N N . GLN B 1 26 ? 21.859 -35.312 8.539 1 37.94 26 GLN B N 1
ATOM 6003 C CA . GLN B 1 26 ? 21.656 -35.438 9.977 1 37.94 26 GLN B CA 1
ATOM 6004 C C . GLN B 1 26 ? 22.422 -34.344 10.742 1 37.94 26 GLN B C 1
ATOM 6006 O O . GLN B 1 26 ? 22.031 -33.969 11.844 1 37.94 26 GLN B O 1
ATOM 6011 N N . SER B 1 27 ? 23.562 -34.062 10.266 1 38.19 27 SER B N 1
ATOM 6012 C CA . SER B 1 27 ? 24.344 -33.062 10.953 1 38.19 27 SER B CA 1
ATOM 6013 C C . SER B 1 27 ? 23.672 -31.688 10.852 1 38.19 27 SER B C 1
ATOM 6015 O O . SER B 1 27 ? 23.969 -30.781 11.648 1 38.19 27 SER B O 1
ATOM 6017 N N . THR B 1 28 ? 22.984 -31.484 9.805 1 36.19 28 THR B N 1
ATOM 6018 C CA . THR B 1 28 ? 22.297 -30.203 9.789 1 36.19 28 THR B CA 1
ATOM 6019 C C . THR B 1 28 ? 21.234 -30.156 10.891 1 36.19 28 THR B C 1
ATOM 6021 O O . THR B 1 28 ? 20.828 -29.078 11.312 1 36.19 28 THR B O 1
ATOM 6024 N N . GLU B 1 29 ? 20.672 -31.297 11.258 1 34.31 29 GLU B N 1
ATOM 6025 C CA . GLU B 1 29 ? 19.703 -31.281 12.352 1 34.31 29 GLU B CA 1
ATOM 6026 C C . GLU B 1 29 ? 20.391 -31.484 13.703 1 34.31 29 GLU B C 1
ATOM 6028 O O . GLU B 1 29 ? 19.734 -31.422 14.75 1 34.31 29 GLU B O 1
ATOM 6033 N N . CYS B 1 30 ? 21.609 -32.188 13.734 1 32.47 30 CYS B N 1
ATOM 6034 C CA . CYS B 1 30 ? 22.156 -32.562 15.031 1 32.47 30 CYS B CA 1
ATOM 6035 C C . CYS B 1 30 ? 22.938 -31.391 15.648 1 32.47 30 CYS B C 1
ATOM 6037 O O . CYS B 1 30 ? 23.828 -30.828 15.008 1 32.47 30 CYS B O 1
ATOM 6039 N N . SER B 1 31 ? 22.344 -30.688 16.641 1 35.06 31 SER B N 1
ATOM 6040 C CA . SER B 1 31 ? 23 -29.688 17.484 1 35.06 31 SER B CA 1
ATOM 6041 C C . SER B 1 31 ? 24.266 -30.234 18.109 1 35.06 31 SER B C 1
ATOM 6043 O O . SER B 1 31 ? 25.016 -29.5 18.766 1 35.06 31 SER B O 1
ATOM 6045 N N . ASP B 1 32 ? 24.469 -31.578 18.25 1 32.41 32 ASP B N 1
ATOM 6046 C CA . ASP B 1 32 ? 25.609 -32.031 19.047 1 32.41 32 ASP B CA 1
ATOM 6047 C C . ASP B 1 32 ? 26.906 -31.953 18.234 1 32.41 32 ASP B C 1
ATOM 6049 O O . ASP B 1 32 ? 26.984 -32.5 17.125 1 32.41 32 ASP B O 1
ATOM 6053 N N . THR B 1 33 ? 27.844 -31 18.547 1 39.12 33 THR B N 1
ATOM 6054 C CA . THR B 1 33 ? 29.156 -30.688 18.016 1 39.12 33 THR B CA 1
ATOM 6055 C C . THR B 1 33 ? 29.969 -31.969 17.797 1 39.12 33 THR B C 1
ATOM 6057 O O . THR B 1 33 ? 30.719 -32.094 16.828 1 39.12 33 THR B O 1
ATOM 6060 N N . ALA B 1 34 ? 29.922 -32.906 18.797 1 41.62 34 ALA B N 1
ATOM 6061 C CA . ALA B 1 34 ? 30.766 -34.094 18.734 1 41.62 34 ALA B CA 1
ATOM 6062 C C . ALA B 1 34 ? 30.375 -35 17.562 1 41.62 34 ALA B C 1
ATOM 6064 O O . ALA B 1 34 ? 31.234 -35.531 16.875 1 41.62 34 ALA B O 1
ATOM 6065 N N . GLN B 1 35 ? 29.094 -35.125 17.406 1 40.47 35 GLN B N 1
ATOM 6066 C CA . GLN B 1 35 ? 28.625 -35.938 16.281 1 40.47 35 GLN B CA 1
ATOM 6067 C C . GLN B 1 35 ? 28.859 -35.25 14.953 1 40.47 35 GLN B C 1
ATOM 6069 O O . GLN B 1 35 ? 29.141 -35.875 13.945 1 40.47 35 GLN B O 1
ATOM 6074 N N . LEU B 1 36 ? 28.938 -33.938 14.922 1 41.94 36 LEU B N 1
ATOM 6075 C CA . LEU B 1 36 ? 29.281 -33.188 13.727 1 41.94 36 LEU B CA 1
ATOM 6076 C C . LEU B 1 36 ? 30.75 -33.375 13.367 1 41.94 36 LEU B C 1
ATOM 6078 O O . LEU B 1 36 ? 31.078 -33.531 12.188 1 41.94 36 LEU B O 1
ATOM 6082 N N . ASP B 1 37 ? 31.641 -33.312 14.359 1 47 37 ASP B N 1
ATOM 6083 C CA . ASP B 1 37 ? 33.062 -33.562 14.156 1 47 37 ASP B CA 1
ATOM 6084 C C . ASP B 1 37 ? 33.312 -34.969 13.672 1 47 37 ASP B C 1
ATOM 6086 O O . ASP B 1 37 ? 34.125 -35.188 12.773 1 47 37 ASP B O 1
ATOM 6090 N N . ALA B 1 38 ? 32.625 -35.906 14.305 1 47.06 38 ALA B N 1
ATOM 6091 C CA . ALA B 1 38 ? 32.781 -37.281 13.891 1 47.06 38 ALA B CA 1
ATOM 6092 C C . ALA B 1 38 ? 32.25 -37.5 12.484 1 47.06 38 ALA B C 1
ATOM 6094 O O . ALA B 1 38 ? 32.844 -38.219 11.68 1 47.06 38 ALA B O 1
ATOM 6095 N N . ASN B 1 39 ? 31.141 -36.781 12.242 1 44.66 39 ASN B N 1
ATOM 6096 C CA . ASN B 1 39 ? 30.594 -36.844 10.898 1 44.66 39 ASN B CA 1
ATOM 6097 C C . ASN B 1 39 ? 31.484 -36.125 9.891 1 44.66 39 ASN B C 1
ATOM 6099 O O . ASN B 1 39 ? 31.625 -36.594 8.75 1 44.66 39 ASN B O 1
ATOM 6103 N N . GLY B 1 40 ? 32.125 -35.062 10.273 1 47.62 40 GLY B N 1
ATOM 6104 C CA . GLY B 1 40 ? 33.094 -34.406 9.438 1 47.62 40 GLY B CA 1
ATOM 6105 C C . GLY B 1 40 ? 34.281 -35.281 9.102 1 47.62 40 GLY B C 1
ATOM 6106 O O . GLY B 1 40 ? 34.75 -35.312 7.957 1 47.62 40 GLY B O 1
ATOM 6107 N N . ALA B 1 41 ? 34.844 -35.906 10.109 1 50.53 41 ALA B N 1
ATOM 6108 C CA . ALA B 1 41 ? 36 -36.812 9.914 1 50.53 41 ALA B CA 1
ATOM 6109 C C . ALA B 1 41 ? 35.656 -37.938 8.961 1 50.53 41 ALA B C 1
ATOM 6111 O O . ALA B 1 41 ? 36.438 -38.312 8.109 1 50.53 41 ALA B O 1
ATOM 6112 N N . VAL B 1 42 ? 34.438 -38.469 9.125 1 45.31 42 VAL B N 1
ATOM 6113 C CA . VAL B 1 42 ? 34 -39.531 8.219 1 45.31 42 VAL B CA 1
ATOM 6114 C C . VAL B 1 42 ? 33.781 -38.969 6.82 1 45.31 42 VAL B C 1
ATOM 6116 O O . VAL B 1 42 ? 34.188 -39.562 5.828 1 45.31 42 VAL B O 1
ATOM 6119 N N . ILE B 1 43 ? 33.281 -37.719 6.711 1 46.78 43 ILE B N 1
ATOM 6120 C CA . ILE B 1 43 ? 33.125 -37.031 5.422 1 46.78 43 ILE B CA 1
ATOM 6121 C C . ILE B 1 43 ? 34.469 -36.781 4.793 1 46.78 43 ILE B C 1
ATOM 6123 O O . ILE B 1 43 ? 34.688 -37 3.604 1 46.78 43 ILE B O 1
ATOM 6127 N N . SER B 1 44 ? 35.375 -36.219 5.586 1 49.53 44 SER B N 1
ATOM 6128 C CA . SER B 1 44 ? 36.719 -35.938 5.078 1 49.53 44 SER B CA 1
ATOM 6129 C C . SER B 1 44 ? 37.406 -37.25 4.664 1 49.53 44 SER B C 1
ATOM 6131 O O . SER B 1 44 ? 38.062 -37.312 3.623 1 49.53 44 SER B O 1
ATOM 6133 N N . HIS B 1 45 ? 37.312 -38.281 5.426 1 46.47 45 HIS B N 1
ATOM 6134 C CA . HIS B 1 45 ? 37.906 -39.562 5.109 1 46.47 45 HIS B CA 1
ATOM 6135 C C . HIS B 1 45 ? 37.281 -40.219 3.879 1 46.47 45 HIS B C 1
ATOM 6137 O O . HIS B 1 45 ? 37.969 -40.75 3.021 1 46.47 45 HIS B O 1
ATOM 6143 N N . LEU B 1 46 ? 35.938 -40.031 3.846 1 42.66 46 LEU B N 1
ATOM 6144 C CA . LEU B 1 46 ? 35.25 -40.594 2.682 1 42.66 46 LEU B CA 1
ATOM 6145 C C . LEU B 1 46 ? 35.531 -39.719 1.445 1 42.66 46 LEU B C 1
ATOM 6147 O O . LEU B 1 46 ? 35.688 -40.25 0.347 1 42.66 46 LEU B O 1
ATOM 6151 N N . ALA B 1 47 ? 35.656 -38.438 1.579 1 43.75 47 ALA B N 1
ATOM 6152 C CA . ALA B 1 47 ? 36.031 -37.562 0.481 1 43.75 47 ALA B CA 1
ATOM 6153 C C . ALA B 1 47 ? 37.438 -37.875 -0.006 1 43.75 47 ALA B C 1
ATOM 6155 O O . ALA B 1 47 ? 37.719 -37.906 -1.212 1 43.75 47 ALA B O 1
ATOM 6156 N N . GLU B 1 48 ? 38.406 -38.062 0.824 1 45.75 48 GLU B N 1
ATOM 6157 C CA . GLU B 1 48 ? 39.75 -38.438 0.46 1 45.75 48 GLU B CA 1
ATOM 6158 C C . GLU B 1 48 ? 39.781 -39.781 -0.27 1 45.75 48 GLU B C 1
ATOM 6160 O O . GLU B 1 48 ? 40.531 -39.938 -1.249 1 45.75 48 GLU B O 1
ATOM 6165 N N . LYS B 1 49 ? 39.031 -40.75 0.183 1 41.81 49 LYS B N 1
ATOM 6166 C CA . LYS B 1 49 ? 39 -42.062 -0.488 1 41.81 49 LYS B CA 1
ATOM 6167 C C . LYS B 1 49 ? 38.312 -41.969 -1.85 1 41.81 49 LYS B C 1
ATOM 6169 O O . LYS B 1 49 ? 38.719 -42.656 -2.799 1 41.81 49 LYS B O 1
ATOM 6174 N N . LEU B 1 50 ? 37.25 -41.062 -1.955 1 38.88 50 LEU B N 1
ATOM 6175 C CA . LEU B 1 50 ? 36.625 -40.812 -3.244 1 38.88 50 LEU B CA 1
ATOM 6176 C C . LEU B 1 50 ? 37.625 -40.188 -4.219 1 38.88 50 LEU B C 1
ATOM 6178 O O . LEU B 1 50 ? 37.625 -40.5 -5.41 1 38.88 50 LEU B O 1
ATOM 6182 N N . ASN B 1 51 ? 38.438 -39.281 -3.82 1 39.62 51 ASN B N 1
ATOM 6183 C CA . ASN B 1 51 ? 39.438 -38.688 -4.691 1 39.62 51 ASN B CA 1
ATOM 6184 C C . ASN B 1 51 ? 40.406 -39.75 -5.227 1 39.62 51 ASN B C 1
ATOM 6186 O O . ASN B 1 51 ? 40.906 -39.625 -6.34 1 39.62 51 ASN B O 1
ATOM 6190 N N . ASN B 1 52 ? 40.844 -40.625 -4.41 1 36.66 52 ASN B N 1
ATOM 6191 C CA . ASN B 1 52 ? 41.844 -41.531 -4.902 1 36.66 52 ASN B CA 1
ATOM 6192 C C . ASN B 1 52 ? 41.281 -42.469 -5.961 1 36.66 52 ASN B C 1
ATOM 6194 O O . ASN B 1 52 ? 42.031 -43.094 -6.723 1 36.66 52 ASN B O 1
ATOM 6198 N N . GLU B 1 53 ? 40.094 -43.062 -5.746 1 34 53 GLU B N 1
ATOM 6199 C CA . GLU B 1 53 ? 39.625 -44.031 -6.715 1 34 53 GLU B CA 1
ATOM 6200 C C . GLU B 1 53 ? 39.125 -43.375 -7.988 1 34 53 GLU B C 1
ATOM 6202 O O . GLU B 1 53 ? 38.562 -44.031 -8.852 1 34 53 GLU B O 1
ATOM 6207 N N . THR B 1 54 ? 39.062 -42.125 -8.164 1 35.12 54 THR B N 1
ATOM 6208 C CA . THR B 1 54 ? 38.625 -41.469 -9.391 1 35.12 54 THR B CA 1
ATOM 6209 C C . THR B 1 54 ? 39.531 -41.875 -10.562 1 35.12 54 THR B C 1
ATOM 6211 O O . THR B 1 54 ? 39.406 -41.344 -11.656 1 35.12 54 THR B O 1
ATOM 6214 N N . THR B 1 55 ? 40.531 -42.531 -10.359 1 31.3 55 THR B N 1
ATOM 6215 C CA . THR B 1 55 ? 41.312 -42.75 -11.57 1 31.3 55 THR B CA 1
ATOM 6216 C C . THR B 1 55 ? 40.531 -43.5 -12.617 1 31.3 55 THR B C 1
ATOM 6218 O O . THR B 1 55 ? 41 -43.75 -13.727 1 31.3 55 THR B O 1
ATOM 6221 N N . GLU B 1 56 ? 39.719 -44.531 -12.242 1 33.81 56 GLU B N 1
ATOM 6222 C CA . GLU B 1 56 ? 39.469 -45.531 -13.289 1 33.81 56 GLU B CA 1
ATOM 6223 C C . GLU B 1 56 ? 38.656 -44.906 -14.438 1 33.81 56 GLU B C 1
ATOM 6225 O O . GLU B 1 56 ? 39.125 -44.875 -15.578 1 33.81 56 GLU B O 1
ATOM 6230 N N . ARG B 1 57 ? 37.469 -45.781 -15.078 1 37.91 57 ARG B N 1
ATOM 6231 C CA . ARG B 1 57 ? 36.906 -45.906 -16.422 1 37.91 57 ARG B CA 1
ATOM 6232 C C . ARG B 1 57 ? 36.125 -44.625 -16.781 1 37.91 57 ARG B C 1
ATOM 6234 O O . ARG B 1 57 ? 35.375 -44.094 -15.969 1 37.91 57 ARG B O 1
ATOM 6241 N N . ALA B 1 58 ? 36.406 -43.875 -17.859 1 41.47 58 ALA B N 1
ATOM 6242 C CA . ALA B 1 58 ? 36.031 -42.719 -18.641 1 41.47 58 ALA B CA 1
ATOM 6243 C C . ALA B 1 58 ? 34.562 -42.781 -19.047 1 41.47 58 ALA B C 1
ATOM 6245 O O . ALA B 1 58 ? 34.219 -43.125 -20.188 1 41.47 58 ALA B O 1
ATOM 6246 N N . ILE B 1 59 ? 33.594 -43.562 -18.578 1 41.12 59 ILE B N 1
ATOM 6247 C CA . ILE B 1 59 ? 32.25 -43.5 -19.141 1 41.12 59 ILE B CA 1
ATOM 6248 C C . ILE B 1 59 ? 31.719 -42.094 -19.016 1 41.12 59 ILE B C 1
ATOM 6250 O O . ILE B 1 59 ? 31.812 -41.469 -17.969 1 41.12 59 ILE B O 1
ATOM 6254 N N . ASN B 1 60 ? 31.453 -41.5 -20.125 1 60.53 60 ASN B N 1
ATOM 6255 C CA . ASN B 1 60 ? 30.781 -40.219 -20.141 1 60.53 60 ASN B CA 1
ATOM 6256 C C . ASN B 1 60 ? 29.562 -40.219 -19.219 1 60.53 60 ASN B C 1
ATOM 6258 O O . ASN B 1 60 ? 28.688 -41.062 -19.328 1 60.53 60 ASN B O 1
ATOM 6262 N N . PRO B 1 61 ? 29.5 -39.438 -18.266 1 78.62 61 PRO B N 1
ATOM 6263 C CA . PRO B 1 61 ? 28.453 -39.438 -17.25 1 78.62 61 PRO B CA 1
ATOM 6264 C C . PRO B 1 61 ? 27.062 -39.281 -17.828 1 78.62 61 PRO B C 1
ATOM 6266 O O . PRO B 1 61 ? 26.094 -39.812 -17.297 1 78.62 61 PRO B O 1
ATOM 6269 N N . VAL B 1 62 ? 26.984 -38.656 -19.094 1 86.5 62 VAL B N 1
ATOM 6270 C CA . VAL B 1 62 ? 25.672 -38.469 -19.703 1 86.5 62 VAL B CA 1
ATOM 6271 C C . VAL B 1 62 ? 25.781 -38.656 -21.219 1 86.5 62 VAL B C 1
ATOM 6273 O O . VAL B 1 62 ? 26.859 -38.5 -21.797 1 86.5 62 VAL B O 1
ATOM 6276 N N . THR B 1 63 ? 24.781 -39.094 -21.875 1 92.06 63 THR B N 1
ATOM 6277 C CA . THR B 1 63 ? 24.672 -39.219 -23.328 1 92.06 63 THR B CA 1
ATOM 6278 C C . THR B 1 63 ? 23.516 -38.406 -23.875 1 92.06 63 THR B C 1
ATOM 6280 O O . THR B 1 63 ? 22.375 -38.562 -23.453 1 92.06 63 THR B O 1
ATOM 6283 N N . PRO B 1 64 ? 23.859 -37.469 -24.766 1 94.25 64 PRO B N 1
ATOM 6284 C CA . PRO B 1 64 ? 22.781 -36.719 -25.375 1 94.25 64 PRO B CA 1
ATOM 6285 C C . PRO B 1 64 ? 21.812 -37.562 -26.188 1 94.25 64 PRO B C 1
ATOM 6287 O O . PRO B 1 64 ? 22.25 -38.406 -26.984 1 94.25 64 PRO B O 1
ATOM 6290 N N . VAL B 1 65 ? 20.641 -37.438 -25.938 1 96 65 VAL B N 1
ATOM 6291 C CA . VAL B 1 65 ? 19.641 -38.25 -26.609 1 96 65 VAL B CA 1
ATOM 6292 C C . VAL B 1 65 ? 18.703 -37.375 -27.438 1 96 65 VAL B C 1
ATOM 6294 O O . VAL B 1 65 ? 18.078 -37.844 -28.391 1 96 65 VAL B O 1
ATOM 6297 N N . SER B 1 66 ? 18.516 -36.125 -27.141 1 95.56 66 SER B N 1
ATOM 6298 C CA . SER B 1 66 ? 17.734 -35.156 -27.891 1 95.56 66 SER B CA 1
ATOM 6299 C C . SER B 1 66 ? 18.344 -33.75 -27.797 1 95.56 66 SER B C 1
ATOM 6301 O O . SER B 1 66 ? 18.656 -33.281 -26.703 1 95.56 66 SER B O 1
ATOM 6303 N N . THR B 1 67 ? 18.625 -33.188 -28.891 1 95.5 67 THR B N 1
ATOM 6304 C CA . THR B 1 67 ? 19.141 -31.844 -28.969 1 95.5 67 THR B CA 1
ATOM 6305 C C . THR B 1 67 ? 18.391 -31.031 -30.016 1 95.5 67 THR B C 1
ATOM 6307 O O . THR B 1 67 ? 17.844 -31.594 -30.969 1 95.5 67 THR B O 1
ATOM 6310 N N . GLY B 1 68 ? 18.281 -29.734 -29.75 1 95.25 68 GLY B N 1
ATOM 6311 C CA . GLY B 1 68 ? 17.625 -28.891 -30.734 1 95.25 68 GLY B CA 1
ATOM 6312 C C . GLY B 1 68 ? 17.453 -27.453 -30.266 1 95.25 68 GLY B C 1
ATOM 6313 O O . GLY B 1 68 ? 18.109 -27.031 -29.312 1 95.25 68 GLY B O 1
ATOM 6314 N N . VAL B 1 69 ? 16.781 -26.766 -31.125 1 96 69 VAL B N 1
ATOM 6315 C CA . VAL B 1 69 ? 16.453 -25.375 -30.844 1 96 69 VAL B CA 1
ATOM 6316 C C . VAL B 1 69 ? 14.945 -25.203 -30.797 1 96 69 VAL B C 1
ATOM 6318 O O . VAL B 1 69 ?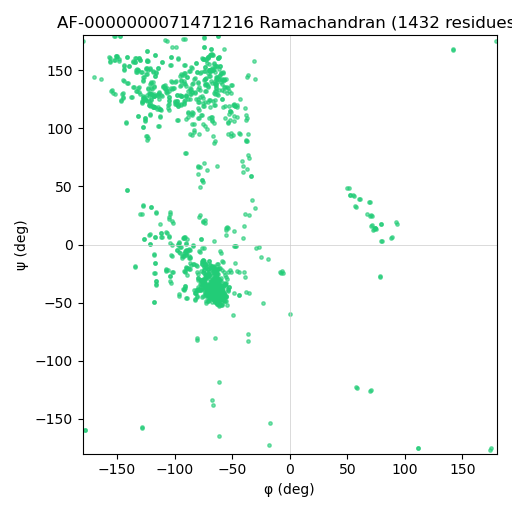 14.242 -25.562 -31.75 1 96 69 VAL B O 1
ATOM 6321 N N . VAL B 1 70 ? 14.5 -24.797 -29.641 1 96.62 70 VAL B N 1
ATOM 6322 C CA . VAL B 1 70 ? 13.102 -24.391 -29.547 1 96.62 70 VAL B CA 1
ATOM 6323 C C . VAL B 1 70 ? 12.969 -22.922 -29.953 1 96.62 70 VAL B C 1
ATOM 6325 O O . VAL B 1 70 ? 13.359 -22.031 -29.219 1 96.62 70 VAL B O 1
ATOM 6328 N N . ARG B 1 71 ? 12.32 -22.719 -31.062 1 95.31 71 ARG B N 1
ATOM 6329 C CA . ARG B 1 71 ? 12.203 -21.359 -31.625 1 95.31 71 ARG B CA 1
ATOM 6330 C C . ARG B 1 71 ? 10.984 -20.641 -31.062 1 95.31 71 ARG B C 1
ATOM 6332 O O . ARG B 1 71 ? 9.875 -21.188 -31.078 1 95.31 71 ARG B O 1
ATOM 6339 N N . GLY B 1 72 ? 11.211 -19.453 -30.641 1 94.06 72 GLY B N 1
ATOM 6340 C CA . GLY B 1 72 ? 10.133 -18.656 -30.078 1 94.06 72 GLY B CA 1
ATOM 6341 C C . GLY B 1 72 ? 9.047 -18.312 -31.078 1 94.06 72 GLY B C 1
ATOM 6342 O O . GLY B 1 72 ? 7.891 -18.109 -30.703 1 94.06 72 GLY B O 1
ATOM 6343 N N . SER B 1 73 ? 9.336 -18.312 -32.344 1 91.19 73 SER B N 1
ATOM 6344 C CA . SER B 1 73 ? 8.406 -17.922 -33.406 1 91.19 73 SER B CA 1
ATOM 6345 C C . SER B 1 73 ? 7.445 -19.047 -33.75 1 91.19 73 SER B C 1
ATOM 6347 O O . SER B 1 73 ? 6.387 -18.812 -34.344 1 91.19 73 SER B O 1
ATOM 6349 N N . ILE B 1 74 ? 7.785 -20.266 -33.375 1 92.62 74 ILE B N 1
ATOM 635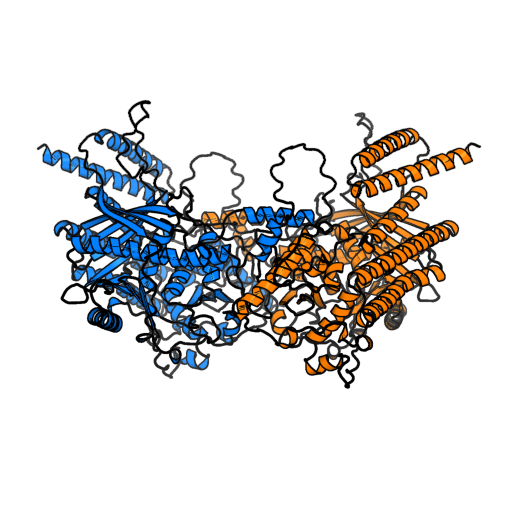0 C CA . ILE B 1 74 ? 6.938 -21.391 -33.75 1 92.62 74 ILE B CA 1
ATOM 6351 C C . ILE B 1 74 ? 6.582 -22.219 -32.531 1 92.62 74 ILE B C 1
ATOM 6353 O O . ILE B 1 74 ? 6.477 -23.453 -32.594 1 92.62 74 ILE B O 1
ATOM 6357 N N . LEU B 1 75 ? 6.426 -21.594 -31.438 1 93.62 75 LEU B N 1
ATOM 6358 C CA . LEU B 1 75 ? 6.012 -22.297 -30.234 1 93.62 75 LEU B CA 1
ATOM 6359 C C . LEU B 1 75 ? 4.559 -22.75 -30.328 1 93.62 75 LEU B C 1
ATOM 6361 O O . LEU B 1 75 ? 3.76 -22.141 -31.047 1 93.62 75 LEU B O 1
ATOM 6365 N N . PRO B 1 76 ? 4.293 -23.906 -29.609 1 94 76 PRO B N 1
ATOM 6366 C CA . PRO B 1 76 ? 2.877 -24.266 -29.547 1 94 76 PRO B CA 1
ATOM 6367 C C . PRO B 1 76 ? 2.012 -23.156 -28.953 1 94 76 PRO B C 1
ATOM 6369 O O . PRO B 1 76 ? 2.398 -22.547 -27.953 1 94 76 PRO B O 1
ATOM 6372 N N . GLN B 1 77 ? 0.932 -22.906 -29.547 1 93.81 77 GLN B N 1
ATOM 6373 C CA . GLN B 1 77 ? 0.039 -21.859 -29.078 1 93.81 77 GLN B CA 1
ATOM 6374 C C . GLN B 1 77 ? -0.925 -22.375 -28.016 1 93.81 77 GLN B C 1
ATOM 6376 O O . GLN B 1 77 ? -1.245 -23.562 -28 1 93.81 77 GLN B O 1
ATOM 6381 N N . TYR B 1 78 ? -1.277 -21.5 -27.156 1 94.88 78 TYR B N 1
ATOM 6382 C CA . TYR B 1 78 ? -2.387 -21.781 -26.25 1 94.88 78 TYR B CA 1
ATOM 6383 C C . TYR B 1 78 ? -3.723 -21.672 -26.969 1 94.88 78 TYR B C 1
ATOM 6385 O O . TYR B 1 78 ? -4.07 -20.609 -27.5 1 94.88 78 TYR B O 1
ATOM 6393 N N . VAL B 1 79 ? -4.473 -22.734 -27.016 1 95.31 79 VAL B N 1
ATOM 6394 C CA . VAL B 1 79 ? -5.746 -22.75 -27.719 1 95.31 79 VAL B CA 1
ATOM 6395 C C . VAL B 1 79 ? -6.875 -23.109 -26.766 1 95.31 79 VAL B C 1
ATOM 6397 O O . VAL B 1 79 ? -6.922 -24.219 -26.234 1 95.31 79 VAL B O 1
ATOM 6400 N N . SER B 1 80 ? -7.711 -22.188 -26.5 1 94.94 80 SER B N 1
ATOM 6401 C CA . SER B 1 80 ? -8.938 -22.469 -25.766 1 94.94 80 SER B CA 1
ATOM 6402 C C . SER B 1 80 ? -9.906 -23.297 -26.609 1 94.94 80 SER B C 1
ATOM 6404 O O . SER B 1 80 ? -10.289 -22.891 -27.703 1 94.94 80 SER B O 1
ATOM 6406 N N . LEU B 1 81 ? -10.344 -24.438 -26.125 1 94.88 81 LEU B N 1
ATOM 6407 C CA . LEU B 1 81 ? -11.266 -25.297 -26.875 1 94.88 81 LEU B CA 1
ATOM 6408 C C . LEU B 1 81 ? -12.719 -24.953 -26.547 1 94.88 81 LEU B C 1
ATOM 6410 O O . LEU B 1 81 ? -13.398 -25.688 -25.844 1 94.88 81 LEU B O 1
ATOM 6414 N N . LYS B 1 82 ? -13.172 -23.938 -27.125 1 93.56 82 LYS B N 1
ATOM 6415 C CA . LYS B 1 82 ? -14.453 -23.312 -26.828 1 93.56 82 LYS B CA 1
ATOM 6416 C C . LYS B 1 82 ? -15.602 -24.312 -26.953 1 93.56 82 LYS B C 1
ATOM 6418 O O . LYS B 1 82 ? -16.562 -24.281 -26.172 1 93.56 82 LYS B O 1
ATOM 6423 N N . LYS B 1 83 ? -15.445 -25.234 -27.891 1 92.62 83 LYS B N 1
ATOM 6424 C CA . LYS B 1 83 ? -16.484 -26.219 -28.156 1 92.62 83 LYS B CA 1
ATOM 6425 C C . LYS B 1 83 ? -16.75 -27.094 -26.938 1 92.62 83 LYS B C 1
ATOM 6427 O O . LYS B 1 83 ? -17.875 -27.547 -26.734 1 92.62 83 LYS B O 1
ATOM 6432 N N . TYR B 1 84 ? -15.742 -27.312 -26.172 1 94.31 84 TYR B N 1
ATOM 6433 C CA . TYR B 1 84 ? -15.844 -28.281 -25.109 1 94.31 84 TYR B CA 1
ATOM 6434 C C . TYR B 1 84 ? -16.047 -27.609 -23.75 1 94.31 84 TYR B C 1
ATOM 6436 O O . TYR B 1 84 ? -16.375 -28.266 -22.766 1 94.31 84 TYR B O 1
ATOM 6444 N N . ASN B 1 85 ? -15.906 -26.266 -23.688 1 93.44 85 ASN B N 1
ATOM 6445 C CA . ASN B 1 85 ? -16.016 -25.547 -22.422 1 93.44 85 ASN B CA 1
ATOM 6446 C C . ASN B 1 85 ? -17.438 -25.531 -21.891 1 93.44 85 ASN B C 1
ATOM 6448 O O . ASN B 1 85 ? -18.391 -25.469 -22.672 1 93.44 85 ASN B O 1
ATOM 6452 N N . ASP B 1 86 ? -17.5 -25.594 -20.641 1 91.69 86 ASP B N 1
ATOM 6453 C CA . ASP B 1 86 ? -18.812 -25.484 -20.016 1 91.69 86 ASP B CA 1
ATOM 6454 C C . ASP B 1 86 ? -19.375 -24.062 -20.141 1 91.69 86 ASP B C 1
ATOM 6456 O O . ASP B 1 86 ? -18.609 -23.094 -20.266 1 91.69 86 ASP B O 1
ATOM 6460 N N . SER B 1 87 ? -20.688 -23.984 -20.078 1 90.69 87 SER B N 1
ATOM 6461 C CA . SER B 1 87 ? -21.375 -22.688 -20.234 1 90.69 87 SER B CA 1
ATOM 6462 C C . SER B 1 87 ? -21.062 -21.766 -19.062 1 90.69 87 SER B C 1
ATOM 6464 O O . SER B 1 87 ? -20.891 -22.219 -17.922 1 90.69 87 SER B O 1
ATOM 6466 N N . GLN B 1 88 ? -21.078 -20.516 -19.328 1 90.75 88 GLN B N 1
ATOM 6467 C CA . GLN B 1 88 ? -20.812 -19.484 -18.328 1 90.75 88 GLN B CA 1
ATOM 6468 C C . GLN B 1 88 ? -21.875 -19.516 -17.234 1 90.75 88 GLN B C 1
ATOM 6470 O O . GLN B 1 88 ? -21.609 -19.141 -16.094 1 90.75 88 GLN B O 1
ATOM 6475 N N . ASP B 1 89 ? -23 -19.922 -17.531 1 91.44 89 ASP B N 1
ATOM 6476 C CA . ASP B 1 89 ? -24.125 -19.938 -16.594 1 91.44 89 ASP B CA 1
ATOM 6477 C C . ASP B 1 89 ? -23.875 -20.938 -15.477 1 91.44 89 ASP B C 1
ATOM 6479 O O . ASP B 1 89 ? -24.5 -20.859 -14.414 1 91.44 89 ASP B O 1
ATOM 6483 N N . LEU B 1 90 ? -23 -21.875 -15.758 1 92.56 90 LEU B N 1
ATOM 6484 C CA . LEU B 1 90 ? -22.703 -22.922 -14.766 1 92.56 90 LEU B CA 1
ATOM 6485 C C . LEU B 1 90 ? -21.609 -22.453 -13.812 1 92.56 90 LEU B C 1
ATOM 6487 O O . LEU B 1 90 ? -21.391 -23.078 -12.773 1 92.56 90 LEU B O 1
ATOM 6491 N N . ILE B 1 91 ? -20.969 -21.391 -14.125 1 95.19 91 ILE B N 1
ATOM 6492 C CA . ILE B 1 91 ? -19.875 -20.906 -13.305 1 95.19 91 ILE B CA 1
ATOM 6493 C C . ILE B 1 91 ? -20.406 -20.016 -12.18 1 95.19 91 ILE B C 1
ATOM 6495 O O . ILE B 1 91 ? -21.156 -19.062 -12.438 1 95.19 91 ILE B O 1
ATOM 6499 N N . PRO B 1 92 ? -20.031 -20.25 -10.969 1 94.69 92 PRO B N 1
ATOM 6500 C CA . PRO B 1 92 ? -20.516 -19.453 -9.836 1 94.69 92 PRO B CA 1
ATOM 6501 C C . PRO B 1 92 ? -20.109 -17.984 -9.945 1 94.69 92 PRO B C 1
ATOM 6503 O O . PRO B 1 92 ? -19.219 -17.641 -10.727 1 94.69 92 PRO B O 1
ATOM 6506 N N . ARG B 1 93 ? -20.828 -17.141 -9.211 1 96.56 93 ARG B N 1
ATOM 6507 C CA . ARG B 1 93 ? -20.516 -15.719 -9.055 1 96.56 93 ARG B CA 1
ATOM 6508 C C . ARG B 1 93 ? -20.297 -15.359 -7.594 1 96.56 93 ARG B C 1
ATOM 6510 O O . ARG B 1 93 ? -20.844 -16.016 -6.699 1 96.56 93 ARG B O 1
ATOM 6517 N N . LEU B 1 94 ? -19.516 -14.367 -7.348 1 97.88 94 LEU B N 1
ATOM 6518 C CA . LEU B 1 94 ? -19.312 -13.922 -5.973 1 97.88 94 LEU B CA 1
ATOM 6519 C C . LEU B 1 94 ? -20.609 -13.406 -5.367 1 97.88 94 LEU B C 1
ATOM 6521 O O . LEU B 1 94 ? -21.406 -12.766 -6.055 1 97.88 94 LEU B O 1
ATOM 6525 N N . SER B 1 95 ? -20.734 -13.672 -4.117 1 97.25 95 SER B N 1
ATOM 6526 C CA . SER B 1 95 ? -21.875 -13.18 -3.34 1 97.25 95 SER B CA 1
ATOM 6527 C C . SER B 1 95 ? -21.453 -12.078 -2.373 1 97.25 95 SER B C 1
ATOM 6529 O O . SER B 1 95 ? -20.297 -11.633 -2.406 1 97.25 95 SER B O 1
ATOM 6531 N N . HIS B 1 96 ? -22.406 -11.406 -1.598 1 97 96 HIS B N 1
ATOM 6532 C CA . HIS B 1 96 ? -22.156 -10.469 -0.507 1 97 96 HIS B CA 1
ATOM 6533 C C . HIS B 1 96 ? -21.594 -9.156 -1.029 1 97 96 HIS B C 1
ATOM 6535 O O . HIS B 1 96 ? -20.859 -8.461 -0.314 1 97 96 HIS B O 1
ATOM 6541 N N . LYS B 1 97 ? -21.703 -8.898 -2.33 1 95.06 97 LYS B N 1
ATOM 6542 C CA . LYS B 1 97 ? -21.203 -7.695 -2.984 1 95.06 97 LYS B CA 1
ATOM 6543 C C . LYS B 1 97 ? -19.688 -7.707 -3.057 1 95.06 97 LYS B C 1
ATOM 6545 O O . LYS B 1 97 ? -19.047 -6.652 -3.117 1 95.06 97 LYS B O 1
ATOM 6550 N N . LEU B 1 98 ? -19.172 -8.883 -3.023 1 97.94 98 LEU B N 1
ATOM 6551 C CA . LEU B 1 98 ? -17.719 -9.031 -3.1 1 97.94 98 LEU B CA 1
ATOM 6552 C C . LEU B 1 98 ? -17.203 -8.68 -4.492 1 97.94 98 LEU B C 1
ATOM 6554 O O . LEU B 1 98 ? -16.016 -8.461 -4.68 1 97.94 98 LEU B O 1
ATOM 6558 N N . ASP B 1 99 ? -18.109 -8.594 -5.453 1 96.56 99 ASP B N 1
ATOM 6559 C CA . ASP B 1 99 ? -17.734 -8.32 -6.836 1 96.56 99 ASP B CA 1
ATOM 6560 C C . ASP B 1 99 ? -17.109 -6.934 -6.965 1 96.56 99 ASP B C 1
ATOM 6562 O O . ASP B 1 99 ? -16.328 -6.684 -7.883 1 96.56 99 ASP B O 1
ATOM 6566 N N . ARG B 1 100 ? -17.422 -6.043 -6.059 1 94.25 100 ARG B N 1
ATOM 6567 C CA . ARG B 1 100 ? -16.875 -4.695 -6.145 1 94.25 100 ARG B CA 1
ATOM 6568 C C . ARG B 1 100 ? -15.352 -4.711 -5.961 1 94.25 100 ARG B C 1
ATOM 6570 O O . ARG B 1 100 ? -14.656 -3.818 -6.441 1 94.25 100 ARG B O 1
ATOM 6577 N N . THR B 1 101 ? -14.875 -5.707 -5.262 1 97.06 101 THR B N 1
ATOM 6578 C CA . THR B 1 101 ? -13.438 -5.801 -5.008 1 97.06 101 THR B CA 1
ATOM 6579 C C . THR B 1 101 ? -12.68 -6.125 -6.293 1 97.06 101 THR B C 1
ATOM 6581 O O . THR B 1 101 ? -11.469 -5.902 -6.379 1 97.06 101 THR B O 1
ATOM 6584 N N . LEU B 1 102 ? -13.375 -6.617 -7.336 1 98.19 102 LEU B N 1
ATOM 6585 C CA . LEU B 1 102 ? -12.758 -7.023 -8.594 1 98.19 102 LEU B CA 1
ATOM 6586 C C . LEU B 1 102 ? -12.266 -5.812 -9.375 1 98.19 102 LEU B C 1
ATOM 6588 O O . LEU B 1 102 ? -11.391 -5.938 -10.234 1 98.19 102 LEU B O 1
ATOM 6592 N N . PHE B 1 103 ? -12.836 -4.625 -9.055 1 97.25 103 PHE B N 1
ATOM 6593 C CA . PHE B 1 103 ? -12.617 -3.475 -9.922 1 97.25 103 PHE B CA 1
ATOM 6594 C C . PHE B 1 103 ? -11.977 -2.328 -9.141 1 97.25 103 PHE B C 1
ATOM 6596 O O . PHE B 1 103 ? -11.93 -1.195 -9.625 1 97.25 103 PHE B O 1
ATOM 6603 N N . SER B 1 104 ? -11.57 -2.518 -7.977 1 94.94 104 SER B N 1
ATOM 6604 C CA . SER B 1 104 ? -10.859 -1.549 -7.148 1 94.94 104 SER B CA 1
ATOM 6605 C C . SER B 1 104 ? -9.562 -2.137 -6.602 1 94.94 104 SER B C 1
ATOM 6607 O O . SER B 1 104 ? -9.555 -2.77 -5.543 1 94.94 104 SER B O 1
ATOM 6609 N N . PRO B 1 105 ? -8.461 -1.78 -7.223 1 95.69 105 PRO B N 1
ATOM 6610 C CA . PRO B 1 105 ? -7.18 -2.369 -6.832 1 95.69 105 PRO B CA 1
ATOM 6611 C C . PRO B 1 105 ? -6.844 -2.123 -5.359 1 95.69 105 PRO B C 1
ATOM 6613 O O . PRO B 1 105 ? -7.113 -1.04 -4.836 1 95.69 105 PRO B O 1
ATOM 6616 N N . GLY B 1 106 ? -6.215 -3.211 -4.719 1 94.81 106 GLY B N 1
ATOM 6617 C CA . GLY B 1 106 ? -5.816 -3.104 -3.324 1 94.81 106 GLY B CA 1
ATOM 6618 C C . GLY B 1 106 ? -6.637 -3.984 -2.4 1 94.81 106 GLY B C 1
ATOM 6619 O O . GLY B 1 106 ? -7.461 -4.777 -2.859 1 94.81 106 GLY B O 1
ATOM 6620 N N . VAL B 1 107 ? -6.395 -3.857 -1.106 1 97.19 107 VAL B N 1
ATOM 6621 C CA . VAL B 1 107 ? -7.051 -4.707 -0.116 1 97.19 107 VAL B CA 1
ATOM 6622 C C . VAL B 1 107 ? -8.359 -4.066 0.332 1 97.19 107 VAL B C 1
ATOM 6624 O O . VAL B 1 107 ? -8.477 -2.838 0.38 1 97.19 107 VAL B O 1
ATOM 6627 N N . HIS B 1 108 ? -9.32 -4.871 0.58 1 97.94 108 HIS B N 1
ATOM 6628 C CA . HIS B 1 108 ? -10.609 -4.465 1.121 1 97.94 108 HIS B CA 1
ATOM 6629 C C . HIS B 1 108 ? -10.898 -5.16 2.449 1 97.94 108 HIS B C 1
ATOM 6631 O O . HIS B 1 108 ? -10.922 -6.395 2.516 1 97.94 108 HIS B O 1
ATOM 6637 N N . TYR B 1 109 ? -11.164 -4.41 3.449 1 97.62 109 TYR B N 1
ATOM 6638 C CA . TYR B 1 109 ? -11.375 -4.945 4.789 1 97.62 109 TYR B CA 1
ATOM 6639 C C . TYR B 1 109 ? -12.805 -5.457 4.953 1 97.62 109 TYR B C 1
ATOM 6641 O O . TYR B 1 109 ? -13.758 -4.785 4.559 1 97.62 109 TYR B O 1
ATOM 6649 N N . LEU B 1 110 ? -12.906 -6.645 5.457 1 98.19 110 LEU B N 1
ATOM 6650 C CA . LEU B 1 110 ? -14.25 -7.078 5.828 1 98.19 110 LEU B CA 1
ATOM 6651 C C . LEU B 1 110 ? -14.828 -6.188 6.922 1 98.19 110 LEU B C 1
ATOM 6653 O O . LEU B 1 110 ? -15.992 -5.789 6.852 1 98.19 110 LEU B O 1
ATOM 6657 N N . GLN B 1 111 ? -13.992 -5.926 7.883 1 96.31 111 GLN B N 1
ATOM 6658 C CA . GLN B 1 111 ? -14.344 -5.055 8.992 1 96.31 111 GLN B CA 1
ATOM 6659 C C . GLN B 1 111 ? -13.242 -4.039 9.281 1 96.31 111 GLN B C 1
ATOM 6661 O O . GLN B 1 111 ? -12.062 -4.398 9.336 1 96.31 111 GLN B O 1
ATOM 6666 N N . ASP B 1 112 ? -13.648 -2.795 9.422 1 96.19 112 ASP B N 1
ATOM 6667 C CA . ASP B 1 112 ? -12.695 -1.758 9.797 1 96.19 112 ASP B CA 1
ATOM 6668 C C . ASP B 1 112 ? -12.141 -1.997 11.203 1 96.19 112 ASP B C 1
ATOM 6670 O O . ASP B 1 112 ? -12.898 -2.029 12.172 1 96.19 112 ASP B O 1
ATOM 6674 N N . PRO B 1 113 ? -10.875 -2.15 11.312 1 93.25 113 PRO B N 1
ATOM 6675 C CA . PRO B 1 113 ? -10.312 -2.445 12.633 1 93.25 113 PRO B CA 1
ATOM 6676 C C . PRO B 1 113 ? -10.523 -1.31 13.633 1 93.25 113 PRO B C 1
ATOM 6678 O O . PRO B 1 113 ? -10.602 -1.551 14.836 1 93.25 113 PRO B O 1
ATOM 6681 N N . ARG B 1 114 ? -10.625 -0.118 13.195 1 93.56 114 ARG B N 1
ATOM 6682 C CA . ARG B 1 114 ? -10.719 1.047 14.07 1 93.56 114 ARG B CA 1
ATOM 6683 C C . ARG B 1 114 ? -12.148 1.25 14.562 1 93.56 114 ARG B C 1
ATOM 6685 O O . ARG B 1 114 ? -12.383 1.385 15.758 1 93.56 114 ARG B O 1
ATOM 6692 N N . THR B 1 115 ? -13.133 1.187 13.648 1 94.69 115 THR B N 1
ATOM 6693 C CA . THR B 1 115 ? -14.516 1.519 13.977 1 94.69 115 THR B CA 1
ATOM 6694 C C . THR B 1 115 ? -15.344 0.251 14.18 1 94.69 115 THR B C 1
ATOM 6696 O O . THR B 1 115 ? -16.453 0.306 14.711 1 94.69 115 THR B O 1
ATOM 6699 N N . HIS B 1 116 ? -14.898 -0.901 13.57 1 93.19 116 HIS B N 1
ATOM 6700 C CA . HIS B 1 116 ? -15.57 -2.193 13.586 1 93.19 116 HIS B CA 1
ATOM 6701 C C . HIS B 1 116 ? -16.797 -2.188 12.68 1 93.19 116 HIS B C 1
ATOM 6703 O O . HIS B 1 116 ? -17.688 -3.037 12.812 1 93.19 116 HIS B O 1
ATOM 6709 N N . PHE B 1 117 ? -16.812 -1.142 11.852 1 96.12 117 PHE B N 1
ATOM 6710 C CA . PHE B 1 117 ? -17.828 -1.114 10.82 1 96.12 117 PHE B CA 1
ATOM 6711 C C . PHE B 1 117 ? -17.641 -2.266 9.844 1 96.12 117 PHE B C 1
ATOM 6713 O O . PHE B 1 117 ? -16.531 -2.531 9.391 1 96.12 117 PHE B O 1
ATOM 6720 N N . THR B 1 118 ? -18.703 -3.021 9.508 1 96.81 118 THR B N 1
ATOM 6721 C CA . THR B 1 118 ? -18.641 -4.148 8.586 1 96.81 118 THR B CA 1
ATOM 6722 C C . THR B 1 118 ? -18.938 -3.697 7.16 1 96.81 118 THR B C 1
ATOM 6724 O O . THR B 1 118 ? -20.031 -3.223 6.859 1 96.81 118 THR B O 1
ATOM 6727 N N . ASN B 1 119 ? -18.016 -3.904 6.23 1 96.94 119 ASN B N 1
ATOM 6728 C CA . ASN B 1 119 ? -18.094 -3.371 4.875 1 96.94 119 ASN B CA 1
ATOM 6729 C C . ASN B 1 119 ? -18.875 -4.305 3.947 1 96.94 119 ASN B C 1
ATOM 6731 O O . ASN B 1 119 ? -19.344 -3.881 2.895 1 96.94 119 ASN B O 1
ATOM 6735 N N . PHE B 1 120 ? -18.969 -5.586 4.34 1 97.06 120 PHE B N 1
ATOM 6736 C CA . PHE B 1 120 ? -19.672 -6.598 3.557 1 97.06 120 PHE B CA 1
ATOM 6737 C C . PHE B 1 120 ? -20.688 -7.344 4.414 1 97.06 120 PHE B C 1
ATOM 6739 O O . PHE B 1 120 ? -21.188 -6.801 5.395 1 97.06 120 PHE B O 1
ATOM 6746 N N . ASP B 1 121 ? -21.062 -8.547 3.98 1 96.81 121 ASP B N 1
ATOM 6747 C CA . ASP B 1 121 ? -22.078 -9.289 4.723 1 96.81 121 ASP B CA 1
ATOM 6748 C C . ASP B 1 121 ? -21.516 -9.82 6.043 1 96.81 121 ASP B C 1
ATOM 6750 O O . ASP B 1 121 ? -20.453 -10.43 6.07 1 96.81 121 ASP B O 1
ATOM 6754 N N . ALA B 1 122 ? -22.219 -9.625 7.094 1 96.25 122 ALA B N 1
ATOM 6755 C CA . ALA B 1 122 ? -21.781 -9.977 8.438 1 96.25 122 ALA B CA 1
ATOM 6756 C C . ALA B 1 122 ? -21.641 -11.492 8.594 1 96.25 122 ALA B C 1
ATOM 6758 O O . ALA B 1 122 ? -20.953 -11.969 9.5 1 96.25 122 ALA B O 1
ATOM 6759 N N . SER B 1 123 ? -22.281 -12.242 7.73 1 96.38 123 SER B N 1
ATOM 6760 C CA . SER B 1 123 ? -22.188 -13.695 7.805 1 96.38 123 SER B CA 1
ATOM 6761 C C . SER B 1 123 ? -20.75 -14.164 7.582 1 96.38 123 SER B C 1
ATOM 6763 O O . SER B 1 123 ? -20.375 -15.258 8 1 96.38 123 SER B O 1
ATOM 6765 N N . LEU B 1 124 ? -19.906 -13.359 6.934 1 97.75 124 LEU B N 1
ATOM 6766 C CA . LEU B 1 124 ? -18.516 -13.719 6.625 1 97.75 124 LEU B CA 1
ATOM 6767 C C . LEU B 1 124 ? -17.625 -13.578 7.855 1 97.75 124 LEU B C 1
ATOM 6769 O O . LEU B 1 124 ? -16.469 -14 7.844 1 97.75 124 LEU B O 1
ATOM 6773 N N . LEU B 1 125 ? -18.203 -13.031 8.977 1 96.69 125 LEU B N 1
ATOM 6774 C CA . LEU B 1 125 ? -17.484 -12.867 10.234 1 96.69 125 LEU B CA 1
ATOM 6775 C C . LEU B 1 125 ? -17.516 -14.148 11.055 1 96.69 125 LEU B C 1
ATOM 6777 O O . LEU B 1 125 ? -16.891 -14.234 12.117 1 96.69 125 LEU B O 1
ATOM 6781 N N . SER B 1 126 ? -18.172 -15.109 10.508 1 95.31 126 SER B N 1
ATOM 6782 C CA . SER B 1 126 ? -18.281 -16.375 11.234 1 95.31 126 SER B CA 1
ATOM 6783 C C . SER B 1 126 ? -18.188 -17.562 10.289 1 95.31 126 SER B C 1
ATOM 6785 O O . SER B 1 126 ? -19.188 -17.953 9.672 1 95.31 126 SER B O 1
ATOM 6787 N N . ILE B 1 127 ? -17.094 -18.172 10.305 1 93.19 127 ILE B N 1
ATOM 6788 C CA . ILE B 1 127 ? -16.891 -19.391 9.531 1 93.19 127 ILE B CA 1
ATOM 6789 C C . ILE B 1 127 ? -17.25 -20.609 10.383 1 93.19 127 ILE B C 1
ATOM 6791 O O . ILE B 1 127 ? -16.75 -20.766 11.492 1 93.19 127 ILE B O 1
ATOM 6795 N N . PRO B 1 128 ? -18.141 -21.422 9.898 1 90.44 128 PRO B N 1
ATOM 6796 C CA . PRO B 1 128 ? -18.469 -22.625 10.68 1 90.44 128 PRO B CA 1
ATOM 6797 C C . PRO B 1 128 ? -17.266 -23.547 10.875 1 90.44 128 PRO B C 1
ATOM 6799 O O . PRO B 1 128 ? -16.422 -23.656 9.984 1 90.44 128 PRO B O 1
ATOM 6802 N N . HIS B 1 129 ? -17.297 -24.094 12 1 83.19 129 HIS B N 1
ATOM 6803 C CA . HIS B 1 129 ? -16.25 -25.078 12.258 1 83.19 129 HIS B CA 1
ATOM 6804 C C . HIS B 1 129 ? -16.375 -26.281 11.312 1 83.19 129 HIS B C 1
ATOM 6806 O O . HIS B 1 129 ? -17.469 -26.609 10.859 1 83.19 129 HIS B O 1
ATOM 6812 N N . LEU B 1 130 ? -15.281 -26.922 11.07 1 76.25 130 LEU B N 1
ATOM 6813 C CA . LEU B 1 130 ? -15.227 -28.062 10.156 1 76.25 130 LEU B CA 1
ATOM 6814 C C . LEU B 1 130 ? -16.219 -29.141 10.562 1 76.25 130 LEU B C 1
ATOM 6816 O O . LEU B 1 130 ? -16.797 -29.812 9.703 1 76.25 130 LEU B O 1
ATOM 6820 N N . ASN B 1 131 ? -16.469 -29.156 11.852 1 74.06 131 ASN B N 1
ATOM 6821 C CA . ASN B 1 131 ? -17.359 -30.188 12.383 1 74.06 131 ASN B CA 1
ATOM 6822 C C . ASN B 1 131 ? -18.812 -29.875 12.086 1 74.06 131 ASN B C 1
ATOM 6824 O O . ASN B 1 131 ? -19.672 -30.75 12.164 1 74.06 131 ASN B O 1
ATOM 6828 N N . GLU B 1 132 ? -18.969 -28.75 11.75 1 85.88 132 GLU B N 1
ATOM 6829 C CA . GLU B 1 132 ? -20.344 -28.344 11.469 1 85.88 132 GLU B CA 1
ATOM 6830 C C . GLU B 1 132 ? -20.672 -28.484 9.992 1 85.88 132 GLU B C 1
ATOM 6832 O O . GLU B 1 132 ? -21.844 -28.453 9.602 1 85.88 132 GLU B O 1
ATOM 6837 N N . LEU B 1 133 ? -19.688 -28.734 9.219 1 84.31 133 LEU B N 1
ATOM 6838 C CA . LEU B 1 133 ? -19.875 -28.812 7.773 1 84.31 133 LEU B CA 1
ATOM 6839 C C . LEU B 1 133 ? -20.188 -30.25 7.34 1 84.31 133 LEU B C 1
ATOM 6841 O O . LEU B 1 133 ? -19.625 -31.203 7.871 1 84.31 133 LEU B O 1
ATOM 6845 N N . ASN B 1 134 ? -21.141 -30.328 6.426 1 84.69 134 ASN B N 1
ATOM 6846 C CA . ASN B 1 134 ? -21.406 -31.625 5.801 1 84.69 134 ASN B CA 1
ATOM 6847 C C . ASN B 1 134 ? -20.5 -31.844 4.594 1 84.69 134 ASN B C 1
ATOM 6849 O O . ASN B 1 134 ? -20.891 -31.562 3.461 1 84.69 134 ASN B O 1
ATOM 6853 N N . MET B 1 135 ? -19.422 -32.5 4.789 1 74.62 135 MET B N 1
ATOM 6854 C CA . MET B 1 135 ? -18.375 -32.625 3.795 1 74.62 135 MET B CA 1
ATOM 6855 C C . MET B 1 135 ? -18.828 -33.531 2.639 1 74.62 135 MET B C 1
ATOM 6857 O O . MET B 1 135 ? -18.312 -33.406 1.524 1 74.62 135 MET B O 1
ATOM 6861 N N . ASP B 1 136 ? -19.781 -34.312 2.912 1 74.19 136 ASP B N 1
ATOM 6862 C CA . ASP B 1 136 ? -20.266 -35.219 1.883 1 74.19 136 ASP B CA 1
ATOM 6863 C C . ASP B 1 136 ? -21 -34.469 0.787 1 74.19 136 ASP B C 1
ATOM 6865 O O . ASP B 1 136 ? -21.125 -34.969 -0.34 1 74.19 136 ASP B O 1
ATOM 6869 N N . LYS B 1 137 ? -21.469 -33.438 1.209 1 79.88 137 LYS B N 1
ATOM 6870 C CA . LYS B 1 137 ? -22.25 -32.656 0.258 1 79.88 137 LYS B CA 1
ATOM 6871 C C . LYS B 1 137 ? -21.359 -31.703 -0.547 1 79.88 137 LYS B C 1
ATOM 6873 O O . LYS B 1 137 ? -21.812 -31.094 -1.521 1 79.88 137 LYS B O 1
ATOM 6878 N N . ILE B 1 138 ? -20.188 -31.578 -0.165 1 77.56 138 ILE B N 1
ATOM 6879 C CA . ILE B 1 138 ? -19.266 -30.672 -0.832 1 77.56 138 ILE B CA 1
ATOM 6880 C C . ILE B 1 138 ? -18.453 -31.438 -1.874 1 77.56 138 ILE B C 1
ATOM 6882 O O . ILE B 1 138 ? -17.859 -32.469 -1.568 1 77.56 138 ILE B O 1
ATOM 6886 N N . SER B 1 139 ? -18.594 -30.969 -3.123 1 68.12 139 SER B N 1
ATOM 6887 C CA . SER B 1 139 ? -17.922 -31.641 -4.234 1 68.12 139 SER B CA 1
ATOM 6888 C C . SER B 1 139 ? -16.406 -31.672 -4.035 1 68.12 139 SER B C 1
ATOM 6890 O O . SER B 1 139 ? -15.836 -30.734 -3.5 1 68.12 139 SER B O 1
ATOM 6892 N N . ASN B 1 140 ? -15.836 -32.844 -4.371 1 65.38 140 ASN B N 1
ATOM 6893 C CA . ASN B 1 140 ? -14.391 -33 -4.242 1 65.38 140 ASN B CA 1
ATOM 6894 C C . ASN B 1 140 ? -13.695 -32.906 -5.598 1 65.38 140 ASN B C 1
ATOM 6896 O O . ASN B 1 140 ? -14.336 -33.031 -6.641 1 65.38 140 ASN B O 1
ATOM 6900 N N . PHE B 1 141 ? -12.469 -32.656 -5.523 1 62.06 141 PHE B N 1
ATOM 6901 C CA . PHE B 1 141 ? -11.602 -32.625 -6.695 1 62.06 141 PHE B CA 1
ATOM 6902 C C . PHE B 1 141 ? -11.617 -33.969 -7.422 1 62.06 141 PHE B C 1
ATOM 6904 O O . PHE B 1 141 ? -11.602 -35.031 -6.789 1 62.06 141 PHE B O 1
ATOM 6911 N N . ILE B 1 142 ? -11.781 -33.875 -8.82 1 67.75 142 ILE B N 1
ATOM 6912 C CA . ILE B 1 142 ? -11.703 -35.062 -9.648 1 67.75 142 ILE B CA 1
ATOM 6913 C C . ILE B 1 142 ? -10.375 -35.094 -10.406 1 67.75 142 ILE B C 1
ATOM 6915 O O . ILE B 1 142 ? -10.125 -34.219 -11.25 1 67.75 142 ILE B O 1
ATOM 6919 N N . PRO B 1 143 ? -9.523 -36.062 -10.141 1 70.62 143 PRO B N 1
ATOM 6920 C CA . PRO B 1 143 ? -8.281 -36.156 -10.914 1 70.62 143 PRO B CA 1
ATOM 6921 C C . PRO B 1 143 ? -8.531 -36.375 -12.406 1 70.62 143 PRO B C 1
ATOM 6923 O O . PRO B 1 143 ? -9.562 -36.906 -12.797 1 70.62 143 PRO B O 1
ATOM 6926 N N . SER B 1 144 ? -7.617 -35.906 -13.242 1 77.19 144 SER B N 1
ATOM 6927 C CA . SER B 1 144 ? -7.754 -35.969 -14.695 1 77.19 144 SER B CA 1
ATOM 6928 C C . SER B 1 144 ? -7.891 -37.406 -15.18 1 77.19 144 SER B C 1
ATOM 6930 O O . SER B 1 144 ? -8.625 -37.688 -16.125 1 77.19 144 SER B O 1
ATOM 6932 N N . SER B 1 145 ? -7.172 -38.281 -14.555 1 74.94 145 SER B N 1
ATOM 6933 C CA . SER B 1 145 ? -7.156 -39.688 -14.984 1 74.94 145 SER B CA 1
ATOM 6934 C C . SER B 1 145 ? -8.539 -40.312 -14.859 1 74.94 145 SER B C 1
ATOM 6936 O O . SER B 1 145 ? -8.836 -41.312 -15.539 1 74.94 145 SER B O 1
ATOM 6938 N N . ARG B 1 146 ? -9.344 -39.75 -14.086 1 73.81 146 ARG B N 1
ATOM 6939 C CA . ARG B 1 146 ? -10.664 -40.312 -13.844 1 73.81 146 ARG B CA 1
ATOM 6940 C C . ARG B 1 146 ? -11.734 -39.531 -14.602 1 73.81 146 ARG B C 1
ATOM 6942 O O . ARG B 1 146 ? -12.922 -39.875 -14.523 1 73.81 146 ARG B O 1
ATOM 6949 N N . ASP B 1 147 ? -11.297 -38.625 -15.266 1 80.81 147 ASP B N 1
ATOM 6950 C CA . ASP B 1 147 ? -12.242 -37.812 -16.031 1 80.81 147 ASP B CA 1
ATOM 6951 C C . ASP B 1 147 ? -12.461 -38.375 -17.422 1 80.81 147 ASP B C 1
ATOM 6953 O O . ASP B 1 147 ? -11.625 -38.188 -18.312 1 80.81 147 ASP B O 1
ATOM 6957 N N . THR B 1 148 ? -13.492 -38.906 -17.703 1 83.25 148 THR B N 1
ATOM 6958 C CA . THR B 1 148 ? -13.789 -39.562 -18.969 1 83.25 148 THR B CA 1
ATOM 6959 C C . THR B 1 148 ? -13.977 -38.531 -20.078 1 83.25 148 THR B C 1
ATOM 6961 O O . THR B 1 148 ? -13.75 -38.812 -21.25 1 83.25 148 THR B O 1
ATOM 6964 N N . LYS B 1 149 ? -14.352 -37.406 -19.641 1 88.56 149 LYS B N 1
ATOM 6965 C CA . LYS B 1 149 ? -14.562 -36.375 -20.641 1 88.56 149 LYS B CA 1
ATOM 6966 C C . LYS B 1 149 ? -13.258 -35.969 -21.312 1 88.56 149 LYS B C 1
ATOM 6968 O O . LYS B 1 149 ? -13.227 -35.688 -22.516 1 88.56 149 LYS B O 1
ATOM 6973 N N . LEU B 1 150 ? -12.219 -35.938 -20.578 1 90.81 150 LEU B N 1
ATOM 6974 C CA . LEU B 1 150 ? -10.914 -35.594 -21.141 1 90.81 150 LEU B CA 1
ATOM 6975 C C . LEU B 1 150 ? -10.5 -36.625 -22.203 1 90.81 150 LEU B C 1
ATOM 6977 O O . LEU B 1 150 ? -9.938 -36.25 -23.234 1 90.81 150 LEU B O 1
ATOM 6981 N N . LEU B 1 151 ? -10.703 -37.844 -21.938 1 88.69 151 LEU B N 1
ATOM 6982 C CA . LEU B 1 151 ? -10.375 -38.875 -22.891 1 88.69 151 LEU B CA 1
ATOM 6983 C C . LEU B 1 151 ? -11.211 -38.75 -24.156 1 88.69 151 LEU B C 1
ATOM 6985 O O . LEU B 1 151 ? -10.695 -38.906 -25.266 1 88.69 151 LEU B O 1
ATOM 6989 N N . ASP B 1 152 ? -12.438 -38.406 -23.953 1 91.25 152 ASP B N 1
ATOM 6990 C CA . ASP B 1 152 ? -13.328 -38.219 -25.094 1 91.25 152 ASP B CA 1
ATOM 6991 C C . ASP B 1 152 ? -12.875 -37.062 -25.969 1 91.25 152 ASP B C 1
ATOM 6993 O O . ASP B 1 152 ? -12.898 -37.156 -27.188 1 91.25 152 ASP B O 1
ATOM 6997 N N . ILE B 1 153 ? -12.516 -35.969 -25.344 1 92.62 153 ILE B N 1
ATOM 6998 C CA . ILE B 1 153 ? -12.055 -34.812 -26.078 1 92.62 153 ILE B CA 1
ATOM 6999 C C . ILE B 1 153 ? -10.781 -35.125 -26.844 1 92.62 153 ILE B C 1
ATOM 7001 O O . ILE B 1 153 ? -10.617 -34.75 -28 1 92.62 153 ILE B O 1
ATOM 7005 N N . SER B 1 154 ? -9.875 -35.844 -26.172 1 91.38 154 SER B N 1
ATOM 7006 C CA . SER B 1 154 ? -8.625 -36.25 -26.812 1 91.38 154 SER B CA 1
ATOM 7007 C C . SER B 1 154 ? -8.883 -37.062 -28.062 1 91.38 154 SER B C 1
ATOM 7009 O O . SER B 1 154 ? -8.242 -36.875 -29.094 1 91.38 154 SER B O 1
ATOM 7011 N N . LYS B 1 155 ? -9.828 -37.969 -27.984 1 88.62 155 LYS B N 1
ATOM 7012 C CA . LYS B 1 155 ? -10.18 -38.812 -29.125 1 88.62 155 LYS B CA 1
ATOM 7013 C C . LYS B 1 155 ? -10.773 -38 -30.25 1 88.62 155 LYS B C 1
ATOM 7015 O O . LYS B 1 155 ? -10.445 -38.219 -31.422 1 88.62 155 LYS B O 1
ATOM 7020 N N . ASP B 1 156 ? -11.602 -37.156 -29.844 1 90.62 156 ASP B N 1
ATOM 7021 C CA . ASP B 1 156 ? -12.234 -36.281 -30.828 1 90.62 156 ASP B CA 1
ATOM 7022 C C . ASP B 1 156 ? -11.195 -35.438 -31.578 1 90.62 156 ASP B C 1
ATOM 7024 O O . ASP B 1 156 ? -11.258 -35.312 -32.812 1 90.62 156 ASP B O 1
ATOM 7028 N N . LEU B 1 157 ? -10.266 -34.875 -30.844 1 90.06 157 LEU B N 1
ATOM 7029 C CA . LEU B 1 157 ? -9.234 -34.031 -31.438 1 90.06 157 LEU B CA 1
ATOM 7030 C C . LEU B 1 157 ? -8.305 -34.844 -32.344 1 90.06 157 LEU B C 1
ATOM 7032 O O . LEU B 1 157 ? -7.824 -34.375 -33.344 1 90.06 157 LEU B O 1
ATOM 7036 N N . ASN B 1 158 ? -8.008 -36.031 -31.953 1 89.25 158 ASN B N 1
ATOM 7037 C CA . ASN B 1 158 ? -7.066 -36.875 -32.688 1 89.25 158 ASN B CA 1
ATOM 7038 C C . ASN B 1 158 ? -7.711 -37.531 -33.906 1 89.25 158 ASN B C 1
ATOM 7040 O O . ASN B 1 158 ? -7.012 -37.969 -34.812 1 89.25 158 ASN B O 1
ATOM 7044 N N . SER B 1 159 ? -9.031 -37.75 -33.969 1 83.81 159 SER B N 1
ATOM 7045 C CA . SER B 1 159 ? -9.727 -38.281 -35.125 1 83.81 159 SER B CA 1
ATOM 7046 C C . SER B 1 159 ? -9.766 -37.312 -36.281 1 83.81 159 SER B C 1
ATOM 7048 O O . SER B 1 159 ? -9.734 -37.719 -37.438 1 83.81 159 SER B O 1
ATOM 7050 N N . ASN B 1 160 ? -10.07 -36.094 -36.062 1 66.94 160 ASN B N 1
ATOM 7051 C CA . ASN B 1 160 ? -10.203 -35.062 -37.094 1 66.94 160 ASN B CA 1
ATOM 7052 C C . ASN B 1 160 ? -8.844 -34.625 -37.625 1 66.94 160 ASN B C 1
ATOM 7054 O O . ASN B 1 160 ? -8.766 -33.938 -38.625 1 66.94 160 ASN B O 1
ATOM 7058 N N . LYS B 1 161 ? -7.887 -34.625 -36.969 1 61.12 161 LYS B N 1
ATOM 7059 C CA . LYS B 1 161 ? -6.668 -33.938 -37.375 1 61.12 161 LYS B CA 1
ATOM 7060 C C . LYS B 1 161 ? -5.535 -34.938 -37.625 1 61.12 161 LYS B C 1
ATOM 7062 O O . LYS B 1 161 ? -5.5 -36 -37.031 1 61.12 161 LYS B O 1
ATOM 7067 N N . THR B 1 162 ? -4.91 -34.844 -38.719 1 48.31 162 THR B N 1
ATOM 7068 C CA . THR B 1 162 ? -3.662 -35.469 -39.125 1 48.31 162 THR B CA 1
ATOM 7069 C C . THR B 1 162 ? -2.529 -35.125 -38.188 1 48.31 162 THR B C 1
ATOM 7071 O O . THR B 1 162 ? -2.596 -34.094 -37.469 1 48.31 162 THR B O 1
ATOM 7074 N N . GLY B 1 163 ? -1.265 -35.719 -38.125 1 51.78 163 GLY B N 1
ATOM 7075 C CA . GLY B 1 163 ? 0.029 -35.938 -37.5 1 51.78 163 GLY B CA 1
ATOM 7076 C C . GLY B 1 163 ? 0.446 -34.812 -36.594 1 51.78 163 GLY B C 1
ATOM 7077 O O . GLY B 1 163 ? 0.75 -35.031 -35.406 1 51.78 163 GLY B O 1
ATOM 7078 N N . LYS B 1 164 ? 0.452 -33.469 -36.938 1 55.19 164 LYS B N 1
ATOM 7079 C CA . LYS B 1 164 ? 1.2 -32.406 -36.281 1 55.19 164 LYS B CA 1
ATOM 7080 C C . LYS B 1 164 ? 0.381 -31.797 -35.156 1 55.19 164 LYS B C 1
ATOM 7082 O O . LYS B 1 164 ? 0.927 -31.109 -34.281 1 55.19 164 LYS B O 1
ATOM 7087 N N . HIS B 1 165 ? -0.971 -32.219 -34.938 1 67.75 165 HIS B N 1
ATOM 7088 C CA . HIS B 1 165 ? -1.822 -31.531 -33.969 1 67.75 165 HIS B CA 1
ATOM 7089 C C . HIS B 1 165 ? -2.488 -32.531 -33.031 1 67.75 165 HIS B C 1
ATOM 7091 O O . HIS B 1 165 ? -3.52 -32.219 -32.438 1 67.75 165 HIS B O 1
ATOM 7097 N N . SER B 1 166 ? -1.858 -33.594 -32.875 1 84.88 166 SER B N 1
ATOM 7098 C CA . SER B 1 166 ? -2.449 -34.625 -32.031 1 84.88 166 SER B CA 1
ATOM 7099 C C . SER B 1 166 ? -2.23 -34.344 -30.547 1 84.88 166 SER B C 1
ATOM 7101 O O . SER B 1 166 ? -1.282 -33.656 -30.172 1 84.88 166 SER B O 1
ATOM 7103 N N . VAL B 1 167 ? -3.188 -34.781 -29.781 1 92.06 167 VAL B N 1
ATOM 7104 C CA . VAL B 1 167 ? -3.098 -34.719 -28.312 1 92.06 167 VAL B CA 1
ATOM 7105 C C . VAL B 1 167 ? -2.625 -36.062 -27.781 1 92.06 167 VAL B C 1
ATOM 7107 O O . VAL B 1 167 ? -3.268 -37.094 -28.016 1 92.06 167 VAL B O 1
ATOM 7110 N N . ASN B 1 168 ? -1.499 -36.031 -27.125 1 93.69 168 ASN B N 1
ATOM 7111 C CA . ASN B 1 168 ? -0.948 -37.281 -26.578 1 93.69 168 ASN B CA 1
ATOM 7112 C C . ASN B 1 168 ? -1.082 -37.312 -25.062 1 93.69 168 ASN B C 1
ATOM 7114 O O . ASN B 1 168 ? -1.054 -38.406 -24.453 1 93.69 168 ASN B O 1
ATOM 7118 N N . PHE B 1 169 ? -1.219 -36.156 -24.516 1 95.5 169 PHE B N 1
ATOM 7119 C CA . PHE B 1 169 ? -1.243 -36.094 -23.062 1 95.5 169 PHE B CA 1
ATOM 7120 C C . PHE B 1 169 ? -2.426 -35.25 -22.578 1 95.5 169 PHE B C 1
ATOM 7122 O O . PHE B 1 169 ? -2.748 -34.219 -23.172 1 95.5 169 PHE B O 1
ATOM 7129 N N . PHE B 1 170 ? -3.125 -35.688 -21.625 1 94.56 170 PHE B N 1
ATOM 7130 C CA . PHE B 1 170 ? -4.09 -34.812 -20.984 1 94.56 170 PHE B CA 1
ATOM 7131 C C . PHE B 1 170 ? -3.865 -34.781 -19.469 1 94.56 170 PHE B C 1
ATOM 7133 O O . PHE B 1 170 ? -3.387 -35.75 -18.891 1 94.56 170 PHE B O 1
ATOM 7140 N N . SER B 1 171 ? -4.07 -33.656 -18.875 1 95 171 SER B N 1
ATOM 7141 C CA . SER B 1 171 ? -3.807 -33.406 -17.469 1 95 171 SER B CA 1
ATOM 7142 C C . SER B 1 171 ? -4.727 -32.312 -16.922 1 95 171 SER B C 1
ATOM 7144 O O . SER B 1 171 ? -5.656 -31.875 -17.594 1 95 171 SER B O 1
ATOM 7146 N N . SER B 1 172 ? -4.578 -32.031 -15.664 1 92.62 172 SER B N 1
ATOM 7147 C CA . SER B 1 172 ? -5.27 -30.938 -15 1 92.62 172 SER B CA 1
ATOM 7148 C C . SER B 1 172 ? -4.301 -29.828 -14.617 1 92.62 172 SER B C 1
ATOM 7150 O O . SER B 1 172 ? -3.096 -30.047 -14.508 1 92.62 172 SER B O 1
ATOM 7152 N N . THR B 1 173 ? -4.828 -28.594 -14.453 1 91.81 173 THR B N 1
ATOM 7153 C CA . THR B 1 173 ? -4.016 -27.453 -14.055 1 91.81 173 THR B CA 1
ATOM 7154 C C . THR B 1 173 ? -3.297 -27.734 -12.734 1 91.81 173 THR B C 1
ATOM 7156 O O . THR B 1 173 ? -2.115 -27.422 -12.586 1 91.81 173 THR B O 1
ATOM 7159 N N . SER B 1 174 ? -3.977 -28.328 -11.797 1 86.75 174 SER B N 1
ATOM 7160 C CA . SER B 1 174 ? -3.402 -28.562 -10.477 1 86.75 174 SER B CA 1
ATOM 7161 C C . SER B 1 174 ? -2.217 -29.516 -10.547 1 86.75 174 SER B C 1
ATOM 7163 O O . SER B 1 174 ? -1.291 -29.438 -9.734 1 86.75 174 SER B O 1
ATOM 7165 N N . SER B 1 175 ? -2.191 -30.453 -11.508 1 90.44 175 SER B N 1
ATOM 7166 C CA . SER B 1 175 ? -1.13 -31.438 -11.625 1 90.44 175 SER B CA 1
ATOM 7167 C C . SER B 1 175 ? 0.108 -30.859 -12.297 1 90.44 175 SER B C 1
ATOM 7169 O O . SER B 1 175 ? 1.233 -31.25 -11.992 1 90.44 175 SER B O 1
ATOM 7171 N N . MET B 1 176 ? -0.149 -29.906 -13.117 1 94.44 176 MET B N 1
ATOM 7172 C CA . MET B 1 176 ? 0.927 -29.438 -13.992 1 94.44 176 MET B CA 1
ATOM 7173 C C . MET B 1 176 ? 1.71 -28.312 -13.328 1 94.44 176 MET B C 1
ATOM 7175 O O . MET B 1 176 ? 2.852 -28.047 -13.703 1 94.44 176 MET B O 1
ATOM 7179 N N . THR B 1 177 ? 1.192 -27.625 -12.328 1 95.19 177 THR B N 1
ATOM 7180 C CA . THR B 1 177 ? 1.774 -26.391 -11.812 1 95.19 177 THR B CA 1
ATOM 7181 C C . THR B 1 177 ? 3.104 -26.672 -11.109 1 95.19 177 THR B C 1
ATOM 7183 O O . THR B 1 177 ? 4.016 -25.844 -11.148 1 95.19 177 THR B O 1
ATOM 7186 N N . GLY B 1 178 ? 3.213 -27.828 -10.461 1 94.12 178 GLY B N 1
ATOM 7187 C CA . GLY B 1 178 ? 4.465 -28.141 -9.797 1 94.12 178 GLY B CA 1
ATOM 7188 C C . GLY B 1 178 ? 5.648 -28.188 -10.75 1 94.12 178 GLY B C 1
ATOM 7189 O O . GLY B 1 178 ? 6.688 -27.594 -10.492 1 94.12 178 GLY B O 1
ATOM 7190 N N . VAL B 1 179 ? 5.473 -28.953 -11.789 1 96.62 179 VAL B N 1
ATOM 7191 C CA . VAL B 1 179 ? 6.555 -29.109 -12.75 1 96.62 179 VAL B CA 1
ATOM 7192 C C . VAL B 1 179 ? 6.809 -27.797 -13.477 1 96.62 179 VAL B C 1
ATOM 7194 O O . VAL B 1 179 ? 7.957 -27.438 -13.742 1 96.62 179 VAL B O 1
ATOM 7197 N N . LEU B 1 180 ? 5.793 -27.047 -13.773 1 97.94 180 LEU B N 1
ATOM 7198 C CA . LEU B 1 180 ? 5.938 -25.781 -14.461 1 97.94 180 LEU B CA 1
ATOM 7199 C C . LEU B 1 180 ? 6.672 -24.766 -13.586 1 97.94 180 LEU B C 1
ATOM 7201 O O . LEU B 1 180 ? 7.398 -23.906 -14.102 1 97.94 180 LEU B O 1
ATOM 7205 N N . THR B 1 181 ? 6.469 -24.844 -12.305 1 97.19 181 THR B N 1
ATOM 7206 C CA . THR B 1 181 ? 7.223 -24 -11.391 1 97.19 181 THR B CA 1
ATOM 7207 C C . THR B 1 181 ? 8.711 -24.312 -11.461 1 97.19 181 THR B C 1
ATOM 7209 O O . THR B 1 181 ? 9.547 -23.406 -11.414 1 97.19 181 THR B O 1
ATOM 7212 N N . LYS B 1 182 ? 9.055 -25.625 -11.57 1 96.38 182 LYS B N 1
ATOM 7213 C CA . LYS B 1 182 ? 10.453 -26.016 -11.75 1 96.38 182 LYS B CA 1
ATOM 7214 C C . LYS B 1 182 ? 11.016 -25.453 -13.047 1 96.38 182 LYS B C 1
ATOM 7216 O O . LYS B 1 182 ? 12.164 -24.984 -13.086 1 96.38 182 LYS B O 1
ATOM 7221 N N . PHE B 1 183 ? 10.219 -25.516 -14.062 1 97.75 183 PHE B N 1
ATOM 7222 C CA . PHE B 1 183 ? 10.656 -24.969 -15.344 1 97.75 183 PHE B CA 1
ATOM 7223 C C . PHE B 1 183 ? 10.875 -23.469 -15.25 1 97.75 183 PHE B C 1
ATOM 7225 O O . PHE B 1 183 ? 11.781 -22.922 -15.883 1 97.75 183 PHE B O 1
ATOM 7232 N N . HIS B 1 184 ? 10.039 -22.766 -14.5 1 97.69 184 HIS B N 1
ATOM 7233 C CA . HIS B 1 184 ? 10.25 -21.328 -14.305 1 97.69 184 HIS B CA 1
ATOM 7234 C C . HIS B 1 184 ? 11.609 -21.062 -13.672 1 97.69 184 HIS B C 1
ATOM 7236 O O . HIS B 1 184 ? 12.359 -20.203 -14.156 1 97.69 184 HIS B O 1
ATOM 7242 N N . LYS B 1 185 ? 11.812 -21.766 -12.57 1 95.81 185 LYS B N 1
ATOM 7243 C CA . LYS B 1 185 ? 13.094 -21.578 -11.898 1 95.81 185 LYS B CA 1
ATOM 7244 C C . LYS B 1 185 ? 14.258 -21.906 -12.82 1 95.81 185 LYS B C 1
ATOM 7246 O O . LYS B 1 185 ? 15.289 -21.219 -12.805 1 95.81 185 LYS B O 1
ATOM 7251 N N . PHE B 1 186 ? 14.055 -22.891 -13.633 1 96.19 186 PHE B N 1
ATOM 7252 C CA . PHE B 1 186 ? 15.055 -23.391 -14.57 1 96.19 186 PHE B CA 1
ATOM 7253 C C . PHE B 1 186 ? 15.281 -22.375 -15.695 1 96.19 186 PHE B C 1
ATOM 7255 O O . PHE B 1 186 ? 16.422 -21.969 -15.953 1 96.19 186 PHE B O 1
ATOM 7262 N N . LEU B 1 187 ? 14.273 -21.875 -16.266 1 97.12 187 LEU B N 1
ATOM 7263 C CA . LEU B 1 187 ? 14.352 -21 -17.422 1 97.12 187 LEU B CA 1
ATOM 7264 C C . LEU B 1 187 ? 14.75 -19.578 -17.031 1 97.12 187 LEU B C 1
ATOM 7266 O O . LEU B 1 187 ? 15.422 -18.891 -17.781 1 97.12 187 LEU B O 1
ATOM 7270 N N . SER B 1 188 ? 14.359 -19.188 -15.844 1 95.94 188 SER B N 1
ATOM 7271 C CA . SER B 1 188 ? 14.594 -17.828 -15.414 1 95.94 188 SER B CA 1
ATOM 7272 C C . SER B 1 188 ? 15.938 -17.688 -14.703 1 95.94 188 SER B C 1
ATOM 7274 O O . SER B 1 188 ? 16.344 -16.578 -14.344 1 95.94 188 SER B O 1
ATOM 7276 N N . GLY B 1 189 ? 16.625 -18.75 -14.414 1 93.38 189 GLY B N 1
ATOM 7277 C CA . GLY B 1 189 ? 17.859 -18.719 -13.633 1 93.38 189 GLY B CA 1
ATOM 7278 C C . GLY B 1 189 ? 17.625 -18.344 -12.18 1 93.38 189 GLY B C 1
ATOM 7279 O O . GLY B 1 189 ? 18.406 -17.594 -11.594 1 93.38 189 GLY B O 1
ATOM 7280 N N . ASN B 1 190 ? 16.516 -18.812 -11.656 1 93.38 190 ASN B N 1
ATOM 7281 C CA . ASN B 1 190 ? 16.141 -18.5 -10.281 1 93.38 190 ASN B CA 1
ATOM 7282 C C . ASN B 1 190 ? 15.961 -16.984 -10.086 1 93.38 190 ASN B C 1
ATOM 7284 O O . ASN B 1 190 ? 16.422 -16.438 -9.094 1 93.38 190 ASN B O 1
ATOM 7288 N N . ARG B 1 191 ? 15.398 -16.375 -11.047 1 94.19 191 ARG B N 1
ATOM 7289 C CA . ARG B 1 191 ? 15.156 -14.938 -10.945 1 94.19 191 ARG B CA 1
ATOM 7290 C C . ARG B 1 191 ? 14.445 -14.594 -9.641 1 94.19 191 ARG B C 1
ATOM 7292 O O . ARG B 1 191 ? 13.492 -15.273 -9.25 1 94.19 191 ARG B O 1
ATOM 7299 N N . PRO B 1 192 ? 14.867 -13.516 -8.977 1 94.06 192 PRO B N 1
ATOM 7300 C CA . PRO B 1 192 ? 14.211 -13.117 -7.73 1 94.06 192 PRO B CA 1
ATOM 7301 C C . PRO B 1 192 ? 12.805 -12.555 -7.957 1 94.06 192 PRO B C 1
ATOM 7303 O O . PRO B 1 192 ? 12.453 -12.211 -9.086 1 94.06 192 PRO B O 1
ATOM 7306 N N . ILE B 1 193 ? 12.047 -12.539 -6.898 1 95.62 193 ILE B N 1
ATOM 7307 C CA . ILE B 1 193 ? 10.688 -12.008 -6.879 1 95.62 193 ILE B CA 1
ATOM 7308 C C . ILE B 1 193 ? 10.719 -10.5 -6.652 1 95.62 193 ILE B C 1
ATOM 7310 O O . ILE B 1 193 ? 11.43 -10.016 -5.77 1 95.62 193 ILE B O 1
ATOM 7314 N N . ASN B 1 194 ? 9.977 -9.781 -7.484 1 94.38 194 ASN B N 1
ATOM 7315 C CA . ASN B 1 194 ? 9.891 -8.328 -7.359 1 94.38 194 ASN B CA 1
ATOM 7316 C C . ASN B 1 194 ? 8.977 -7.926 -6.203 1 94.38 194 ASN B C 1
ATOM 7318 O O . ASN B 1 194 ? 7.758 -8.094 -6.285 1 94.38 194 ASN B O 1
ATOM 7322 N N . THR B 1 195 ? 9.555 -7.348 -5.113 1 92.5 195 THR B N 1
ATOM 7323 C CA . THR B 1 195 ? 8.773 -6.891 -3.965 1 92.5 195 THR B CA 1
ATOM 7324 C C . THR B 1 195 ? 8.969 -5.395 -3.736 1 92.5 195 THR B C 1
ATOM 7326 O O . THR B 1 195 ? 8.93 -4.926 -2.598 1 92.5 195 THR B O 1
ATOM 7329 N N . GLY B 1 196 ? 9.172 -4.684 -4.773 1 90.06 196 GLY B N 1
ATOM 7330 C CA . GLY B 1 196 ? 9.445 -3.254 -4.719 1 90.06 196 GLY B CA 1
ATOM 7331 C C . GLY B 1 196 ? 8.258 -2.443 -4.23 1 90.06 196 GLY B C 1
ATOM 7332 O O . GLY B 1 196 ? 8.43 -1.342 -3.703 1 90.06 196 GLY B O 1
ATOM 7333 N N . ASN B 1 197 ? 7.07 -2.918 -4.359 1 92.06 197 ASN B N 1
ATOM 7334 C CA . ASN B 1 197 ? 5.867 -2.188 -3.975 1 92.06 197 ASN B CA 1
ATOM 7335 C C . ASN B 1 197 ? 5.516 -2.416 -2.508 1 92.06 197 ASN B C 1
ATOM 7337 O O . ASN B 1 197 ? 4.582 -1.805 -1.986 1 92.06 197 ASN B O 1
ATOM 7341 N N . PHE B 1 198 ? 6.27 -3.301 -1.766 1 91.88 198 PHE B N 1
ATOM 7342 C CA . PHE B 1 198 ? 6.039 -3.533 -0.344 1 91.88 198 PHE B CA 1
ATOM 7343 C C . PHE B 1 198 ? 6.703 -2.451 0.497 1 91.88 198 PHE B C 1
ATOM 7345 O O . PHE B 1 198 ? 7.629 -1.778 0.033 1 91.88 198 PHE B O 1
ATOM 7352 N N . SER B 1 199 ? 6.203 -2.258 1.657 1 91.75 199 SER B N 1
ATOM 7353 C CA . SER B 1 199 ? 6.742 -1.229 2.541 1 91.75 199 SER B CA 1
ATOM 7354 C C . SER B 1 199 ? 8.195 -1.517 2.902 1 91.75 199 SER B C 1
ATOM 7356 O O . SER B 1 199 ? 8.734 -2.559 2.531 1 91.75 199 SER B O 1
ATOM 7358 N N . LYS B 1 200 ? 8.844 -0.677 3.688 1 88.81 200 LYS B N 1
ATOM 7359 C CA . LYS B 1 200 ? 10.281 -0.698 3.947 1 88.81 200 LYS B CA 1
ATOM 7360 C C . LYS B 1 200 ? 10.656 -1.828 4.902 1 88.81 200 LYS B C 1
ATOM 7362 O O . LYS B 1 200 ? 11.82 -2.215 4.996 1 88.81 200 LYS B O 1
ATOM 7367 N N . VAL B 1 201 ? 9.719 -2.402 5.547 1 87.31 201 VAL B N 1
ATOM 7368 C CA . VAL B 1 201 ? 10.023 -3.479 6.484 1 87.31 201 VAL B CA 1
ATOM 7369 C C . VAL B 1 201 ? 10.367 -4.75 5.715 1 87.31 201 VAL B C 1
ATOM 7371 O O . VAL B 1 201 ? 10.969 -5.672 6.27 1 87.31 201 VAL B O 1
ATOM 7374 N N . PHE B 1 202 ? 9.977 -4.82 4.441 1 89.56 202 PHE B N 1
ATOM 7375 C CA . PHE B 1 202 ? 10.289 -5.945 3.568 1 89.56 202 PHE B CA 1
ATOM 7376 C C . PHE B 1 202 ? 11.414 -5.582 2.604 1 89.56 202 PHE B C 1
ATOM 7378 O O . PHE B 1 202 ? 11.609 -4.406 2.285 1 89.56 202 PHE B O 1
ATOM 7385 N N . PRO B 1 203 ? 12.125 -6.551 2.139 1 86.88 203 PRO B N 1
ATOM 7386 C CA . PRO B 1 203 ? 13.172 -6.258 1.152 1 86.88 203 PRO B CA 1
ATOM 7387 C C . PRO B 1 203 ? 12.594 -5.875 -0.212 1 86.88 203 PRO B C 1
ATOM 7389 O O . PRO B 1 203 ? 11.422 -6.133 -0.486 1 86.88 203 PRO B O 1
ATOM 7392 N N . SER B 1 204 ? 13.367 -5.238 -1.067 1 85.69 204 SER B N 1
ATOM 7393 C CA . SER B 1 204 ? 12.93 -4.816 -2.393 1 85.69 204 SER B CA 1
ATOM 7394 C C . SER B 1 204 ? 12.844 -6.004 -3.35 1 85.69 204 SER B C 1
ATOM 7396 O O . SER B 1 204 ? 12.211 -5.914 -4.406 1 85.69 204 SER B O 1
ATOM 7398 N N . GLN B 1 205 ? 13.547 -7.043 -3.047 1 89.12 205 GLN B N 1
ATOM 7399 C CA . GLN B 1 205 ? 13.453 -8.312 -3.768 1 89.12 205 GLN B CA 1
ATOM 7400 C C . GLN B 1 205 ? 13.617 -9.492 -2.822 1 89.12 205 GLN B C 1
ATOM 7402 O O . GLN B 1 205 ? 14.211 -9.359 -1.748 1 89.12 205 GLN B O 1
ATOM 7407 N N . THR B 1 206 ? 13.062 -10.562 -3.217 1 90.69 206 THR B N 1
ATOM 7408 C CA . THR B 1 206 ? 13.156 -11.773 -2.412 1 90.69 206 THR B CA 1
ATOM 7409 C C . THR B 1 206 ? 13.172 -13.016 -3.301 1 90.69 206 THR B C 1
ATOM 7411 O O . THR B 1 206 ? 13.281 -12.906 -4.523 1 90.69 206 THR B O 1
ATOM 7414 N N . THR B 1 207 ? 13.273 -14.188 -2.668 1 92.44 207 THR B N 1
ATOM 7415 C CA . THR B 1 207 ? 13.297 -15.445 -3.398 1 92.44 207 THR B CA 1
ATOM 7416 C C . THR B 1 207 ? 12.188 -16.375 -2.912 1 92.44 207 THR B C 1
ATOM 7418 O O . THR B 1 207 ? 11.562 -16.109 -1.886 1 92.44 207 THR B O 1
ATOM 7421 N N . PHE B 1 208 ? 11.984 -17.391 -3.713 1 93.62 208 PHE B N 1
ATOM 7422 C CA . PHE B 1 208 ? 11.078 -18.438 -3.275 1 93.62 208 PHE B CA 1
ATOM 7423 C C . PHE B 1 208 ? 11.578 -19.094 -1.988 1 93.62 208 PHE B C 1
ATOM 7425 O O . PHE B 1 208 ? 12.773 -19.031 -1.688 1 93.62 208 PHE B O 1
ATOM 7432 N N . THR B 1 209 ? 10.648 -19.625 -1.235 1 88.56 209 THR B N 1
ATOM 7433 C CA . THR B 1 209 ? 11.062 -20.422 -0.093 1 88.56 209 THR B CA 1
ATOM 7434 C C . THR B 1 209 ? 11.719 -21.719 -0.556 1 88.56 209 THR B C 1
ATOM 7436 O O . THR B 1 209 ? 11.586 -22.109 -1.718 1 88.56 209 THR B O 1
ATOM 7439 N N . SER B 1 210 ? 12.336 -22.422 0.326 1 85.75 210 SER B N 1
ATOM 7440 C CA . SER B 1 210 ? 13.07 -23.641 -0 1 85.75 210 SER B CA 1
ATOM 7441 C C . SER B 1 210 ? 12.117 -24.797 -0.335 1 85.75 210 SER B C 1
ATOM 7443 O O . SER B 1 210 ? 12.508 -25.766 -0.983 1 85.75 210 SER B O 1
ATOM 7445 N N . THR B 1 211 ? 10.953 -24.672 0.049 1 84.12 211 THR B N 1
ATOM 7446 C CA . THR B 1 211 ? 9.977 -25.719 -0.229 1 84.12 211 THR B CA 1
ATOM 7447 C C . THR B 1 211 ? 9.758 -25.859 -1.731 1 84.12 211 THR B C 1
ATOM 7449 O O . THR B 1 211 ? 9.398 -26.938 -2.211 1 84.12 211 THR B O 1
ATOM 7452 N N . ILE B 1 212 ? 10 -24.828 -2.416 1 88.94 212 ILE B N 1
ATOM 7453 C CA . ILE B 1 212 ? 9.766 -24.844 -3.857 1 88.94 212 ILE B CA 1
ATOM 7454 C C . ILE B 1 212 ? 10.836 -25.688 -4.543 1 88.94 212 ILE B C 1
ATOM 7456 O O . ILE B 1 212 ? 10.641 -26.172 -5.664 1 88.94 212 ILE B O 1
ATOM 7460 N N . ASP B 1 213 ? 11.891 -25.922 -3.824 1 90 213 ASP B N 1
ATOM 7461 C CA . ASP B 1 213 ? 13.008 -26.672 -4.402 1 90 213 ASP B CA 1
ATOM 7462 C C . ASP B 1 213 ? 12.859 -28.172 -4.16 1 90 213 ASP B C 1
ATOM 7464 O O . ASP B 1 213 ? 13.656 -28.969 -4.656 1 90 213 ASP B O 1
ATOM 7468 N N . VAL B 1 214 ? 11.867 -28.531 -3.436 1 92.25 214 VAL B N 1
ATOM 7469 C CA . VAL B 1 214 ? 11.578 -29.953 -3.268 1 92.25 214 VAL B CA 1
ATOM 7470 C C . VAL B 1 214 ? 11.18 -30.562 -4.609 1 92.25 214 VAL B C 1
ATOM 7472 O O . VAL B 1 214 ? 10.445 -29.953 -5.387 1 92.25 214 VAL B O 1
ATOM 7475 N N . PRO B 1 215 ? 11.672 -31.781 -4.879 1 95.06 215 PRO B N 1
ATOM 7476 C CA . PRO B 1 215 ? 11.336 -32.406 -6.16 1 95.06 215 PRO B CA 1
ATOM 7477 C C . PRO B 1 215 ? 9.828 -32.594 -6.344 1 95.06 215 PRO B C 1
ATOM 7479 O O . PRO B 1 215 ? 9.109 -32.812 -5.363 1 95.06 215 PRO B O 1
ATOM 7482 N N . THR B 1 216 ? 9.406 -32.5 -7.59 1 94.69 216 THR B N 1
ATOM 7483 C CA . THR B 1 216 ? 8.008 -32.688 -7.945 1 94.69 216 THR B CA 1
ATOM 7484 C C . THR B 1 216 ? 7.844 -34 -8.727 1 94.69 216 THR B C 1
ATOM 7486 O O . THR B 1 216 ? 8.641 -34.312 -9.617 1 94.69 216 THR B O 1
ATOM 7489 N N . SER B 1 217 ? 6.801 -34.75 -8.367 1 94.25 217 SER B N 1
ATOM 7490 C CA . SER B 1 217 ? 6.594 -36.062 -8.977 1 94.25 217 SER B CA 1
ATOM 7491 C C . SER B 1 217 ? 5.273 -36.094 -9.742 1 94.25 217 SER B C 1
ATOM 7493 O O . SER B 1 217 ? 4.254 -35.594 -9.258 1 94.25 217 SER B O 1
ATOM 7495 N N . LEU B 1 218 ? 5.273 -36.656 -10.914 1 95.25 218 LEU B N 1
ATOM 7496 C CA . LEU B 1 218 ? 4.109 -36.875 -11.758 1 95.25 218 LEU B CA 1
ATOM 7497 C C . LEU B 1 218 ? 4 -38.375 -12.125 1 95.25 218 LEU B C 1
ATOM 7499 O O . LEU B 1 218 ? 5.012 -39.062 -12.195 1 95.25 218 LEU B O 1
ATOM 7503 N N . VAL B 1 219 ? 2.793 -38.781 -12.328 1 94.81 219 VAL B N 1
ATOM 7504 C CA . VAL B 1 219 ? 2.527 -40.156 -12.773 1 94.81 219 VAL B CA 1
ATOM 7505 C C . VAL B 1 219 ? 1.842 -40.125 -14.141 1 94.81 219 VAL B C 1
ATOM 7507 O O . VAL B 1 219 ? 0.844 -39.438 -14.328 1 94.81 219 VAL B O 1
ATOM 7510 N N . VAL B 1 220 ? 2.393 -40.844 -15.023 1 95.44 220 VAL B N 1
ATOM 7511 C CA . VAL B 1 220 ? 1.867 -40.906 -16.391 1 95.44 220 VAL B CA 1
ATOM 7512 C C . VAL B 1 220 ? 1.294 -42.312 -16.641 1 95.44 220 VAL B C 1
ATOM 7514 O O . VAL B 1 220 ? 1.98 -43.312 -16.453 1 95.44 220 VAL B O 1
ATOM 7517 N N . THR B 1 221 ? 0.037 -42.344 -17.125 1 93.5 221 THR B N 1
ATOM 7518 C CA . THR B 1 221 ? -0.658 -43.625 -17.328 1 93.5 221 THR B CA 1
ATOM 7519 C C . THR B 1 221 ? -1.275 -43.688 -18.734 1 93.5 221 THR B C 1
ATOM 7521 O O . THR B 1 221 ? -1.97 -42.75 -19.141 1 93.5 221 THR B O 1
ATOM 7524 N N . PRO B 1 222 ? -1.033 -44.781 -19.422 1 92.81 222 PRO B N 1
ATOM 7525 C CA . PRO B 1 222 ? -1.719 -44.906 -20.719 1 92.81 222 PRO B CA 1
ATOM 7526 C C . PRO B 1 222 ? -3.227 -45.094 -20.562 1 92.81 222 PRO B C 1
ATOM 7528 O O . PRO B 1 222 ? -3.68 -45.781 -19.641 1 92.81 222 PRO B O 1
ATOM 7531 N N . LYS B 1 223 ? -4.023 -44.5 -21.375 1 89 223 LYS B N 1
ATOM 7532 C CA . LYS B 1 223 ? -5.473 -44.531 -21.219 1 89 223 LYS B CA 1
ATOM 7533 C C . LYS B 1 223 ? -6.145 -45.219 -22.406 1 89 223 LYS B C 1
ATOM 7535 O O . LYS B 1 223 ? -7.344 -45.5 -22.375 1 89 223 LYS B O 1
ATOM 7540 N N . ASP B 1 224 ? -5.449 -45.375 -23.438 1 80.88 224 ASP B N 1
ATOM 7541 C CA . ASP B 1 224 ? -6.023 -46.094 -24.562 1 80.88 224 ASP B CA 1
ATOM 7542 C C . ASP B 1 224 ? -5.227 -47.375 -24.844 1 80.88 224 ASP B C 1
ATOM 7544 O O . ASP B 1 224 ? -4.105 -47.531 -24.359 1 80.88 224 ASP B O 1
ATOM 7548 N N . GLU B 1 225 ? -5.809 -48.25 -25.578 1 75.44 225 GLU B N 1
ATOM 7549 C CA . GLU B 1 225 ? -5.23 -49.562 -25.844 1 75.44 225 GLU B CA 1
ATOM 7550 C C . GLU B 1 225 ? -3.959 -49.438 -26.688 1 75.44 225 GLU B C 1
ATOM 7552 O O . GLU B 1 225 ? -3.025 -50.25 -26.516 1 75.44 225 GLU B O 1
ATOM 7557 N N . ASP B 1 226 ? -3.926 -48.469 -27.5 1 74 226 ASP B N 1
ATOM 7558 C CA . ASP B 1 226 ? -2.781 -48.312 -28.391 1 74 226 ASP B CA 1
ATOM 7559 C C . ASP B 1 226 ? -1.684 -47.469 -27.75 1 74 226 ASP B C 1
ATOM 7561 O O . ASP B 1 226 ? -0.643 -47.219 -28.359 1 74 226 ASP B O 1
ATOM 7565 N N . ALA B 1 227 ? -1.91 -47.125 -26.5 1 75.12 227 ALA B N 1
ATOM 7566 C CA . ALA B 1 227 ? -0.927 -46.344 -25.75 1 75.12 227 ALA B CA 1
ATOM 7567 C C . ALA B 1 227 ? -0.493 -45.125 -26.547 1 75.12 227 ALA B C 1
ATOM 7569 O O . ALA B 1 227 ? 0.703 -44.875 -26.719 1 75.12 227 ALA B O 1
ATOM 7570 N N . THR B 1 228 ? -1.424 -44.438 -27.047 1 84.06 228 THR B N 1
ATOM 7571 C CA . THR B 1 228 ? -1.146 -43.188 -27.75 1 84.06 228 THR B CA 1
ATOM 7572 C C . THR B 1 228 ? -1.542 -41.969 -26.922 1 84.06 228 THR B C 1
ATOM 7574 O O . THR B 1 228 ? -1.062 -40.875 -27.156 1 84.06 228 THR B O 1
ATOM 7577 N N . THR B 1 229 ? -2.424 -42.25 -26.016 1 91.5 229 THR B N 1
ATOM 7578 C CA . THR B 1 229 ? -2.879 -41.156 -25.141 1 91.5 229 THR B CA 1
ATOM 7579 C C . THR B 1 229 ? -2.574 -41.5 -23.688 1 91.5 229 THR B C 1
ATOM 7581 O O . THR B 1 229 ? -2.844 -42.594 -23.219 1 91.5 229 THR B O 1
ATOM 7584 N N . PHE B 1 230 ? -2.035 -40.5 -22.984 1 94.69 230 PHE B N 1
ATOM 7585 C CA . PHE B 1 230 ? -1.61 -40.688 -21.594 1 94.69 230 PHE B CA 1
ATOM 7586 C C . PHE B 1 230 ? -2.217 -39.625 -20.688 1 94.69 230 PHE B C 1
ATOM 7588 O O . PHE B 1 230 ? -2.4 -38.5 -21.094 1 94.69 230 PHE B O 1
ATOM 7595 N N . SER B 1 231 ? -2.592 -40.031 -19.531 1 93.81 231 SER B N 1
ATOM 7596 C CA . SER B 1 231 ? -2.938 -39.062 -18.484 1 93.81 231 SER B CA 1
ATOM 7597 C C . SER B 1 231 ? -1.727 -38.719 -17.625 1 93.81 231 SER B C 1
ATOM 7599 O O . SER B 1 231 ? -0.893 -39.594 -17.344 1 93.81 231 SER B O 1
ATOM 7601 N N . ILE B 1 232 ? -1.574 -37.5 -17.297 1 95.06 232 ILE B N 1
ATOM 7602 C CA . ILE B 1 232 ? -0.531 -37 -16.391 1 95.06 232 ILE B CA 1
ATOM 7603 C C . ILE B 1 232 ? -1.162 -36.5 -15.094 1 95.06 232 ILE B C 1
ATOM 7605 O O . ILE B 1 232 ? -1.89 -35.5 -15.102 1 95.06 232 ILE B O 1
ATOM 7609 N N . ASP B 1 233 ? -0.849 -37.125 -14.023 1 92 233 ASP B N 1
ATOM 7610 C CA . ASP B 1 233 ? -1.4 -36.75 -12.727 1 92 233 ASP B CA 1
ATOM 7611 C C . ASP B 1 233 ? -0.289 -36.469 -11.719 1 92 233 ASP B C 1
ATOM 7613 O O . ASP B 1 233 ? 0.783 -37.062 -11.773 1 92 233 ASP B O 1
ATOM 7617 N N . ALA B 1 234 ? -0.626 -35.531 -10.875 1 89.25 234 ALA B N 1
ATOM 7618 C CA . ALA B 1 234 ? 0.292 -35.281 -9.766 1 89.25 234 ALA B CA 1
ATOM 7619 C C . ALA B 1 234 ? 0.371 -36.5 -8.852 1 89.25 234 ALA B C 1
ATOM 7621 O O . ALA B 1 234 ? -0.641 -37.156 -8.594 1 89.25 234 ALA B O 1
ATOM 7622 N N . ASP B 1 235 ? 1.625 -36.781 -8.445 1 87.38 235 ASP B N 1
ATOM 7623 C CA . ASP B 1 235 ? 1.837 -37.812 -7.414 1 87.38 235 ASP B CA 1
ATOM 7624 C C . ASP B 1 235 ? 1.326 -37.312 -6.059 1 87.38 235 ASP B C 1
ATOM 7626 O O . ASP B 1 235 ? 1.896 -36.406 -5.465 1 87.38 235 ASP B O 1
ATOM 7630 N N . ARG B 1 236 ? 0.296 -37.812 -5.578 1 76.06 236 ARG B N 1
ATOM 7631 C CA . ARG B 1 236 ? -0.321 -37.312 -4.355 1 76.06 236 ARG B CA 1
ATOM 7632 C C . ARG B 1 236 ? 0.017 -38.188 -3.164 1 76.06 236 ARG B C 1
ATOM 7634 O O . ARG B 1 236 ? -0.692 -38.188 -2.154 1 76.06 236 ARG B O 1
ATOM 7641 N N . SER B 1 237 ? 1.058 -38.969 -3.312 1 77.44 237 SER B N 1
ATOM 7642 C CA . SER B 1 237 ? 1.439 -39.906 -2.26 1 77.44 237 SER B CA 1
ATOM 7643 C C . SER B 1 237 ? 1.865 -39.156 -0.994 1 77.44 237 SER B C 1
ATOM 7645 O O . SER B 1 237 ? 1.871 -39.75 0.095 1 77.44 237 SER B O 1
ATOM 7647 N N . THR B 1 238 ? 2.258 -37.906 -1.174 1 71.88 238 THR B N 1
ATOM 7648 C CA . THR B 1 238 ? 2.736 -37.156 -0.001 1 71.88 238 THR B CA 1
ATOM 7649 C C . THR B 1 238 ? 1.772 -36.031 0.371 1 71.88 238 THR B C 1
ATOM 7651 O O . THR B 1 238 ? 2.08 -35.219 1.23 1 71.88 238 THR B O 1
ATOM 7654 N N . ASP B 1 239 ? 0.681 -36 -0.181 1 68.25 239 ASP B N 1
ATOM 7655 C CA . ASP B 1 239 ? -0.264 -34.938 0.12 1 68.25 239 ASP B CA 1
ATOM 7656 C C . ASP B 1 239 ? -0.786 -35.062 1.551 1 68.25 239 ASP B C 1
ATOM 7658 O O . ASP B 1 239 ? -1.108 -36.156 2.014 1 68.25 239 ASP B O 1
ATOM 7662 N N . SER B 1 240 ? -0.372 -34.094 2.498 1 54.19 240 SER B N 1
ATOM 7663 C CA . SER B 1 240 ? -0.808 -34.125 3.889 1 54.19 240 SER B CA 1
ATOM 7664 C C . SER B 1 240 ? -1.996 -33.219 4.121 1 54.19 240 SER B C 1
ATOM 7666 O O . SER B 1 240 ? -2.76 -33.406 5.074 1 54.19 240 SER B O 1
ATOM 7668 N N . GLU B 1 241 ? -2.076 -31.938 3.604 1 53.53 241 GLU B N 1
ATOM 7669 C CA . GLU B 1 241 ? -2.711 -30.719 4.109 1 53.53 241 GLU B CA 1
ATOM 7670 C C . GLU B 1 241 ? -4.223 -30.781 3.914 1 53.53 241 GLU B C 1
ATOM 7672 O O . GLU B 1 241 ? -4.816 -29.844 3.357 1 53.53 241 GLU B O 1
ATOM 7677 N N . ILE B 1 242 ? -4.941 -31.859 4.449 1 54.41 242 ILE B N 1
ATOM 7678 C CA . ILE B 1 242 ? -6.312 -32.188 4.066 1 54.41 242 ILE B CA 1
ATOM 7679 C C . ILE B 1 242 ? -7.277 -31.219 4.75 1 54.41 242 ILE B C 1
ATOM 7681 O O . ILE B 1 242 ? -8.219 -30.719 4.121 1 54.41 242 ILE B O 1
ATOM 7685 N N . THR B 1 243 ? -6.891 -30.781 5.926 1 61.12 243 THR B N 1
ATOM 7686 C CA . THR B 1 243 ? -7.875 -30 6.652 1 61.12 243 THR B CA 1
ATOM 7687 C C . THR B 1 243 ? -8.07 -28.641 5.992 1 61.12 243 THR B C 1
ATOM 7689 O O . THR B 1 243 ? -9.203 -28.188 5.789 1 61.12 243 THR B O 1
ATOM 7692 N N . LEU B 1 244 ? -7.008 -28.031 5.59 1 67.56 244 LEU B N 1
ATOM 7693 C CA . LEU B 1 244 ? -7.113 -26.688 5 1 67.56 244 LEU B CA 1
ATOM 7694 C C . LEU B 1 244 ? -7.695 -26.766 3.59 1 67.56 244 LEU B C 1
ATOM 7696 O O . LEU B 1 244 ? -8.406 -25.859 3.158 1 67.56 244 LEU B O 1
ATOM 7700 N N . SER B 1 245 ? -7.48 -27.891 2.994 1 69.31 245 SER B N 1
ATOM 7701 C CA . SER B 1 245 ? -8.016 -28.062 1.646 1 69.31 245 SER B CA 1
ATOM 7702 C C . SER B 1 245 ? -9.531 -28.234 1.675 1 69.31 245 SER B C 1
ATOM 7704 O O . SER B 1 245 ? -10.242 -27.625 0.867 1 69.31 245 SER B O 1
ATOM 7706 N N . VAL B 1 246 ? -9.93 -29.016 2.617 1 70 246 VAL B N 1
ATOM 7707 C CA . VAL B 1 246 ? -11.367 -29.219 2.756 1 70 246 VAL B CA 1
ATOM 7708 C C . VAL B 1 246 ? -12.047 -27.906 3.17 1 70 246 VAL B C 1
ATOM 7710 O O . VAL B 1 246 ? -13.125 -27.578 2.672 1 70 246 VAL B O 1
ATOM 7713 N N . LEU B 1 247 ? -11.414 -27.328 4.023 1 79.94 247 LEU B N 1
ATOM 7714 C CA . LEU B 1 247 ? -11.953 -26.031 4.449 1 79.94 247 LEU B CA 1
ATOM 7715 C C . LEU B 1 247 ? -11.984 -25.047 3.287 1 79.94 247 LEU B C 1
ATOM 7717 O O . LEU B 1 247 ? -12.922 -24.25 3.174 1 79.94 247 LEU B O 1
ATOM 7721 N N . GLY B 1 248 ? -11.031 -25.141 2.424 1 86.25 248 GLY B N 1
ATOM 7722 C CA . GLY B 1 248 ? -10.977 -24.266 1.266 1 86.25 248 GLY B CA 1
ATOM 7723 C C . GLY B 1 248 ? -12.195 -24.391 0.366 1 86.25 248 GLY B C 1
ATOM 7724 O O . GLY B 1 248 ? -12.719 -23.391 -0.121 1 86.25 248 GLY B O 1
ATOM 7725 N N . ASN B 1 249 ? -12.641 -25.594 0.214 1 84.75 249 ASN B N 1
ATOM 7726 C CA . ASN B 1 249 ? -13.828 -25.812 -0.613 1 84.75 249 ASN B CA 1
ATOM 7727 C C . ASN B 1 249 ? -15.078 -25.234 0.029 1 84.75 249 ASN B C 1
ATOM 7729 O O . ASN B 1 249 ? -15.922 -24.656 -0.66 1 84.75 249 ASN B O 1
ATOM 7733 N N . ALA B 1 250 ? -15.141 -25.453 1.283 1 88.75 250 ALA B N 1
ATOM 7734 C CA . ALA B 1 250 ? -16.281 -24.906 2.008 1 88.75 250 ALA B CA 1
ATOM 7735 C C . ALA B 1 250 ? -16.281 -23.375 1.968 1 88.75 250 ALA B C 1
ATOM 7737 O O . ALA B 1 250 ? -17.344 -22.75 1.814 1 88.75 250 ALA B O 1
ATOM 7738 N N . LEU B 1 251 ? -15.133 -22.812 2.143 1 94.12 251 LEU B N 1
ATOM 7739 C CA . LEU B 1 251 ? -15.023 -21.359 2.15 1 94.12 251 LEU B CA 1
ATOM 7740 C C . LEU B 1 251 ? -15.336 -20.781 0.773 1 94.12 251 LEU B C 1
ATOM 7742 O O . LEU B 1 251 ? -15.914 -19.688 0.664 1 94.12 251 LEU B O 1
ATOM 7746 N N . GLU B 1 252 ? -14.969 -21.484 -0.247 1 93.12 252 GLU B N 1
ATOM 7747 C CA . GLU B 1 252 ? -15.312 -21.047 -1.6 1 93.12 252 GLU B CA 1
ATOM 7748 C C . GLU B 1 252 ? -16.828 -20.984 -1.786 1 93.12 252 GLU B C 1
ATOM 7750 O O . GLU B 1 252 ? -17.344 -20.047 -2.395 1 93.12 252 GLU B O 1
ATOM 7755 N N . LEU B 1 253 ? -17.516 -21.984 -1.26 1 92.75 253 LEU B N 1
ATOM 7756 C CA . LEU B 1 253 ? -18.969 -22 -1.318 1 92.75 253 LEU B CA 1
ATOM 7757 C C . LEU B 1 253 ? -19.562 -20.828 -0.537 1 92.75 253 LEU B C 1
ATOM 7759 O O . LEU B 1 253 ? -20.531 -20.219 -0.973 1 92.75 253 LEU B O 1
ATOM 7763 N N . MET B 1 254 ? -18.922 -20.562 0.559 1 95.5 254 MET B N 1
ATOM 7764 C CA . MET B 1 254 ? -19.391 -19.453 1.394 1 95.5 254 MET B CA 1
ATOM 7765 C C . MET B 1 254 ? -19.281 -18.125 0.652 1 95.5 254 MET B C 1
ATOM 7767 O O . MET B 1 254 ? -20.094 -17.234 0.856 1 95.5 254 MET B O 1
ATOM 7771 N N . LEU B 1 255 ? -18.312 -17.953 -0.219 1 97.94 255 LEU B N 1
ATOM 7772 C CA . LEU B 1 255 ? -18.047 -16.703 -0.924 1 97.94 255 LEU B CA 1
ATOM 7773 C C . LEU B 1 255 ? -18.938 -16.562 -2.158 1 97.94 255 LEU B C 1
ATOM 7775 O O . LEU B 1 255 ? -19.094 -15.469 -2.695 1 97.94 255 LEU B O 1
ATOM 7779 N N . THR B 1 256 ? -19.547 -17.641 -2.637 1 96.19 256 THR B N 1
ATOM 7780 C CA . THR B 1 256 ? -20.266 -17.609 -3.91 1 96.19 256 THR B CA 1
ATOM 7781 C C . THR B 1 256 ? -21.75 -17.922 -3.711 1 96.19 256 THR B C 1
ATOM 7783 O O . THR B 1 256 ? -22.531 -17.812 -4.652 1 96.19 256 THR B O 1
ATOM 7786 N N . LYS B 1 257 ? -22.125 -18.328 -2.506 1 94.81 257 LYS B N 1
ATOM 7787 C CA . LYS B 1 257 ? -23.531 -18.609 -2.221 1 94.81 257 LYS B CA 1
ATOM 7788 C C . LYS B 1 257 ? -24.078 -17.656 -1.169 1 94.81 257 LYS B C 1
ATOM 7790 O O . LYS B 1 257 ? -23.359 -17.219 -0.272 1 94.81 257 LYS B O 1
ATOM 7795 N N . LYS B 1 258 ? -25.312 -17.359 -1.262 1 95.12 258 LYS B N 1
ATOM 7796 C CA . LYS B 1 258 ? -26 -16.594 -0.209 1 95.12 258 LYS B CA 1
ATOM 7797 C C . LYS B 1 258 ? -26.062 -17.406 1.084 1 95.12 258 LYS B C 1
ATOM 7799 O O . LYS B 1 258 ? -26.016 -18.641 1.059 1 95.12 258 LYS B O 1
ATOM 7804 N N . PRO B 1 259 ? -26.172 -16.719 2.164 1 94.44 259 PRO B N 1
ATOM 7805 C CA . PRO B 1 259 ? -26.172 -17.406 3.459 1 94.44 259 PRO B CA 1
ATOM 7806 C C . PRO B 1 259 ? -27.219 -18.516 3.541 1 94.44 259 PRO B C 1
ATOM 7808 O O . PRO B 1 259 ? -26.938 -19.594 4.062 1 94.44 259 PRO B O 1
ATOM 7811 N N . LYS B 1 260 ? -28.375 -18.297 3.002 1 93.44 260 LYS B N 1
ATOM 7812 C CA . LYS B 1 260 ? -29.438 -19.297 3.039 1 93.44 260 LYS B CA 1
ATOM 7813 C C . LYS B 1 260 ? -29.047 -20.547 2.268 1 93.44 260 LYS B C 1
ATOM 7815 O O . LYS B 1 260 ? -29.344 -21.672 2.697 1 93.44 260 LYS B O 1
ATOM 7820 N N . GLU B 1 261 ? -28.453 -20.375 1.149 1 93.06 261 GLU B N 1
ATOM 7821 C CA . GLU B 1 261 ? -28.016 -21.5 0.335 1 93.06 261 GLU B CA 1
ATOM 7822 C C . GLU B 1 261 ? -26.844 -22.219 0.982 1 93.06 261 GLU B C 1
ATOM 7824 O O . GLU B 1 261 ? -26.75 -23.453 0.938 1 93.06 261 GLU B O 1
ATOM 7829 N N . PHE B 1 262 ? -25.922 -21.547 1.566 1 93.25 262 PHE B N 1
ATOM 7830 C CA . PHE B 1 262 ? -24.766 -22.141 2.213 1 93.25 262 PHE B CA 1
ATOM 7831 C C . PHE B 1 262 ? -25.172 -22.969 3.416 1 93.25 262 PHE B C 1
ATOM 7833 O O . PHE B 1 262 ? -24.562 -24.016 3.697 1 93.25 262 PHE B O 1
ATOM 7840 N N . ASN B 1 263 ? -26.172 -22.531 4.078 1 93.25 263 ASN B N 1
ATOM 7841 C CA . ASN B 1 263 ? -26.625 -23.219 5.277 1 93.25 263 ASN B CA 1
ATOM 7842 C C . ASN B 1 263 ? -27.078 -24.641 4.969 1 93.25 263 ASN B C 1
ATOM 7844 O O . ASN B 1 263 ? -27.109 -25.5 5.855 1 93.25 263 ASN B O 1
ATOM 7848 N N . LYS B 1 264 ? -27.375 -24.891 3.738 1 93.38 264 LYS B N 1
ATOM 7849 C CA . LYS B 1 264 ? -27.797 -26.219 3.336 1 93.38 264 LYS B CA 1
ATOM 7850 C C . LYS B 1 264 ? -26.641 -27.219 3.432 1 93.38 264 LYS B C 1
ATOM 7852 O O . LYS B 1 264 ? -26.859 -28.422 3.428 1 93.38 264 LYS B O 1
ATOM 7857 N N . TYR B 1 265 ? -25.469 -26.719 3.453 1 90.81 265 TYR B N 1
ATOM 7858 C CA . TYR B 1 265 ? -24.281 -27.578 3.502 1 90.81 265 TYR B CA 1
ATOM 7859 C C . TYR B 1 265 ? -23.875 -27.859 4.941 1 90.81 265 TYR B C 1
ATOM 7861 O O . TYR B 1 265 ? -22.875 -28.531 5.188 1 90.81 265 TYR B O 1
ATOM 7869 N N . LEU B 1 266 ? -24.594 -27.344 5.871 1 91.94 266 LEU B N 1
ATOM 7870 C CA . LEU B 1 266 ? -24.344 -27.609 7.281 1 91.94 266 LEU B CA 1
ATOM 7871 C C . LEU B 1 266 ? -25.031 -28.906 7.723 1 91.94 266 LEU B C 1
ATOM 7873 O O . LEU B 1 266 ? -26.078 -29.266 7.191 1 91.94 266 LEU B O 1
ATOM 7877 N N . LYS B 1 267 ? -24.5 -29.562 8.711 1 89.5 267 LYS B N 1
ATOM 7878 C CA . LYS B 1 267 ? -25.062 -30.797 9.242 1 89.5 267 LYS B CA 1
ATOM 7879 C C . LYS B 1 267 ? -26.422 -30.547 9.883 1 89.5 267 LYS B C 1
ATOM 7881 O O . LYS B 1 267 ? -27.297 -31.422 9.859 1 89.5 267 LYS B O 1
ATOM 7886 N N . SER B 1 268 ? -26.531 -29.375 10.383 1 90.25 268 SER B N 1
ATOM 7887 C CA . SER B 1 268 ? -27.766 -29.047 11.102 1 90.25 268 SER B CA 1
ATOM 7888 C C . SER B 1 268 ? -28.922 -28.812 10.133 1 90.25 268 SER B C 1
ATOM 7890 O O . SER B 1 268 ? -30.078 -28.828 10.539 1 90.25 268 SER B O 1
ATOM 7892 N N . SER B 1 269 ? -28.531 -28.672 8.898 1 90.81 269 SER B N 1
ATOM 7893 C CA . SER B 1 269 ? -29.578 -28.359 7.934 1 90.81 269 SER B CA 1
ATOM 7894 C C . SER B 1 269 ? -30.312 -29.609 7.473 1 90.81 269 SER B C 1
ATOM 7896 O O . SER B 1 269 ? -29.688 -30.656 7.273 1 90.81 269 SER B O 1
ATOM 7898 N N . LYS B 1 270 ? -31.641 -29.531 7.25 1 87.62 270 LYS B N 1
ATOM 7899 C CA . LYS B 1 270 ? -32.469 -30.625 6.742 1 87.62 270 LYS B CA 1
ATOM 7900 C C . LYS B 1 270 ? -32.688 -30.5 5.238 1 87.62 270 LYS B C 1
ATOM 7902 O O . LYS B 1 270 ? -33.156 -31.438 4.598 1 87.62 270 LYS B O 1
ATOM 7907 N N . LEU B 1 271 ? -32.219 -29.453 4.727 1 89.62 271 LEU B N 1
ATOM 7908 C CA . LEU B 1 271 ? -32.406 -29.188 3.301 1 89.62 271 LEU B CA 1
ATOM 7909 C C . LEU B 1 271 ? -31.188 -29.672 2.498 1 89.62 271 LEU B C 1
ATOM 7911 O O . LEU B 1 271 ? -30.047 -29.594 2.971 1 89.62 271 LEU B O 1
ATOM 7915 N N . GLU B 1 272 ? -31.453 -30.156 1.297 1 86.44 272 GLU B N 1
ATOM 7916 C CA . GLU B 1 272 ? -30.391 -30.609 0.406 1 86.44 272 GLU B CA 1
ATOM 7917 C C . GLU B 1 272 ? -29.969 -29.516 -0.563 1 86.44 272 GLU B C 1
ATOM 7919 O O . GLU B 1 272 ? -30.812 -28.859 -1.182 1 86.44 272 GLU B O 1
ATOM 7924 N N . PRO B 1 273 ? -28.656 -29.328 -0.549 1 86.69 273 PRO B N 1
ATOM 7925 C CA . PRO B 1 273 ? -28.203 -28.344 -1.533 1 86.69 273 PRO B CA 1
ATOM 7926 C C . PRO B 1 273 ? -28.375 -28.828 -2.973 1 86.69 273 PRO B C 1
ATOM 7928 O O . PRO B 1 273 ? -28.453 -30.031 -3.217 1 86.69 273 PRO B O 1
ATOM 7931 N N . GLU B 1 274 ? -28.578 -27.844 -3.826 1 78.5 274 GLU B N 1
ATOM 7932 C CA . GLU B 1 274 ? -28.609 -28.203 -5.242 1 78.5 274 GLU B CA 1
ATOM 7933 C C . GLU B 1 274 ? -27.281 -28.781 -5.691 1 78.5 274 GLU B C 1
ATOM 7935 O O . GLU B 1 274 ? -26.219 -28.406 -5.176 1 78.5 274 GLU B O 1
ATOM 7940 N N . ALA B 1 275 ? -27.438 -29.766 -6.547 1 69.31 275 ALA B N 1
ATOM 7941 C CA . ALA B 1 275 ? -26.219 -30.391 -7.047 1 69.31 275 ALA B CA 1
ATOM 7942 C C . ALA B 1 275 ? -25.234 -29.359 -7.598 1 69.31 275 ALA B C 1
ATOM 7944 O O . ALA B 1 275 ? -25.609 -28.516 -8.414 1 69.31 275 ALA B O 1
ATOM 7945 N N . ASP B 1 276 ? -24.141 -29.297 -6.914 1 68.56 276 ASP B N 1
ATOM 7946 C CA . ASP B 1 276 ? -23.094 -28.359 -7.348 1 68.56 276 ASP B CA 1
ATOM 7947 C C . ASP B 1 276 ? -22.234 -28.969 -8.445 1 68.56 276 ASP B C 1
ATOM 7949 O O . ASP B 1 276 ? -21.5 -29.922 -8.203 1 68.56 276 ASP B O 1
ATOM 7953 N N . LYS B 1 277 ? -22.562 -28.609 -9.68 1 74.5 277 LYS B N 1
ATOM 7954 C CA . LYS B 1 277 ? -21.75 -29.094 -10.781 1 74.5 277 LYS B CA 1
ATOM 7955 C C . LYS B 1 277 ? -20.578 -28.156 -11.062 1 74.5 277 LYS B C 1
ATOM 7957 O O . LYS B 1 277 ? -20.766 -26.938 -11.141 1 74.5 277 LYS B O 1
ATOM 7962 N N . SER B 1 278 ? -19.438 -28.688 -11.055 1 85 278 SER B N 1
ATOM 7963 C CA . SER B 1 278 ? -18.234 -27.906 -11.383 1 85 278 SER B CA 1
ATOM 7964 C C . SER B 1 278 ? -18.188 -27.562 -12.875 1 85 278 SER B C 1
ATOM 7966 O O . SER B 1 278 ? -18.625 -28.359 -13.711 1 85 278 SER B O 1
ATOM 7968 N N . ALA B 1 279 ? -17.859 -26.375 -13.156 1 91.62 279 ALA B N 1
ATOM 7969 C CA . ALA B 1 279 ? -17.625 -25.938 -14.531 1 91.62 279 ALA B CA 1
ATOM 7970 C C . ALA B 1 279 ? -16.141 -26.016 -14.883 1 91.62 279 ALA B C 1
ATOM 7972 O O . ALA B 1 279 ? -15.281 -25.734 -14.047 1 91.62 279 ALA B O 1
ATOM 7973 N N . TYR B 1 280 ? -15.883 -26.453 -16.156 1 93.5 280 TYR B N 1
ATOM 7974 C CA . TYR B 1 280 ? -14.492 -26.672 -16.547 1 93.5 280 TYR B CA 1
ATOM 7975 C C . TYR B 1 280 ? -14.172 -25.938 -17.859 1 93.5 280 TYR B C 1
ATOM 7977 O O . TYR B 1 280 ? -15.062 -25.672 -18.656 1 93.5 280 TYR B O 1
ATOM 7985 N N . HIS B 1 281 ? -12.969 -25.516 -17.984 1 95.62 281 HIS B N 1
ATOM 7986 C CA . HIS B 1 281 ? -12.352 -25 -19.203 1 95.62 281 HIS B CA 1
ATOM 7987 C C . HIS B 1 281 ? -11.312 -25.984 -19.734 1 95.62 281 HIS B C 1
ATOM 7989 O O . HIS B 1 281 ? -10.57 -26.609 -18.969 1 95.62 281 HIS B O 1
ATOM 7995 N N . TYR B 1 282 ? -11.312 -26.203 -21.047 1 96 282 TYR B N 1
ATOM 7996 C CA . TYR B 1 282 ? -10.375 -27.109 -21.703 1 96 282 TYR B CA 1
ATOM 7997 C C . TYR B 1 282 ? -9.5 -26.344 -22.703 1 96 282 TYR B C 1
ATOM 7999 O O . TYR B 1 282 ? -10.008 -25.562 -23.5 1 96 282 TYR B O 1
ATOM 8007 N N . ALA B 1 283 ? -8.25 -26.562 -22.578 1 96.19 283 ALA B N 1
ATOM 8008 C CA . ALA B 1 283 ? -7.312 -25.906 -23.484 1 96.19 283 ALA B CA 1
ATOM 8009 C C . ALA B 1 283 ? -6.242 -26.891 -23.969 1 96.19 283 ALA B C 1
ATOM 8011 O O . ALA B 1 283 ? -6.004 -27.922 -23.328 1 96.19 283 ALA B O 1
ATOM 8012 N N . LYS B 1 284 ? -5.688 -26.547 -25.062 1 95.81 284 LYS B N 1
ATOM 8013 C CA . LYS B 1 284 ? -4.621 -27.344 -25.656 1 95.81 284 LYS B CA 1
ATOM 8014 C C . LYS B 1 284 ? -3.359 -26.516 -25.859 1 95.81 284 LYS B C 1
ATOM 8016 O O . LYS B 1 284 ? -3.434 -25.359 -26.281 1 95.81 284 LYS B O 1
ATOM 8021 N N . ILE B 1 285 ? -2.23 -27.016 -25.5 1 96.31 285 ILE B N 1
ATOM 8022 C CA . ILE B 1 285 ? -0.916 -26.453 -25.781 1 96.31 285 ILE B CA 1
ATOM 8023 C C . ILE B 1 285 ? 0.003 -27.547 -26.328 1 96.31 285 ILE B C 1
ATOM 8025 O O . ILE B 1 285 ? 0.475 -28.406 -25.578 1 96.31 285 ILE B O 1
ATOM 8029 N N . GLY B 1 286 ? 0.341 -27.453 -27.562 1 94.44 286 GLY B N 1
ATOM 8030 C CA . GLY B 1 286 ? 1.076 -28.547 -28.172 1 94.44 286 GLY B CA 1
ATOM 8031 C C . GLY B 1 286 ? 0.341 -29.875 -28.094 1 94.44 286 GLY B C 1
ATOM 8032 O O . GLY B 1 286 ? -0.817 -29.969 -28.5 1 94.44 286 GLY B O 1
ATOM 8033 N N . LYS B 1 287 ? 1.018 -30.844 -27.484 1 94.81 287 LYS B N 1
ATOM 8034 C CA . LYS B 1 287 ? 0.433 -32.188 -27.391 1 94.81 287 LYS B CA 1
ATOM 8035 C C . LYS B 1 287 ? -0.347 -32.344 -26.094 1 94.81 287 LYS B C 1
ATOM 8037 O O . LYS B 1 287 ? -0.846 -33.438 -25.797 1 94.81 287 LYS B O 1
ATOM 8042 N N . PHE B 1 288 ? -0.489 -31.266 -25.328 1 96.44 288 PHE B N 1
ATOM 8043 C CA . PHE B 1 288 ? -1.084 -31.359 -24.016 1 96.44 288 PHE B CA 1
ATOM 8044 C C . PHE B 1 288 ? -2.504 -30.812 -24.016 1 96.44 288 PHE B C 1
ATOM 8046 O O . PHE B 1 288 ? -2.742 -29.703 -24.484 1 96.44 288 PHE B O 1
ATOM 8053 N N . LEU B 1 289 ? -3.428 -31.578 -23.547 1 96.44 289 LEU B N 1
ATOM 8054 C CA . LEU B 1 289 ? -4.785 -31.156 -23.219 1 96.44 289 LEU B CA 1
ATOM 8055 C C . LEU B 1 289 ? -4.949 -30.922 -21.734 1 96.44 289 LEU B C 1
ATOM 8057 O O . LEU B 1 289 ? -4.688 -31.828 -20.922 1 96.44 289 LEU B O 1
ATOM 8061 N N . ILE B 1 290 ? -5.375 -29.719 -21.375 1 96.44 290 ILE B N 1
ATOM 8062 C CA . ILE B 1 290 ? -5.414 -29.359 -19.969 1 96.44 290 ILE B CA 1
ATOM 8063 C C . ILE B 1 290 ? -6.836 -28.953 -19.578 1 96.44 290 ILE B C 1
ATOM 8065 O O . ILE B 1 290 ? -7.477 -28.156 -20.266 1 96.44 290 ILE B O 1
ATOM 8069 N N . ARG B 1 291 ? -7.309 -29.516 -18.516 1 96.06 291 ARG B N 1
ATOM 8070 C CA . ARG B 1 291 ? -8.594 -29.156 -17.938 1 96.06 291 ARG B CA 1
ATOM 8071 C C . ARG B 1 291 ? -8.414 -28.234 -16.734 1 96.06 291 ARG B C 1
ATOM 8073 O O . ARG B 1 291 ? -7.512 -28.438 -15.914 1 96.06 291 ARG B O 1
ATOM 8080 N N . SER B 1 292 ? -9.188 -27.172 -16.625 1 94.75 292 SER B N 1
ATOM 8081 C CA . SER B 1 292 ? -9.156 -26.25 -15.508 1 94.75 292 SER B CA 1
ATOM 8082 C C . SER B 1 292 ? -10.547 -26.047 -14.914 1 94.75 292 SER B C 1
ATOM 8084 O O . SER B 1 292 ? -11.5 -25.75 -15.633 1 94.75 292 SER B O 1
ATOM 8086 N N . GLN B 1 293 ? -10.633 -26.266 -13.625 1 92.38 293 GLN B N 1
ATOM 8087 C CA . GLN B 1 293 ? -11.883 -25.969 -12.922 1 92.38 293 GLN B CA 1
ATOM 8088 C C . GLN B 1 293 ? -12.094 -24.469 -12.781 1 92.38 293 GLN B C 1
ATOM 8090 O O . GLN B 1 293 ? -11.148 -23.734 -12.508 1 92.38 293 GLN B O 1
ATOM 8095 N N . LEU B 1 294 ? -13.336 -24.047 -12.992 1 94.56 294 LEU B N 1
ATOM 8096 C CA . LEU B 1 294 ? -13.656 -22.625 -12.914 1 94.56 294 LEU B CA 1
ATOM 8097 C C . LEU B 1 294 ? -14.406 -22.297 -11.625 1 94.56 294 LEU B C 1
ATOM 8099 O O . LEU B 1 294 ? -15.492 -22.828 -11.383 1 94.56 294 LEU B O 1
ATOM 8103 N N . ASP B 1 295 ? -13.891 -21.375 -10.812 1 94.5 295 ASP B N 1
ATOM 8104 C CA . ASP B 1 295 ? -14.461 -21.078 -9.5 1 94.5 295 ASP B CA 1
ATOM 8105 C C . ASP B 1 295 ? -15.492 -19.953 -9.594 1 94.5 295 ASP B C 1
ATOM 8107 O O . ASP B 1 295 ? -16.438 -19.906 -8.812 1 94.5 295 ASP B O 1
ATOM 8111 N N . ALA B 1 296 ? -15.172 -18.922 -10.5 1 97.62 296 ALA B N 1
ATOM 8112 C CA . ALA B 1 296 ? -16.094 -17.781 -10.516 1 97.62 296 ALA B CA 1
ATOM 8113 C C . ALA B 1 296 ? -16.016 -17.031 -11.844 1 97.62 296 ALA B C 1
ATOM 8115 O O . ALA B 1 296 ? -15.062 -17.203 -12.609 1 97.62 296 ALA B O 1
ATOM 8116 N N . PHE B 1 297 ? -17.094 -16.25 -12.062 1 97.81 297 PHE B N 1
ATOM 8117 C CA . PHE B 1 297 ? -17.266 -15.492 -13.297 1 97.81 297 PHE B CA 1
ATOM 8118 C C . PHE B 1 297 ? -17.859 -14.117 -13.008 1 97.81 297 PHE B C 1
ATOM 8120 O O . PHE B 1 297 ? -18.656 -13.961 -12.086 1 97.81 297 PHE B O 1
ATOM 8127 N N . HIS B 1 298 ? -17.391 -13.078 -13.656 1 98.06 298 HIS B N 1
ATOM 8128 C CA . HIS B 1 298 ? -18.016 -11.766 -13.711 1 98.06 298 HIS B CA 1
ATOM 8129 C C . HIS B 1 298 ? -18 -11.211 -15.125 1 98.06 298 HIS B C 1
ATOM 8131 O O . HIS B 1 298 ? -16.953 -11.195 -15.789 1 98.06 298 HIS B O 1
ATOM 8137 N N . GLN B 1 299 ? -19 -10.68 -15.602 1 96.38 299 GLN B N 1
ATOM 8138 C CA . GLN B 1 299 ? -19.203 -10.305 -17 1 96.38 299 GLN B CA 1
ATOM 8139 C C . GLN B 1 299 ? -18.312 -9.117 -17.375 1 96.38 299 GLN B C 1
ATOM 8141 O O . GLN B 1 299 ? -17.953 -8.961 -18.547 1 96.38 299 GLN B O 1
ATOM 8146 N N . ASN B 1 300 ? -17.922 -8.289 -16.422 1 96.5 300 ASN B N 1
ATOM 8147 C CA . ASN B 1 300 ? -17.203 -7.066 -16.75 1 96.5 300 ASN B CA 1
ATOM 8148 C C . ASN B 1 300 ? -15.688 -7.273 -16.672 1 96.5 300 ASN B C 1
ATOM 8150 O O . ASN B 1 300 ? -14.914 -6.344 -16.922 1 96.5 300 ASN B O 1
ATOM 8154 N N . LEU B 1 301 ? -15.258 -8.453 -16.297 1 97.19 301 LEU B N 1
ATOM 8155 C CA . LEU B 1 301 ? -13.836 -8.742 -16.312 1 97.19 301 LEU B CA 1
ATOM 8156 C C . LEU B 1 301 ? -13.359 -9.031 -17.734 1 97.19 301 LEU B C 1
ATOM 8158 O O . LEU B 1 301 ? -14.117 -9.555 -18.562 1 97.19 301 LEU B O 1
ATOM 8162 N N . PRO B 1 302 ? -12.148 -8.703 -18.094 1 94.56 302 PRO B N 1
ATOM 8163 C CA . PRO B 1 302 ? -11.625 -8.953 -19.438 1 94.56 302 PRO B CA 1
ATOM 8164 C C . PRO B 1 302 ? -11.586 -10.438 -19.797 1 94.56 302 PRO B C 1
ATOM 8166 O O . PRO B 1 302 ? -11.641 -11.289 -18.906 1 94.56 302 PRO B O 1
ATOM 8169 N N . GLY B 1 303 ? -11.492 -10.734 -21.094 1 93.12 303 GLY B N 1
ATOM 8170 C CA . GLY B 1 303 ? -11.414 -12.109 -21.547 1 93.12 303 GLY B CA 1
ATOM 8171 C C . GLY B 1 303 ? -12.711 -12.875 -21.375 1 93.12 303 GLY B C 1
ATOM 8172 O O . GLY B 1 303 ? -13.773 -12.406 -21.812 1 93.12 303 GLY B O 1
ATOM 8173 N N . ARG B 1 304 ? -12.602 -14.023 -20.672 1 94.06 304 ARG B N 1
ATOM 8174 C CA . ARG B 1 304 ? -13.781 -14.859 -20.484 1 94.06 304 ARG B CA 1
ATOM 8175 C C . ARG B 1 304 ? -14.539 -14.469 -19.219 1 94.06 304 ARG B C 1
ATOM 8177 O O . ARG B 1 304 ? -15.609 -15.016 -18.938 1 94.06 304 ARG B O 1
ATOM 8184 N N . GLY B 1 305 ? -13.922 -13.562 -18.516 1 96.94 305 GLY B N 1
ATOM 8185 C CA . GLY B 1 305 ? -14.562 -13.086 -17.297 1 96.94 305 GLY B CA 1
ATOM 8186 C C . GLY B 1 305 ? -14.398 -14.031 -16.125 1 96.94 305 GLY B C 1
ATOM 8187 O O . GLY B 1 305 ? -14.969 -13.805 -15.055 1 96.94 305 GLY B O 1
ATOM 8188 N N . THR B 1 306 ? -13.641 -15.133 -16.344 1 98.06 306 THR B N 1
ATOM 8189 C CA . THR B 1 306 ? -13.477 -16.125 -15.289 1 98.06 306 THR B CA 1
ATOM 8190 C C . THR B 1 306 ? -12.25 -15.812 -14.438 1 98.06 306 THR B C 1
ATOM 8192 O O . THR B 1 306 ? -11.312 -15.164 -14.906 1 98.06 306 THR B O 1
ATOM 8195 N N . PHE B 1 307 ? -12.281 -16.125 -13.18 1 98.31 307 PHE B N 1
ATOM 8196 C CA . PHE B 1 307 ? -11.172 -15.969 -12.25 1 98.31 307 PHE B CA 1
ATOM 8197 C C . PHE B 1 307 ? -11.211 -17.047 -11.172 1 98.31 307 PHE B C 1
ATOM 8199 O O . PHE B 1 307 ? -12.227 -17.734 -11.008 1 98.31 307 PHE B O 1
ATOM 8206 N N . ASP B 1 308 ? -10.102 -17.281 -10.547 1 97.62 308 ASP B N 1
ATOM 8207 C CA . ASP B 1 308 ? -9.969 -18.281 -9.492 1 97.62 308 ASP B CA 1
ATOM 8208 C C . ASP B 1 308 ? -10.18 -17.656 -8.117 1 97.62 308 ASP B C 1
ATOM 8210 O O . ASP B 1 308 ? -9.922 -16.469 -7.922 1 97.62 308 ASP B O 1
ATOM 8214 N N . ILE B 1 309 ? -10.766 -18.391 -7.18 1 97.75 309 ILE B N 1
ATOM 8215 C CA . ILE B 1 309 ? -10.914 -18 -5.785 1 97.75 309 ILE B CA 1
ATOM 8216 C C . ILE B 1 309 ? -9.938 -18.781 -4.91 1 97.75 309 ILE B C 1
ATOM 8218 O O . ILE B 1 309 ? -9.906 -20.016 -4.961 1 97.75 309 ILE B O 1
ATOM 8222 N N . LYS B 1 310 ? -9.109 -18.094 -4.254 1 96.81 310 LYS B N 1
ATOM 8223 C CA . LYS B 1 310 ? -8.188 -18.703 -3.307 1 96.81 310 LYS B CA 1
ATOM 8224 C C . LYS B 1 310 ? -8.422 -18.188 -1.892 1 96.81 310 LYS B C 1
ATOM 8226 O O . LYS B 1 310 ? -8.352 -16.984 -1.648 1 96.81 310 LYS B O 1
ATOM 8231 N N . THR B 1 311 ? -8.758 -19.047 -1.011 1 96.12 311 THR B N 1
ATOM 8232 C CA . THR B 1 311 ? -8.82 -18.703 0.407 1 96.12 311 THR B CA 1
ATOM 8233 C C . THR B 1 311 ? -7.48 -18.953 1.087 1 96.12 311 THR B C 1
ATOM 8235 O O . THR B 1 311 ? -6.875 -20.016 0.907 1 96.12 311 THR B O 1
ATOM 8238 N N . ARG B 1 312 ? -6.996 -17.984 1.751 1 95 312 ARG B N 1
ATOM 8239 C CA . ARG B 1 312 ? -5.66 -18.078 2.33 1 95 312 ARG B CA 1
ATOM 8240 C C . ARG B 1 312 ? -5.703 -17.875 3.84 1 95 312 ARG B C 1
ATOM 8242 O O . ARG B 1 312 ? -6.145 -16.828 4.32 1 95 312 ARG B O 1
ATOM 8249 N N . ALA B 1 313 ? -5.258 -18.891 4.547 1 94.25 313 ALA B N 1
ATOM 8250 C CA . ALA B 1 313 ? -5.133 -18.766 5.996 1 94.25 313 ALA B CA 1
ATOM 8251 C C . ALA B 1 313 ? -3.992 -17.812 6.367 1 94.25 313 ALA B C 1
ATOM 8253 O O . ALA B 1 313 ? -2.986 -17.734 5.656 1 94.25 313 ALA B O 1
ATOM 8254 N N . VAL B 1 314 ? -4.094 -17.172 7.434 1 95.88 314 VAL B N 1
ATOM 8255 C CA . VAL B 1 314 ? -3.076 -16.25 7.914 1 95.88 314 VAL B CA 1
ATOM 8256 C C . VAL B 1 314 ? -1.808 -17.016 8.281 1 95.88 314 VAL B C 1
ATOM 8258 O O . VAL B 1 314 ? -1.844 -18.234 8.469 1 95.88 314 VAL B O 1
ATOM 8261 N N . CYS B 1 315 ? -0.749 -16.312 8.398 1 93.25 315 CYS B N 1
ATOM 8262 C CA . CYS B 1 315 ? 0.567 -16.906 8.602 1 93.25 315 CYS B CA 1
ATOM 8263 C C . CYS B 1 315 ? 0.611 -17.688 9.906 1 93.25 315 CYS B C 1
ATOM 8265 O O . CYS B 1 315 ? 1.315 -18.703 10.008 1 93.25 315 CYS B O 1
ATOM 8267 N N . ALA B 1 316 ? -0.178 -17.266 10.938 1 92.12 316 ALA B N 1
ATOM 8268 C CA . ALA B 1 316 ? -0.2 -17.953 12.227 1 92.12 316 ALA B CA 1
ATOM 8269 C C . ALA B 1 316 ? -0.707 -19.391 12.086 1 92.12 316 ALA B C 1
ATOM 8271 O O . ALA B 1 316 ? -0.346 -20.266 12.875 1 92.12 316 ALA B O 1
ATOM 8272 N N . ILE B 1 317 ? -1.479 -19.625 11.086 1 89.62 317 ILE B N 1
ATOM 8273 C CA . ILE B 1 317 ? -1.99 -20.953 10.82 1 89.62 317 ILE B CA 1
ATOM 8274 C C . ILE B 1 317 ? -1.017 -21.719 9.914 1 89.62 317 ILE B C 1
ATOM 8276 O O . ILE B 1 317 ? -0.651 -22.859 10.203 1 89.62 317 ILE B O 1
ATOM 8280 N N . ARG B 1 318 ? -0.53 -21.125 8.883 1 86 318 ARG B N 1
ATOM 8281 C CA . ARG B 1 318 ? 0.308 -21.766 7.879 1 86 318 ARG B CA 1
ATOM 8282 C C . ARG B 1 318 ? 1.614 -22.266 8.492 1 86 318 ARG B C 1
ATOM 8284 O O . ARG B 1 318 ? 2.127 -23.312 8.117 1 86 318 ARG B O 1
ATOM 8291 N N . PHE B 1 319 ? 2.068 -21.484 9.461 1 81.12 319 PHE B N 1
ATOM 8292 C CA . PHE B 1 319 ? 3.377 -21.828 10.008 1 81.12 319 PHE B CA 1
ATOM 8293 C C . PHE B 1 319 ? 3.232 -22.688 11.266 1 81.12 319 PHE B C 1
ATOM 8295 O O . PHE B 1 319 ? 4.223 -23.172 11.805 1 81.12 319 PHE B O 1
ATOM 8302 N N . ASP B 1 320 ? 2.059 -22.844 11.711 1 81 320 ASP B N 1
ATOM 8303 C CA . ASP B 1 320 ? 1.832 -23.578 12.945 1 81 320 ASP B CA 1
ATOM 8304 C C . ASP B 1 320 ? 0.581 -24.438 12.852 1 81 320 ASP B C 1
ATOM 8306 O O . ASP B 1 320 ? -0.275 -24.406 13.734 1 81 320 ASP B O 1
ATOM 8310 N N . LEU B 1 321 ? 0.468 -25.109 11.82 1 74.44 321 LEU B N 1
ATOM 8311 C CA . LEU B 1 321 ? -0.74 -25.859 11.5 1 74.44 321 LEU B CA 1
ATOM 8312 C C . LEU B 1 321 ? -1.05 -26.891 12.586 1 74.44 321 LEU B C 1
ATOM 8314 O O . LEU B 1 321 ? -2.199 -27.016 13.016 1 74.44 321 LEU B O 1
ATOM 8318 N N . ALA B 1 322 ? -0.045 -27.578 13.062 1 67.88 322 ALA B N 1
ATOM 8319 C CA . ALA B 1 322 ? -0.247 -28.625 14.062 1 67.88 322 ALA B CA 1
ATOM 8320 C C . ALA B 1 322 ? -0.837 -28.047 15.344 1 67.88 322 ALA B C 1
ATOM 8322 O O . ALA B 1 322 ? -1.726 -28.656 15.953 1 67.88 322 ALA B O 1
ATOM 8323 N N . HIS B 1 323 ? -0.354 -26.906 15.695 1 72.12 323 HIS B N 1
ATOM 8324 C CA . HIS B 1 323 ? -0.829 -26.266 16.922 1 72.12 323 HIS B CA 1
ATOM 8325 C C . HIS B 1 323 ? -2.232 -25.688 16.734 1 72.12 323 HIS B C 1
ATOM 8327 O O . HIS B 1 323 ? -3.076 -25.812 17.625 1 72.12 323 HIS B O 1
ATOM 8333 N N . THR B 1 324 ? -2.494 -25.156 15.633 1 72.62 324 THR B N 1
ATOM 8334 C CA . THR B 1 324 ? -3.742 -24.438 15.391 1 72.62 324 THR B CA 1
ATOM 8335 C C . THR B 1 324 ? -4.895 -25.406 15.164 1 72.62 324 THR B C 1
ATOM 8337 O O . THR B 1 324 ? -6.062 -25.047 15.305 1 72.62 324 THR B O 1
ATOM 8340 N N . ASP B 1 325 ? -4.535 -26.531 14.789 1 65.69 325 ASP B N 1
ATOM 8341 C CA . ASP B 1 325 ? -5.555 -27.562 14.648 1 65.69 325 ASP B CA 1
ATOM 8342 C C . ASP B 1 325 ? -6.227 -27.859 15.984 1 65.69 325 ASP B C 1
ATOM 8344 O O . ASP B 1 325 ? -7.414 -28.203 16.031 1 65.69 325 ASP B O 1
ATOM 8348 N N . TYR B 1 326 ? -5.418 -27.688 17.016 1 65 326 TYR B N 1
ATOM 8349 C CA . TYR B 1 326 ? -5.93 -28.016 18.344 1 65 326 TYR B CA 1
ATOM 8350 C C . TYR B 1 326 ? -6.301 -26.75 19.109 1 65 326 TYR B C 1
ATOM 8352 O O . TYR B 1 326 ? -7.199 -26.766 19.953 1 65 326 TYR B O 1
ATOM 8360 N N . TYR B 1 327 ? -5.52 -25.844 18.766 1 70.81 327 TYR B N 1
ATOM 8361 C CA . TYR B 1 327 ? -5.766 -24.547 19.391 1 70.81 327 TYR B CA 1
ATOM 8362 C C . TYR B 1 327 ? -5.98 -23.469 18.328 1 70.81 327 TYR B C 1
ATOM 8364 O O . TYR B 1 327 ? -5.027 -22.812 17.906 1 70.81 327 TYR B O 1
ATOM 8372 N N . PRO B 1 328 ? -7.156 -23.312 18.016 1 77.12 328 PRO B N 1
ATOM 8373 C CA . PRO B 1 328 ? -7.402 -22.328 16.953 1 77.12 328 PRO B CA 1
ATOM 8374 C C . PRO B 1 328 ? -6.836 -20.953 17.312 1 77.12 328 PRO B C 1
ATOM 8376 O O . PRO B 1 328 ? -7.012 -20.469 18.438 1 77.12 328 PRO B O 1
ATOM 8379 N N . THR B 1 329 ? -6.152 -20.391 16.438 1 87.75 329 THR B N 1
ATOM 8380 C CA . THR B 1 329 ? -5.504 -19.094 16.656 1 87.75 329 THR B CA 1
ATOM 8381 C C . THR B 1 329 ? -6.527 -17.969 16.641 1 87.75 329 THR B C 1
ATOM 8383 O O . THR B 1 329 ? -7.59 -18.094 16.016 1 87.75 329 THR B O 1
ATOM 8386 N N . ASN B 1 330 ? -6.176 -16.906 17.359 1 91.38 330 ASN B N 1
ATOM 8387 C CA . ASN B 1 330 ? -6.965 -15.672 17.344 1 91.38 330 ASN B CA 1
ATOM 8388 C C . ASN B 1 330 ? -6.258 -14.57 16.562 1 91.38 330 ASN B C 1
ATOM 8390 O O . ASN B 1 330 ? -6.695 -13.414 16.578 1 91.38 330 ASN B O 1
ATOM 8394 N N . TYR B 1 331 ? -5.191 -15.008 15.875 1 93.75 331 TYR B N 1
ATOM 8395 C CA . TYR B 1 331 ? -4.434 -14.062 15.062 1 93.75 331 TYR B CA 1
ATOM 8396 C C . TYR B 1 331 ? -5.348 -13.328 14.086 1 93.75 331 TYR B C 1
ATOM 8398 O O . TYR B 1 331 ? -6.195 -13.945 13.438 1 93.75 331 TYR B O 1
ATOM 8406 N N . GLU B 1 332 ? -5.176 -11.961 13.984 1 94.5 332 GLU B N 1
ATOM 8407 C CA . GLU B 1 332 ? -5.992 -11.148 13.086 1 94.5 332 GLU B CA 1
ATOM 8408 C C . GLU B 1 332 ? -5.121 -10.242 12.219 1 94.5 332 GLU B C 1
ATOM 8410 O O . GLU B 1 332 ? -3.93 -10.07 12.492 1 94.5 332 GLU B O 1
ATOM 8415 N N . ILE B 1 333 ? -5.711 -9.844 11.164 1 96.62 333 ILE B N 1
ATOM 8416 C CA . ILE B 1 333 ? -5.117 -8.781 10.359 1 96.62 333 ILE B CA 1
ATOM 8417 C C . ILE B 1 333 ? -5.797 -7.453 10.688 1 96.62 333 ILE B C 1
ATOM 8419 O O . ILE B 1 333 ? -7.008 -7.305 10.492 1 96.62 333 ILE B O 1
ATOM 8423 N N . VAL B 1 334 ? -5.027 -6.48 11.141 1 95.06 334 VAL B N 1
ATOM 8424 C CA . VAL B 1 334 ? -5.648 -5.234 11.586 1 95.06 334 VAL B CA 1
ATOM 8425 C C . VAL B 1 334 ? -5.008 -4.051 10.867 1 95.06 334 VAL B C 1
ATOM 8427 O O . VAL B 1 334 ? -5.332 -2.896 11.148 1 95.06 334 VAL B O 1
ATOM 8430 N N . ARG B 1 335 ? -4.121 -4.305 9.945 1 95.5 335 ARG B N 1
ATOM 8431 C CA . ARG B 1 335 ? -3.459 -3.209 9.242 1 95.5 335 ARG B CA 1
ATOM 8432 C C . ARG B 1 335 ? -3.064 -3.627 7.828 1 95.5 335 ARG B C 1
ATOM 8434 O O . ARG B 1 335 ? -3.016 -4.82 7.52 1 95.5 335 ARG B O 1
ATOM 8441 N N . THR B 1 336 ? -2.791 -2.676 6.957 1 96.19 336 THR B N 1
ATOM 8442 C CA . THR B 1 336 ? -2.418 -2.922 5.566 1 96.19 336 THR B CA 1
ATOM 8443 C C . THR B 1 336 ? -0.931 -3.244 5.457 1 96.19 336 THR B C 1
ATOM 8445 O O . THR B 1 336 ? -0.542 -4.164 4.734 1 96.19 336 THR B O 1
ATOM 8448 N N . HIS B 1 337 ? -0.145 -2.469 6.238 1 93.38 337 HIS B N 1
ATOM 8449 C CA . HIS B 1 337 ? 1.306 -2.598 6.16 1 93.38 337 HIS B CA 1
ATOM 8450 C C . HIS B 1 337 ? 1.887 -3.072 7.488 1 93.38 337 HIS B C 1
ATOM 8452 O O . HIS B 1 337 ? 1.386 -2.709 8.555 1 93.38 337 HIS B O 1
ATOM 8458 N N . GLY B 1 338 ? 2.908 -3.854 7.414 1 91.38 338 GLY B N 1
ATOM 8459 C CA . GLY B 1 338 ? 3.611 -4.285 8.609 1 91.38 338 GLY B CA 1
ATOM 8460 C C . GLY B 1 338 ? 4.066 -5.73 8.547 1 91.38 338 GLY B C 1
ATOM 8461 O O . GLY B 1 338 ? 3.584 -6.504 7.719 1 91.38 338 GLY B O 1
ATOM 8462 N N . LEU B 1 339 ? 4.879 -6.098 9.438 1 91.12 339 LEU B N 1
ATOM 8463 C CA . LEU B 1 339 ? 5.484 -7.426 9.438 1 91.12 339 LEU B CA 1
ATOM 8464 C C . LEU B 1 339 ? 4.488 -8.477 9.906 1 91.12 339 LEU B C 1
ATOM 8466 O O . LEU B 1 339 ? 4.547 -9.633 9.477 1 91.12 339 LEU B O 1
ATOM 8470 N N . PHE B 1 340 ? 3.604 -8.062 10.875 1 93.12 340 PHE B N 1
ATOM 8471 C CA . PHE B 1 340 ? 2.58 -8.977 11.359 1 93.12 340 PHE B CA 1
ATOM 8472 C C . PHE B 1 340 ? 1.222 -8.297 11.422 1 93.12 340 PHE B C 1
ATOM 8474 O O . PHE B 1 340 ? 1.137 -7.066 11.344 1 93.12 340 PHE B O 1
ATOM 8481 N N . GLU B 1 341 ? 0.196 -9.094 11.453 1 95.62 341 GLU B N 1
ATOM 8482 C CA . GLU B 1 341 ? -1.184 -8.625 11.508 1 95.62 341 GLU B CA 1
ATOM 8483 C C . GLU B 1 341 ? -1.497 -7.699 10.336 1 95.62 341 GLU B C 1
ATOM 8485 O O . GLU B 1 341 ? -2.197 -6.699 10.5 1 95.62 341 GLU B O 1
ATOM 8490 N N . SER B 1 342 ? -0.864 -7.973 9.188 1 96.56 342 SER B N 1
ATOM 8491 C CA . SER B 1 342 ? -1.03 -7.094 8.039 1 96.56 342 SER B CA 1
ATOM 8492 C C . SER B 1 342 ? -1.338 -7.891 6.773 1 96.56 342 SER B C 1
ATOM 8494 O O . SER B 1 342 ? -0.933 -9.047 6.648 1 96.56 342 SER B O 1
ATOM 8496 N N . PHE B 1 343 ? -2.07 -7.297 5.863 1 97.81 343 PHE B N 1
ATOM 8497 C CA . PHE B 1 343 ? -2.309 -7.906 4.562 1 97.81 343 PHE B CA 1
ATOM 8498 C C . PHE B 1 343 ? -1.01 -8.023 3.771 1 97.81 343 PHE B C 1
ATOM 8500 O O . PHE B 1 343 ? -0.818 -8.977 3.02 1 97.81 343 PHE B O 1
ATOM 8507 N N . GLU B 1 344 ? -0.152 -7.078 4.008 1 96.12 344 GLU B N 1
ATOM 8508 C CA . GLU B 1 344 ? 1.135 -7.062 3.318 1 96.12 344 GLU B CA 1
ATOM 8509 C C . GLU B 1 344 ? 1.956 -8.305 3.658 1 96.12 344 GLU B C 1
ATOM 8511 O O . GLU B 1 344 ? 2.611 -8.875 2.785 1 96.12 344 GLU B O 1
ATOM 8516 N N . ARG B 1 345 ? 1.925 -8.719 4.895 1 95.56 345 ARG B N 1
ATOM 8517 C CA . ARG B 1 345 ? 2.633 -9.922 5.32 1 95.56 345 ARG B CA 1
ATOM 8518 C C . ARG B 1 345 ? 2.102 -11.156 4.59 1 95.56 345 ARG B C 1
ATOM 8520 O O . ARG B 1 345 ? 2.879 -11.977 4.098 1 95.56 345 ARG B O 1
ATOM 8527 N N . GLU B 1 346 ? 0.827 -11.234 4.551 1 97.31 346 GLU B N 1
ATOM 8528 C CA . GLU B 1 346 ? 0.204 -12.383 3.902 1 97.31 346 GLU B CA 1
ATOM 8529 C C . GLU B 1 346 ? 0.531 -12.422 2.412 1 97.31 346 GLU B C 1
ATOM 8531 O O . GLU B 1 346 ? 0.783 -13.492 1.854 1 97.31 346 GLU B O 1
ATOM 8536 N N . LEU B 1 347 ? 0.502 -11.273 1.804 1 97.56 347 LEU B N 1
ATOM 8537 C CA . LEU B 1 347 ? 0.803 -11.195 0.378 1 97.56 347 LEU B CA 1
ATOM 8538 C C . LEU B 1 347 ? 2.271 -11.516 0.116 1 97.56 347 LEU B C 1
ATOM 8540 O O . LEU B 1 347 ? 2.605 -12.148 -0.885 1 97.56 347 LEU B O 1
ATOM 8544 N N . PHE B 1 348 ? 3.129 -10.984 0.949 1 96.12 348 PHE B N 1
ATOM 8545 C CA . PHE B 1 348 ? 4.555 -11.25 0.82 1 96.12 348 PHE B CA 1
ATOM 8546 C C . PHE B 1 348 ? 4.84 -12.742 0.898 1 96.12 348 PHE B C 1
ATOM 8548 O O . PHE B 1 348 ? 5.578 -13.281 0.073 1 96.12 348 PHE B O 1
ATOM 8555 N N . ASP B 1 349 ? 4.234 -13.375 1.891 1 95.25 349 ASP B N 1
ATOM 8556 C CA . ASP B 1 349 ? 4.379 -14.82 2.029 1 95.25 349 ASP B CA 1
ATOM 8557 C C . ASP B 1 349 ? 3.805 -15.547 0.818 1 95.25 349 ASP B C 1
ATOM 8559 O O . ASP B 1 349 ? 4.387 -16.516 0.339 1 95.25 349 ASP B O 1
ATOM 8563 N N . ALA B 1 350 ? 2.705 -15.094 0.381 1 97 350 ALA B N 1
ATOM 8564 C CA . ALA B 1 350 ? 2.092 -15.742 -0.777 1 97 350 ALA B CA 1
ATOM 8565 C C . ALA B 1 350 ? 3.004 -15.656 -1.997 1 97 350 ALA B C 1
ATOM 8567 O O . ALA B 1 350 ? 3.127 -16.625 -2.754 1 97 350 ALA B O 1
ATOM 8568 N N . ALA B 1 351 ? 3.633 -14.523 -2.193 1 97 351 ALA B N 1
ATOM 8569 C CA . ALA B 1 351 ? 4.535 -14.344 -3.326 1 97 351 ALA B CA 1
ATOM 8570 C C . ALA B 1 351 ? 5.688 -15.344 -3.277 1 97 351 ALA B C 1
ATOM 8572 O O . ALA B 1 351 ? 6.141 -15.828 -4.316 1 97 351 ALA B O 1
ATOM 8573 N N . ARG B 1 352 ? 6.078 -15.719 -2.123 1 95.44 352 ARG B N 1
ATOM 8574 C CA . ARG B 1 352 ? 7.25 -16.562 -1.962 1 95.44 352 ARG B CA 1
ATOM 8575 C C . ARG B 1 352 ? 6.867 -18.047 -2.016 1 95.44 352 ARG B C 1
ATOM 8577 O O . ARG B 1 352 ? 7.707 -18.906 -2.295 1 95.44 352 ARG B O 1
ATOM 8584 N N . ILE B 1 353 ? 5.602 -18.266 -1.773 1 93.19 353 ILE B N 1
ATOM 8585 C CA . ILE B 1 353 ? 5.27 -19.656 -1.482 1 93.19 353 ILE B CA 1
ATOM 8586 C C . ILE B 1 353 ? 4.309 -20.203 -2.543 1 93.19 353 ILE B C 1
ATOM 8588 O O . ILE B 1 353 ? 4.555 -21.25 -3.137 1 93.19 353 ILE B O 1
ATOM 8592 N N . VAL B 1 354 ? 3.227 -19.438 -2.824 1 95.19 354 VAL B N 1
ATOM 8593 C CA . VAL B 1 354 ? 2.162 -20.141 -3.527 1 95.19 354 VAL B CA 1
ATOM 8594 C C . VAL B 1 354 ? 1.655 -19.297 -4.688 1 95.19 354 VAL B C 1
ATOM 8596 O O . VAL B 1 354 ? 1.021 -19.812 -5.613 1 95.19 354 VAL B O 1
ATOM 8599 N N . MET B 1 355 ? 1.876 -18.016 -4.734 1 97.75 355 MET B N 1
ATOM 8600 C CA . MET B 1 355 ? 1.227 -17.094 -5.672 1 97.75 355 MET B CA 1
ATOM 8601 C C . MET B 1 355 ? 1.606 -17.422 -7.109 1 97.75 355 MET B C 1
ATOM 8603 O O . MET B 1 355 ? 0.789 -17.281 -8.023 1 97.75 355 MET B O 1
ATOM 8607 N N . PHE B 1 356 ? 2.812 -17.844 -7.359 1 97.88 356 PHE B N 1
ATOM 8608 C CA . PHE B 1 356 ? 3.188 -18.234 -8.711 1 97.88 356 PHE B CA 1
ATOM 8609 C C . PHE B 1 356 ? 2.309 -19.391 -9.203 1 97.88 356 PHE B C 1
ATOM 8611 O O . PHE B 1 356 ? 1.874 -19.391 -10.359 1 97.88 356 PHE B O 1
ATOM 8618 N N . LYS B 1 357 ? 2.121 -20.344 -8.344 1 96.94 357 LYS B N 1
ATOM 8619 C CA . LYS B 1 357 ? 1.209 -21.438 -8.664 1 96.94 357 LYS B CA 1
ATOM 8620 C C . LYS B 1 357 ? -0.174 -20.922 -9.039 1 96.94 357 LYS B C 1
ATOM 8622 O O . LYS B 1 357 ? -0.777 -21.375 -10.008 1 96.94 357 LYS B O 1
ATOM 8627 N N . TYR B 1 358 ? -0.692 -19.953 -8.25 1 97.81 358 TYR B N 1
ATOM 8628 C CA . TYR B 1 358 ? -1.974 -19.328 -8.547 1 97.81 358 TYR B CA 1
ATOM 8629 C C . TYR B 1 358 ? -1.967 -18.719 -9.945 1 97.81 358 TYR B C 1
ATOM 8631 O O . TYR B 1 358 ? -2.92 -18.891 -10.711 1 97.81 358 TYR B O 1
ATOM 8639 N N . GLY B 1 359 ? -0.907 -18.047 -10.242 1 98.06 359 GLY B N 1
ATOM 8640 C CA . GLY B 1 359 ? -0.778 -17.422 -11.555 1 98.06 359 GLY B CA 1
ATOM 8641 C C . GLY B 1 359 ? -0.795 -18.438 -12.688 1 98.06 359 GLY B C 1
ATOM 8642 O O . GLY B 1 359 ? -1.419 -18.203 -13.727 1 98.06 359 GLY B O 1
ATOM 8643 N N . LEU B 1 360 ? -0.125 -19.562 -12.508 1 98.19 360 LEU B N 1
ATOM 8644 C CA . LEU B 1 360 ? -0.089 -20.609 -13.516 1 98.19 360 LEU B CA 1
ATOM 8645 C C . LEU B 1 360 ? -1.474 -21.219 -13.719 1 98.19 360 LEU B C 1
ATOM 8647 O O . LEU B 1 360 ? -1.863 -21.531 -14.844 1 98.19 360 LEU B O 1
ATOM 8651 N N . GLN B 1 361 ? -2.164 -21.375 -12.625 1 97.25 361 GLN B N 1
ATOM 8652 C CA . GLN B 1 361 ? -3.512 -21.922 -12.719 1 97.25 361 GLN B CA 1
ATOM 8653 C C . GLN B 1 361 ? -4.438 -21 -13.5 1 97.25 361 GLN B C 1
ATOM 8655 O O . GLN B 1 361 ? -5.211 -21.453 -14.344 1 97.25 361 GLN B O 1
ATOM 8660 N N . ALA B 1 362 ? -4.312 -19.781 -13.195 1 97.88 362 ALA B N 1
ATOM 8661 C CA . ALA B 1 362 ? -5.121 -18.812 -13.922 1 97.88 362 ALA B CA 1
ATOM 8662 C C . ALA B 1 362 ? -4.75 -18.781 -15.398 1 97.88 362 ALA B C 1
ATOM 8664 O O . ALA B 1 362 ? -5.625 -18.703 -16.266 1 97.88 362 ALA B O 1
ATOM 8665 N N . ARG B 1 363 ? -3.473 -18.844 -15.688 1 97.81 363 ARG B N 1
ATOM 8666 C CA . ARG B 1 363 ? -2.984 -18.781 -17.062 1 97.81 363 ARG B CA 1
ATOM 8667 C C . ARG B 1 363 ? -3.42 -20.016 -17.859 1 97.81 363 ARG B C 1
ATOM 8669 O O . ARG B 1 363 ? -3.912 -19.891 -18.984 1 97.81 363 ARG B O 1
ATOM 8676 N N . LEU B 1 364 ? -3.295 -21.188 -17.297 1 97.62 364 LEU B N 1
ATOM 8677 C CA . LEU B 1 364 ? -3.689 -22.438 -17.938 1 97.62 364 LEU B CA 1
ATOM 8678 C C . LEU B 1 364 ? -5.203 -22.484 -18.141 1 97.62 364 LEU B C 1
ATOM 8680 O O . LEU B 1 364 ? -5.684 -23.078 -19.109 1 97.62 364 LEU B O 1
ATOM 8684 N N . GLY B 1 365 ? -5.895 -21.844 -17.219 1 96.88 365 GLY B N 1
ATOM 8685 C CA . GLY B 1 365 ? -7.348 -21.859 -17.281 1 96.88 365 GLY B CA 1
ATOM 8686 C C . GLY B 1 365 ? -7.926 -20.688 -18.047 1 96.88 365 GLY B C 1
ATOM 8687 O O . GLY B 1 365 ? -9.141 -20.516 -18.094 1 96.88 365 GLY B O 1
ATOM 8688 N N . ASN B 1 366 ? -7.078 -19.891 -18.656 1 97.12 366 ASN B N 1
ATOM 8689 C CA . ASN B 1 366 ? -7.516 -18.703 -19.391 1 97.12 366 ASN B CA 1
ATOM 8690 C C . ASN B 1 366 ? -8.359 -17.781 -18.516 1 97.12 366 ASN B C 1
ATOM 8692 O O . ASN B 1 366 ? -9.445 -17.359 -18.906 1 97.12 366 ASN B O 1
ATOM 8696 N N . MET B 1 367 ? -7.91 -17.625 -17.312 1 97.88 367 MET B N 1
ATOM 8697 C CA . MET B 1 367 ? -8.609 -16.781 -16.344 1 97.88 367 MET B CA 1
ATOM 8698 C C . MET B 1 367 ? -7.996 -15.391 -16.281 1 97.88 367 MET B C 1
ATOM 8700 O O . MET B 1 367 ? -6.844 -15.195 -16.672 1 97.88 367 MET B O 1
ATOM 8704 N N . ASP B 1 368 ? -8.789 -14.43 -15.758 1 98.06 368 ASP B N 1
ATOM 8705 C CA . ASP B 1 368 ? -8.352 -13.039 -15.672 1 98.06 368 ASP B CA 1
ATOM 8706 C C . ASP B 1 368 ? -7.41 -12.836 -14.484 1 98.06 368 ASP B C 1
ATOM 8708 O O . ASP B 1 368 ? -6.512 -11.984 -14.539 1 98.06 368 ASP B O 1
ATOM 8712 N N . GLY B 1 369 ? -7.707 -13.461 -13.43 1 98.31 369 GLY B N 1
ATOM 8713 C CA . GLY B 1 369 ? -6.891 -13.273 -12.25 1 98.31 369 GLY B CA 1
ATOM 8714 C C . GLY B 1 369 ? -7.336 -14.125 -11.078 1 98.31 369 GLY B C 1
ATOM 8715 O O . GLY B 1 369 ? -7.922 -15.195 -11.266 1 98.31 369 GLY B O 1
ATOM 8716 N N . ILE B 1 370 ? -6.93 -13.703 -9.859 1 98.69 370 ILE B N 1
ATOM 8717 C CA . ILE B 1 370 ? -7.164 -14.461 -8.633 1 98.69 370 ILE B CA 1
ATOM 8718 C C . ILE B 1 370 ? -7.867 -13.578 -7.609 1 98.69 370 ILE B C 1
ATOM 8720 O O . ILE B 1 370 ? -7.402 -12.469 -7.309 1 98.69 370 ILE B O 1
ATOM 8724 N N . PHE B 1 371 ? -9.008 -14.055 -7.121 1 98.62 371 PHE B N 1
ATOM 8725 C CA . PHE B 1 371 ? -9.656 -13.445 -5.965 1 98.62 371 PHE B CA 1
ATOM 8726 C C . PHE B 1 371 ? -9.141 -14.062 -4.668 1 98.62 371 PHE B C 1
ATOM 8728 O O . PHE B 1 371 ? -9.414 -15.227 -4.375 1 98.62 371 PHE B O 1
ATOM 8735 N N . MET B 1 372 ? -8.453 -13.312 -3.873 1 98.44 372 MET B N 1
ATOM 8736 C CA . MET B 1 372 ? -7.891 -13.789 -2.613 1 98.44 372 MET B CA 1
ATOM 8737 C C . MET B 1 372 ? -8.789 -13.422 -1.438 1 98.44 372 MET B C 1
ATOM 8739 O O . MET B 1 372 ? -9.164 -12.258 -1.276 1 98.44 372 MET B O 1
ATOM 8743 N N . ALA B 1 373 ? -9.102 -14.367 -0.658 1 98.5 373 ALA B N 1
ATOM 8744 C CA . ALA B 1 373 ? -9.844 -14.172 0.585 1 98.5 373 ALA B CA 1
ATOM 8745 C C . ALA B 1 373 ? -9.016 -14.609 1.791 1 98.5 373 ALA B C 1
ATOM 8747 O O . ALA B 1 373 ? -8.672 -15.781 1.917 1 98.5 373 ALA B O 1
ATOM 8748 N N . PHE B 1 374 ? -8.711 -13.719 2.686 1 98.19 374 PHE B N 1
ATOM 8749 C CA . PHE B 1 374 ? -7.875 -14 3.846 1 98.19 374 PHE B CA 1
ATOM 8750 C C . PHE B 1 374 ? -8.734 -14.344 5.059 1 98.19 374 PHE B C 1
ATOM 8752 O O . PHE B 1 374 ? -9.75 -13.703 5.312 1 98.19 374 PHE B O 1
ATOM 8759 N N . HIS B 1 375 ? -8.312 -15.359 5.781 1 96.5 375 HIS B N 1
ATOM 8760 C CA . HIS B 1 375 ? -9.117 -15.781 6.926 1 96.5 375 HIS B CA 1
ATOM 8761 C C . HIS B 1 375 ? -8.242 -16.375 8.023 1 96.5 375 HIS B C 1
ATOM 8763 O O . HIS B 1 375 ? -7.074 -16.719 7.781 1 96.5 375 HIS B O 1
ATOM 8769 N N . ASN B 1 376 ? -8.766 -16.453 9.219 1 93.81 376 ASN B N 1
ATOM 8770 C CA . ASN B 1 376 ? -8.078 -17.125 10.328 1 93.81 376 ASN B CA 1
ATOM 8771 C C . ASN B 1 376 ? -8.852 -18.344 10.812 1 93.81 376 ASN B C 1
ATOM 8773 O O . ASN B 1 376 ? -8.867 -18.641 12.008 1 93.81 376 ASN B O 1
ATOM 8777 N N . ILE B 1 377 ? -9.641 -18.953 9.852 1 89.81 377 ILE B N 1
ATOM 8778 C CA . ILE B 1 377 ? -10.43 -20.156 10.047 1 89.81 377 ILE B CA 1
ATOM 8779 C C . ILE B 1 377 ? -11.719 -19.828 10.797 1 89.81 377 ILE B C 1
ATOM 8781 O O . ILE B 1 377 ? -12.75 -20.453 10.57 1 89.81 377 ILE B O 1
ATOM 8785 N N . LYS B 1 378 ? -11.695 -18.781 11.617 1 91.44 378 LYS B N 1
ATOM 8786 C CA . LYS B 1 378 ? -12.883 -18.391 12.367 1 91.44 378 LYS B CA 1
ATOM 8787 C C . LYS B 1 378 ? -13.719 -17.375 11.594 1 91.44 378 LYS B C 1
ATOM 8789 O O . LYS B 1 378 ? -14.953 -17.375 11.688 1 91.44 378 LYS B O 1
ATOM 8794 N N . LYS B 1 379 ? -13.047 -16.547 10.906 1 95.88 379 LYS B N 1
ATOM 8795 C CA . LYS B 1 379 ? -13.719 -15.516 10.133 1 95.88 379 LYS B CA 1
ATOM 8796 C C . LYS B 1 379 ? -12.852 -15.039 8.977 1 95.88 379 LYS B C 1
ATOM 8798 O O . LYS B 1 379 ? -11.633 -15.25 8.977 1 95.88 379 LYS B O 1
ATOM 8803 N N . PHE B 1 380 ? -13.5 -14.469 7.973 1 97.81 380 PHE B N 1
ATOM 8804 C CA . PHE B 1 380 ? -12.758 -13.758 6.938 1 97.81 380 PHE B CA 1
ATOM 8805 C C . PHE B 1 380 ? -12.266 -12.414 7.457 1 97.81 380 PHE B C 1
ATOM 8807 O O . PHE B 1 380 ? -12.883 -11.82 8.336 1 97.81 380 PHE B O 1
ATOM 8814 N N . LEU B 1 381 ? -11.172 -11.984 6.945 1 98.12 381 LEU B N 1
ATOM 8815 C CA . LEU B 1 381 ? -10.562 -10.758 7.434 1 98.12 381 LEU B CA 1
ATOM 8816 C C . LEU B 1 381 ? -10.531 -9.695 6.344 1 98.12 381 LEU B C 1
ATOM 8818 O O . LEU B 1 381 ? -10.625 -8.5 6.637 1 98.12 381 LEU B O 1
ATOM 8822 N N . GLY B 1 382 ? -10.367 -10.078 5.09 1 98.31 382 GLY B N 1
ATOM 8823 C CA . GLY B 1 382 ? -10.328 -9.141 3.977 1 98.31 382 GLY B CA 1
ATOM 8824 C C . GLY B 1 382 ? -10.117 -9.812 2.635 1 98.31 382 GLY B C 1
ATOM 8825 O O . GLY B 1 382 ? -9.953 -11.031 2.566 1 98.31 382 GLY B O 1
ATOM 8826 N N . PHE B 1 383 ? -10.164 -9.031 1.571 1 98.44 383 PHE B N 1
ATOM 8827 C CA . PHE B 1 383 ? -10.18 -9.547 0.206 1 98.44 383 PHE B CA 1
ATOM 8828 C C . PHE B 1 383 ? -9.305 -8.688 -0.704 1 98.44 383 PHE B C 1
ATOM 8830 O O . PHE B 1 383 ? -9.102 -7.504 -0.441 1 98.44 383 PHE B O 1
ATOM 8837 N N . GLN B 1 384 ? -8.82 -9.266 -1.725 1 98.31 384 GLN B N 1
ATOM 8838 C CA . GLN B 1 384 ? -8.078 -8.547 -2.758 1 98.31 384 GLN B CA 1
ATOM 8839 C C . GLN B 1 384 ? -8.141 -9.281 -4.094 1 98.31 384 GLN B C 1
ATOM 8841 O O . GLN B 1 384 ? -8.047 -10.508 -4.133 1 98.31 384 GLN B O 1
ATOM 8846 N N . TYR B 1 385 ? -8.438 -8.586 -5.152 1 98.38 385 TYR B N 1
ATOM 8847 C CA . TYR B 1 385 ? -8.367 -9.164 -6.492 1 98.38 385 TYR B CA 1
ATOM 8848 C C . TYR B 1 385 ? -7.012 -8.875 -7.129 1 98.38 385 TYR B C 1
ATOM 8850 O O . TYR B 1 385 ? -6.547 -7.73 -7.133 1 98.38 385 TYR B O 1
ATOM 8858 N N . LEU B 1 386 ? -6.352 -9.875 -7.613 1 98.38 386 LEU B N 1
ATOM 8859 C CA . LEU B 1 386 ? -5.07 -9.766 -8.305 1 98.38 386 LEU B CA 1
ATOM 8860 C C . LEU B 1 386 ? -5.203 -10.172 -9.766 1 98.38 386 LEU B C 1
ATOM 8862 O O . LEU B 1 386 ? -5.168 -11.359 -10.094 1 98.38 386 LEU B O 1
ATOM 8866 N N . PRO B 1 387 ? -5.258 -9.195 -10.633 1 97.88 387 PRO B N 1
ATOM 8867 C CA . PRO B 1 387 ? -5.18 -9.57 -12.047 1 97.88 387 PRO B CA 1
ATOM 8868 C C . PRO B 1 387 ? -3.906 -10.336 -12.383 1 97.88 387 PRO B C 1
ATOM 8870 O O . PRO B 1 387 ? -2.852 -10.078 -11.797 1 97.88 387 PRO B O 1
ATOM 8873 N N . LEU B 1 388 ? -3.996 -11.234 -13.328 1 98.19 388 LEU B N 1
ATOM 8874 C CA . LEU B 1 388 ? -2.848 -12.047 -13.711 1 98.19 388 LEU B CA 1
ATOM 8875 C C . LEU B 1 388 ? -1.666 -11.172 -14.109 1 98.19 388 LEU B C 1
ATOM 8877 O O . LEU B 1 388 ? -0.513 -11.523 -13.852 1 98.19 388 LEU B O 1
ATOM 8881 N N . SER B 1 389 ? -1.932 -10.031 -14.703 1 96.81 389 SER B N 1
ATOM 8882 C CA . SER B 1 389 ? -0.872 -9.117 -15.117 1 96.81 389 SER B CA 1
ATOM 8883 C C . SER B 1 389 ? -0.086 -8.602 -13.914 1 96.81 389 SER B C 1
ATOM 8885 O O . SER B 1 389 ? 1.121 -8.367 -14.008 1 96.81 389 SER B O 1
ATOM 8887 N N . GLU B 1 390 ? -0.778 -8.406 -12.836 1 96.44 390 GLU B N 1
ATOM 8888 C CA . GLU B 1 390 ? -0.087 -7.98 -11.625 1 96.44 390 GLU B CA 1
ATOM 8889 C C . GLU B 1 390 ? 0.79 -9.094 -11.062 1 96.44 390 GLU B C 1
ATOM 8891 O O . GLU B 1 390 ? 1.902 -8.844 -10.594 1 96.44 390 GLU B O 1
ATOM 8896 N N . ILE B 1 391 ? 0.271 -10.273 -11.062 1 98.31 391 ILE B N 1
ATOM 8897 C CA . ILE B 1 391 ? 1.044 -11.43 -10.625 1 98.31 391 ILE B CA 1
ATOM 8898 C C . ILE B 1 391 ? 2.271 -11.602 -11.516 1 98.31 391 ILE B C 1
ATOM 8900 O O . ILE B 1 391 ? 3.371 -11.867 -11.023 1 98.31 391 ILE B O 1
ATOM 8904 N N . ASP B 1 392 ? 2.117 -11.406 -12.812 1 98.19 392 ASP B N 1
ATOM 8905 C CA . ASP B 1 392 ? 3.234 -11.492 -13.75 1 98.19 392 ASP B CA 1
ATOM 8906 C C . ASP B 1 392 ? 4.332 -10.492 -13.383 1 98.19 392 ASP B C 1
ATOM 8908 O O . ASP B 1 392 ? 5.52 -10.812 -13.461 1 98.19 392 ASP B O 1
ATOM 8912 N N . ASN B 1 393 ? 3.914 -9.367 -13 1 96.12 393 ASN B N 1
ATOM 8913 C CA . ASN B 1 393 ? 4.898 -8.336 -12.68 1 96.12 393 ASN B CA 1
ATOM 8914 C C . ASN B 1 393 ? 5.652 -8.664 -11.398 1 96.12 393 ASN B C 1
ATOM 8916 O O . ASN B 1 393 ? 6.77 -8.188 -11.188 1 96.12 393 ASN B O 1
ATOM 8920 N N . ILE B 1 394 ? 5.086 -9.375 -10.539 1 97.19 394 ILE B N 1
ATOM 8921 C CA . ILE B 1 394 ? 5.742 -9.797 -9.312 1 97.19 394 ILE B CA 1
ATOM 8922 C C . ILE B 1 394 ? 6.883 -10.758 -9.641 1 97.19 394 ILE B C 1
ATOM 8924 O O . ILE B 1 394 ? 7.969 -10.664 -9.062 1 97.19 394 ILE B O 1
ATOM 8928 N N . TYR B 1 395 ? 6.719 -11.609 -10.648 1 97.88 395 TYR B N 1
ATOM 8929 C CA . TYR B 1 395 ? 7.699 -12.664 -10.891 1 97.88 395 TYR B CA 1
ATOM 8930 C C . TYR B 1 395 ? 8.594 -12.328 -12.07 1 97.88 395 TYR B C 1
ATOM 8932 O O . TYR B 1 395 ? 9.719 -12.812 -12.164 1 97.88 395 TYR B O 1
ATOM 8940 N N . PHE B 1 396 ? 8.078 -11.539 -12.992 1 97.38 396 PHE B N 1
ATOM 8941 C CA . PHE B 1 396 ? 8.82 -11.242 -14.203 1 97.38 396 PHE B CA 1
ATOM 8942 C C . PHE B 1 396 ? 9.133 -9.75 -14.297 1 97.38 396 PHE B C 1
ATOM 8944 O O . PHE B 1 396 ? 9.609 -9.273 -15.328 1 97.38 396 PHE B O 1
ATOM 8951 N N . GLY B 1 397 ? 8.797 -9.023 -13.203 1 92.88 397 GLY B N 1
ATOM 8952 C CA . GLY B 1 397 ? 8.992 -7.578 -13.203 1 92.88 397 GLY B CA 1
ATOM 8953 C C . GLY B 1 397 ? 10.445 -7.168 -13.062 1 92.88 397 GLY B C 1
ATOM 8954 O O . GLY B 1 397 ? 11.328 -8.023 -12.992 1 92.88 397 GLY B O 1
ATOM 8955 N N . ASP B 1 398 ? 10.633 -5.848 -13.102 1 84.94 398 ASP B N 1
ATOM 8956 C CA . ASP B 1 398 ? 11.977 -5.273 -13.039 1 84.94 398 ASP B CA 1
ATOM 8957 C C . ASP B 1 398 ? 12.5 -5.262 -11.602 1 84.94 398 ASP B C 1
ATOM 8959 O O . ASP B 1 398 ? 11.875 -4.672 -10.719 1 84.94 398 ASP B O 1
ATOM 8963 N N . ILE B 1 399 ? 13.617 -5.883 -11.359 1 79.25 399 ILE B N 1
ATOM 8964 C CA . ILE B 1 399 ? 14.18 -5.973 -10.016 1 79.25 399 ILE B CA 1
ATOM 8965 C C . ILE B 1 399 ? 15.367 -5.016 -9.891 1 79.25 399 ILE B C 1
ATOM 8967 O O . ILE B 1 399 ? 16 -4.953 -8.844 1 79.25 399 ILE B O 1
ATOM 8971 N N . SER B 1 400 ? 15.523 -4.234 -10.93 1 74.81 400 SER B N 1
ATOM 8972 C CA . SER B 1 400 ? 16.672 -3.334 -10.906 1 74.81 400 SER B CA 1
ATOM 8973 C C . SER B 1 400 ? 16.438 -2.184 -9.93 1 74.81 400 SER B C 1
ATOM 8975 O O . SER B 1 400 ? 15.297 -1.792 -9.68 1 74.81 400 SER B O 1
ATOM 8977 N N . ASP B 1 401 ? 17.438 -1.797 -9.266 1 67.56 401 ASP B N 1
ATOM 8978 C CA . ASP B 1 401 ? 17.375 -0.679 -8.328 1 67.56 401 ASP B CA 1
ATOM 8979 C C . ASP B 1 401 ? 17.375 0.657 -9.07 1 67.56 401 ASP B C 1
ATOM 8981 O O . ASP B 1 401 ? 17.406 1.719 -8.445 1 67.56 401 ASP B O 1
ATOM 8985 N N . GLU B 1 402 ? 17.328 0.572 -10.289 1 60.78 402 GLU B N 1
ATOM 8986 C CA . GLU B 1 402 ? 17.406 1.798 -11.078 1 60.78 402 GLU B CA 1
ATOM 8987 C C . GLU B 1 402 ? 16.234 2.721 -10.781 1 60.78 402 GLU B C 1
ATOM 8989 O O . GLU B 1 402 ? 16.391 3.939 -10.688 1 60.78 402 GLU B O 1
ATOM 8994 N N . PHE B 1 403 ? 15.18 2.127 -10.547 1 60.44 403 PHE B N 1
ATOM 8995 C CA . PHE B 1 403 ? 13.984 2.932 -10.305 1 60.44 403 PHE B CA 1
ATOM 8996 C C . PHE B 1 403 ? 14.07 3.631 -8.953 1 60.44 403 PHE B C 1
ATOM 8998 O O . PHE B 1 403 ? 13.633 4.773 -8.812 1 60.44 403 PHE B O 1
ATOM 9005 N N . THR B 1 404 ? 14.594 2.918 -8.086 1 59.5 404 THR B N 1
ATOM 9006 C CA . THR B 1 404 ? 14.758 3.51 -6.762 1 59.5 404 THR B CA 1
ATOM 9007 C C . THR B 1 404 ? 15.695 4.711 -6.82 1 59.5 404 THR B C 1
ATOM 9009 O O . THR B 1 404 ? 15.422 5.746 -6.207 1 59.5 404 THR B O 1
ATOM 9012 N N . ARG B 1 405 ? 16.656 4.629 -7.602 1 57.38 405 ARG B N 1
ATOM 9013 C CA . ARG B 1 405 ? 17.625 5.699 -7.738 1 57.38 405 ARG B CA 1
ATOM 9014 C C . ARG B 1 405 ? 17.031 6.902 -8.461 1 57.38 405 ARG B C 1
ATOM 9016 O O . ARG B 1 405 ? 17.281 8.047 -8.086 1 57.38 405 ARG B O 1
ATOM 9023 N N . TYR B 1 406 ? 16.312 6.566 -9.477 1 56.72 406 TYR B N 1
ATOM 9024 C CA . TYR B 1 406 ? 15.625 7.613 -10.234 1 56.72 406 TYR B CA 1
ATOM 9025 C C . TYR B 1 406 ? 14.672 8.398 -9.344 1 56.72 406 TYR B C 1
ATOM 9027 O O . TYR B 1 406 ? 14.617 9.625 -9.406 1 56.72 406 TYR B O 1
ATOM 9035 N N . GLY B 1 407 ? 14 7.695 -8.594 1 57.88 407 GLY B N 1
ATOM 9036 C CA . GLY B 1 407 ? 13.062 8.336 -7.684 1 57.88 407 GLY B CA 1
ATOM 9037 C C . GLY B 1 407 ? 13.727 9.289 -6.715 1 57.88 407 GLY B C 1
ATOM 9038 O O . GLY B 1 407 ? 13.234 10.398 -6.488 1 57.88 407 GLY B O 1
ATOM 9039 N N . GLU B 1 408 ? 14.805 8.906 -6.312 1 58.59 408 GLU B N 1
ATOM 9040 C CA . GLU B 1 408 ? 15.562 9.734 -5.383 1 58.59 408 GLU B CA 1
ATOM 9041 C C . GLU B 1 408 ? 16.031 11.023 -6.051 1 58.59 408 GLU B C 1
ATOM 9043 O O . GLU B 1 408 ? 16.016 12.094 -5.434 1 58.59 408 GLU B O 1
ATOM 9048 N N . ASN B 1 409 ? 16.297 10.883 -7.289 1 58.59 409 ASN B N 1
ATOM 9049 C CA . ASN B 1 409 ? 16.812 12.039 -8.008 1 58.59 409 ASN B CA 1
ATOM 9050 C C . ASN B 1 409 ? 15.719 13.039 -8.344 1 58.59 409 ASN B C 1
ATOM 9052 O O . ASN B 1 409 ? 15.922 14.25 -8.242 1 58.59 409 ASN B O 1
ATOM 9056 N N . VAL B 1 410 ? 14.633 12.508 -8.688 1 62.12 410 VAL B N 1
ATOM 9057 C CA . VAL B 1 410 ? 13.531 13.359 -9.109 1 62.12 410 VAL B CA 1
ATOM 9058 C C . VAL B 1 410 ? 12.906 14.047 -7.898 1 62.12 410 VAL B C 1
ATOM 9060 O O . VAL B 1 410 ? 12.484 15.203 -7.984 1 62.12 410 VAL B O 1
ATOM 9063 N N . LEU B 1 411 ? 12.969 13.367 -6.805 1 58.03 411 LEU B N 1
ATOM 9064 C CA . LEU B 1 411 ? 12.344 13.914 -5.605 1 58.03 411 LEU B CA 1
ATOM 9065 C C . LEU B 1 411 ? 13.242 14.961 -4.957 1 58.03 411 LEU B C 1
ATOM 9067 O O . LEU B 1 411 ? 12.742 15.914 -4.348 1 58.03 411 LEU B O 1
ATOM 9071 N N . VAL B 1 412 ? 14.602 14.773 -4.965 1 45.31 412 VAL B N 1
ATOM 9072 C CA . VAL B 1 412 ? 15.539 15.719 -4.367 1 45.31 412 VAL B CA 1
ATOM 9073 C C . VAL B 1 412 ? 15.508 17.047 -5.129 1 45.31 412 VAL B C 1
ATOM 9075 O O . VAL B 1 412 ? 15.602 18.109 -4.531 1 45.31 412 VAL B O 1
ATOM 9078 N N . LYS B 1 413 ? 15.516 16.969 -6.457 1 44.44 413 LYS B N 1
ATOM 9079 C CA . LYS B 1 413 ? 15.547 18.219 -7.227 1 44.44 413 LYS B CA 1
ATOM 9080 C C . LYS B 1 413 ? 14.273 19.031 -7.004 1 44.44 413 LYS B C 1
ATOM 9082 O O . LYS B 1 413 ? 14.242 20.234 -7.281 1 44.44 413 LYS B O 1
ATOM 9087 N N . THR B 1 414 ? 13.352 18.391 -6.652 1 40.19 414 THR B N 1
ATOM 9088 C CA . THR B 1 414 ? 12.148 19.172 -6.398 1 40.19 414 THR B CA 1
ATOM 9089 C C . THR B 1 414 ? 12.25 19.922 -5.074 1 40.19 414 THR B C 1
ATOM 9091 O O . THR B 1 414 ? 11.438 20.797 -4.785 1 40.19 414 THR B O 1
ATOM 9094 N N . GLY B 1 415 ? 13.305 19.469 -4.09 1 35.47 415 GLY B N 1
ATOM 9095 C CA . GLY B 1 415 ? 13.609 20.312 -2.939 1 35.47 415 GLY B CA 1
ATOM 9096 C C . GLY B 1 415 ? 14.617 21.391 -3.246 1 35.47 415 GLY B C 1
ATOM 9097 O O . GLY B 1 415 ? 15.383 21.297 -4.211 1 35.47 415 GLY B O 1
ATOM 9098 N N . SER B 1 416 ? 14.555 22.672 -2.83 1 33.41 416 SER B N 1
ATOM 9099 C CA . SER B 1 416 ? 15.484 23.797 -2.971 1 33.41 416 SER B CA 1
ATOM 9100 C C . SER B 1 416 ? 16.906 23.375 -2.623 1 33.41 416 SER B C 1
ATOM 9102 O O . SER B 1 416 ? 17.797 24.234 -2.535 1 33.41 416 SER B O 1
ATOM 9104 N N . ASP B 1 417 ? 17.188 22.156 -2.232 1 33.25 417 ASP B N 1
ATOM 9105 C CA . ASP B 1 417 ? 18.578 21.922 -1.813 1 33.25 417 ASP B CA 1
ATOM 9106 C C . ASP B 1 417 ? 19.516 21.875 -3.016 1 33.25 417 ASP B C 1
ATOM 9108 O O . ASP B 1 417 ? 20.562 21.234 -2.965 1 33.25 417 ASP B O 1
ATOM 9112 N N . TYR B 1 418 ? 19.203 22.375 -4.055 1 29.53 418 TYR B N 1
ATOM 9113 C CA . TYR B 1 418 ? 20.188 22.422 -5.129 1 29.53 418 TYR B CA 1
ATOM 9114 C C . TYR B 1 418 ? 21.453 23.172 -4.68 1 29.53 418 TYR B C 1
ATOM 9116 O O . TYR B 1 418 ? 22.516 23.016 -5.277 1 29.53 418 TYR B O 1
ATOM 9124 N N . ASN B 1 419 ? 21.422 24.297 -3.803 1 28.44 419 ASN B N 1
ATOM 9125 C CA . ASN B 1 419 ? 22.594 25.172 -3.805 1 28.44 419 ASN B CA 1
ATOM 9126 C C . ASN B 1 419 ? 23.719 24.594 -2.951 1 28.44 419 ASN B C 1
ATOM 9128 O O . ASN B 1 419 ? 24.812 25.172 -2.893 1 28.44 419 ASN B O 1
ATOM 9132 N N . LYS B 1 420 ? 23.641 24.078 -1.769 1 27.52 420 LYS B N 1
ATOM 9133 C CA . LYS B 1 420 ? 24.859 24.078 -0.966 1 27.52 420 LYS B CA 1
ATOM 9134 C C . LYS B 1 420 ? 25.781 22.922 -1.359 1 27.52 420 LYS B C 1
ATOM 9136 O O . LYS B 1 420 ? 26.781 22.688 -0.697 1 27.52 420 LYS B O 1
ATOM 9141 N N . LYS B 1 421 ? 25.5 21.844 -1.642 1 28.27 421 LYS B N 1
ATOM 9142 C CA . LYS B 1 421 ? 26.766 21.125 -1.781 1 28.27 421 LYS B CA 1
ATOM 9143 C C . LYS B 1 421 ? 27.672 21.812 -2.787 1 28.27 421 LYS B C 1
ATOM 9145 O O . LYS B 1 421 ? 27.281 22.078 -3.922 1 28.27 421 LYS B O 1
ATOM 9150 N N . GLY B 1 422 ? 28.891 22.547 -2.404 1 25.53 422 GLY B N 1
ATOM 9151 C CA . GLY B 1 422 ? 30.172 22.781 -3.039 1 25.53 422 GLY B CA 1
ATOM 9152 C C . GLY B 1 422 ? 30.469 21.828 -4.172 1 25.53 422 GLY B C 1
ATOM 9153 O O . GLY B 1 422 ? 29.719 20.859 -4.387 1 25.53 422 GLY B O 1
ATOM 9154 N N . GLY B 1 423 ? 31.984 21.641 -4.395 1 27.05 423 GLY B N 1
ATOM 9155 C CA . GLY B 1 423 ? 33.094 21.203 -5.23 1 27.05 423 GLY B CA 1
ATOM 9156 C C . GLY B 1 423 ? 33.156 19.688 -5.379 1 27.05 423 GLY B C 1
ATOM 9157 O O . GLY B 1 423 ? 34.188 19.156 -5.789 1 27.05 423 GLY B O 1
ATOM 9158 N N . THR B 1 424 ? 32.812 18.719 -4.617 1 25.92 424 THR B N 1
ATOM 9159 C CA . THR B 1 424 ? 33.562 17.688 -5.336 1 25.92 424 THR B CA 1
ATOM 9160 C C . THR B 1 424 ? 33.281 17.781 -6.836 1 25.92 424 THR B C 1
ATOM 9162 O O . THR B 1 424 ? 32.156 17.984 -7.262 1 25.92 424 THR B O 1
ATOM 9165 N N . ASN B 1 425 ? 34.281 18.203 -7.609 1 26.41 425 ASN B N 1
ATOM 9166 C CA . ASN B 1 425 ? 34.875 17.938 -8.922 1 26.41 425 ASN B CA 1
ATOM 9167 C C . ASN B 1 425 ? 34.469 16.578 -9.461 1 26.41 425 ASN B C 1
ATOM 9169 O O . ASN B 1 425 ? 35.219 15.977 -10.258 1 26.41 425 ASN B O 1
ATOM 9173 N N . THR B 1 426 ? 33.875 15.633 -8.773 1 27.67 426 THR B N 1
ATOM 9174 C CA . THR B 1 426 ? 33.969 14.641 -9.836 1 27.67 426 THR B CA 1
ATOM 9175 C C . THR B 1 426 ? 33.438 15.211 -11.156 1 27.67 426 THR B C 1
ATOM 9177 O O . THR B 1 426 ? 32.312 15.703 -11.219 1 27.67 426 THR B O 1
ATOM 9180 N N . ASP B 1 427 ? 34.156 15.789 -12.094 1 28.34 427 ASP B N 1
ATOM 9181 C CA . ASP B 1 427 ? 34.344 15.75 -13.539 1 28.34 427 ASP B CA 1
ATOM 9182 C C . ASP B 1 427 ? 33.562 14.609 -14.172 1 28.34 427 ASP B C 1
ATOM 9184 O O . ASP B 1 427 ? 33.781 14.258 -15.328 1 28.34 427 ASP B O 1
ATOM 9188 N N . ASP B 1 428 ? 33.219 13.547 -13.414 1 28.23 428 ASP B N 1
ATOM 9189 C CA . ASP B 1 428 ? 32.719 12.578 -14.391 1 28.23 428 ASP B CA 1
ATOM 9190 C C . ASP B 1 428 ? 31.453 13.078 -15.07 1 28.23 428 ASP B C 1
ATOM 9192 O O . ASP B 1 428 ? 30.422 13.25 -14.422 1 28.23 428 ASP B O 1
ATOM 9196 N N . LYS B 1 429 ? 31.359 13.844 -16.203 1 30.44 429 LYS B N 1
ATOM 9197 C CA . LYS B 1 429 ? 30.578 14.039 -17.422 1 30.44 429 LYS B CA 1
ATOM 9198 C C . LYS B 1 429 ? 29.547 12.922 -17.609 1 30.44 429 LYS B C 1
ATOM 9200 O O . LYS B 1 429 ? 28.781 12.93 -18.562 1 30.44 429 LYS B O 1
ATOM 9205 N N . SER B 1 430 ? 29.75 11.805 -17.062 1 28.62 430 SER B N 1
ATOM 9206 C CA . SER B 1 430 ? 28.953 10.656 -17.469 1 28.62 430 SER B CA 1
ATOM 9207 C C . SER B 1 430 ? 27.547 10.719 -16.875 1 28.62 430 SER B C 1
ATOM 9209 O O . SER B 1 430 ? 26.625 10.055 -17.344 1 28.62 430 SER B O 1
ATOM 9211 N N . ASN B 1 431 ? 27.312 11.039 -15.539 1 33.16 431 ASN B N 1
ATOM 9212 C CA . ASN B 1 431 ? 25.938 10.773 -15.125 1 33.16 431 ASN B CA 1
ATOM 9213 C C . ASN B 1 431 ? 24.984 11.883 -15.586 1 33.16 431 ASN B C 1
ATOM 9215 O O . ASN B 1 431 ? 24.516 12.672 -14.773 1 33.16 431 ASN B O 1
ATOM 9219 N N . LYS B 1 432 ? 25.078 12.727 -16.547 1 34.69 432 LYS B N 1
ATOM 9220 C CA . LYS B 1 432 ? 24.203 13.492 -17.406 1 34.69 432 LYS B CA 1
ATOM 9221 C C . LYS B 1 432 ? 22.859 12.773 -17.625 1 34.69 432 LYS B C 1
ATOM 9223 O O . LYS B 1 432 ? 22.141 13.07 -18.562 1 34.69 432 LYS B O 1
ATOM 9228 N N . ALA B 1 433 ? 22.688 11.625 -17.109 1 37.06 433 ALA B N 1
ATOM 9229 C CA . ALA B 1 433 ? 21.359 11.039 -17.312 1 37.06 433 ALA B CA 1
ATOM 9230 C C . ALA B 1 433 ? 20.266 11.961 -16.797 1 37.06 433 ALA B C 1
ATOM 9232 O O . ALA B 1 433 ? 19.078 11.617 -16.844 1 37.06 433 ALA B O 1
ATOM 9233 N N . GLY B 1 434 ? 20.344 12.93 -15.797 1 43.5 434 GLY B N 1
ATOM 9234 C CA . GLY B 1 434 ? 19.266 13.656 -15.148 1 43.5 434 GLY B CA 1
ATOM 9235 C C . GLY B 1 434 ? 18.625 14.695 -16.047 1 43.5 434 GLY B C 1
ATOM 9236 O O . GLY B 1 434 ? 17.703 15.406 -15.617 1 43.5 434 GLY B O 1
ATOM 9237 N N . VAL B 1 435 ? 19.297 15.273 -16.969 1 52.25 435 VAL B N 1
ATOM 9238 C CA . VAL B 1 435 ? 18.688 16.375 -17.703 1 52.25 435 VAL B CA 1
ATOM 9239 C C . VAL B 1 435 ? 17.609 15.828 -18.625 1 52.25 435 VAL B C 1
ATOM 9241 O O . VAL B 1 435 ? 17.875 14.984 -19.484 1 52.25 435 VAL B O 1
ATOM 9244 N N . SER B 1 436 ? 16.297 15.953 -18.125 1 64.38 436 SER B N 1
ATOM 9245 C CA . SER B 1 436 ? 15.188 15.656 -19.016 1 64.38 436 SER B CA 1
ATOM 9246 C C . SER B 1 436 ? 15.422 16.266 -20.406 1 64.38 436 SER B C 1
ATOM 9248 O O . SER B 1 436 ? 15.648 17.469 -20.531 1 64.38 436 SER B O 1
ATOM 9250 N N . ASN B 1 437 ? 15.977 15.5 -21.375 1 81.56 437 ASN B N 1
ATOM 9251 C CA . ASN B 1 437 ? 16.031 15.914 -22.781 1 81.56 437 ASN B CA 1
ATOM 9252 C C . ASN B 1 437 ? 14.812 15.445 -23.547 1 81.56 437 ASN B C 1
ATOM 9254 O O . ASN B 1 437 ? 13.875 14.898 -22.969 1 81.56 437 ASN B O 1
ATOM 9258 N N . GLN B 1 438 ? 14.852 15.875 -24.781 1 86.19 438 GLN B N 1
ATOM 9259 C CA . GLN B 1 438 ? 13.688 15.594 -25.609 1 86.19 438 GLN B CA 1
ATOM 9260 C C . GLN B 1 438 ? 13.445 14.086 -25.719 1 86.19 438 GLN B C 1
ATOM 9262 O O . GLN B 1 438 ? 12.297 13.641 -25.719 1 86.19 438 GLN B O 1
ATOM 9267 N N . GLU B 1 439 ? 14.461 13.375 -25.797 1 87.25 439 GLU B N 1
ATOM 9268 C CA . GLU B 1 439 ? 14.336 11.93 -25.891 1 87.25 439 GLU B CA 1
ATOM 9269 C C . GLU B 1 439 ? 13.711 11.336 -24.641 1 87.25 439 GLU B C 1
ATOM 9271 O O . GLU B 1 439 ? 12.883 10.43 -24.719 1 87.25 439 GLU B O 1
ATOM 9276 N N . PHE B 1 440 ? 14.133 11.875 -23.531 1 87.75 440 PHE B N 1
ATOM 9277 C CA . PHE B 1 440 ? 13.602 11.422 -22.25 1 87.75 440 PHE B CA 1
ATOM 9278 C C . PHE B 1 440 ? 12.102 11.664 -22.172 1 87.75 440 PHE B C 1
ATOM 9280 O O . PHE B 1 440 ? 11.352 10.773 -21.766 1 87.75 440 PHE B O 1
ATOM 9287 N N . LEU B 1 441 ? 11.703 12.781 -22.594 1 89.88 441 LEU B N 1
ATOM 9288 C CA . LEU B 1 441 ? 10.281 13.117 -22.562 1 89.88 441 LEU B CA 1
ATOM 9289 C C . LEU B 1 441 ? 9.5 12.234 -23.547 1 89.88 441 LEU B C 1
ATOM 9291 O O . LEU B 1 441 ? 8.398 11.781 -23.219 1 89.88 441 LEU B O 1
ATOM 9295 N N . SER B 1 442 ? 10.102 12.023 -24.656 1 90.5 442 SER B N 1
ATOM 9296 C CA . SER B 1 442 ? 9.469 11.156 -25.641 1 90.5 442 SER B CA 1
ATOM 9297 C C . SER B 1 442 ? 9.312 9.734 -25.109 1 90.5 442 SER B C 1
ATOM 9299 O O . SER B 1 442 ? 8.336 9.055 -25.438 1 90.5 442 SER B O 1
ATOM 9301 N N . ASN B 1 443 ? 10.273 9.312 -24.375 1 90.44 443 ASN B N 1
ATOM 9302 C CA . ASN B 1 443 ? 10.211 7.98 -23.797 1 90.44 443 ASN B CA 1
ATOM 9303 C C . ASN B 1 443 ? 9.078 7.871 -22.781 1 90.44 443 ASN B C 1
ATOM 9305 O O . ASN B 1 443 ? 8.445 6.82 -22.656 1 90.44 443 ASN B O 1
ATOM 9309 N N . ILE B 1 444 ? 8.836 8.945 -22.062 1 91.38 444 ILE B N 1
ATOM 9310 C CA . ILE B 1 444 ? 7.723 8.953 -21.125 1 91.38 444 ILE B CA 1
ATOM 9311 C C . ILE B 1 444 ? 6.402 8.828 -21.875 1 91.38 444 ILE B C 1
ATOM 9313 O O . ILE B 1 444 ? 5.555 8 -21.531 1 91.38 444 ILE B O 1
ATOM 9317 N N . VAL B 1 445 ? 6.273 9.555 -22.891 1 92.12 445 VAL B N 1
ATOM 9318 C CA . VAL B 1 445 ? 5.031 9.633 -23.641 1 92.12 445 VAL B CA 1
ATOM 9319 C C . VAL B 1 445 ? 4.746 8.289 -24.297 1 92.12 445 VAL B C 1
ATOM 9321 O O . VAL B 1 445 ? 3.592 7.852 -24.375 1 92.12 445 VAL B O 1
ATOM 9324 N N . ASN B 1 446 ? 5.82 7.625 -24.688 1 91.19 446 ASN B N 1
ATOM 9325 C CA . ASN B 1 446 ? 5.652 6.422 -25.5 1 91.19 446 ASN B CA 1
ATOM 9326 C C . ASN B 1 446 ? 5.703 5.16 -24.641 1 91.19 446 ASN B C 1
ATOM 9328 O O . ASN B 1 446 ? 5.539 4.051 -25.156 1 91.19 446 ASN B O 1
ATOM 9332 N N . ASP B 1 447 ? 5.879 5.297 -23.391 1 92.12 447 ASP B N 1
ATOM 9333 C CA . ASP B 1 447 ? 5.988 4.141 -22.516 1 92.12 447 ASP B CA 1
ATOM 9334 C C . ASP B 1 447 ? 4.609 3.564 -22.188 1 92.12 447 ASP B C 1
ATOM 9336 O O . ASP B 1 447 ? 4.176 3.592 -21.031 1 92.12 447 ASP B O 1
ATOM 9340 N N . ILE B 1 448 ? 3.975 3.023 -23.203 1 92.19 448 ILE B N 1
ATOM 9341 C CA . ILE B 1 448 ? 2.646 2.432 -23.078 1 92.19 448 ILE B CA 1
ATOM 9342 C C . ILE B 1 448 ? 2.666 0.999 -23.609 1 92.19 448 ILE B C 1
ATOM 9344 O O . ILE B 1 448 ? 2.877 0.773 -24.797 1 92.19 448 ILE B O 1
ATOM 9348 N N . GLY B 1 449 ? 2.568 0.087 -22.703 1 91 449 GLY B N 1
ATOM 9349 C CA . GLY B 1 449 ? 2.35 -1.29 -23.109 1 91 449 GLY B CA 1
ATOM 9350 C C . GLY B 1 449 ? 0.899 -1.593 -23.438 1 91 449 GLY B C 1
ATOM 9351 O O . GLY B 1 449 ? 0.497 -1.558 -24.594 1 91 449 GLY B O 1
ATOM 9352 N N . ASN B 1 450 ? 0.123 -1.814 -22.406 1 86.5 450 ASN B N 1
ATOM 9353 C CA . ASN B 1 450 ? -1.329 -1.696 -22.5 1 86.5 450 ASN B CA 1
ATOM 9354 C C . ASN B 1 450 ? -1.82 -0.379 -21.891 1 86.5 450 ASN B C 1
ATOM 9356 O O . ASN B 1 450 ? -1.034 0.382 -21.328 1 86.5 450 ASN B O 1
ATOM 9360 N N . HIS B 1 451 ? -3.018 -0.084 -22.094 1 84.56 451 HIS B N 1
ATOM 9361 C CA . HIS B 1 451 ? -3.529 1.229 -21.703 1 84.56 451 HIS B CA 1
ATOM 9362 C C . HIS B 1 451 ? -3.34 1.486 -20.219 1 84.56 451 HIS B C 1
ATOM 9364 O O . HIS B 1 451 ? -3.4 2.633 -19.766 1 84.56 451 HIS B O 1
ATOM 9370 N N . PHE B 1 452 ? -3.049 0.468 -19.453 1 87.81 452 PHE B N 1
ATOM 9371 C CA . PHE B 1 452 ? -2.898 0.677 -18.016 1 87.81 452 PHE B CA 1
ATOM 9372 C C . PHE B 1 452 ? -1.511 0.253 -17.547 1 87.81 452 PHE B C 1
ATOM 9374 O O . PHE B 1 452 ? -1.193 0.35 -16.359 1 87.81 452 PHE B O 1
ATOM 9381 N N . GLN B 1 453 ? -0.658 -0.206 -18.438 1 91.44 453 GLN B N 1
ATOM 9382 C CA . GLN B 1 453 ? 0.667 -0.712 -18.094 1 91.44 453 GLN B CA 1
ATOM 9383 C C . GLN B 1 453 ? 1.754 0.021 -18.875 1 91.44 453 GLN B C 1
ATOM 9385 O O . GLN B 1 453 ? 1.516 0.489 -19.984 1 91.44 453 GLN B O 1
ATOM 9390 N N . THR B 1 454 ? 2.908 0.075 -18.281 1 92.75 454 THR B N 1
ATOM 9391 C CA . THR B 1 454 ? 4.098 0.483 -19.016 1 92.75 454 THR B CA 1
ATOM 9392 C C . THR B 1 454 ? 4.566 -0.633 -19.938 1 92.75 454 THR B C 1
ATOM 9394 O O . THR B 1 454 ? 4.074 -1.761 -19.859 1 92.75 454 THR B O 1
ATOM 9397 N N . LYS B 1 455 ? 5.492 -0.306 -20.781 1 94.19 455 LYS B N 1
ATOM 9398 C CA . LYS B 1 455 ? 6.066 -1.317 -21.672 1 94.19 455 LYS B CA 1
ATOM 9399 C C . LYS B 1 455 ? 6.762 -2.414 -20.859 1 94.19 455 LYS B C 1
ATOM 9401 O O . LYS B 1 455 ? 6.652 -3.596 -21.203 1 94.19 455 LYS B O 1
ATOM 9406 N N . ARG B 1 456 ? 7.41 -2.029 -19.828 1 93.62 456 ARG B N 1
ATOM 9407 C CA . ARG B 1 456 ? 8.133 -3.01 -19.016 1 93.62 456 ARG B CA 1
ATOM 9408 C C . ARG B 1 456 ? 7.164 -3.951 -18.312 1 93.62 456 ARG B C 1
ATOM 9410 O O . ARG B 1 456 ? 7.441 -5.145 -18.172 1 93.62 456 ARG B O 1
ATOM 9417 N N . GLU B 1 457 ? 6.074 -3.41 -17.828 1 94.06 457 GLU B N 1
ATOM 9418 C CA . GLU B 1 457 ? 5.051 -4.238 -17.203 1 94.06 457 GLU B CA 1
ATOM 9419 C C . GLU B 1 457 ? 4.398 -5.176 -18.203 1 94.06 457 GLU B C 1
ATOM 9421 O O . GLU B 1 457 ? 4.133 -6.34 -17.906 1 94.06 457 GLU B O 1
ATOM 9426 N N . ALA B 1 458 ? 4.121 -4.672 -19.328 1 96.19 458 ALA B N 1
ATOM 9427 C CA . ALA B 1 458 ? 3.557 -5.5 -20.391 1 96.19 458 ALA B CA 1
ATOM 9428 C C . ALA B 1 458 ? 4.512 -6.625 -20.781 1 96.19 458 ALA B C 1
ATOM 9430 O O . ALA B 1 458 ? 4.074 -7.727 -21.125 1 96.19 458 ALA B O 1
ATOM 9431 N N . LEU B 1 459 ? 5.809 -6.312 -20.75 1 97.12 459 LEU B N 1
ATOM 9432 C CA . LEU B 1 459 ? 6.816 -7.332 -21.047 1 97.12 459 LEU B CA 1
ATOM 9433 C C . LEU B 1 459 ? 6.711 -8.492 -20.062 1 97.12 459 LEU B C 1
ATOM 9435 O O . LEU B 1 459 ? 6.93 -9.648 -20.438 1 97.12 459 LEU B O 1
ATOM 9439 N N . SER B 1 460 ? 6.375 -8.219 -18.828 1 97.38 460 SER B N 1
ATOM 9440 C CA . SER B 1 460 ? 6.227 -9.266 -17.828 1 97.38 460 SER B CA 1
ATOM 9441 C C . SER B 1 460 ? 5.176 -10.289 -18.25 1 97.38 460 SER B C 1
ATOM 9443 O O . SER B 1 460 ? 5.402 -11.492 -18.141 1 97.38 460 SER B O 1
ATOM 9445 N N . THR B 1 461 ? 4.062 -9.805 -18.688 1 97.69 461 THR B N 1
ATOM 9446 C CA . THR B 1 461 ? 2.986 -10.688 -19.125 1 97.69 461 THR B CA 1
ATOM 9447 C C . THR B 1 461 ? 3.387 -11.445 -20.375 1 97.69 461 THR B C 1
ATOM 9449 O O . THR B 1 461 ? 3.107 -12.641 -20.516 1 97.69 461 THR B O 1
ATOM 9452 N N . TYR B 1 462 ? 4.02 -10.734 -21.266 1 97.19 462 TYR B N 1
ATOM 9453 C CA . TYR B 1 462 ? 4.488 -11.359 -22.5 1 97.19 462 TYR B CA 1
ATOM 9454 C C . TYR B 1 462 ? 5.43 -12.516 -22.219 1 97.19 462 TYR B C 1
ATOM 9456 O O . TYR B 1 462 ? 5.273 -13.609 -22.766 1 97.19 462 TYR B O 1
ATOM 9464 N N . VAL B 1 463 ? 6.379 -12.25 -21.359 1 97.94 463 VAL B N 1
ATOM 9465 C CA . VAL B 1 463 ? 7.383 -13.258 -21.016 1 97.94 463 VAL B CA 1
ATOM 9466 C C . VAL B 1 463 ? 6.73 -14.406 -20.266 1 97.94 463 VAL B C 1
ATOM 9468 O O . VAL B 1 463 ? 7.074 -15.57 -20.469 1 97.94 463 VAL B O 1
ATOM 9471 N N . ALA B 1 464 ? 5.836 -14.117 -19.391 1 98.38 464 ALA B N 1
ATOM 9472 C CA . ALA B 1 464 ? 5.133 -15.164 -18.641 1 98.38 464 ALA B CA 1
ATOM 9473 C C . ALA B 1 464 ? 4.414 -16.109 -19.594 1 98.38 464 ALA B C 1
ATOM 9475 O O . ALA B 1 464 ? 4.488 -17.344 -19.438 1 98.38 464 ALA B O 1
ATOM 9476 N N . ASN B 1 465 ? 3.75 -15.586 -20.562 1 97.69 465 ASN B N 1
ATOM 9477 C CA . ASN B 1 465 ? 3.045 -16.406 -21.547 1 97.69 465 ASN B CA 1
ATOM 9478 C C . ASN B 1 465 ? 4.012 -17.234 -22.391 1 97.69 465 ASN B C 1
ATOM 9480 O O . ASN B 1 465 ? 3.771 -18.406 -22.641 1 97.69 465 ASN B O 1
ATOM 9484 N N . LYS B 1 466 ? 5.035 -16.625 -22.812 1 97.56 466 LYS B N 1
ATOM 9485 C CA . LYS B 1 466 ? 6 -17.312 -23.672 1 97.56 466 LYS B CA 1
ATOM 9486 C C . LYS B 1 466 ? 6.754 -18.391 -22.891 1 97.56 466 LYS B C 1
ATOM 9488 O O . LYS B 1 466 ? 7.055 -19.453 -23.438 1 97.56 466 LYS B O 1
ATOM 9493 N N . GLU B 1 467 ? 7.113 -18.062 -21.672 1 97.81 467 GLU B N 1
ATOM 9494 C CA . GLU B 1 467 ? 7.805 -19.047 -20.844 1 97.81 467 GLU B CA 1
ATOM 9495 C C . GLU B 1 467 ? 6.957 -20.312 -20.656 1 97.81 467 GLU B C 1
ATOM 9497 O O . GLU B 1 467 ? 7.484 -21.422 -20.656 1 97.81 467 GLU B O 1
ATOM 9502 N N . LEU B 1 468 ? 5.684 -20.141 -20.469 1 98 468 LEU B N 1
ATOM 9503 C CA . LEU B 1 468 ? 4.797 -21.297 -20.375 1 98 468 LEU B CA 1
ATOM 9504 C C . LEU B 1 468 ? 4.895 -22.156 -21.625 1 98 468 LEU B C 1
ATOM 9506 O O . LEU B 1 468 ? 5 -23.375 -21.531 1 98 468 LEU B O 1
ATOM 9510 N N . ARG B 1 469 ? 4.891 -21.547 -22.734 1 98 469 ARG B N 1
ATOM 9511 C CA . ARG B 1 469 ? 4.926 -22.266 -24 1 98 469 ARG B CA 1
ATOM 9512 C C . ARG B 1 469 ? 6.285 -22.938 -24.203 1 98 469 ARG B C 1
ATOM 9514 O O . ARG B 1 469 ? 6.363 -24.047 -24.719 1 98 469 ARG B O 1
ATOM 9521 N N . PHE B 1 470 ? 7.359 -22.219 -23.859 1 98.25 470 PHE B N 1
ATOM 9522 C CA . PHE B 1 470 ? 8.68 -22.844 -23.875 1 98.25 470 PHE B CA 1
ATOM 9523 C C . PHE B 1 470 ? 8.719 -24.062 -22.969 1 98.25 470 PHE B C 1
ATOM 9525 O O . PHE B 1 470 ? 9.258 -25.109 -23.359 1 98.25 470 PHE B O 1
ATOM 9532 N N . SER B 1 471 ? 8.172 -23.938 -21.797 1 98.12 471 SER B N 1
ATOM 9533 C CA . SER B 1 471 ? 8.156 -25.031 -20.828 1 98.12 471 SER B CA 1
ATOM 9534 C C . SER B 1 471 ? 7.422 -26.25 -21.375 1 98.12 471 SER B C 1
ATOM 9536 O O . SER B 1 471 ? 7.906 -27.375 -21.266 1 98.12 471 SER B O 1
ATOM 9538 N N . MET B 1 472 ? 6.293 -25.969 -21.969 1 97.44 472 MET B N 1
ATOM 9539 C CA . MET B 1 472 ? 5.465 -27.047 -22.484 1 97.44 472 MET B CA 1
ATOM 9540 C C . MET B 1 472 ? 6.156 -27.75 -23.656 1 97.44 472 MET B C 1
ATOM 9542 O O . MET B 1 472 ? 6.07 -28.969 -23.797 1 97.44 472 MET B O 1
ATOM 9546 N N . LYS B 1 473 ? 6.824 -26.984 -24.469 1 97.5 473 LYS B N 1
ATOM 9547 C CA . LYS B 1 473 ? 7.535 -27.578 -25.609 1 97.5 473 LYS B CA 1
ATOM 9548 C C . LYS B 1 473 ? 8.719 -28.422 -25.125 1 97.5 473 LYS B C 1
ATOM 9550 O O . LYS B 1 473 ? 8.961 -29.5 -25.656 1 97.5 473 LYS B O 1
ATOM 9555 N N . LEU B 1 474 ? 9.445 -27.906 -24.188 1 97.69 474 LEU B N 1
ATOM 9556 C CA . LEU B 1 474 ? 10.562 -28.656 -23.625 1 97.69 474 LEU B CA 1
ATOM 9557 C C . LEU B 1 474 ? 10.07 -29.938 -22.953 1 97.69 474 LEU B C 1
ATOM 9559 O O . LEU B 1 474 ? 10.703 -30.984 -23.062 1 97.69 474 LEU B O 1
ATOM 9563 N N . LEU B 1 475 ? 9 -29.812 -22.234 1 97.5 475 LEU B N 1
ATOM 9564 C CA . LEU B 1 475 ? 8.406 -30.984 -21.594 1 97.5 475 LEU B CA 1
ATOM 9565 C C . LEU B 1 475 ? 7.961 -32 -22.641 1 97.5 475 LEU B C 1
ATOM 9567 O O . LEU B 1 475 ? 8.133 -33.219 -22.438 1 97.5 475 LEU B O 1
ATOM 9571 N N . GLU B 1 476 ? 7.348 -31.516 -23.688 1 96.12 476 GLU B N 1
ATOM 9572 C CA . GLU B 1 476 ? 6.938 -32.375 -24.797 1 96.12 476 GLU B CA 1
ATOM 9573 C C . GLU B 1 476 ? 8.117 -33.156 -25.344 1 96.12 476 GLU B C 1
ATOM 9575 O O . GLU B 1 476 ? 8.031 -34.375 -25.547 1 96.12 476 GLU B O 1
ATOM 9580 N N . ASN B 1 477 ? 9.227 -32.469 -25.609 1 96.75 477 ASN B N 1
ATOM 9581 C CA . ASN B 1 477 ? 10.43 -33.094 -26.125 1 96.75 477 ASN B CA 1
ATOM 9582 C C . ASN B 1 477 ? 10.961 -34.156 -25.156 1 96.75 477 ASN B C 1
ATOM 9584 O O . ASN B 1 477 ? 11.414 -35.219 -25.578 1 96.75 477 ASN B O 1
ATOM 9588 N N . LEU B 1 478 ? 10.938 -33.844 -23.938 1 97.38 478 LEU B N 1
ATOM 9589 C CA . LEU B 1 478 ? 11.375 -34.781 -22.906 1 97.38 478 LEU B CA 1
ATOM 9590 C C . LEU B 1 478 ? 10.469 -36.031 -22.859 1 97.38 478 LEU B C 1
ATOM 9592 O O . LEU B 1 478 ? 10.953 -37.156 -22.781 1 97.38 478 LEU B O 1
ATOM 9596 N N . MET B 1 479 ? 9.164 -35.781 -22.906 1 96.88 479 MET B N 1
ATOM 9597 C CA . MET B 1 479 ? 8.188 -36.875 -22.844 1 96.88 479 MET B CA 1
ATOM 9598 C C . MET B 1 479 ? 8.352 -37.812 -24.016 1 96.88 479 MET B C 1
ATOM 9600 O O . MET B 1 479 ? 8.172 -39.031 -23.875 1 96.88 479 MET B O 1
ATOM 9604 N N . ASP B 1 480 ? 8.688 -37.281 -25.156 1 95.19 480 ASP B N 1
ATOM 9605 C CA . ASP B 1 480 ? 8.93 -38.125 -26.328 1 95.19 480 ASP B CA 1
ATOM 9606 C C . ASP B 1 480 ? 10.078 -39.094 -26.078 1 95.19 480 ASP B C 1
ATOM 9608 O O . ASP B 1 480 ? 10 -40.281 -26.453 1 95.19 480 ASP B O 1
ATOM 9612 N N . VAL B 1 481 ? 11.117 -38.625 -25.469 1 97.12 481 VAL B N 1
ATOM 9613 C CA . VAL B 1 481 ? 12.281 -39.438 -25.156 1 97.12 481 VAL B CA 1
ATOM 9614 C C . VAL B 1 481 ? 11.906 -40.5 -24.109 1 97.12 481 VAL B C 1
ATOM 9616 O O . VAL B 1 481 ? 12.258 -41.656 -24.25 1 97.12 481 VAL B O 1
ATOM 9619 N N . ILE B 1 482 ? 11.188 -40.125 -23.125 1 97.31 482 ILE B N 1
ATOM 9620 C CA . ILE B 1 482 ? 10.836 -41 -22.031 1 97.31 482 ILE B CA 1
ATOM 9621 C C . ILE B 1 482 ? 9.898 -42.094 -22.516 1 97.31 482 ILE B C 1
ATOM 9623 O O . ILE B 1 482 ? 10.023 -43.25 -22.125 1 97.31 482 ILE B O 1
ATOM 9627 N N . LEU B 1 483 ? 8.992 -41.75 -23.359 1 95.81 483 LEU B N 1
ATOM 9628 C CA . LEU B 1 483 ? 8.047 -42.719 -23.891 1 95.81 483 LEU B CA 1
ATOM 9629 C C . LEU B 1 483 ? 8.758 -43.781 -24.734 1 95.81 483 LEU B C 1
ATOM 9631 O O . LEU B 1 483 ? 8.375 -44.938 -24.719 1 95.81 483 LEU B O 1
ATOM 9635 N N . LYS B 1 484 ? 9.727 -43.375 -25.438 1 94.81 484 LYS B N 1
ATOM 9636 C CA . LYS B 1 484 ? 10.523 -44.344 -26.203 1 94.81 484 LYS B CA 1
ATOM 9637 C C . LYS B 1 484 ? 11.242 -45.312 -25.281 1 94.81 484 LYS B C 1
ATOM 9639 O O . LYS B 1 484 ? 11.273 -46.531 -25.562 1 94.81 484 LYS B O 1
ATOM 9644 N N . ASP B 1 485 ? 11.758 -44.812 -24.25 1 95.62 485 ASP B N 1
ATOM 9645 C CA . ASP B 1 485 ? 12.539 -45.656 -23.328 1 95.62 485 ASP B CA 1
ATOM 9646 C C . ASP B 1 485 ? 11.633 -46.562 -22.5 1 95.62 485 ASP B C 1
ATOM 9648 O O . ASP B 1 485 ? 11.977 -47.688 -22.219 1 95.62 485 ASP B O 1
ATOM 9652 N N . THR B 1 486 ? 10.477 -46.094 -22.094 1 95.19 486 THR B N 1
ATOM 9653 C CA . THR B 1 486 ? 9.609 -46.844 -21.203 1 95.19 486 THR B CA 1
ATOM 9654 C C . THR B 1 486 ? 8.703 -47.781 -21.984 1 95.19 486 THR B C 1
ATOM 9656 O O . THR B 1 486 ? 8.102 -48.688 -21.406 1 95.19 486 THR B O 1
ATOM 9659 N N . GLY B 1 487 ? 8.578 -47.594 -23.25 1 91.56 487 GLY B N 1
ATOM 9660 C CA . GLY B 1 487 ? 7.703 -48.406 -24.078 1 91.56 487 GLY B CA 1
ATOM 9661 C C . GLY B 1 487 ? 6.23 -48.125 -23.859 1 91.56 487 GLY B C 1
ATOM 9662 O O . GLY B 1 487 ? 5.375 -48.969 -24.141 1 91.56 487 GLY B O 1
ATOM 9663 N N . GLY B 1 488 ? 5.918 -47.062 -23.188 1 90.06 488 GLY B N 1
ATOM 9664 C CA . GLY B 1 488 ? 4.539 -46.625 -23.047 1 90.06 488 GLY B CA 1
ATOM 9665 C C . GLY B 1 488 ? 3.838 -47.25 -21.844 1 90.06 488 GLY B C 1
ATOM 9666 O O . GLY B 1 488 ? 2.631 -47.062 -21.672 1 90.06 488 GLY B O 1
ATOM 9667 N N . VAL B 1 489 ? 4.516 -48 -20.984 1 93.25 489 VAL B N 1
ATOM 9668 C CA . VAL B 1 489 ? 3.938 -48.5 -19.75 1 93.25 489 VAL B CA 1
ATOM 9669 C C . VAL B 1 489 ? 3.832 -47.375 -18.719 1 93.25 489 VAL B C 1
ATOM 9671 O O . VAL B 1 489 ? 4.477 -46.344 -18.859 1 93.25 489 VAL B O 1
ATOM 9674 N N . PRO B 1 490 ? 2.969 -47.562 -17.719 1 94.31 490 PRO B N 1
ATOM 9675 C CA . PRO B 1 490 ? 2.857 -46.5 -16.703 1 94.31 490 PRO B CA 1
ATOM 9676 C C . PRO B 1 490 ? 4.191 -46.188 -16.031 1 94.31 490 PRO B C 1
ATOM 9678 O O . PRO B 1 490 ? 4.98 -47.094 -15.758 1 94.31 490 PRO B O 1
ATOM 9681 N N . PHE B 1 491 ? 4.414 -44.969 -15.773 1 96.5 491 PHE B N 1
ATOM 9682 C CA . PHE B 1 491 ? 5.684 -44.594 -15.156 1 96.5 491 PHE B CA 1
ATOM 9683 C C . PHE B 1 491 ? 5.539 -43.344 -14.32 1 96.5 491 PHE B C 1
ATOM 9685 O O . PHE B 1 491 ? 4.562 -42.594 -14.461 1 96.5 491 PHE B O 1
ATOM 9692 N N . ARG B 1 492 ? 6.453 -43.156 -13.398 1 96.94 492 ARG B N 1
ATOM 9693 C CA . ARG B 1 492 ? 6.578 -42 -12.531 1 96.94 492 ARG B CA 1
ATOM 9694 C C . ARG B 1 492 ? 7.773 -41.156 -12.93 1 96.94 492 ARG B C 1
ATOM 9696 O O . ARG B 1 492 ? 8.828 -41.688 -13.289 1 96.94 492 ARG B O 1
ATOM 9703 N N . MET B 1 493 ? 7.602 -39.844 -13.008 1 97.5 493 MET B N 1
ATOM 9704 C CA . MET B 1 493 ? 8.68 -38.875 -13.266 1 97.5 493 MET B CA 1
ATOM 9705 C C . MET B 1 493 ? 8.883 -37.969 -12.062 1 97.5 493 MET B C 1
ATOM 9707 O O . MET B 1 493 ? 7.934 -37.375 -11.562 1 97.5 493 MET B O 1
ATOM 9711 N N . ILE B 1 494 ? 10.07 -37.812 -11.555 1 97.69 494 ILE B N 1
ATOM 9712 C CA . ILE B 1 494 ? 10.422 -36.938 -10.461 1 97.69 494 ILE B CA 1
ATOM 9713 C C . ILE B 1 494 ? 11.367 -35.844 -10.961 1 97.69 494 ILE B C 1
ATOM 9715 O O . ILE B 1 494 ? 12.484 -36.125 -11.391 1 97.69 494 ILE B O 1
ATOM 9719 N N . PHE B 1 495 ? 10.938 -34.562 -10.891 1 97.5 495 PHE B N 1
ATOM 9720 C CA . PHE B 1 495 ? 11.672 -33.406 -11.43 1 97.5 495 PHE B CA 1
ATOM 9721 C C . PHE B 1 495 ? 12.359 -32.656 -10.312 1 97.5 495 PHE B C 1
ATOM 9723 O O . PHE B 1 495 ? 11.789 -32.438 -9.234 1 97.5 495 PHE B O 1
ATOM 9730 N N . LYS B 1 496 ? 13.555 -32.219 -10.547 1 96.06 496 LYS B N 1
ATOM 9731 C CA . LYS B 1 496 ? 14.25 -31.281 -9.648 1 96.06 496 LYS B CA 1
ATOM 9732 C C . LYS B 1 496 ? 15.25 -30.422 -10.406 1 96.06 496 LYS B C 1
ATOM 9734 O O . LYS B 1 496 ? 16.016 -30.938 -11.227 1 96.06 496 LYS B O 1
ATOM 9739 N N . LYS B 1 497 ? 15.156 -29.172 -10.195 1 94.69 497 LYS B N 1
ATOM 9740 C CA . LYS B 1 497 ? 16.203 -28.281 -10.703 1 94.69 497 LYS B CA 1
ATOM 9741 C C . LYS B 1 497 ? 17.453 -28.359 -9.844 1 94.69 497 LYS B C 1
ATOM 9743 O O . LYS B 1 497 ? 17.375 -28.188 -8.625 1 94.69 497 LYS B O 1
ATOM 9748 N N . MET B 1 498 ? 18.516 -28.578 -10.406 1 91.56 498 MET B N 1
ATOM 9749 C CA . MET B 1 498 ? 19.781 -28.688 -9.688 1 91.56 498 MET B CA 1
ATOM 9750 C C . MET B 1 498 ? 20.812 -27.703 -10.242 1 91.56 498 MET B C 1
ATOM 9752 O O . MET B 1 498 ? 20.641 -27.188 -11.352 1 91.56 498 MET B O 1
ATOM 9756 N N . LYS B 1 499 ? 21.844 -27.391 -9.398 1 83.75 499 LYS B N 1
ATOM 9757 C CA . LYS B 1 499 ? 22.922 -26.516 -9.828 1 83.75 499 LYS B CA 1
ATOM 9758 C C . LYS B 1 499 ? 23.766 -27.188 -10.914 1 83.75 499 LYS B C 1
ATOM 9760 O O . LYS B 1 499 ? 23.812 -28.406 -11.016 1 83.75 499 LYS B O 1
ATOM 9765 N N . GLY B 1 500 ? 24.344 -26.312 -11.75 1 71.69 500 GLY B N 1
ATOM 9766 C CA . GLY B 1 500 ? 25.188 -26.812 -12.812 1 71.69 500 GLY B CA 1
ATOM 9767 C C . GLY B 1 500 ? 26.438 -27.531 -12.305 1 71.69 500 GLY B C 1
ATOM 9768 O O . GLY B 1 500 ? 26.891 -27.266 -11.188 1 71.69 500 GLY B O 1
ATOM 9769 N N . LYS B 1 501 ? 26.938 -28.609 -12.883 1 58.31 501 LYS B N 1
ATOM 9770 C CA . LYS B 1 501 ? 28.156 -29.344 -12.516 1 58.31 501 LYS B CA 1
ATOM 9771 C C . LYS B 1 501 ? 29.406 -28.516 -12.789 1 58.31 501 LYS B C 1
ATOM 9773 O O . LYS B 1 501 ? 29.516 -27.891 -13.844 1 58.31 501 LYS B O 1
ATOM 9778 N N . LYS B 1 502 ? 30.109 -27.953 -11.727 1 45.88 502 LYS B N 1
ATOM 9779 C CA . LYS B 1 502 ? 31.406 -27.297 -11.898 1 45.88 502 LYS B CA 1
ATOM 9780 C C . LYS B 1 502 ? 32.375 -28.172 -12.711 1 45.88 502 LYS B C 1
ATOM 9782 O O . LYS B 1 502 ? 32.438 -29.375 -12.508 1 45.88 502 LYS B O 1
ATOM 9787 N N . ALA B 1 503 ? 32.906 -27.75 -13.875 1 37.41 503 ALA B N 1
ATOM 9788 C CA . ALA B 1 503 ? 34.031 -28.406 -14.523 1 37.41 503 ALA B CA 1
ATOM 9789 C C . ALA B 1 503 ? 35.156 -28.688 -13.523 1 37.41 503 ALA B C 1
ATOM 9791 O O . ALA B 1 503 ? 35.5 -27.844 -12.688 1 37.41 503 ALA B O 1
ATOM 9792 N N . ALA B 1 504 ? 35.562 -29.844 -13.266 1 32.5 504 ALA B N 1
ATOM 9793 C CA . ALA B 1 504 ? 36.812 -30.125 -12.539 1 32.5 504 ALA B CA 1
ATOM 9794 C C . ALA B 1 504 ? 37.969 -29.266 -13.062 1 32.5 504 ALA B C 1
ATOM 9796 O O . ALA B 1 504 ? 38.062 -29.031 -14.266 1 32.5 504 ALA B O 1
ATOM 9797 N N . GLY B 1 505 ? 38.656 -28.406 -12.32 1 29.36 505 GLY B N 1
ATOM 9798 C CA . GLY B 1 505 ? 39.875 -27.688 -12.594 1 29.36 505 GLY B CA 1
ATOM 9799 C C . GLY B 1 505 ? 40.938 -28.516 -13.305 1 29.36 505 GLY B C 1
ATOM 9800 O O . GLY B 1 505 ? 41.5 -29.453 -12.727 1 29.36 505 GLY B O 1
ATOM 9801 N N . ILE B 1 506 ? 40.969 -28.953 -14.57 1 27.05 506 ILE B N 1
ATOM 9802 C CA . ILE B 1 506 ? 42.281 -29.062 -15.188 1 27.05 506 ILE B CA 1
ATOM 9803 C C . ILE B 1 506 ? 43.031 -27.75 -15.008 1 27.05 506 ILE B C 1
ATOM 9805 O O . ILE B 1 506 ? 42.5 -26.672 -15.273 1 27.05 506 ILE B O 1
ATOM 9809 N N . GLU B 1 507 ? 44.125 -27.734 -14.242 1 27.75 507 GLU B N 1
ATOM 9810 C CA . GLU B 1 507 ? 45.156 -26.719 -14.281 1 27.75 507 GLU B CA 1
ATOM 9811 C C . GLU B 1 507 ? 45.438 -26.281 -15.719 1 27.75 507 GLU B C 1
ATOM 9813 O O . GLU B 1 507 ? 45.5 -27.109 -16.625 1 27.75 507 GLU B O 1
ATOM 9818 N N . SER B 1 508 ? 45.219 -25.078 -16.047 1 25.88 508 SER B N 1
ATOM 9819 C CA . SER B 1 508 ? 45.688 -24.422 -17.25 1 25.88 508 SER B CA 1
ATOM 9820 C C . SER B 1 508 ? 47.125 -24.812 -17.578 1 25.88 508 SER B C 1
ATOM 9822 O O . SER B 1 508 ? 48.062 -24.406 -16.875 1 25.88 508 SER B O 1
ATOM 9824 N N . ARG B 1 509 ? 47.531 -26.062 -17.859 1 26.12 509 ARG B N 1
ATOM 9825 C CA . ARG B 1 509 ? 48.688 -25.875 -18.734 1 26.12 509 ARG B CA 1
ATOM 9826 C C . ARG B 1 509 ? 48.344 -24.969 -19.906 1 26.12 509 ARG B C 1
ATOM 9828 O O . ARG B 1 509 ? 47.188 -24.938 -20.359 1 26.12 509 ARG B O 1
ATOM 9835 N N . GLU B 1 510 ? 49.219 -23.859 -20.266 1 26.17 510 GLU B N 1
ATOM 9836 C CA . GLU B 1 510 ? 49.125 -22.781 -21.25 1 26.17 510 GLU B CA 1
ATOM 9837 C C . GLU B 1 510 ? 48.469 -23.25 -22.531 1 26.17 510 GLU B C 1
ATOM 9839 O O . GLU B 1 510 ? 47.625 -22.562 -23.094 1 26.17 510 GLU B O 1
ATOM 9844 N N . ASP B 1 511 ? 49.219 -23.969 -23.328 1 24.66 511 ASP B N 1
ATOM 9845 C CA . ASP B 1 511 ? 49.344 -23.875 -24.781 1 24.66 511 ASP B CA 1
ATOM 9846 C C . ASP B 1 511 ? 48.188 -24.594 -25.484 1 24.66 511 ASP B C 1
ATOM 9848 O O . ASP B 1 511 ? 48.031 -24.469 -26.703 1 24.66 511 ASP B O 1
ATOM 9852 N N . GLU B 1 512 ? 47.812 -25.828 -25.031 1 23.73 512 GLU B N 1
ATOM 9853 C CA . GLU B 1 512 ? 47.375 -26.594 -26.188 1 23.73 512 GLU B CA 1
ATOM 9854 C C . GLU B 1 512 ? 46.031 -26.062 -26.719 1 23.73 512 GLU B C 1
ATOM 9856 O O . GLU B 1 512 ? 45.25 -25.469 -25.969 1 23.73 512 GLU B O 1
ATOM 9861 N N . ILE B 1 513 ? 45.781 -26.141 -28.109 1 24.69 513 ILE B N 1
ATOM 9862 C CA . ILE B 1 513 ? 44.906 -25.734 -29.203 1 24.69 513 ILE B CA 1
ATOM 9863 C C . ILE B 1 513 ? 43.469 -26.078 -28.828 1 24.69 513 ILE B C 1
ATOM 9865 O O . ILE B 1 513 ? 43.156 -27.188 -28.422 1 24.69 513 ILE B O 1
ATOM 9869 N N . PHE B 1 514 ? 42.625 -25.047 -28.5 1 24.69 514 PHE B N 1
ATOM 9870 C CA . PHE B 1 514 ? 41.188 -24.859 -28.438 1 24.69 514 PHE B CA 1
ATOM 9871 C C . PHE B 1 514 ? 40.5 -25.672 -29.531 1 24.69 514 PHE B C 1
ATOM 9873 O O . PHE B 1 514 ? 40.531 -25.297 -30.703 1 24.69 514 PHE B O 1
ATOM 9880 N N . ASP B 1 515 ? 40.719 -27 -29.484 1 24.06 515 ASP B N 1
ATOM 9881 C CA . ASP B 1 515 ? 39.938 -27.625 -30.562 1 24.06 515 ASP B CA 1
ATOM 9882 C C . ASP B 1 515 ? 38.469 -27.219 -30.484 1 24.06 515 ASP B C 1
ATOM 9884 O O . ASP B 1 515 ? 37.844 -27.281 -29.422 1 24.06 515 ASP B O 1
ATOM 9888 N N . ASP B 1 516 ? 37.938 -26.281 -31.375 1 26.55 516 ASP B N 1
ATOM 9889 C CA . ASP B 1 516 ? 36.75 -25.578 -31.812 1 26.55 516 ASP B CA 1
ATOM 9890 C C . ASP B 1 516 ? 35.531 -26.484 -31.812 1 26.55 516 ASP B C 1
ATOM 9892 O O . ASP B 1 516 ? 34.406 -26.062 -32.156 1 26.55 516 ASP B O 1
ATOM 9896 N N . SER B 1 517 ? 35.719 -27.797 -31.906 1 26.14 517 SER B N 1
ATOM 9897 C CA . SER B 1 517 ? 34.562 -28.516 -32.406 1 26.14 517 SER B CA 1
ATOM 9898 C C . SER B 1 517 ? 33.438 -28.594 -31.375 1 26.14 517 SER B C 1
ATOM 9900 O O . SER B 1 517 ? 32.281 -28.891 -31.703 1 26.14 517 SER B O 1
ATOM 9902 N N . SER B 1 518 ? 33.781 -29.047 -30.062 1 28.84 518 SER B N 1
ATOM 9903 C CA . SER B 1 518 ? 32.531 -29.297 -29.344 1 28.84 518 SER B CA 1
ATOM 9904 C C . SER B 1 518 ? 31.906 -28 -28.844 1 28.84 518 SER B C 1
ATOM 9906 O O . SER B 1 518 ? 32.531 -27.219 -28.125 1 28.84 518 SER B O 1
ATOM 9908 N N . PRO B 1 519 ? 30.922 -27.375 -29.609 1 31.64 519 PRO B N 1
ATOM 9909 C CA . PRO B 1 519 ? 30.344 -26.031 -29.5 1 31.64 519 PRO B CA 1
ATOM 9910 C C . PRO B 1 519 ? 29.922 -25.688 -28.078 1 31.64 519 PRO B C 1
ATOM 9912 O O . PRO B 1 519 ? 29.5 -24.562 -27.812 1 31.64 519 PRO B O 1
ATOM 9915 N N . PHE B 1 520 ? 29.297 -26.625 -27.297 1 31.52 520 PHE B N 1
ATOM 9916 C CA . PHE B 1 520 ? 28.75 -26.078 -26.062 1 31.52 520 PHE B CA 1
ATOM 9917 C C . PHE B 1 520 ? 29.859 -25.734 -25.078 1 31.52 520 PHE B C 1
ATOM 9919 O O . PHE B 1 520 ? 30.547 -26.625 -24.594 1 31.52 520 PHE B O 1
ATOM 9926 N N . ASN B 1 521 ? 30.75 -24.844 -25.281 1 33.56 521 ASN B N 1
ATOM 9927 C CA . ASN B 1 521 ? 31.578 -24.312 -24.203 1 33.56 521 ASN B CA 1
ATOM 9928 C C . ASN B 1 521 ? 30.781 -24.188 -22.906 1 33.56 521 ASN B C 1
ATOM 9930 O O . ASN B 1 521 ? 29.75 -23.531 -22.859 1 33.56 521 ASN B O 1
ATOM 9934 N N . GLU B 1 522 ? 30.812 -25.125 -22.016 1 34.88 522 GLU B N 1
ATOM 9935 C CA . GLU B 1 522 ? 30.141 -25.391 -20.75 1 34.88 522 GLU B CA 1
ATOM 9936 C C . GLU B 1 522 ? 30.172 -24.156 -19.844 1 34.88 522 GLU B C 1
ATOM 9938 O O . GLU B 1 522 ? 30.125 -24.281 -18.609 1 34.88 522 GLU B O 1
ATOM 9943 N N . LYS B 1 523 ? 30.719 -23.125 -20.172 1 36.75 523 LYS B N 1
ATOM 9944 C CA . LYS B 1 523 ? 30.438 -22.094 -19.172 1 36.75 523 LYS B CA 1
ATOM 9945 C C . LYS B 1 523 ? 28.938 -21.938 -18.969 1 36.75 523 LYS B C 1
ATOM 9947 O O . LYS B 1 523 ? 28.328 -20.953 -19.422 1 36.75 523 LYS B O 1
ATOM 9952 N N . SER B 1 524 ? 28.172 -22.891 -19.438 1 38.56 524 SER B N 1
ATOM 9953 C CA . SER B 1 524 ? 26.719 -22.859 -19.344 1 38.56 524 SER B CA 1
ATOM 9954 C C . SER B 1 524 ? 26.266 -22.234 -18.031 1 38.56 524 SER B C 1
ATOM 9956 O O . SER B 1 524 ? 26.969 -22.297 -17.031 1 38.56 524 SER B O 1
ATOM 9958 N N . SER B 1 525 ? 25.188 -21.531 -18.016 1 46.41 525 SER B N 1
ATOM 9959 C CA . SER B 1 525 ? 24.25 -21.031 -17.016 1 46.41 525 SER B CA 1
ATOM 9960 C C . SER B 1 525 ? 24.156 -22 -15.82 1 46.41 525 SER B C 1
ATOM 9962 O O . SER B 1 525 ? 24.453 -23.188 -15.953 1 46.41 525 SER B O 1
ATOM 9964 N N . ASP B 1 526 ? 23.703 -21.5 -14.562 1 57.22 526 ASP B N 1
ATOM 9965 C CA . ASP B 1 526 ? 23.531 -21.641 -13.117 1 57.22 526 ASP B CA 1
ATOM 9966 C C . ASP B 1 526 ? 22.562 -22.781 -12.797 1 57.22 526 ASP B C 1
ATOM 9968 O O . ASP B 1 526 ? 22.359 -23.125 -11.633 1 57.22 526 ASP B O 1
ATOM 9972 N N . GLY B 1 527 ? 22 -23.594 -13.906 1 82.19 527 GLY B N 1
ATOM 9973 C CA . GLY B 1 527 ? 21.172 -24.641 -13.32 1 82.19 527 GLY B CA 1
ATOM 9974 C C . GLY B 1 527 ? 20.734 -25.688 -14.328 1 82.19 527 GLY B C 1
ATOM 9975 O O . GLY B 1 527 ? 20.844 -25.484 -15.539 1 82.19 527 GLY B O 1
ATOM 9976 N N . ARG B 1 528 ? 20.594 -26.984 -14.07 1 91.88 528 ARG B N 1
ATOM 9977 C CA . ARG B 1 528 ? 20.047 -28.078 -14.875 1 91.88 528 ARG B CA 1
ATOM 9978 C C . ARG B 1 528 ? 18.781 -28.641 -14.242 1 91.88 528 ARG B C 1
ATOM 9980 O O . ARG B 1 528 ? 18.594 -28.547 -13.031 1 91.88 528 ARG B O 1
ATOM 9987 N N . MET B 1 529 ? 17.953 -29.172 -15.188 1 95.88 529 MET B N 1
ATOM 9988 C CA . MET B 1 529 ? 16.781 -29.922 -14.734 1 95.88 529 MET B CA 1
ATOM 9989 C C . MET B 1 529 ? 17.047 -31.422 -14.758 1 95.88 529 MET B C 1
ATOM 9991 O O . MET B 1 529 ? 17.5 -31.969 -15.766 1 95.88 529 MET B O 1
ATOM 9995 N N . VAL B 1 530 ? 16.891 -32.094 -13.656 1 96.69 530 VAL B N 1
ATOM 9996 C CA . VAL B 1 530 ? 17.078 -33.531 -13.57 1 96.69 530 VAL B CA 1
ATOM 9997 C C . VAL B 1 530 ? 15.734 -34.219 -13.406 1 96.69 530 VAL B C 1
ATOM 9999 O O . VAL B 1 530 ? 14.875 -33.75 -12.656 1 96.69 530 VAL B O 1
ATOM 10002 N N . VAL B 1 531 ? 15.539 -35.25 -14.164 1 98.19 531 VAL B N 1
ATOM 10003 C CA . VAL B 1 531 ? 14.305 -36.031 -14.102 1 98.19 531 VAL B CA 1
ATOM 10004 C C . VAL B 1 531 ? 14.633 -37.531 -13.914 1 98.19 531 VAL B C 1
ATOM 10006 O O . VAL B 1 531 ? 15.391 -38.094 -14.695 1 98.19 531 VAL B O 1
ATOM 10009 N N . ILE B 1 532 ? 14.125 -38.125 -12.898 1 98 532 ILE B N 1
ATOM 10010 C CA . ILE B 1 532 ? 14.25 -39.562 -12.664 1 98 532 ILE B CA 1
ATOM 10011 C C . ILE B 1 532 ? 12.938 -40.25 -13.031 1 98 532 ILE B C 1
ATOM 10013 O O . ILE B 1 532 ? 11.859 -39.781 -12.656 1 98 532 ILE B O 1
ATOM 10017 N N . VAL B 1 533 ? 13.031 -41.375 -13.766 1 98.06 533 VAL B N 1
ATOM 10018 C CA . VAL B 1 533 ? 11.852 -42.031 -14.281 1 98.06 533 VAL B CA 1
ATOM 10019 C C . VAL B 1 533 ? 11.844 -43.5 -13.805 1 98.06 533 VAL B C 1
ATOM 10021 O O . VAL B 1 533 ? 12.844 -44.219 -13.938 1 98.06 533 VAL B O 1
ATOM 10024 N N . ASN B 1 534 ? 10.758 -43.906 -13.234 1 97.62 534 ASN B N 1
ATOM 10025 C CA . ASN B 1 534 ? 10.508 -45.312 -12.852 1 97.62 534 ASN B CA 1
ATOM 10026 C C . ASN B 1 534 ? 9.25 -45.844 -13.523 1 97.62 534 ASN B C 1
ATOM 10028 O O . ASN B 1 534 ? 8.164 -45.281 -13.367 1 97.62 534 ASN B O 1
ATOM 10032 N N . THR B 1 535 ? 9.414 -46.906 -14.234 1 97.38 535 THR B N 1
ATOM 10033 C CA . THR B 1 535 ? 8.203 -47.594 -14.672 1 97.38 535 THR B CA 1
ATOM 10034 C C . THR B 1 535 ? 7.469 -48.188 -13.477 1 97.38 535 THR B C 1
ATOM 10036 O O . THR B 1 535 ? 8.086 -48.531 -12.469 1 97.38 535 THR B O 1
ATOM 10039 N N . LEU B 1 536 ? 6.184 -48.281 -13.57 1 96.06 536 LEU B N 1
ATOM 10040 C CA . LEU B 1 536 ? 5.363 -48.75 -12.453 1 96.06 536 LEU B CA 1
ATOM 10041 C C . LEU B 1 536 ? 4.555 -49.969 -12.844 1 96.06 536 LEU B C 1
ATOM 10043 O O . LEU B 1 536 ? 4.012 -50.062 -13.945 1 96.06 536 LEU B O 1
ATOM 10047 N N . THR B 1 537 ? 4.473 -50.969 -11.93 1 93.69 537 THR B N 1
ATOM 10048 C CA . THR B 1 537 ? 3.523 -52.062 -12.07 1 93.69 537 THR B CA 1
ATOM 10049 C C . THR B 1 537 ? 2.111 -51.594 -11.711 1 93.69 537 THR B C 1
ATOM 10051 O O . THR B 1 537 ? 1.932 -50.562 -11.062 1 93.69 537 THR B O 1
ATOM 10054 N N . PRO B 1 538 ? 1.116 -52.312 -12.172 1 88.88 538 PRO B N 1
ATOM 10055 C CA . PRO B 1 538 ? -0.255 -51.969 -11.812 1 88.88 538 PRO B CA 1
ATOM 10056 C C . PRO B 1 538 ? -0.468 -51.875 -10.305 1 88.88 538 PRO B C 1
ATOM 10058 O O . PRO B 1 538 ? -1.215 -51 -9.828 1 88.88 538 PRO B O 1
ATOM 10061 N N . GLU B 1 539 ? 0.172 -52.75 -9.586 1 89.69 539 GLU B N 1
ATOM 10062 C CA . GLU B 1 539 ? 0.056 -52.719 -8.125 1 89.69 539 GLU B CA 1
ATOM 10063 C C . GLU B 1 539 ? 0.688 -51.469 -7.531 1 89.69 539 GLU B C 1
ATOM 10065 O O . GLU B 1 539 ? 0.109 -50.844 -6.645 1 89.69 539 GLU B O 1
ATOM 10070 N N . GLU B 1 540 ? 1.848 -51.156 -8.023 1 91.25 540 GLU B N 1
ATOM 10071 C CA . GLU B 1 540 ? 2.549 -49.969 -7.543 1 91.25 540 GLU B CA 1
ATOM 10072 C C . GLU B 1 540 ? 1.769 -48.688 -7.867 1 91.25 540 GLU B C 1
ATOM 10074 O O . GLU B 1 540 ? 1.721 -47.781 -7.059 1 91.25 540 GLU B O 1
ATOM 10079 N N . LEU B 1 541 ? 1.239 -48.656 -9.016 1 88.62 541 LEU B N 1
ATOM 10080 C CA . LEU B 1 541 ? 0.425 -47.531 -9.445 1 88.62 541 LEU B CA 1
ATOM 10081 C C . LEU B 1 541 ? -0.766 -47.344 -8.508 1 88.62 541 LEU B C 1
ATOM 10083 O O . LEU B 1 541 ? -1.046 -46.219 -8.078 1 88.62 541 LEU B O 1
ATOM 10087 N N . THR B 1 542 ? -1.417 -48.375 -8.211 1 84.94 542 THR B N 1
ATOM 10088 C CA . THR B 1 542 ? -2.568 -48.344 -7.32 1 84.94 542 THR B CA 1
ATOM 10089 C C . THR B 1 542 ? -2.15 -47.906 -5.918 1 84.94 542 THR B C 1
ATOM 10091 O O . THR B 1 542 ? -2.84 -47.094 -5.281 1 84.94 542 THR B O 1
ATOM 10094 N N . GLU B 1 543 ? -1.053 -48.406 -5.473 1 85.06 543 GLU B N 1
ATOM 10095 C CA . GLU B 1 543 ? -0.568 -48.062 -4.137 1 85.06 543 GLU B CA 1
ATOM 10096 C C . GLU B 1 543 ? -0.172 -46.594 -4.043 1 85.06 543 GLU B C 1
ATOM 10098 O O . GLU B 1 543 ? -0.397 -45.938 -3.018 1 85.06 543 GLU B O 1
ATOM 10103 N N . LEU B 1 544 ? 0.444 -46.156 -5.031 1 84.31 544 LEU B N 1
ATOM 10104 C CA . LEU B 1 544 ? 0.833 -44.75 -5.066 1 84.31 544 LEU B CA 1
ATOM 10105 C C . LEU B 1 544 ? -0.391 -43.844 -4.992 1 84.31 544 LEU B C 1
ATOM 10107 O O . LEU B 1 544 ? -0.361 -42.812 -4.324 1 84.31 544 LEU B O 1
ATOM 10111 N N . GLN B 1 545 ? -1.399 -44.219 -5.652 1 74.56 545 GLN B N 1
ATOM 10112 C CA . GLN B 1 545 ? -2.627 -43.438 -5.691 1 74.56 545 GLN B CA 1
ATOM 10113 C C . GLN B 1 545 ? -3.398 -43.531 -4.379 1 74.56 545 GLN B C 1
ATOM 10115 O O . GLN B 1 545 ? -4.047 -42.594 -3.941 1 74.56 545 GLN B O 1
ATOM 10120 N N . MET B 1 546 ? -3.346 -44.656 -3.826 1 68.69 546 MET B N 1
ATOM 10121 C CA . MET B 1 546 ? -4.117 -44.969 -2.623 1 68.69 546 MET B CA 1
ATOM 10122 C C . MET B 1 546 ? -3.498 -44.312 -1.397 1 68.69 546 MET B C 1
ATOM 10124 O O . MET B 1 546 ? -4.199 -44 -0.434 1 68.69 546 MET B O 1
ATOM 10128 N N . LEU B 1 547 ? -2.254 -44.156 -1.386 1 67.81 547 LEU B N 1
ATOM 10129 C CA . LEU B 1 547 ? -1.613 -43.531 -0.228 1 67.81 547 LEU B CA 1
ATOM 10130 C C . LEU B 1 547 ? -2.26 -42.188 0.105 1 67.81 547 LEU B C 1
ATOM 10132 O O . LEU B 1 547 ? -2.459 -41.875 1.278 1 67.81 547 LEU B O 1
ATOM 10136 N N . SER B 1 548 ? -2.619 -41.531 -0.864 1 62.72 548 SER B N 1
ATOM 10137 C CA . SER B 1 548 ? -3.258 -40.25 -0.652 1 62.72 548 SER B CA 1
ATOM 10138 C C . SER B 1 548 ? -4.652 -40.406 -0.062 1 62.72 548 SER B C 1
ATOM 10140 O O . SER B 1 548 ? -5.02 -39.719 0.884 1 62.72 548 SER B O 1
ATOM 10142 N N . ASN B 1 549 ? -5.391 -41.375 -0.623 1 61.31 549 ASN B N 1
ATOM 10143 C CA . ASN B 1 549 ? -6.766 -41.594 -0.185 1 61.31 549 ASN B CA 1
ATOM 10144 C C . ASN B 1 549 ? -6.816 -42.125 1.244 1 61.31 549 ASN B C 1
ATOM 10146 O O . ASN B 1 549 ? -7.684 -41.75 2.025 1 61.31 549 ASN B O 1
ATOM 10150 N N . GLU B 1 550 ? -5.941 -43.031 1.496 1 61.84 550 GLU B N 1
ATOM 10151 C CA . GLU B 1 550 ? -5.891 -43.594 2.838 1 61.84 550 GLU B CA 1
ATOM 10152 C C . GLU B 1 550 ? -5.605 -42.531 3.887 1 61.84 550 GLU B C 1
ATOM 10154 O O . GLU B 1 550 ? -6.184 -42.531 4.973 1 61.84 550 GLU B O 1
ATOM 10159 N N . LYS B 1 551 ? -4.758 -41.688 3.547 1 63.19 551 LYS B N 1
ATOM 10160 C CA . LYS B 1 551 ? -4.422 -40.594 4.473 1 63.19 551 LYS B CA 1
ATOM 10161 C C . LYS B 1 551 ? -5.621 -39.688 4.715 1 63.19 551 LYS B C 1
ATOM 10163 O O . LYS B 1 551 ? -5.891 -39.281 5.852 1 63.19 551 LYS B O 1
ATOM 10168 N N . ILE B 1 552 ? -6.316 -39.469 3.625 1 60.62 552 ILE B N 1
ATOM 10169 C CA . ILE B 1 552 ? -7.492 -38.594 3.727 1 60.62 552 ILE B CA 1
ATOM 10170 C C . ILE B 1 552 ? -8.547 -39.281 4.605 1 60.62 552 ILE B C 1
ATOM 10172 O O . ILE B 1 552 ? -9.141 -38.625 5.477 1 60.62 552 ILE B O 1
ATOM 10176 N N . GLU B 1 553 ? -8.742 -40.562 4.277 1 61.25 553 GLU B N 1
ATOM 10177 C CA . GLU B 1 553 ? -9.766 -41.281 5.027 1 61.25 553 GLU B CA 1
ATOM 10178 C C . GLU B 1 553 ? -9.398 -41.406 6.504 1 61.25 553 GLU B C 1
ATOM 10180 O O . GLU B 1 553 ? -10.258 -41.25 7.375 1 61.25 553 GLU B O 1
ATOM 10185 N N . LYS B 1 554 ? -8.172 -41.594 6.746 1 61.53 554 LYS B N 1
ATOM 10186 C CA . LYS B 1 554 ? -7.727 -41.688 8.133 1 61.53 554 LYS B CA 1
ATOM 10187 C C . LYS B 1 554 ? -7.797 -40.312 8.828 1 61.53 554 LYS B C 1
ATOM 10189 O O . LYS B 1 554 ? -8.141 -40.25 10.008 1 61.53 554 LYS B O 1
ATOM 10194 N N . SER B 1 555 ? -7.43 -39.344 8.078 1 58.84 555 SER B N 1
ATOM 10195 C CA . SER B 1 555 ? -7.535 -38 8.617 1 58.84 555 SER B CA 1
ATOM 10196 C C . SER B 1 555 ? -8.977 -37.656 8.984 1 58.84 555 SER B C 1
ATOM 10198 O O . SER B 1 555 ? -9.234 -37.031 10.008 1 58.84 555 SER B O 1
ATOM 10200 N N . LYS B 1 556 ? -9.867 -38.094 8.109 1 58.41 556 LYS B N 1
ATOM 10201 C CA . LYS B 1 556 ? -11.289 -37.906 8.398 1 58.41 556 LYS B CA 1
ATOM 10202 C C . LYS B 1 556 ? -11.688 -38.625 9.68 1 58.41 556 LYS B C 1
ATOM 10204 O O . LYS B 1 556 ? -12.445 -38.094 10.492 1 58.41 556 LYS B O 1
ATOM 10209 N N . ILE B 1 557 ? -11.234 -39.812 9.719 1 59.34 557 ILE B N 1
ATOM 10210 C CA . ILE B 1 557 ? -11.539 -40.625 10.891 1 59.34 557 ILE B CA 1
ATOM 10211 C C . ILE B 1 557 ? -10.977 -39.969 12.141 1 59.34 557 ILE B C 1
ATOM 10213 O O . ILE B 1 557 ? -11.641 -39.906 13.18 1 59.34 557 ILE B O 1
ATOM 10217 N N . LEU B 1 558 ? -9.836 -39.469 11.984 1 59.09 558 LEU B N 1
ATOM 10218 C CA . LEU B 1 558 ? -9.188 -38.781 13.117 1 59.09 558 LEU B CA 1
ATOM 10219 C C . LEU B 1 558 ? -9.961 -37.531 13.516 1 59.09 558 LEU B C 1
ATOM 10221 O O . LEU B 1 558 ? -10.109 -37.25 14.711 1 59.09 558 LEU B O 1
ATOM 10225 N N . LEU B 1 559 ? -10.281 -36.844 12.516 1 57.25 559 LEU B N 1
ATOM 10226 C CA . LEU B 1 559 ? -11.078 -35.656 12.781 1 57.25 559 LEU B CA 1
ATOM 10227 C C . LEU B 1 559 ? -12.391 -36.031 13.461 1 57.25 559 LEU B C 1
ATOM 10229 O O . LEU B 1 559 ? -12.828 -35.344 14.391 1 57.25 559 LEU B O 1
ATOM 10233 N N . LYS B 1 560 ? -12.969 -37.094 12.891 1 56.72 560 LYS B N 1
ATOM 10234 C CA . LYS B 1 560 ? -14.203 -37.594 13.484 1 56.72 560 LYS B CA 1
ATOM 10235 C C . LYS B 1 560 ? -13.977 -38.062 14.922 1 56.72 560 LYS B C 1
ATOM 10237 O O . LYS B 1 560 ? -14.773 -37.75 15.812 1 56.72 560 LYS B O 1
ATO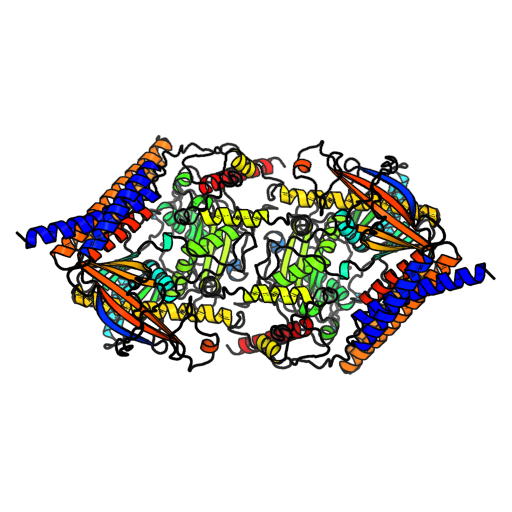M 10242 N N . ASN B 1 561 ? -12.977 -38.844 15.07 1 55.19 561 ASN B N 1
ATOM 10243 C CA . ASN B 1 561 ? -12.688 -39.406 16.391 1 55.19 561 ASN B CA 1
ATOM 10244 C C . ASN B 1 561 ? -12.32 -38.281 17.391 1 55.19 561 ASN B C 1
ATOM 10246 O O . ASN B 1 561 ? -12.562 -38.438 18.578 1 55.19 561 ASN B O 1
ATOM 10250 N N . SER B 1 562 ? -11.539 -37.344 16.922 1 51.16 562 SER B N 1
ATOM 10251 C CA . SER B 1 562 ? -11.195 -36.219 17.797 1 51.16 562 SER B CA 1
ATOM 10252 C C . SER B 1 562 ? -12.445 -35.5 18.297 1 51.16 562 SER B C 1
ATOM 10254 O O . SER B 1 562 ? -12.43 -34.906 19.375 1 51.16 562 SER B O 1
ATOM 10256 N N . GLN B 1 563 ? -13.406 -35.469 17.5 1 48.19 563 GLN B N 1
ATOM 10257 C CA . GLN B 1 563 ? -14.68 -34.844 17.859 1 48.19 563 GLN B CA 1
ATOM 10258 C C . GLN B 1 563 ? -15.445 -35.688 18.859 1 48.19 563 GLN B C 1
ATOM 10260 O O . GLN B 1 563 ? -16.125 -35.156 19.75 1 48.19 563 GLN B O 1
ATOM 10265 N N . ASP B 1 564 ? -15.469 -37 18.406 1 48.09 564 ASP B N 1
ATOM 10266 C CA . ASP B 1 564 ? -16.234 -37.875 19.312 1 48.09 564 ASP B CA 1
ATOM 10267 C C . ASP B 1 564 ? -15.555 -37.969 20.672 1 48.09 564 ASP B C 1
ATOM 10269 O O . ASP B 1 564 ? -16.219 -37.906 21.703 1 48.09 564 ASP B O 1
ATOM 10273 N N . GLU B 1 565 ? -14.375 -38.969 20.719 1 48.69 565 GLU B N 1
ATOM 10274 C CA . GLU B 1 565 ? -13.852 -39.406 22.016 1 48.69 565 GLU B CA 1
ATOM 10275 C C . GLU B 1 565 ? -12.961 -38.312 22.625 1 48.69 565 GLU B C 1
ATOM 10277 O O . GLU B 1 565 ? -12.297 -37.562 21.906 1 48.69 565 GLU B O 1
ATOM 10282 N N . LYS B 1 566 ? -13.055 -37.844 24.016 1 52.38 566 LYS B N 1
ATOM 10283 C CA . LYS B 1 566 ? -12.367 -37.062 25.047 1 52.38 566 LYS B CA 1
ATOM 10284 C C . LYS B 1 566 ? -10.852 -37.188 24.891 1 52.38 566 LYS B C 1
ATOM 10286 O O . LYS B 1 566 ? -10.141 -37.438 25.875 1 52.38 566 LYS B O 1
ATOM 10291 N N . MET B 1 567 ? -10.383 -37.219 23.625 1 52.16 567 MET B N 1
ATOM 10292 C CA . MET B 1 567 ? -8.922 -37.312 23.688 1 52.16 567 MET B CA 1
ATOM 10293 C C . MET B 1 567 ? -8.312 -35.969 24.062 1 52.16 567 MET B C 1
ATOM 10295 O O . MET B 1 567 ? -8.758 -34.938 23.609 1 52.16 567 MET B O 1
ATOM 10299 N N . SER B 1 568 ? -7.547 -36.062 25.062 1 52.91 568 SER B N 1
ATOM 10300 C CA . SER B 1 568 ? -6.77 -34.906 25.453 1 52.91 568 SER B CA 1
ATOM 10301 C C . SER B 1 568 ? -5.934 -34.406 24.281 1 52.91 568 SER B C 1
ATOM 10303 O O . SER B 1 568 ? -5.684 -35.125 23.312 1 52.91 568 SER B O 1
ATOM 10305 N N . THR B 1 569 ? -5.727 -33.156 24.062 1 51.66 569 THR B N 1
ATOM 10306 C CA . THR B 1 569 ? -4.875 -32.531 23.062 1 51.66 569 THR B CA 1
ATOM 10307 C C . THR B 1 569 ? -3.582 -33.312 22.875 1 51.66 569 THR B C 1
ATOM 10309 O O . THR B 1 569 ? -3.135 -33.5 21.75 1 51.66 569 THR B O 1
ATOM 10312 N N . THR B 1 570 ? -3.113 -33.719 23.953 1 53.94 570 THR B N 1
ATOM 10313 C CA . THR B 1 570 ? -1.859 -34.438 23.906 1 53.94 570 THR B CA 1
ATOM 10314 C C . THR B 1 570 ? -2.043 -35.781 23.188 1 53.94 570 THR B C 1
ATOM 10316 O O . THR B 1 570 ? -1.188 -36.188 22.406 1 53.94 570 THR B O 1
ATOM 10319 N N . ALA B 1 571 ? -3.141 -36.438 23.516 1 57.06 571 ALA B N 1
ATOM 10320 C CA . ALA B 1 571 ? -3.412 -37.719 22.891 1 57.06 571 ALA B CA 1
ATOM 10321 C C . ALA B 1 571 ? -3.619 -37.594 21.375 1 57.06 571 ALA B C 1
ATOM 10323 O O . ALA B 1 571 ? -3.184 -38.438 20.609 1 57.06 571 ALA B O 1
ATOM 10324 N N . ARG B 1 572 ? -4.125 -36.531 20.984 1 60.34 572 ARG B N 1
ATOM 10325 C CA . ARG B 1 572 ? -4.367 -36.25 19.578 1 60.34 572 ARG B CA 1
ATOM 10326 C C . ARG B 1 572 ? -3.061 -36 18.828 1 60.34 572 ARG B C 1
ATOM 10328 O O . ARG B 1 572 ? -2.857 -36.5 17.719 1 60.34 572 ARG B O 1
ATOM 10335 N N . ILE B 1 573 ? -2.26 -35.312 19.438 1 58.75 573 ILE B N 1
ATOM 10336 C CA . ILE B 1 573 ? -0.966 -34.969 18.828 1 58.75 573 ILE B CA 1
ATOM 10337 C C . ILE B 1 573 ? -0.16 -36.281 18.641 1 58.75 573 ILE B C 1
ATOM 10339 O O . ILE B 1 573 ? 0.459 -36.469 17.594 1 58.75 573 ILE B O 1
ATOM 10343 N N . LYS B 1 574 ? -0.283 -37 19.688 1 59.59 574 LYS B N 1
ATOM 10344 C CA . LYS B 1 574 ? 0.435 -38.281 19.625 1 59.59 574 LYS B CA 1
ATOM 10345 C C . LYS B 1 574 ? -0.123 -39.156 18.516 1 59.59 574 LYS B C 1
ATOM 10347 O O . LYS B 1 574 ? 0.631 -39.844 17.828 1 59.59 574 LYS B O 1
ATOM 10352 N N . PHE B 1 575 ? -1.354 -39.156 18.469 1 61.56 575 PHE B N 1
ATOM 10353 C CA . PHE B 1 575 ? -2.004 -39.969 17.438 1 61.56 575 PHE B CA 1
ATOM 10354 C C . PHE B 1 575 ? -1.607 -39.5 16.047 1 61.56 575 PHE B C 1
ATOM 10356 O O . PHE B 1 575 ? -1.281 -40.312 15.18 1 61.56 575 PHE B O 1
ATOM 10363 N N . PHE B 1 576 ? -1.533 -38.281 15.789 1 62.81 576 PHE B N 1
ATOM 10364 C CA . PHE B 1 576 ? -1.169 -37.719 14.484 1 62.81 576 PHE B CA 1
ATOM 10365 C C . PHE B 1 576 ? 0.298 -37.969 14.18 1 62.81 576 PHE B C 1
ATOM 10367 O O . PHE B 1 576 ? 0.656 -38.25 13.023 1 62.81 576 PHE B O 1
ATOM 10374 N N . SER B 1 577 ? 1.021 -37.844 15.203 1 62.84 577 SER B N 1
ATOM 10375 C CA . SER B 1 577 ? 2.441 -38.125 15.016 1 62.84 577 SER B CA 1
ATOM 10376 C C . SER B 1 577 ? 2.678 -39.562 14.625 1 62.84 577 SER B C 1
ATOM 10378 O O . SER B 1 577 ? 3.523 -39.875 13.781 1 62.84 577 SER B O 1
ATOM 10380 N N . LYS B 1 578 ? 1.939 -40.438 15.336 1 65.69 578 LYS B N 1
ATOM 10381 C CA . LYS B 1 578 ? 2.062 -41.844 15.023 1 65.69 578 LYS B CA 1
ATOM 10382 C C . LYS B 1 578 ? 1.591 -42.156 13.602 1 65.69 578 LYS B C 1
ATOM 10384 O O . LYS B 1 578 ? 2.223 -42.906 12.875 1 65.69 578 LYS B O 1
ATOM 10389 N N . TYR B 1 579 ? 0.558 -41.562 13.328 1 67 579 TYR B N 1
ATOM 10390 C CA . TYR B 1 579 ? 0.005 -41.75 11.992 1 67 579 TYR B CA 1
ATOM 10391 C C . TYR B 1 579 ? 0.954 -41.188 10.93 1 67 579 TYR B C 1
ATOM 10393 O O . TYR B 1 579 ? 1.17 -41.844 9.891 1 67 579 TYR B O 1
ATOM 10401 N N . ALA B 1 580 ? 1.528 -40.062 11.125 1 69.19 580 ALA B N 1
ATOM 10402 C CA . ALA B 1 580 ? 2.484 -39.5 10.188 1 69.19 580 ALA B CA 1
ATOM 10403 C C . ALA B 1 580 ? 3.703 -40.375 10.016 1 69.19 580 ALA B C 1
ATOM 10405 O O . ALA B 1 580 ? 4.227 -40.531 8.906 1 69.19 580 ALA B O 1
ATOM 10406 N N . SER B 1 581 ? 4.07 -41 11.117 1 73.06 581 SER B N 1
ATOM 10407 C CA . SER B 1 581 ? 5.223 -41.906 11.07 1 73.06 581 SER B CA 1
ATOM 10408 C C . SER B 1 581 ? 4.91 -43.156 10.273 1 73.06 581 SER B C 1
ATOM 10410 O O . SER B 1 581 ? 5.766 -43.688 9.539 1 73.06 581 SER B O 1
ATOM 10412 N N . GLU B 1 582 ? 3.744 -43.656 10.438 1 77.25 582 GLU B N 1
ATOM 10413 C CA . GLU B 1 582 ? 3.336 -44.844 9.695 1 77.25 582 GLU B CA 1
ATOM 10414 C C . GLU B 1 582 ? 3.287 -44.562 8.195 1 77.25 582 GLU B C 1
ATOM 10416 O O . GLU B 1 582 ? 3.727 -45.375 7.391 1 77.25 582 GLU B O 1
ATOM 10421 N N . PHE B 1 583 ? 2.736 -43.5 7.871 1 78.38 583 PHE B N 1
ATOM 10422 C CA . PHE B 1 583 ? 2.639 -43.125 6.461 1 78.38 583 PHE B CA 1
ATOM 10423 C C . PHE B 1 583 ? 4.023 -42.875 5.867 1 78.38 583 PHE B C 1
ATOM 10425 O O . PHE B 1 583 ? 4.273 -43.219 4.707 1 78.38 583 PHE B O 1
ATOM 10432 N N . LYS B 1 584 ? 4.812 -42.25 6.641 1 82.06 584 LYS B N 1
ATOM 10433 C CA . LYS B 1 584 ? 6.199 -42.062 6.215 1 82.06 584 LYS B CA 1
ATOM 10434 C C . LYS B 1 584 ? 6.871 -43.406 5.922 1 82.06 584 LYS B C 1
ATOM 10436 O O . LYS B 1 584 ? 7.547 -43.531 4.898 1 82.06 584 LYS B O 1
ATOM 10441 N N . GLY B 1 585 ? 6.652 -44.312 6.812 1 83.44 585 GLY B N 1
ATOM 10442 C CA . GLY B 1 585 ? 7.207 -45.625 6.602 1 83.44 585 GLY B CA 1
ATOM 10443 C C . GLY B 1 585 ? 6.676 -46.312 5.355 1 83.44 585 GLY B C 1
ATOM 10444 O O . GLY B 1 585 ? 7.434 -46.938 4.609 1 83.44 585 GLY B O 1
ATOM 10445 N N . LYS B 1 586 ? 5.418 -46.219 5.176 1 85.25 586 LYS B N 1
ATOM 10446 C CA . LYS B 1 586 ? 4.801 -46.781 3.99 1 85.25 586 LYS B CA 1
ATOM 10447 C C . LYS B 1 586 ? 5.332 -46.156 2.715 1 85.25 586 LYS B C 1
ATOM 10449 O O . LYS B 1 586 ? 5.539 -46.812 1.709 1 85.25 586 LYS B O 1
ATOM 10454 N N . PHE B 1 587 ? 5.488 -44.906 2.736 1 88.88 587 PHE B N 1
ATOM 10455 C CA . PHE B 1 587 ? 6.004 -44.156 1.594 1 88.88 587 PHE B CA 1
ATOM 10456 C C . PHE B 1 587 ? 7.395 -44.625 1.212 1 88.88 587 PHE B C 1
ATOM 10458 O O . PHE B 1 587 ? 7.664 -44.906 0.04 1 88.88 587 PHE B O 1
ATOM 10465 N N . PHE B 1 588 ? 8.258 -44.812 2.18 1 90.25 588 PHE B N 1
ATOM 10466 C CA . PHE B 1 588 ? 9.633 -45.219 1.896 1 90.25 588 PHE B CA 1
ATOM 10467 C C . PHE B 1 588 ? 9.695 -46.656 1.465 1 90.25 588 PHE B C 1
ATOM 10469 O O . PHE B 1 588 ? 10.492 -47.031 0.599 1 90.25 588 PHE B O 1
ATOM 10476 N N . ARG B 1 589 ? 8.828 -47.469 2.041 1 91.31 589 ARG B N 1
ATOM 10477 C CA . ARG B 1 589 ? 8.789 -48.875 1.636 1 91.31 589 ARG B CA 1
ATOM 10478 C C . ARG B 1 589 ? 8.328 -49 0.189 1 91.31 589 ARG B C 1
ATOM 10480 O O . ARG B 1 589 ? 8.898 -49.781 -0.579 1 91.31 589 ARG B O 1
ATOM 10487 N N . LEU B 1 590 ? 7.324 -48.281 -0.073 1 91.94 590 LEU B N 1
ATOM 10488 C CA . LEU B 1 590 ? 6.809 -48.312 -1.437 1 91.94 590 LEU B CA 1
ATOM 10489 C C . LEU B 1 590 ? 7.863 -47.844 -2.432 1 91.94 590 LEU B C 1
ATOM 10491 O O . LEU B 1 590 ? 8.023 -48.438 -3.502 1 91.94 590 LEU B O 1
ATOM 10495 N N . ASN B 1 591 ? 8.562 -46.812 -2.15 1 94.56 591 ASN B N 1
ATOM 10496 C CA . ASN B 1 591 ? 9.562 -46.281 -3.064 1 94.56 591 ASN B CA 1
ATOM 10497 C C . ASN B 1 591 ? 10.758 -47.219 -3.195 1 94.56 591 ASN B C 1
ATOM 10499 O O . ASN B 1 591 ? 11.375 -47.281 -4.258 1 94.56 591 ASN B O 1
ATOM 10503 N N . LYS B 1 592 ? 11.086 -47.938 -2.121 1 94.25 592 LYS B N 1
ATOM 10504 C CA . LYS B 1 592 ? 12.109 -48.969 -2.217 1 94.25 592 LYS B CA 1
ATOM 10505 C C . LYS B 1 592 ? 11.688 -50.062 -3.174 1 94.25 592 LYS B C 1
ATOM 10507 O O . LYS B 1 592 ? 12.5 -50.562 -3.957 1 94.25 592 LYS B O 1
ATOM 10512 N N . GLN B 1 593 ? 10.492 -50.406 -3.049 1 94.75 593 GLN B N 1
ATOM 10513 C CA . GLN B 1 593 ? 9.945 -51.438 -3.934 1 94.75 593 GLN B CA 1
ATOM 10514 C C . GLN B 1 593 ? 9.938 -50.969 -5.383 1 94.75 593 GLN B C 1
ATOM 10516 O O . GLN B 1 593 ? 10.305 -51.719 -6.289 1 94.75 593 GLN B O 1
ATOM 10521 N N . ILE B 1 594 ? 9.5 -49.75 -5.602 1 96.06 594 ILE B N 1
ATOM 10522 C CA . ILE B 1 594 ? 9.453 -49.188 -6.945 1 96.06 594 ILE B CA 1
ATOM 10523 C C . ILE B 1 594 ? 10.859 -49.156 -7.547 1 96.06 594 ILE B C 1
ATOM 10525 O O . ILE B 1 594 ? 11.047 -49.5 -8.719 1 96.06 594 ILE B O 1
ATOM 10529 N N . LEU B 1 595 ? 11.828 -48.719 -6.746 1 96.12 595 LEU B N 1
ATOM 10530 C CA . LEU B 1 595 ? 13.211 -48.719 -7.215 1 96.12 595 LEU B CA 1
ATOM 10531 C C . LEU B 1 595 ? 13.688 -50.094 -7.582 1 96.12 595 LEU B C 1
ATOM 10533 O O . LEU B 1 595 ? 14.266 -50.312 -8.656 1 96.12 595 LEU B O 1
ATOM 10537 N N . LYS B 1 596 ? 13.445 -51.062 -6.773 1 95.31 596 LYS B N 1
ATOM 10538 C CA . LYS B 1 596 ? 13.867 -52.438 -7 1 95.31 596 LYS B CA 1
ATOM 10539 C C . LYS B 1 596 ? 13.234 -53 -8.266 1 95.31 596 LYS B C 1
ATOM 10541 O O . LYS B 1 596 ? 13.93 -53.562 -9.109 1 95.31 596 LYS B O 1
ATOM 10546 N N . ASN B 1 597 ? 11.992 -52.844 -8.398 1 95.88 597 ASN B N 1
ATOM 10547 C CA . ASN B 1 597 ? 11.258 -53.438 -9.523 1 95.88 597 ASN B CA 1
ATOM 10548 C C . ASN B 1 597 ? 11.617 -52.75 -10.836 1 95.88 597 ASN B C 1
ATOM 10550 O O . ASN B 1 597 ? 11.758 -53.406 -11.867 1 95.88 597 ASN B O 1
ATOM 10554 N N . SER B 1 598 ? 11.719 -51.438 -10.805 1 96.31 598 SER B N 1
ATOM 10555 C CA . SER B 1 598 ? 12.047 -50.719 -12.031 1 96.31 598 SER B CA 1
ATOM 10556 C C . SER B 1 598 ? 13.469 -51.031 -12.5 1 96.31 598 SER B C 1
ATOM 10558 O O . SER B 1 598 ? 13.727 -51.094 -13.703 1 96.31 598 SER B O 1
ATOM 10560 N N . LYS B 1 599 ? 14.383 -51.219 -11.594 1 94.38 599 LYS B N 1
ATOM 10561 C CA . LYS B 1 599 ? 15.734 -51.625 -11.945 1 94.38 599 LYS B CA 1
ATOM 10562 C C . LYS B 1 599 ? 15.734 -53 -12.57 1 94.38 599 LYS B C 1
ATOM 10564 O O . LYS B 1 599 ? 16.391 -53.25 -13.586 1 94.38 599 LYS B O 1
ATOM 10569 N N . SER B 1 600 ? 15.023 -53.906 -11.969 1 94.25 600 SER B N 1
ATOM 10570 C CA . SER B 1 600 ? 14.992 -55.312 -12.398 1 94.25 600 SER B CA 1
ATOM 10571 C C . SER B 1 600 ? 14.359 -55.438 -13.773 1 94.25 600 SER B C 1
ATOM 10573 O O . SER B 1 600 ? 14.758 -56.312 -14.562 1 94.25 600 SER B O 1
ATOM 10575 N N . ASN B 1 601 ? 13.453 -54.688 -14.086 1 92.88 601 ASN B N 1
ATOM 10576 C CA . ASN B 1 601 ? 12.727 -54.812 -15.344 1 92.88 601 ASN B CA 1
ATOM 10577 C C . ASN B 1 601 ? 13.297 -53.875 -16.406 1 92.88 601 ASN B C 1
ATOM 10579 O O . ASN B 1 601 ? 12.711 -53.719 -17.484 1 92.88 601 ASN B O 1
ATOM 10583 N N . GLY B 1 602 ? 14.312 -53.156 -16.094 1 92.94 602 GLY B N 1
ATOM 10584 C CA . GLY B 1 602 ? 14.93 -52.281 -17.062 1 92.94 602 GLY B CA 1
ATOM 10585 C C . GLY B 1 602 ? 14.164 -50.969 -17.25 1 92.94 602 GLY B C 1
ATOM 10586 O O . GLY B 1 602 ? 14.289 -50.312 -18.297 1 92.94 602 GLY B O 1
ATOM 10587 N N . GLY B 1 603 ? 13.305 -50.625 -16.328 1 96.38 603 GLY B N 1
ATOM 10588 C CA . GLY B 1 603 ? 12.461 -49.469 -16.422 1 96.38 603 GLY B CA 1
ATOM 10589 C C . GLY B 1 603 ? 12.93 -48.312 -15.555 1 96.38 603 GLY B C 1
ATOM 10590 O O . GLY B 1 603 ? 12.117 -47.594 -14.984 1 96.38 603 GLY B O 1
ATOM 10591 N N . PHE B 1 604 ? 14.188 -48.156 -15.211 1 97.19 604 PHE B N 1
ATOM 10592 C CA . PHE B 1 604 ? 14.789 -47.125 -14.375 1 97.19 604 PHE B CA 1
ATOM 10593 C C . PHE B 1 604 ? 15.703 -46.219 -15.195 1 97.19 604 PHE B C 1
ATOM 10595 O O . PHE B 1 604 ? 16.734 -46.688 -15.703 1 97.19 604 PHE B O 1
ATOM 10602 N N . PHE B 1 605 ? 15.266 -44.938 -15.398 1 97.56 605 PHE B N 1
ATOM 10603 C CA . PHE B 1 605 ? 15.992 -44.031 -16.266 1 97.56 605 PHE B CA 1
ATOM 10604 C C . PHE B 1 605 ? 16.219 -42.688 -15.57 1 97.56 605 PHE B C 1
ATOM 10606 O O . PHE B 1 605 ? 15.578 -42.375 -14.555 1 97.56 605 PHE B O 1
ATOM 10613 N N . GLY B 1 606 ? 17.125 -41.938 -16.016 1 97.5 606 GLY B N 1
ATOM 10614 C CA . GLY B 1 606 ? 17.391 -40.562 -15.586 1 97.5 606 GLY B CA 1
ATOM 10615 C C . GLY B 1 606 ? 17.844 -39.656 -16.719 1 97.5 606 GLY B C 1
ATOM 10616 O O . GLY B 1 606 ? 18.562 -40.094 -17.625 1 97.5 606 GLY B O 1
ATOM 10617 N N . TYR B 1 607 ? 17.375 -38.469 -16.688 1 97.69 607 TYR B N 1
ATOM 10618 C CA . TYR B 1 607 ? 17.719 -37.5 -17.734 1 97.69 607 TYR B CA 1
ATOM 10619 C C . TYR B 1 607 ? 18.125 -36.188 -17.125 1 97.69 607 TYR B C 1
ATOM 10621 O O . TYR B 1 607 ? 17.656 -35.812 -16.047 1 97.69 607 TYR B O 1
ATOM 10629 N N . GLU B 1 608 ? 18.953 -35.469 -17.766 1 95.5 608 GLU B N 1
ATOM 10630 C CA . GLU B 1 608 ? 19.312 -34.094 -17.484 1 95.5 608 GLU B CA 1
ATOM 10631 C C . GLU B 1 608 ? 19.016 -33.188 -18.672 1 95.5 608 GLU B C 1
ATOM 10633 O O . GLU B 1 608 ? 19.359 -33.5 -19.812 1 95.5 608 GLU B O 1
ATOM 10638 N N . ILE B 1 609 ? 18.344 -32.125 -18.438 1 96.69 609 ILE B N 1
ATOM 10639 C CA . ILE B 1 609 ? 18.062 -31.141 -19.484 1 96.69 609 ILE B CA 1
ATOM 10640 C C . ILE B 1 609 ? 18.922 -29.891 -19.281 1 96.69 609 ILE B C 1
ATOM 10642 O O . ILE B 1 609 ? 19 -29.359 -18.172 1 96.69 609 ILE B O 1
ATOM 10646 N N . ASN B 1 610 ? 19.562 -29.438 -20.266 1 95.06 610 ASN B N 1
ATOM 10647 C CA . ASN B 1 610 ? 20.312 -28.188 -20.297 1 95.06 610 ASN B CA 1
ATOM 10648 C C . ASN B 1 610 ? 19.75 -27.234 -21.344 1 95.06 610 ASN B C 1
ATOM 10650 O O . ASN B 1 610 ? 19.219 -27.672 -22.375 1 95.06 610 ASN B O 1
ATOM 10654 N N . ILE B 1 611 ? 19.891 -25.906 -21.016 1 96.19 611 ILE B N 1
ATOM 10655 C CA . ILE B 1 611 ? 19.344 -24.953 -21.969 1 96.19 611 ILE B CA 1
ATOM 10656 C C . ILE B 1 611 ? 20.281 -23.75 -22.062 1 96.19 611 ILE B C 1
ATOM 10658 O O . ILE B 1 611 ? 21.141 -23.547 -21.203 1 96.19 611 ILE B O 1
ATOM 10662 N N . GLN B 1 612 ? 20.109 -23 -23.156 1 95.44 612 GLN B N 1
ATOM 10663 C CA . GLN B 1 612 ? 20.734 -21.703 -23.375 1 95.44 612 GLN B CA 1
ATOM 10664 C C . GLN B 1 612 ? 19.812 -20.75 -24.141 1 95.44 612 GLN B C 1
ATOM 10666 O O . GLN B 1 612 ? 19.281 -21.109 -25.188 1 95.44 612 GLN B O 1
ATOM 10671 N N . HIS B 1 613 ? 19.625 -19.578 -23.531 1 97.31 613 HIS B N 1
ATOM 10672 C CA . HIS B 1 613 ? 18.766 -18.578 -24.172 1 97.31 613 HIS B CA 1
ATOM 10673 C C . HIS B 1 613 ? 19.516 -17.844 -25.281 1 97.31 613 HIS B C 1
ATOM 10675 O O . HIS B 1 613 ? 20.703 -17.547 -25.141 1 97.31 613 HIS B O 1
ATOM 10681 N N . PHE B 1 614 ? 18.828 -17.609 -26.344 1 97.25 614 PHE B N 1
ATOM 10682 C CA . PHE B 1 614 ? 19.328 -16.781 -27.438 1 97.25 614 PHE B CA 1
ATOM 10683 C C . PHE B 1 614 ? 18.344 -15.648 -27.734 1 97.25 614 PHE B C 1
ATOM 10685 O O . PHE B 1 614 ? 17.156 -15.883 -27.953 1 97.25 614 PHE B O 1
ATOM 10692 N N . PHE B 1 615 ? 18.828 -14.43 -27.688 1 97 615 PHE B N 1
ATOM 10693 C CA . PHE B 1 615 ? 18.078 -13.242 -28.078 1 97 615 PHE B CA 1
ATOM 10694 C C . PHE B 1 615 ? 18.688 -12.617 -29.328 1 97 615 PHE B C 1
ATOM 10696 O O . PHE B 1 615 ? 19.828 -12.172 -29.312 1 97 615 PHE B O 1
ATOM 10703 N N . ASN B 1 616 ? 17.953 -12.594 -30.375 1 95.88 616 ASN B N 1
ATOM 10704 C CA . ASN B 1 616 ? 18.422 -12.133 -31.672 1 95.88 616 ASN B CA 1
ATOM 10705 C C . ASN B 1 616 ? 19.719 -12.844 -32.094 1 95.88 616 ASN B C 1
ATOM 10707 O O . ASN B 1 616 ? 20.703 -12.195 -32.438 1 95.88 616 ASN B O 1
ATOM 10711 N N . ASP B 1 617 ? 19.734 -14.07 -31.875 1 94.12 617 ASP B N 1
ATOM 10712 C CA . ASP B 1 617 ? 20.766 -14.992 -32.344 1 94.12 617 ASP B CA 1
ATOM 10713 C C . ASP B 1 617 ? 22.047 -14.844 -31.516 1 94.12 617 ASP B C 1
ATOM 10715 O O . ASP B 1 617 ? 23.094 -15.344 -31.906 1 94.12 617 ASP B O 1
ATOM 10719 N N . LYS B 1 618 ? 21.891 -14.148 -30.406 1 95.38 618 LYS B N 1
ATOM 10720 C CA . LYS B 1 618 ? 23.031 -14.023 -29.5 1 95.38 618 LYS B CA 1
ATOM 10721 C C . LYS B 1 618 ? 22.766 -14.734 -28.172 1 95.38 618 LYS B C 1
ATOM 10723 O O . LYS B 1 618 ? 21.688 -14.586 -27.594 1 95.38 618 LYS B O 1
ATOM 10728 N N . PRO B 1 619 ? 23.734 -15.547 -27.75 1 95.25 619 PRO B N 1
ATOM 10729 C CA . PRO B 1 619 ? 23.531 -16.203 -26.469 1 95.25 619 PRO B CA 1
ATOM 10730 C C . PRO B 1 619 ? 23.453 -15.227 -25.297 1 95.25 619 PRO B C 1
ATOM 10732 O O . PRO B 1 619 ? 24.219 -14.25 -25.266 1 95.25 619 PRO B O 1
ATOM 10735 N N . SER B 1 620 ? 22.484 -15.461 -24.453 1 94.44 620 SER B N 1
ATOM 10736 C CA . SER B 1 620 ? 22.344 -14.578 -23.297 1 94.44 620 SER B CA 1
ATOM 10737 C C . SER B 1 620 ? 23.422 -14.836 -22.266 1 94.44 620 SER B C 1
ATOM 10739 O O . SER B 1 620 ? 23.75 -15.984 -21.969 1 94.44 620 SER B O 1
ATOM 10741 N N . SER B 1 621 ? 24 -13.75 -21.672 1 89.31 621 SER B N 1
ATOM 10742 C CA . SER B 1 621 ? 24.969 -13.844 -20.594 1 89.31 621 SER B CA 1
ATOM 10743 C C . SER B 1 621 ? 24.391 -13.312 -19.281 1 89.31 621 SER B C 1
ATOM 10745 O O . SER B 1 621 ? 25.094 -13.242 -18.266 1 89.31 621 SER B O 1
ATOM 10747 N N . ASP B 1 622 ? 23.125 -13.008 -19.359 1 88.81 622 ASP B N 1
ATOM 10748 C CA . ASP B 1 622 ? 22.484 -12.422 -18.188 1 88.81 622 ASP B CA 1
ATOM 10749 C C . ASP B 1 622 ? 22.266 -13.477 -17.109 1 88.81 622 ASP B C 1
ATOM 10751 O O . ASP B 1 622 ? 21.922 -14.625 -17.406 1 88.81 622 ASP B O 1
ATOM 10755 N N . LYS B 1 623 ? 22.438 -13.062 -15.891 1 88.81 623 LYS B N 1
ATOM 10756 C CA . LYS B 1 623 ? 22.156 -13.945 -14.758 1 88.81 623 LYS B CA 1
ATOM 10757 C C . LYS B 1 623 ? 20.688 -14.414 -14.789 1 88.81 623 LYS B C 1
ATOM 10759 O O . LYS B 1 623 ? 20.391 -15.555 -14.445 1 88.81 623 LYS B O 1
ATOM 10764 N N . TYR B 1 624 ? 19.875 -13.492 -15.172 1 93.94 624 TYR B N 1
ATOM 10765 C CA . TYR B 1 624 ? 18.453 -13.773 -15.336 1 93.94 624 TYR B CA 1
ATOM 10766 C C . TYR B 1 624 ? 17.984 -13.406 -16.75 1 93.94 624 TYR B C 1
ATOM 10768 O O . TYR B 1 624 ? 17.578 -12.273 -17 1 93.94 624 TYR B O 1
ATOM 10776 N N . PRO B 1 625 ? 18 -14.359 -17.594 1 95.38 625 PRO B N 1
ATOM 10777 C CA . PRO B 1 625 ? 17.719 -14.055 -19 1 95.38 625 PRO B CA 1
ATOM 10778 C C . PRO B 1 625 ? 16.344 -13.422 -19.188 1 95.38 625 PRO B C 1
ATOM 10780 O O . PRO B 1 625 ? 15.336 -13.953 -18.719 1 95.38 625 PRO B O 1
ATOM 10783 N N . MET B 1 626 ? 16.328 -12.266 -19.828 1 95.12 626 MET B N 1
ATOM 10784 C CA . MET B 1 626 ? 15.133 -11.492 -20.156 1 95.12 626 MET B CA 1
ATOM 10785 C C . MET B 1 626 ? 15.297 -10.773 -21.5 1 95.12 626 MET B C 1
ATOM 10787 O O . MET B 1 626 ? 16.359 -10.188 -21.766 1 95.12 626 MET B O 1
ATOM 10791 N N . PRO B 1 627 ? 14.312 -10.945 -22.328 1 96.44 627 PRO B N 1
ATOM 10792 C CA . PRO B 1 627 ? 14.414 -10.164 -23.562 1 96.44 627 PRO B CA 1
ATOM 10793 C C . PRO B 1 627 ? 14.234 -8.664 -23.328 1 96.44 627 PRO B C 1
ATOM 10795 O O . PRO B 1 627 ? 13.727 -8.258 -22.297 1 96.44 627 PRO B O 1
ATOM 10798 N N . SER B 1 628 ? 14.641 -7.918 -24.297 1 94.38 628 SER B N 1
ATOM 10799 C CA . SER B 1 628 ? 14.422 -6.473 -24.266 1 94.38 628 SER B CA 1
ATOM 10800 C C . SER B 1 628 ? 12.961 -6.125 -24.5 1 94.38 628 SER B C 1
ATOM 10802 O O . SER B 1 628 ? 12.219 -6.91 -25.109 1 94.38 628 SER B O 1
ATOM 10804 N N . VAL B 1 629 ? 12.578 -4.902 -24.078 1 94.75 629 VAL B N 1
ATOM 10805 C CA . VAL B 1 629 ? 11.211 -4.418 -24.266 1 94.75 629 VAL B CA 1
ATOM 10806 C C . VAL B 1 629 ? 10.906 -4.312 -25.766 1 94.75 629 VAL B C 1
ATOM 10808 O O . VAL B 1 629 ? 9.742 -4.332 -26.172 1 94.75 629 VAL B O 1
ATOM 10811 N N . ASP B 1 630 ? 11.852 -4.32 -26.609 1 94.44 630 ASP B N 1
ATOM 10812 C CA . ASP B 1 630 ? 11.703 -4.199 -28.062 1 94.44 630 ASP B CA 1
ATOM 10813 C C . ASP B 1 630 ? 10.938 -5.391 -28.625 1 94.44 630 ASP B C 1
ATOM 10815 O O . ASP B 1 630 ? 10.359 -5.297 -29.719 1 94.44 630 ASP B O 1
ATOM 10819 N N . ILE B 1 631 ? 10.961 -6.457 -27.906 1 96.44 631 ILE B N 1
ATOM 10820 C CA . ILE B 1 631 ? 10.336 -7.684 -28.391 1 96.44 631 ILE B CA 1
ATOM 10821 C C . ILE B 1 631 ? 8.828 -7.469 -28.547 1 96.44 631 ILE B C 1
ATOM 10823 O O . ILE B 1 631 ? 8.164 -8.188 -29.297 1 96.44 631 ILE B O 1
ATOM 10827 N N . LEU B 1 632 ? 8.297 -6.48 -27.828 1 94.62 632 LEU B N 1
ATOM 10828 C CA . LEU B 1 632 ? 6.863 -6.207 -27.875 1 94.62 632 LEU B CA 1
ATOM 10829 C C . LEU B 1 632 ? 6.461 -5.586 -29.203 1 94.62 632 LEU B C 1
ATOM 10831 O O . LEU B 1 632 ? 5.324 -5.754 -29.656 1 94.62 632 LEU B O 1
ATOM 10835 N N . GLU B 1 633 ? 7.348 -4.891 -29.844 1 91.69 633 GLU B N 1
ATOM 10836 C CA . GLU B 1 633 ? 6.996 -4.125 -31.031 1 91.69 633 GLU B CA 1
ATOM 10837 C C . GLU B 1 633 ? 7.723 -4.656 -32.281 1 91.69 633 GLU B C 1
ATOM 10839 O O . GLU B 1 633 ? 7.215 -4.559 -33.375 1 91.69 633 GLU B O 1
ATOM 10844 N N . ASP B 1 634 ? 8.945 -5.18 -32.031 1 90.5 634 ASP B N 1
ATOM 10845 C CA . ASP B 1 634 ? 9.758 -5.66 -33.125 1 90.5 634 ASP B CA 1
ATOM 10846 C C . ASP B 1 634 ? 9.383 -7.09 -33.5 1 90.5 634 ASP B C 1
ATOM 10848 O O . ASP B 1 634 ? 9.805 -8.047 -32.844 1 90.5 634 ASP B O 1
ATOM 10852 N N . LYS B 1 635 ? 8.859 -7.234 -34.625 1 89.25 635 LYS B N 1
ATOM 10853 C CA . LYS B 1 635 ? 8.43 -8.547 -35.094 1 89.25 635 LYS B CA 1
ATOM 10854 C C . LYS B 1 635 ? 9.625 -9.414 -35.469 1 89.25 635 LYS B C 1
ATOM 10856 O O . LYS B 1 635 ? 9.508 -10.641 -35.562 1 89.25 635 LYS B O 1
ATOM 10861 N N . LYS B 1 636 ? 10.703 -8.734 -35.625 1 92 636 LYS B N 1
ATOM 10862 C CA . LYS B 1 636 ? 11.891 -9.477 -36.031 1 92 636 LYS B CA 1
ATOM 10863 C C . LYS B 1 636 ? 12.695 -9.945 -34.844 1 92 636 LYS B C 1
ATOM 10865 O O . LYS B 1 636 ? 13.633 -10.734 -34.969 1 92 636 LYS B O 1
ATOM 10870 N N . TYR B 1 637 ? 12.258 -9.469 -33.688 1 95.25 637 TYR B N 1
ATOM 10871 C CA . TYR B 1 637 ? 12.977 -9.859 -32.5 1 95.25 637 TYR B CA 1
ATOM 10872 C C . TYR B 1 637 ? 12.836 -11.359 -32.219 1 95.25 637 TYR B C 1
ATOM 10874 O O . TYR B 1 637 ? 11.719 -11.875 -32.125 1 95.25 637 TYR B O 1
ATOM 10882 N N . LYS B 1 638 ? 13.992 -12.047 -32.125 1 95.94 638 LYS B N 1
ATOM 10883 C CA . LYS B 1 638 ? 13.977 -13.492 -31.938 1 95.94 638 LYS B CA 1
ATOM 10884 C C . LYS B 1 638 ? 14.336 -13.875 -30.5 1 95.94 638 LYS B C 1
ATOM 10886 O O . LYS B 1 638 ? 15.242 -13.297 -29.906 1 95.94 638 LYS B O 1
ATOM 10891 N N . TRP B 1 639 ? 13.578 -14.719 -29.938 1 98 639 TRP B N 1
ATOM 10892 C CA . TRP B 1 639 ? 13.852 -15.359 -28.656 1 98 639 TRP B CA 1
ATOM 10893 C C . TRP B 1 639 ? 13.789 -16.875 -28.797 1 98 639 TRP B C 1
ATOM 10895 O O . TRP B 1 639 ? 12.711 -17.453 -28.938 1 98 639 TRP B O 1
ATOM 10905 N N . ASP B 1 640 ? 14.945 -17.531 -28.766 1 97.88 640 ASP B N 1
ATOM 10906 C CA . ASP B 1 640 ? 15.055 -18.984 -28.938 1 97.88 640 ASP B CA 1
ATOM 10907 C C . ASP B 1 640 ? 15.773 -19.625 -27.75 1 97.88 640 ASP B C 1
ATOM 10909 O O . ASP B 1 640 ? 16.484 -18.938 -27 1 97.88 640 ASP B O 1
ATOM 10913 N N . ILE B 1 641 ? 15.531 -20.844 -27.594 1 97.62 641 ILE B N 1
ATOM 10914 C CA . ILE B 1 641 ? 16.219 -21.609 -26.547 1 97.62 641 ILE B CA 1
ATOM 10915 C C . ILE B 1 641 ? 16.844 -22.859 -27.156 1 97.62 641 ILE B C 1
ATOM 10917 O O . ILE B 1 641 ? 16.156 -23.688 -27.75 1 97.62 641 ILE B O 1
ATOM 10921 N N . LYS B 1 642 ? 18.109 -23 -27.016 1 97.31 642 LYS B N 1
ATOM 10922 C CA . LYS B 1 642 ? 18.797 -24.266 -27.344 1 97.31 642 LYS B CA 1
ATOM 10923 C C . LYS B 1 642 ? 18.766 -25.219 -26.156 1 97.31 642 LYS B C 1
ATOM 10925 O O . LYS B 1 642 ? 18.969 -24.797 -25 1 97.31 642 LYS B O 1
ATOM 10930 N N . TYR B 1 643 ? 18.422 -26.484 -26.484 1 96.69 643 TYR B N 1
ATOM 10931 C CA . TYR B 1 643 ? 18.312 -27.438 -25.375 1 96.69 643 TYR B CA 1
ATOM 10932 C C . TYR B 1 643 ? 19.016 -28.75 -25.719 1 96.69 643 TYR B C 1
ATOM 10934 O O . TYR B 1 643 ? 19.312 -29.016 -26.875 1 96.69 643 TYR B O 1
ATOM 10942 N N . SER B 1 644 ? 19.406 -29.5 -24.672 1 96.31 644 SER B N 1
ATOM 10943 C CA . SER B 1 644 ? 19.891 -30.875 -24.781 1 96.31 644 SER B CA 1
ATOM 10944 C C . SER B 1 644 ? 19.312 -31.734 -23.672 1 96.31 644 SER B C 1
ATOM 10946 O O . SER B 1 644 ? 19.281 -31.344 -22.5 1 96.31 644 SER B O 1
ATOM 10948 N N . VAL B 1 645 ? 18.734 -32.812 -24.062 1 96.94 645 VAL B N 1
ATOM 10949 C CA . VAL B 1 645 ? 18.344 -33.875 -23.125 1 96.94 645 VAL B CA 1
ATOM 10950 C C . VAL B 1 645 ? 19.406 -34.969 -23.094 1 96.94 645 VAL B C 1
ATOM 10952 O O . VAL B 1 645 ? 19.703 -35.594 -24.109 1 96.94 645 VAL B O 1
ATOM 10955 N N . ASN B 1 646 ? 19.922 -35.156 -21.906 1 95.94 646 ASN B N 1
ATOM 10956 C CA . ASN B 1 646 ? 21.016 -36.094 -21.734 1 95.94 646 ASN B CA 1
ATOM 10957 C C . ASN B 1 646 ? 20.625 -37.219 -20.781 1 95.94 646 ASN B C 1
ATOM 10959 O O . ASN B 1 646 ? 20.156 -37 -19.672 1 95.94 646 ASN B O 1
ATOM 10963 N N . LYS B 1 647 ? 20.812 -38.469 -21.219 1 96.38 647 LYS B N 1
ATOM 10964 C CA . LYS B 1 647 ? 20.547 -39.625 -20.375 1 96.38 647 LYS B CA 1
ATOM 10965 C C . LYS B 1 647 ? 21.688 -39.875 -19.406 1 96.38 647 LYS B C 1
ATOM 10967 O O . LYS B 1 647 ? 22.859 -39.781 -19.781 1 96.38 647 LYS B O 1
ATOM 10972 N N . ILE B 1 648 ? 21.344 -40.094 -18.234 1 93.94 648 ILE B N 1
ATOM 10973 C CA . ILE B 1 648 ? 22.344 -40.438 -17.219 1 93.94 648 ILE B CA 1
ATOM 10974 C C . ILE B 1 648 ? 22.719 -41.906 -17.328 1 93.94 648 ILE B C 1
ATOM 10976 O O . ILE B 1 648 ? 21.859 -42.781 -17.188 1 93.94 648 ILE B O 1
ATOM 10980 N N . ASN B 1 649 ? 23.969 -42.219 -17.469 1 90.25 649 ASN B N 1
ATOM 10981 C CA . ASN B 1 649 ? 24.406 -43.562 -17.828 1 90.25 649 ASN B CA 1
ATOM 10982 C C . ASN B 1 649 ? 24.703 -44.406 -16.594 1 90.25 649 ASN B C 1
ATOM 10984 O O . ASN B 1 649 ? 24.422 -45.594 -16.562 1 90.25 649 ASN B O 1
ATOM 10988 N N . GLU B 1 650 ? 25.297 -43.781 -15.57 1 88.25 650 GLU B N 1
ATOM 10989 C CA . GLU B 1 650 ? 25.734 -44.531 -14.398 1 88.25 650 GLU B CA 1
ATOM 10990 C C . GLU B 1 650 ? 24.547 -44.812 -13.469 1 88.25 650 GLU B C 1
ATOM 10992 O O . GLU B 1 650 ? 23.953 -43.875 -12.906 1 88.25 650 GLU B O 1
ATOM 10997 N N . GLU B 1 651 ? 24.281 -46.062 -13.312 1 88.75 651 GLU B N 1
ATOM 10998 C CA . GLU B 1 651 ? 23.156 -46.469 -12.477 1 88.75 651 GLU B CA 1
ATOM 10999 C C . GLU B 1 651 ? 23.344 -46.031 -11.031 1 88.75 651 GLU B C 1
ATOM 11001 O O . GLU B 1 651 ? 22.375 -45.656 -10.352 1 88.75 651 GLU B O 1
ATOM 11006 N N . ALA B 1 652 ? 24.547 -46.062 -10.594 1 85.75 652 ALA B N 1
ATOM 11007 C CA . ALA B 1 652 ? 24.844 -45.625 -9.227 1 85.75 652 ALA B CA 1
ATOM 11008 C C . ALA B 1 652 ? 24.438 -44.188 -8.992 1 85.75 652 ALA B C 1
ATOM 11010 O O . ALA B 1 652 ? 23.922 -43.844 -7.926 1 85.75 652 ALA B O 1
ATOM 11011 N N . ASP B 1 653 ? 24.719 -43.438 -10 1 89.62 653 ASP B N 1
ATOM 11012 C CA . ASP B 1 653 ? 24.328 -42.031 -9.914 1 89.62 653 ASP B CA 1
ATOM 11013 C C . ASP B 1 653 ? 22.812 -41.875 -9.883 1 89.62 653 ASP B C 1
ATOM 11015 O O . ASP B 1 653 ? 22.281 -41.031 -9.156 1 89.62 653 ASP B O 1
ATOM 11019 N N . LEU B 1 654 ? 22.188 -42.688 -10.633 1 93.5 654 LEU B N 1
ATOM 11020 C CA . LEU B 1 654 ? 20.719 -42.656 -10.695 1 93.5 654 LEU B CA 1
ATOM 11021 C C . LEU B 1 654 ? 20.109 -43.031 -9.352 1 93.5 654 LEU B C 1
ATOM 11023 O O . LEU B 1 654 ? 19.172 -42.375 -8.891 1 93.5 654 LEU B O 1
ATOM 11027 N N . VAL B 1 655 ? 20.641 -44.094 -8.836 1 92.38 655 VAL B N 1
ATOM 11028 C CA . VAL B 1 655 ? 20.125 -44.562 -7.555 1 92.38 655 VAL B CA 1
ATOM 11029 C C . VAL B 1 655 ? 20.328 -43.5 -6.48 1 92.38 655 VAL B C 1
ATOM 11031 O O . VAL B 1 655 ? 19.453 -43.281 -5.652 1 92.38 655 VAL B O 1
ATOM 11034 N N . TYR B 1 656 ? 21.438 -42.875 -6.555 1 91.81 656 TYR B N 1
ATOM 11035 C CA . TYR B 1 656 ? 21.719 -41.781 -5.605 1 91.81 656 TYR B CA 1
ATOM 11036 C C . TYR B 1 656 ? 20.719 -40.656 -5.738 1 91.81 656 TYR B C 1
ATOM 11038 O O . TYR B 1 656 ? 20.156 -40.188 -4.738 1 91.81 656 TYR B O 1
ATOM 11046 N N . LEU B 1 657 ? 20.578 -40.219 -6.898 1 93.44 657 LEU B N 1
ATOM 11047 C CA . LEU B 1 657 ? 19.656 -39.125 -7.152 1 93.44 657 LEU B CA 1
ATOM 11048 C C . LEU B 1 657 ? 18.234 -39.469 -6.75 1 93.44 657 LEU B C 1
ATOM 11050 O O . LEU B 1 657 ? 17.531 -38.688 -6.141 1 93.44 657 LEU B O 1
ATOM 11054 N N . PHE B 1 658 ? 17.828 -40.688 -7.129 1 95.75 658 PHE B N 1
ATOM 11055 C CA . PHE B 1 658 ? 16.5 -41.156 -6.777 1 95.75 658 PHE B CA 1
ATOM 11056 C C . PHE B 1 658 ? 16.281 -41.125 -5.266 1 95.75 658 PHE B C 1
ATOM 11058 O O . PHE B 1 658 ? 15.281 -40.594 -4.789 1 95.75 658 PHE B O 1
ATOM 11065 N N . ASN B 1 659 ? 17.203 -41.656 -4.57 1 93.19 659 ASN B N 1
ATOM 11066 C CA . ASN B 1 659 ? 17.094 -41.688 -3.117 1 93.19 659 ASN B CA 1
ATOM 11067 C C . ASN B 1 659 ? 17.094 -40.312 -2.521 1 93.19 659 ASN B C 1
ATOM 11069 O O . ASN B 1 659 ? 16.359 -40.031 -1.565 1 93.19 659 ASN B O 1
ATOM 11073 N N . LYS B 1 660 ? 17.891 -39.5 -3.064 1 92.75 660 LYS B N 1
ATOM 11074 C CA . LYS B 1 660 ? 17.922 -38.094 -2.613 1 92.75 660 LYS B CA 1
ATOM 11075 C C . LYS B 1 660 ? 16.594 -37.406 -2.857 1 92.75 660 LYS B C 1
ATOM 11077 O O . LYS B 1 660 ? 16.078 -36.719 -1.979 1 92.75 660 LYS B O 1
ATOM 11082 N N . PHE B 1 661 ? 16.047 -37.594 -4.035 1 95.69 661 PHE B N 1
ATOM 11083 C CA . PHE B 1 661 ? 14.781 -36.969 -4.383 1 95.69 661 PHE B CA 1
ATOM 11084 C C . PHE B 1 661 ? 13.656 -37.469 -3.492 1 95.69 661 PHE B C 1
ATOM 11086 O O . PHE B 1 661 ? 12.891 -36.688 -2.939 1 95.69 661 PHE B O 1
ATOM 11093 N N . VAL B 1 662 ? 13.586 -38.75 -3.336 1 93.44 662 VAL B N 1
ATOM 11094 C CA . VAL B 1 662 ? 12.539 -39.375 -2.543 1 93.44 662 VAL B CA 1
ATOM 11095 C C . VAL B 1 662 ? 12.664 -38.969 -1.083 1 93.44 662 VAL B C 1
ATOM 11097 O O . VAL B 1 662 ? 11.656 -38.688 -0.419 1 93.44 662 VAL B O 1
ATOM 11100 N N . SER B 1 663 ? 13.875 -38.875 -0.633 1 90.62 663 SER B N 1
ATOM 11101 C CA . SER B 1 663 ? 14.109 -38.406 0.738 1 90.62 663 SER B CA 1
ATOM 11102 C C . SER B 1 663 ? 13.664 -36.969 0.935 1 90.62 663 SER B C 1
ATOM 11104 O O . SER B 1 663 ? 13.07 -36.625 1.962 1 90.62 663 SER B O 1
ATOM 11106 N N . ASN B 1 664 ? 14.031 -36.156 -0.013 1 89.94 664 ASN B N 1
ATOM 11107 C CA . ASN B 1 664 ? 13.617 -34.75 0.052 1 89.94 664 ASN B CA 1
ATOM 11108 C C . ASN B 1 664 ? 12.094 -34.625 0.084 1 89.94 664 ASN B C 1
ATOM 11110 O O . ASN B 1 664 ? 11.555 -33.844 0.854 1 89.94 664 ASN B O 1
ATOM 11114 N N . ILE B 1 665 ? 11.453 -35.375 -0.71 1 89.81 665 ILE B N 1
ATOM 11115 C CA . ILE B 1 665 ? 9.992 -35.375 -0.775 1 89.81 665 ILE B CA 1
ATOM 11116 C C . ILE B 1 665 ? 9.414 -35.844 0.551 1 89.81 665 ILE B C 1
ATOM 11118 O O . ILE B 1 665 ? 8.531 -35.188 1.122 1 89.81 665 ILE B O 1
ATOM 11122 N N . GLY B 1 666 ? 9.914 -36.938 0.998 1 83.69 666 GLY B N 1
ATOM 11123 C CA . GLY B 1 666 ? 9.406 -37.531 2.225 1 83.69 666 GLY B CA 1
ATOM 11124 C C . GLY B 1 666 ? 9.594 -36.656 3.439 1 83.69 666 GLY B C 1
ATOM 11125 O O . GLY B 1 666 ? 8.656 -36.469 4.223 1 83.69 666 GLY B O 1
ATOM 11126 N N . TYR B 1 667 ? 10.727 -36.031 3.584 1 77.06 667 TYR B N 1
ATOM 11127 C CA . TYR B 1 667 ? 11.031 -35.25 4.766 1 77.06 667 TYR B CA 1
ATOM 11128 C C . TYR B 1 667 ? 10.297 -33.906 4.723 1 77.06 667 TYR B C 1
ATOM 11130 O O . TYR B 1 667 ? 9.953 -33.344 5.766 1 77.06 667 TYR B O 1
ATOM 11138 N N . SER B 1 668 ? 10.109 -33.469 3.592 1 78 668 SER B N 1
ATOM 11139 C CA . SER B 1 668 ? 9.344 -32.219 3.471 1 78 668 SER B CA 1
ATOM 11140 C C . SER B 1 668 ? 7.867 -32.438 3.783 1 78 668 SER B C 1
ATOM 11142 O O . SER B 1 668 ? 7.215 -31.594 4.379 1 78 668 SER B O 1
ATOM 11144 N N . ALA B 1 669 ? 7.41 -33.531 3.363 1 76.69 669 ALA B N 1
ATOM 11145 C CA . ALA B 1 669 ? 5.984 -33.812 3.508 1 76.69 669 ALA B CA 1
ATOM 11146 C C . ALA B 1 669 ? 5.66 -34.281 4.926 1 76.69 669 ALA B C 1
ATOM 11148 O O . ALA B 1 669 ? 4.578 -34 5.445 1 76.69 669 ALA B O 1
ATOM 11149 N N . PHE B 1 670 ? 6.598 -35.125 5.473 1 70.06 670 PHE B N 1
ATOM 11150 C CA . PHE B 1 670 ? 6.297 -35.719 6.758 1 70.06 670 PHE B CA 1
ATOM 11151 C C . PHE B 1 670 ? 7.086 -35.062 7.875 1 70.06 670 PHE B C 1
ATOM 11153 O O . PHE B 1 670 ? 7.375 -35.688 8.898 1 70.06 670 PHE B O 1
ATOM 11160 N N . ARG B 1 671 ? 7.562 -33.812 7.754 1 57.12 671 ARG B N 1
ATOM 11161 C CA . ARG B 1 671 ? 8.344 -33.125 8.773 1 57.12 671 ARG B CA 1
ATOM 11162 C C . ARG B 1 671 ? 7.84 -33.469 10.172 1 57.12 671 ARG B C 1
ATOM 11164 O O . ARG B 1 671 ? 6.633 -33.531 10.406 1 57.12 671 ARG B O 1
ATOM 11171 N N . SER B 1 672 ? 8.719 -34.281 10.883 1 47.81 672 SER B N 1
ATOM 11172 C CA . SER B 1 672 ? 8.547 -34.781 12.234 1 47.81 672 SER B CA 1
ATOM 11173 C C . SER B 1 672 ? 7.891 -33.75 13.133 1 47.81 672 SER B C 1
ATOM 11175 O O . SER B 1 672 ? 8.367 -32.625 13.234 1 47.81 672 SER B O 1
ATOM 11177 N N . SER B 1 673 ? 6.715 -33.75 13.188 1 42.84 673 SER B N 1
ATOM 11178 C CA . SER B 1 673 ? 6.109 -33.188 14.391 1 42.84 673 SER B CA 1
ATOM 11179 C C . SER B 1 673 ? 6.895 -33.594 15.641 1 42.84 673 SER B C 1
ATOM 11181 O O . SER B 1 673 ? 6.422 -34.406 16.438 1 42.84 673 SER B O 1
ATOM 11183 N N . GLU B 1 674 ? 8.07 -34.062 15.547 1 38.94 674 GLU B N 1
ATOM 11184 C CA . GLU B 1 674 ? 8.711 -34.625 16.734 1 38.94 674 GLU B CA 1
ATOM 11185 C C . GLU B 1 674 ? 8.555 -33.688 17.938 1 38.94 674 GLU B C 1
ATOM 11187 O O . GLU B 1 674 ? 9.211 -33.844 18.969 1 38.94 674 GLU B O 1
ATOM 11192 N N . SER B 1 675 ? 8.203 -32.469 17.75 1 38.84 675 SER B N 1
ATOM 11193 C CA . SER B 1 675 ? 8.422 -31.688 18.953 1 38.84 675 SER B CA 1
ATOM 11194 C C . SER B 1 675 ? 7.488 -32.156 20.078 1 38.84 675 SER B C 1
ATOM 11196 O O . SER B 1 675 ? 6.277 -32.281 19.875 1 38.84 675 SER B O 1
ATOM 11198 N N . ASP B 1 676 ? 7.984 -33.062 20.891 1 38.09 676 ASP B N 1
ATOM 11199 C CA . ASP B 1 676 ? 7.391 -33.094 22.234 1 38.09 676 ASP B CA 1
ATOM 11200 C C . ASP B 1 676 ? 6.918 -31.703 22.656 1 38.09 676 ASP B C 1
ATOM 11202 O O . ASP B 1 676 ? 7.555 -31.062 23.484 1 38.09 676 ASP B O 1
ATOM 11206 N N . ALA B 1 677 ? 6.543 -31 21.719 1 40.16 677 ALA B N 1
ATOM 11207 C CA . ALA B 1 677 ? 6.129 -29.625 21.984 1 40.16 677 ALA B CA 1
ATOM 11208 C C . ALA B 1 677 ? 5.098 -29.562 23.109 1 40.16 677 ALA B C 1
ATOM 11210 O O . ALA B 1 677 ? 4.125 -30.328 23.109 1 40.16 677 ALA B O 1
ATOM 11211 N N . ASN B 1 678 ? 5.594 -29.328 24.203 1 40.72 678 ASN B N 1
ATOM 11212 C CA . ASN B 1 678 ? 4.648 -28.938 25.25 1 40.72 678 ASN B CA 1
ATOM 11213 C C . ASN B 1 678 ? 3.521 -28.078 24.672 1 40.72 678 ASN B C 1
ATOM 11215 O O . ASN B 1 678 ? 3.738 -26.906 24.328 1 40.72 678 ASN B O 1
ATOM 11219 N N . VAL B 1 679 ? 2.621 -28.75 24.016 1 44.59 679 VAL B N 1
ATOM 11220 C CA . VAL B 1 679 ? 1.438 -28.219 23.344 1 44.59 679 VAL B CA 1
ATOM 11221 C C . VAL B 1 679 ? 0.726 -27.234 24.25 1 44.59 679 VAL B C 1
ATOM 11223 O O . VAL B 1 679 ? -0.182 -26.516 23.812 1 44.59 679 VAL B O 1
ATOM 11226 N N . ASP B 1 680 ? 0.99 -27.391 25.547 1 42.06 680 ASP B N 1
ATOM 11227 C CA . ASP B 1 680 ? 0.098 -26.641 26.438 1 42.06 680 ASP B CA 1
ATOM 11228 C C . ASP B 1 680 ? 0.437 -25.156 26.438 1 42.06 680 ASP B C 1
ATOM 11230 O O . ASP B 1 680 ? 0.297 -24.484 27.469 1 42.06 680 ASP B O 1
ATOM 11234 N N . VAL B 1 681 ? 1.106 -24.797 25.422 1 47 681 VAL B N 1
ATOM 11235 C CA . VAL B 1 681 ? 1.392 -23.375 25.609 1 47 681 VAL B CA 1
ATOM 11236 C C . VAL B 1 681 ? 0.151 -22.562 25.266 1 47 681 V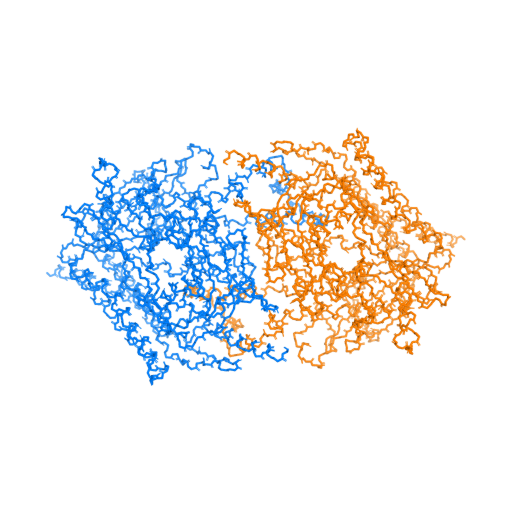AL B C 1
ATOM 11238 O O . VAL B 1 681 ? -0.184 -22.375 24.094 1 47 681 VAL B O 1
ATOM 11241 N N . TYR B 1 682 ? -0.993 -22.984 25.844 1 49.28 682 TYR B N 1
ATOM 11242 C CA . TYR B 1 682 ? -2.16 -22.156 25.531 1 49.28 682 TYR B CA 1
ATOM 11243 C C . TYR B 1 682 ? -2.125 -20.844 26.312 1 49.28 682 TYR B C 1
ATOM 11245 O O . TYR B 1 682 ? -1.596 -20.797 27.422 1 49.28 682 TYR B O 1
ATOM 11253 N N . THR B 1 683 ? -2.145 -19.719 25.609 1 51.53 683 THR B N 1
ATOM 11254 C CA . THR B 1 683 ? -2.309 -18.359 26.141 1 51.53 683 THR B CA 1
ATOM 11255 C C . THR B 1 683 ? -3.773 -18.094 26.469 1 51.53 683 THR B C 1
ATOM 11257 O O . THR B 1 683 ? -4.598 -17.938 25.562 1 51.53 683 THR B O 1
ATOM 11260 N N . ASP B 1 684 ? -4.34 -18.844 27.531 1 49.72 684 ASP B N 1
ATOM 11261 C CA . ASP B 1 684 ? -5.605 -18.312 28.016 1 49.72 684 ASP B CA 1
ATOM 11262 C C . ASP B 1 684 ? -5.418 -16.922 28.625 1 49.72 684 ASP B C 1
ATOM 11264 O O . ASP B 1 684 ? -4.344 -16.609 29.141 1 49.72 684 ASP B O 1
ATOM 11268 N N . ASP B 1 685 ? -6.355 -15.93 28.516 1 57.09 685 ASP B N 1
ATOM 11269 C CA . ASP B 1 685 ? -6.594 -14.625 29.109 1 57.09 685 ASP B CA 1
ATOM 11270 C C . ASP B 1 685 ? -5.527 -13.617 28.703 1 57.09 685 ASP B C 1
ATOM 11272 O O . ASP B 1 685 ? -5.129 -12.758 29.484 1 57.09 685 ASP B O 1
ATOM 11276 N N . GLY B 1 686 ? -4.871 -13.891 27.438 1 64.31 686 GLY B N 1
ATOM 11277 C CA . GLY B 1 686 ? -3.951 -12.852 27 1 64.31 686 GLY B CA 1
ATOM 11278 C C . GLY B 1 686 ? -2.521 -13.094 27.453 1 64.31 686 GLY B C 1
ATOM 11279 O O . GLY B 1 686 ? -1.741 -12.148 27.578 1 64.31 686 GLY B O 1
ATOM 11280 N N . TYR B 1 687 ? -2.223 -14.328 27.812 1 75.69 687 TYR B N 1
ATOM 11281 C CA . TYR B 1 687 ? -0.863 -14.664 28.219 1 75.69 687 TYR B CA 1
ATOM 11282 C C . TYR B 1 687 ? -0.28 -15.742 27.312 1 75.69 687 TYR B C 1
ATOM 11284 O O . TYR B 1 687 ? -1.017 -16.578 26.781 1 75.69 687 TYR B O 1
ATOM 11292 N N . VAL B 1 688 ? 1.049 -15.578 26.969 1 83.25 688 VAL B N 1
ATOM 11293 C CA . VAL B 1 688 ? 1.723 -16.578 26.156 1 83.25 688 VAL B CA 1
ATOM 11294 C C . VAL B 1 688 ? 3.01 -17.031 26.844 1 83.25 688 VAL B C 1
ATOM 11296 O O . VAL B 1 688 ? 3.713 -16.219 27.453 1 83.25 688 VAL B O 1
ATOM 11299 N N . GLN B 1 689 ? 3.131 -18.344 26.984 1 84 689 GLN B N 1
ATOM 11300 C CA . GL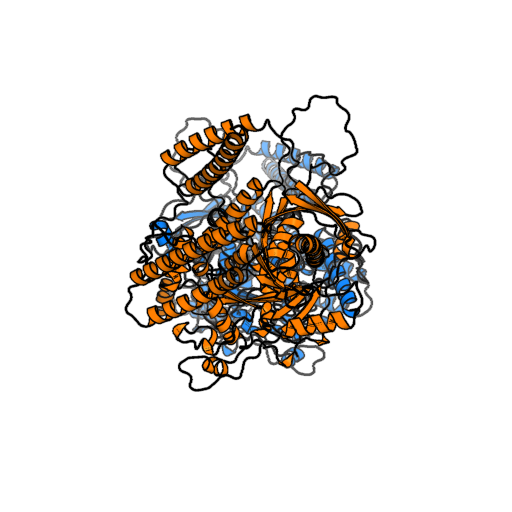N B 1 689 ? 4.375 -18.922 27.484 1 84 689 GLN B CA 1
ATOM 11301 C C . GLN B 1 689 ? 5.238 -19.453 26.359 1 84 689 GLN B C 1
ATOM 11303 O O . GLN B 1 689 ? 4.727 -20.062 25.406 1 84 689 GLN B O 1
ATOM 11308 N N . ILE B 1 690 ? 6.477 -19.219 26.516 1 84.88 690 ILE B N 1
ATOM 11309 C CA . ILE B 1 690 ? 7.414 -19.641 25.469 1 84.88 690 ILE B CA 1
ATOM 11310 C C . ILE B 1 690 ? 7.426 -21.172 25.391 1 84.88 690 ILE B C 1
ATOM 11312 O O . ILE B 1 690 ? 7.461 -21.844 26.422 1 84.88 690 ILE B O 1
ATOM 11316 N N . ASP B 1 691 ? 7.273 -21.641 24.203 1 80.56 691 ASP B N 1
ATOM 11317 C CA . ASP B 1 691 ? 7.457 -23.062 23.891 1 80.56 691 ASP B CA 1
ATOM 11318 C C . ASP B 1 691 ? 8.852 -23.328 23.328 1 80.56 691 ASP B C 1
ATOM 11320 O O . ASP B 1 691 ? 9.141 -22.969 22.188 1 80.56 691 ASP B O 1
ATOM 11324 N N . GLU B 1 692 ? 9.609 -23.906 24.094 1 74.81 692 GLU B N 1
ATOM 11325 C CA . GLU B 1 692 ? 11.008 -24.141 23.719 1 74.81 692 GLU B CA 1
ATOM 11326 C C . GLU B 1 692 ? 11.117 -25.109 22.547 1 74.81 692 GLU B C 1
ATOM 11328 O O . GLU B 1 692 ? 12.156 -25.172 21.891 1 74.81 692 GLU B O 1
ATOM 11333 N N . ASN B 1 693 ? 10.055 -25.828 22.359 1 70.75 693 ASN B N 1
ATOM 11334 C CA . ASN B 1 693 ? 10.078 -26.812 21.266 1 70.75 693 ASN B CA 1
ATOM 11335 C C . ASN B 1 693 ? 9.547 -26.219 19.969 1 70.75 693 ASN B C 1
ATOM 11337 O O . ASN B 1 693 ? 9.602 -26.859 18.922 1 70.75 693 ASN B O 1
ATOM 11341 N N . ALA B 1 694 ? 9 -25.062 20.078 1 76.06 694 ALA B N 1
ATOM 11342 C CA . ALA B 1 694 ? 8.477 -24.391 18.891 1 76.06 694 ALA B CA 1
ATOM 11343 C C . ALA B 1 694 ? 9.539 -23.484 18.266 1 76.06 694 ALA B C 1
ATOM 11345 O O . ALA B 1 694 ? 10.469 -23.062 18.938 1 76.06 694 ALA B O 1
ATOM 11346 N N . SER B 1 695 ? 9.383 -23.266 16.969 1 76.31 695 SER B N 1
ATOM 11347 C CA . SER B 1 695 ? 10.258 -22.297 16.312 1 76.31 695 SER B CA 1
ATOM 11348 C C . SER B 1 695 ? 9.984 -20.891 16.797 1 76.31 695 SER B C 1
ATOM 11350 O O . SER B 1 695 ? 8.961 -20.625 17.438 1 76.31 695 SER B O 1
ATOM 11352 N N . GLU B 1 696 ? 10.898 -20.031 16.547 1 80.81 696 GLU B N 1
ATOM 11353 C CA . GLU B 1 696 ? 10.734 -18.625 16.922 1 80.81 696 GLU B CA 1
ATOM 11354 C C . GLU B 1 696 ? 9.477 -18.031 16.297 1 80.81 696 GLU B C 1
ATOM 11356 O O . GLU B 1 696 ? 8.727 -17.312 16.953 1 80.81 696 GLU B O 1
ATOM 11361 N N . LEU B 1 697 ? 9.242 -18.359 15.086 1 85.19 697 LEU B N 1
ATOM 11362 C CA . LEU B 1 697 ? 8.094 -17.812 14.367 1 85.19 697 LEU B CA 1
ATOM 11363 C C . LEU B 1 697 ? 6.789 -18.344 14.969 1 85.19 697 LEU B C 1
ATOM 11365 O O . LEU B 1 697 ? 5.801 -17.609 15.047 1 85.19 697 LEU B O 1
ATOM 11369 N N . GLN B 1 698 ? 6.824 -19.562 15.352 1 84.88 698 GLN B N 1
ATOM 11370 C CA . GLN B 1 698 ? 5.645 -20.141 15.992 1 84.88 698 GLN B CA 1
ATOM 11371 C C . GLN B 1 698 ? 5.328 -19.422 17.297 1 84.88 698 GLN B C 1
ATOM 11373 O O . GLN B 1 698 ? 4.176 -19.062 17.547 1 84.88 698 GLN B O 1
ATOM 11378 N N . ASN B 1 699 ? 6.375 -19.219 18.078 1 85.88 699 ASN B N 1
ATOM 11379 C CA . ASN B 1 699 ? 6.195 -18.5 19.328 1 85.88 699 ASN B CA 1
ATOM 11380 C C . ASN B 1 699 ? 5.68 -17.078 19.094 1 85.88 699 ASN B C 1
ATOM 11382 O O . ASN B 1 699 ? 4.809 -16.594 19.812 1 85.88 699 ASN B O 1
ATOM 11386 N N . ILE B 1 700 ? 6.191 -16.469 18.078 1 88.75 700 ILE B N 1
ATOM 11387 C CA . ILE B 1 700 ? 5.812 -15.086 17.766 1 88.75 700 ILE B CA 1
ATOM 11388 C C . ILE B 1 700 ? 4.348 -15.039 17.344 1 88.75 700 ILE B C 1
ATOM 11390 O O . ILE B 1 700 ? 3.582 -14.195 17.812 1 88.75 700 ILE B O 1
ATOM 11394 N N . THR B 1 701 ? 3.936 -15.914 16.484 1 90.94 701 THR B N 1
ATOM 11395 C CA . THR B 1 701 ? 2.564 -15.898 15.984 1 90.94 701 THR B CA 1
ATOM 11396 C C . THR B 1 701 ? 1.585 -16.281 17.094 1 90.94 701 THR B C 1
ATOM 11398 O O . THR B 1 701 ? 0.454 -15.797 17.125 1 90.94 701 THR B O 1
ATOM 11401 N N . ARG B 1 702 ? 2.027 -17.156 17.984 1 88.75 702 ARG B N 1
ATOM 11402 C CA . ARG B 1 702 ? 1.21 -17.484 19.156 1 88.75 702 ARG B CA 1
ATOM 11403 C C . ARG B 1 702 ? 1.043 -16.266 20.062 1 88.75 702 ARG B C 1
ATOM 11405 O O . ARG B 1 702 ? -0.016 -16.078 20.672 1 88.75 702 ARG B O 1
ATOM 11412 N N . ALA B 1 703 ? 2.121 -15.523 20.172 1 91.38 703 ALA B N 1
ATOM 11413 C CA . ALA B 1 703 ? 2.035 -14.289 20.953 1 91.38 703 ALA B CA 1
ATOM 11414 C C . ALA B 1 703 ? 1.043 -13.312 20.328 1 91.38 703 ALA B C 1
ATOM 11416 O O . ALA B 1 703 ? 0.281 -12.656 21.031 1 91.38 703 ALA B O 1
ATOM 11417 N N . TYR B 1 704 ? 1.036 -13.188 19.062 1 93.25 704 TYR B N 1
ATOM 11418 C CA . TYR B 1 704 ? 0.093 -12.312 18.375 1 93.25 704 TYR B CA 1
ATOM 11419 C C . TYR B 1 704 ? -1.336 -12.82 18.531 1 93.25 704 TYR B C 1
ATOM 11421 O O . TYR B 1 704 ? -2.281 -12.023 18.562 1 93.25 704 TYR B O 1
ATOM 11429 N N . SER B 1 705 ? -1.503 -14.117 18.578 1 92.69 705 SER B N 1
ATOM 11430 C CA . SER B 1 705 ? -2.811 -14.688 18.891 1 92.69 705 SER B CA 1
ATOM 11431 C C . SER B 1 705 ? -3.295 -14.242 20.266 1 92.69 705 SER B C 1
ATOM 11433 O O . SER B 1 705 ? -4.457 -13.867 20.422 1 92.69 705 SER B O 1
ATOM 11435 N N . ALA B 1 706 ? -2.377 -14.344 21.219 1 91.62 706 ALA B N 1
ATOM 11436 C CA . ALA B 1 706 ? -2.699 -13.906 22.578 1 91.62 706 ALA B CA 1
ATOM 11437 C C . ALA B 1 706 ? -3.021 -12.414 22.609 1 91.62 706 ALA B C 1
ATOM 11439 O O . ALA B 1 706 ? -3.902 -11.984 23.359 1 91.62 706 ALA B O 1
ATOM 11440 N N . ARG B 1 707 ? -2.32 -11.68 21.859 1 92.62 707 ARG B N 1
ATOM 11441 C CA . ARG B 1 707 ? -2.561 -10.242 21.781 1 92.62 707 ARG B CA 1
ATOM 11442 C C . ARG B 1 707 ? -3.973 -9.945 21.281 1 92.62 707 ARG B C 1
ATOM 11444 O O . ARG B 1 707 ? -4.645 -9.047 21.781 1 92.62 707 ARG B O 1
ATOM 11451 N N . ALA B 1 708 ? -4.387 -10.641 20.281 1 92.19 708 ALA B N 1
ATOM 11452 C CA . ALA B 1 708 ? -5.723 -10.461 19.719 1 92.19 708 ALA B CA 1
ATOM 11453 C C . ALA B 1 708 ? -6.801 -10.727 20.781 1 92.19 708 ALA B C 1
ATOM 11455 O O . ALA B 1 708 ? -7.824 -10.031 20.812 1 92.19 708 ALA B O 1
ATOM 11456 N N . LEU B 1 709 ? -6.598 -11.664 21.594 1 90.38 709 LEU B N 1
ATOM 11457 C CA . LEU B 1 709 ? -7.539 -11.969 22.672 1 90.38 709 LEU B CA 1
ATOM 11458 C C . LEU B 1 709 ? -7.582 -10.836 23.688 1 90.38 709 LEU B C 1
ATOM 11460 O O . LEU B 1 709 ? -8.656 -10.461 24.172 1 90.38 709 LEU B O 1
ATOM 11464 N N . LYS B 1 710 ? -6.422 -10.43 23.984 1 89.94 710 LYS B N 1
ATOM 11465 C CA . LYS B 1 710 ? -6.355 -9.32 24.938 1 89.94 710 LYS B CA 1
ATOM 11466 C C . LYS B 1 710 ? -7.051 -8.078 24.375 1 89.94 710 LYS B C 1
ATOM 11468 O O . LYS B 1 710 ? -7.727 -7.359 25.109 1 89.94 710 LYS B O 1
ATOM 11473 N N . ARG B 1 711 ? -6.855 -7.793 23.109 1 89.75 711 ARG B N 1
ATOM 11474 C CA . ARG B 1 711 ? -7.496 -6.656 22.453 1 89.75 711 ARG B CA 1
ATOM 11475 C C . ARG B 1 711 ? -9.016 -6.758 22.547 1 89.75 711 ARG B C 1
ATOM 11477 O O . ARG B 1 711 ? -9.695 -5.746 22.734 1 89.75 711 ARG B O 1
ATOM 11484 N N . LYS B 1 712 ? -9.516 -7.852 22.359 1 85.5 712 LYS B N 1
ATOM 11485 C CA . LYS B 1 712 ? -10.953 -8.086 22.406 1 85.5 712 LYS B CA 1
ATOM 11486 C C . LYS B 1 712 ? -11.508 -7.805 23.812 1 85.5 712 LYS B C 1
ATOM 11488 O O . LYS B 1 712 ? -12.641 -7.34 23.953 1 85.5 712 LYS B O 1
ATOM 11493 N N . SER B 1 713 ? -10.711 -8.078 24.734 1 80.75 713 SER B N 1
ATOM 11494 C CA . SER B 1 713 ? -11.148 -7.871 26.109 1 80.75 713 SER B CA 1
ATOM 11495 C C . SER B 1 713 ? -11.18 -6.391 26.469 1 80.75 713 SER B C 1
ATOM 11497 O O . SER B 1 713 ? -11.953 -5.965 27.328 1 80.75 713 SER B O 1
ATOM 11499 N N . LEU B 1 714 ? -10.32 -5.652 25.812 1 74.56 714 LEU B N 1
ATOM 11500 C CA . LEU B 1 714 ? -10.273 -4.215 26.078 1 74.56 714 LEU B CA 1
ATOM 11501 C C . LEU B 1 714 ? -11.43 -3.504 25.375 1 74.56 714 LEU B C 1
ATOM 11503 O O . LEU B 1 714 ? -11.883 -2.455 25.828 1 74.56 714 LEU B O 1
ATOM 11507 N N . LYS B 1 715 ? -11.875 -3.936 24.219 1 62.91 715 LYS B N 1
ATOM 11508 C CA . LYS B 1 715 ? -13 -3.352 23.5 1 62.91 715 LYS B CA 1
ATOM 11509 C C . LYS B 1 715 ? -14.273 -3.379 24.344 1 62.91 715 LYS B C 1
ATOM 11511 O O . LYS B 1 715 ? -15.055 -2.424 24.328 1 62.91 715 LYS B O 1
ATOM 11516 N N . VAL B 1 716 ? -14.477 -4.477 24.969 1 45.34 716 VAL B N 1
ATOM 11517 C CA . VAL B 1 716 ? -15.688 -4.668 25.75 1 45.34 716 VAL B CA 1
ATOM 11518 C C . VAL B 1 716 ? -15.68 -3.742 26.969 1 45.34 716 VAL B C 1
ATOM 11520 O O . VAL B 1 716 ? -16.719 -3.254 27.391 1 45.34 716 VAL B O 1
ATOM 11523 N N . LYS B 1 717 ? -14.688 -3.283 27.359 1 41.44 717 LYS B N 1
ATOM 11524 C CA . LYS B 1 717 ? -14.68 -2.42 28.531 1 41.44 717 LYS B CA 1
ATOM 11525 C C . LYS B 1 717 ? -14.852 -0.955 28.141 1 41.44 717 LYS B C 1
ATOM 11527 O O . LYS B 1 717 ? -15.281 -0.136 28.953 1 41.44 717 LYS B O 1
ATOM 11532 N N . LYS B 1 718 ? -14.555 -0.525 26.938 1 42.25 718 LYS B N 1
ATOM 11533 C CA . LYS B 1 718 ? -14.711 0.891 26.625 1 42.25 718 LYS B CA 1
ATOM 11534 C C . LYS B 1 718 ? -16.031 1.146 25.891 1 42.25 718 LYS B C 1
ATOM 11536 O O . LYS B 1 718 ? -16.391 0.412 24.969 1 42.25 718 LYS B O 1
#

Secondary structure (DSSP, 8-state):
-HHHHHHHHHHHHHHHHHHHHHHHHHHHH---HHHHHHHHHHHHHHHHHHHHGGGS----SEEEEEEEEEEGGGPPPEEE-TTTSPPGGGS----TTGGGGGGS-SEEESB-TTT--BSS-GGGG-PPPGGGB-GGGSPPP--GGG-HHHHHHHHHHHHHS-GGG---EEEEHHHHHHHHHHHHHHHHTSPPEE-TTS-TTS-SEE---GGGGS-EEEEEEE-STTS--EEEEE--TT---HHHHHHHHHHHHHHHS-HHHHGGGBTT--SPPP--PPEEEEEEETTEEEEEEE-EE-TTSSTT-EEEEEEEE-HHHHT-HHHHHHS-------BSSSSSSBHHHHHHHHHHHTHHHHHHHHHHTT--EEEEEEE-SSSEEEEEEEEHHHHHHHHHS---THHHHHHHHHHHHTSSTTS---------TT--TTS--HHHHHHHHH--SSTTS-HHHHHHHHHHHHHHHHHHHHHHHHHHHHHHHHTT--EEEEEEEEE----------S-----TTS---S---SEEEEEEEEE--HHHHHHHHHHHHHHHHHHHHHHHHHHSS---HHHHHHHHHHHHHHHHHHHHHHHHHHHHHHHHTT-EEEEEEEEEEEETTEE---SS----GGGGT-TT--EEEEEEEEEE--HHHHHHHHHHHHHHHHHHHS--------------TT-----TTS-HHHHHHHHHHHHHHHHHHHHHH-/-HHHHHHHHHHHHHHHHHHHHHHHHHHHH---HHHHHHHHHHHHHHHHHHHHGGGS----SEEEEEEEEEEGGGPPPEEE-GGGSPPGGGS----TTGGGGGGS-SEEESB-TTT--BSS-GGGG-PPPGGGB-GGGSPPP--GGG-HHHHHHHHHHHHHS-GGG---EEEEHHHHHHHHHHHHHHHHTSPPEE-TTS-TTS-SEE---GGGGS-EEEEEEE-STTS--EEEEE--TT---HHHHHHHHHHHHHHHS-HHHHGGGBTT--SPPP--PPEEEEEEETTEEEEEEE-EE-TTSSTT-EEEEEEEE-HHHHT-HHHHHHS-------BSSSSSSBHHHHHHHHHHHTHHHHHHHHHHTT--EEEEEEE-SSSEEEEEEEEHHHHHHHHHS---THHHHHHHHHHHHTSSTTS---------TT--TTS--HHHHHHHHH--SSTTS-HHHHHHHHHHHHHHHHHHHHHHHHHHHHHHHHTT--EEEEEEEE-----------S-----TTS---S---S-EEEEEEEE--HHHHHHHHHHHHHHHHHHHHHHHHHHHS---HHHHHHHHHHHHHHHHHHHHHHHHHHHHHHHHTT-EEEEEEEEEEEETTEE---SS----GGGGT-TT--EEEEEEEEEE--HHHHHHHHHHHHHHHHHHHS--------------TT-----TTS-HHHHHHHHHHHHHHHHHHHHHH-

pLDDT: mean 79.09, std 22.51, range [23.73, 98.69]

Foldseek 3Di:
DVVVVVVVVLVCLLVLVVLLVVLVVVVVVDPDPVSVVVSVVSNVVSVVVVVVVVPDDPPDQWFFDDWDWFWLVDFFDKFWPVVLFDDQVLAFAFPQPCVVQQPDFDWFWCAALPPRDGPTDCPQLFFDDPVFFQLVQFDDDDWPLPDVSQVVVQVVQQVPDPDQAHAAEEGALLFCLLLLLQLLCAQQLQFWFQPCVADPVDDRTHGADCLSQFKWKWWWAQDDPVLRHIYIGGLCLLPQPQPVVSSFRLVLCVRRDDPVLSCLRTPPHPDRHDRNDWTWIWIDTGNYIYIATFSHADPPFPDRRTEAETEDEAPLCVQPVLLCVLPQFQAAQNECHDCGSHPSVRVVNCLRYPLSSRLSSCVSRVHQWYKYWYDSSGGTTIIHTDGSLNSLCRRQNDSDCVVVVLVVVVVVVVDPPPPDDDDPPPPPPPVVPPPPDPVNVVCVVPQPDDPVDGLRSNLSVVVVSSSSSVSVVVVVSVVVVLCVQQVSAMKMKIKGKAFDDPDDDPDPPDDDDPPPPPPPPPVARGIKMKMKMFGDDPVLVVLSVCSSVVSSVVVVVLVVVVPDDDDDSVNSSVVVLVVLVVSLVVLVVSLVVRVVVRVVVSNIWMKMKGKFKDWLNHTDPDSGDGDDSCVSPDVSIIIMMIMTIIIRDDVSVSVSVSVVSSVSSSCVSSVRPVCCFPSPQDLPPLDGDDTPSDDPVNSVSNNSSSVSNNVVVVVVVD/DVVVVVVVVLVVLLVLVVLLVVLVVVVVVDPDPVSVVVSVVSNVVSVVVVVVVVPDDPPDQWFFDDWDWFWLVDFFDKFWPVVLFDDQVLAFAFPQPCVVQQPDFDWFWCAALPPRDGPTDCPQLFFDDPVFFQLVQFDDDDWPLPDVSQVVVQVVQQVPDDDQAHAAEEGALLFCLLLLLQLLCAQQLQFWFQPCVADPVDDRTHGADCLSQFKWKWWWAQDDPVLRHIYIGGQCLLPFPQVVVSSFRLVLCVRRDDPVLSCLRTPPHPDRHDRNDWTWIWIDTGNYIYIATFSHADPPFPDRRTEAETEDEAPLCVQPVLLCVLPQFQAAQNECHDCGSHPSVRVVNCLRYPLSSRLSSCVSRVHQWYKYWYDSSGGTTIIHTDGSLNSLCRRQNDSDCVVVVVVVVVVVVVDVPPPPDDDPPPPPPPVVVPPPDPVNVVCVVPQPDDPVDGLRSNLSVVCVSSSSSVSVVVVVSVVVVLCVQQVSAMKMKIKGKAFDDPDDDPDPPDDDDPPCPPPPPPVAATIKMKMKMFGDDPVLVVLSVCSSVVSSVVVVVLVVVVVPDPDDSVNSSVVVLVVLVVSLVVLVVSLVVRVVVRVVVSNIWMKMKGKFKDWLNHTDPDSGDGYDSCVSPDPSIIIMMIMTIIIRDDVSVSVSVSVVSSVSSSCSSSVRPVQPFPSPQQLPPLDGDDTPSDDPVNSVSNNSSSVSNNVVVVVVVD

Solvent-accessible surface area (backbone atoms only — not comparable to full-atom values): 77561 Å² total; per-residue (Å²): 114,70,72,61,53,54,53,51,51,51,49,48,48,54,48,46,52,48,48,35,50,47,39,50,56,46,38,72,71,44,86,53,63,67,59,41,51,53,41,44,53,51,37,52,53,49,49,54,53,54,62,66,63,64,69,73,86,85,70,68,63,53,44,80,75,46,71,51,71,52,48,57,89,72,50,53,56,82,41,75,39,68,89,72,32,52,61,72,86,54,32,40,37,64,29,68,71,51,59,60,43,71,47,32,73,53,67,43,44,37,44,19,59,81,72,62,45,66,73,48,53,72,68,51,60,53,42,75,52,76,86,45,46,32,64,86,74,47,82,72,91,75,60,48,78,74,36,63,64,58,57,51,51,39,50,54,50,40,70,77,41,70,87,93,62,38,47,36,33,36,28,30,40,82,39,45,36,58,56,50,50,44,42,46,39,56,67,28,53,59,55,54,34,36,31,41,74,41,31,53,48,49,60,57,55,45,58,66,46,66,73,74,65,44,46,36,47,35,35,38,36,53,73,43,94,79,48,61,33,28,28,43,37,50,56,41,53,58,63,68,72,54,67,63,52,54,48,40,55,54,51,51,45,55,46,41,32,54,70,78,60,42,45,25,42,26,61,88,37,91,50,78,59,73,87,76,64,84,22,43,34,39,26,34,43,60,41,36,35,35,40,20,81,47,57,25,44,43,88,77,43,64,90,77,12,26,26,42,71,45,72,40,67,39,64,57,40,73,71,27,47,80,56,30,76,77,44,71,58,50,46,60,65,63,40,64,69,47,84,63,42,14,54,43,32,52,51,55,51,32,63,30,70,47,42,62,50,53,44,48,41,20,58,69,42,61,30,43,19,38,38,38,36,35,23,48,74,46,24,53,45,31,36,34,40,43,44,40,58,56,54,23,28,31,60,51,34,82,71,65,64,60,57,35,52,50,35,50,52,59,56,50,67,71,32,81,70,73,71,68,77,82,65,84,65,77,71,70,79,69,79,66,75,74,63,77,42,57,67,54,38,45,49,52,31,61,46,56,46,46,84,64,34,36,37,65,47,39,42,8,40,52,49,52,54,48,48,51,33,50,45,51,52,52,47,50,56,50,49,55,54,49,40,65,72,54,70,46,56,33,28,35,41,38,38,34,68,39,70,50,82,78,77,76,82,70,74,78,71,86,73,79,79,80,74,75,73,73,75,79,70,74,81,53,65,76,47,29,40,37,37,41,35,33,39,46,52,74,66,55,50,51,49,44,58,40,44,27,51,51,50,49,53,47,48,48,47,45,53,49,53,66,70,38,87,86,68,51,72,66,53,50,51,51,49,50,46,50,50,47,50,50,51,48,50,49,53,53,50,49,50,50,49,45,53,52,51,10,54,74,69,68,29,59,49,35,37,37,38,44,62,44,52,24,52,67,88,33,74,61,84,54,74,49,61,70,83,63,68,56,55,81,75,36,85,80,58,41,50,34,34,39,39,36,35,22,36,50,62,50,62,68,58,45,52,50,50,49,51,51,44,52,48,46,39,48,50,68,53,49,56,74,72,68,50,83,36,67,73,76,51,60,43,68,94,37,36,58,55,77,42,89,60,47,54,64,65,42,46,49,34,49,12,44,14,15,21,39,49,40,36,56,58,53,54,74,71,105,113,70,70,62,53,53,52,49,49,52,50,48,48,54,48,43,51,47,47,34,51,46,40,50,56,48,39,72,70,45,84,53,64,67,61,39,51,52,41,44,52,50,34,52,52,47,49,55,54,53,62,65,62,65,68,71,86,85,68,66,63,55,43,79,76,46,70,51,70,52,48,57,90,72,50,52,55,81,41,76,41,68,88,74,32,52,61,72,87,54,32,40,36,65,28,68,71,50,59,60,43,70,48,30,76,54,68,42,44,36,45,19,59,82,73,62,46,65,73,46,54,71,68,50,61,53,42,74,53,75,85,44,46,34,64,85,74,49,82,72,90,77,60,48,81,75,37,63,62,57,56,51,51,39,48,54,49,40,70,76,42,68,87,93,62,37,47,37,34,36,27,28,42,83,37,48,37,57,56,50,50,43,43,47,40,56,68,26,52,59,55,54,34,34,31,41,76,43,31,54,47,49,60,57,55,45,60,67,43,67,72,74,65,45,45,38,48,35,34,38,36,52,74,44,94,81,48,62,33,29,27,44,37,50,58,42,55,59,65,69,73,55,68,64,49,55,47,40,54,54,50,50,44,55,46,40,33,53,71,76,60,42,45,25,43,26,62,88,37,90,50,79,59,73,85,76,64,85,23,43,35,39,27,35,44,59,40,36,34,35,40,21,80,48,58,26,44,43,88,78,43,63,90,77,13,26,29,41,72,44,72,40,67,38,63,56,39,73,71,26,46,79,57,30,74,77,44,69,60,52,46,58,64,62,39,63,69,47,84,63,42,14,53,43,33,51,51,54,50,32,62,30,70,47,42,62,50,54,44,47,42,22,58,67,41,60,30,43,19,39,40,38,37,34,23,47,73,46,24,53,45,30,38,33,41,43,45,41,58,58,52,25,27,28,58,50,34,80,73,65,63,60,55,35,52,49,34,49,51,60,56,50,67,72,34,79,69,74,71,68,76,83,65,87,64,78,72,69,79,70,78,65,76,74,63,77,43,58,66,54,36,46,49,54,31,61,45,57,47,44,84,62,34,38,38,64,49,38,42,8,40,52,48,53,55,48,49,52,32,52,44,50,50,52,48,50,57,48,48,55,54,48,40,64,70,54,69,46,55,33,30,35,41,38,38,36,67,39,70,48,83,76,76,77,82,72,74,80,71,87,73,80,79,78,75,76,72,74,73,76,67,73,82,58,66,79,47,29,41,37,37,41,34,33,38,45,52,75,67,54,50,50,50,44,58,40,45,27,51,52,49,50,53,49,47,50,48,46,54,49,43,61,69,66,52,91,60,50,70,66,54,48,51,50,50,50,45,52,49,47,51,51,52,49,49,51,52,52,51,49,49,52,48,42,52,52,52,10,54,74,71,68,28,59,51,33,36,38,39,43,69,45,50,23,52,68,88,34,74,61,84,54,75,49,61,68,82,62,67,57,55,81,75,37,84,78,57,42,50,32,35,38,39,37,36,22,36,51,64,49,62,69,58,46,54,50,50,48,51,50,42,51,47,46,38,48,49,67,52,49,56,73,69,64,54,81,37,67,72,75,50,62,42,68,95,38,36,61,56,75,40,88,58,46,53,64,65,44,44,50,37,49,13,45,15,15,20,40,50,38,35,55,58,53,54,73,72,103

Sequence (1436 aa):
MLAIHKRRTLDFYYKSRYVIEYVRFQSTECSDTAQLDANGAVISHLAEKLNNETTERAINPVTPVSTGVVRGSILPQYVSLKKYNDSQDLIPRLSHKLDRTLFSPGVHYLQDPRTHFTNFDASLLSIPHLNELNMDKISNFIPSSRDTKLLDISKDLNSNKTGKHSVNFFSSTSSMTGVLTKFHKFLSGNRPINTGNFSKVFPSQTTFTSTIDVPTSLVVTPKDEDATTFSIDADRSTDSEITLSVLGNALELMLTKKPKEFNKYLKSSKLEPEADKSAYHYAKIGKFLIRSQLDAFHQNLPGRGTFDIKTRAVCAIRFDLAHTDYYPTNYEIVRTHGLFESFERELFDAARIVMFKYGLQARLGNMDGIFMAFHNIKKFLGFQYLPLSEIDNIYFGDISDEFTRYGENVLVKTGSDYNKKGGTNTDDKSNKAGVSNQEFLSNIVNDIGNHFQTKREALSTYVANKELRFSMKLLENLMDVILKDTGGVPFRMIFKKMKGKKAAGIESREDEIFDDSSPFNEKSSDGRMVVIVNTLTPEELTELQMLSNEKIEKSKILLKNSQDEKMSTTARIKFFSKYASEFKGKFFRLNKQILKNSKSNGGFFGYEINIQHFFNDKPSSDKYPMPSVDILEDKKYKWDIKYSVNKINEEADLVYLFNKFVSNIGYSAFRSSESDANVDVYTDDGYVQIDENASELQNITRAYSARALKRKSLKVKKMLAIHKRRTLDFYYKSRYVIEYVRFQSTECSDTAQLDANGAVISHLAEKLNNETTERAINPVTPVSTGVVRGSILPQYVSLKKYNDSQDLIPRLSHKLDRTLFSPGVHYLQDPRTHFTNFDASLLSIPHLNELNMDKISNFIPSSRDTKLLDISKDLNSNKTGKHSVNFFSSTSSMTGVLTKFHKFLSGNRPINTGNFSKVFPSQTTFTSTIDVPTSLVVTPKDEDATTFSIDADRSTDSEITLSVLGNALELMLTKKPKEFNKYLKSSKLEPEADKSAYHYAKIGKFLIRSQLDAFHQNLPGRGTFDIKTRAVCAIRFDLAHTDYYPTNYEIVRTHGLFESFERELFDAARIVMFKYGLQARLGNMDGIFMAFHNIKKFLGFQYLPLSEIDNIYFGDISDEFTRYGENVLVKTGSDYNKKGGTNTDDKSNKAGVSNQEFLSNIVNDIGNHFQTKREALSTYVANKELRFSMKLLENLMDVILKDTGGVPFRMIFKKMKGKKAAGIESREDEIFDDSSPFNEKSSDGRMVVIVNTLTPEELTELQMLSNEKIEKSKILLKNSQDEKMSTTARIKFFSKYASEFKGKFFRLNKQILKNSKSNGGFFGYEINIQHFFNDKPSSDKYPMPSVDILEDKKYKWDIKYSVNKINEEADLVYLFNKFVSNIGYSAFRSSESDANVDVYTDDGYVQIDENASELQNITRAYSARALKRKSLKVKK